Protein AF-A0A374NNF8-F1 (afdb_monomer_lite)

Radius of gyration: 37.08 Å; chains: 1; bounding box: 94×87×95 Å

Structure (mmCIF, N/CA/C/O backbone):
data_AF-A0A374NNF8-F1
#
_entry.id   AF-A0A374NNF8-F1
#
loop_
_atom_site.group_PDB
_atom_site.id
_atom_site.type_symbol
_atom_site.label_atom_id
_atom_site.label_alt_id
_atom_site.label_comp_id
_atom_site.label_asym_id
_atom_site.label_entity_id
_atom_site.label_seq_id
_atom_site.pdbx_PDB_ins_code
_atom_site.Cartn_x
_atom_site.Cartn_y
_atom_site.Cartn_z
_atom_site.occupancy
_atom_site.B_iso_or_equiv
_atom_site.auth_seq_id
_atom_site.auth_comp_id
_atom_site.auth_asym_id
_atom_site.auth_atom_id
_atom_site.pdbx_PDB_model_num
ATOM 1 N N . MET A 1 1 ? -32.829 -24.686 9.076 1.00 67.50 1 MET A N 1
ATOM 2 C CA . MET A 1 1 ? -31.449 -24.545 9.579 1.00 67.50 1 MET A CA 1
ATOM 3 C C . MET A 1 1 ? -31.175 -23.069 9.683 1.00 67.50 1 MET A C 1
ATOM 5 O O . MET A 1 1 ? -31.532 -22.352 8.755 1.00 67.50 1 MET A O 1
ATOM 9 N N . LYS A 1 2 ? -30.628 -22.627 10.808 1.00 82.69 2 LYS A N 1
ATOM 10 C CA . LYS A 1 2 ? -30.273 -21.223 11.007 1.00 82.69 2 LYS A CA 1
ATOM 11 C C . LYS A 1 2 ? -28.971 -20.943 10.262 1.00 82.69 2 LYS A C 1
ATOM 13 O O . LYS A 1 2 ? -28.064 -21.761 10.331 1.00 82.69 2 LYS A O 1
ATOM 18 N N . GLN A 1 3 ? -28.903 -19.841 9.523 1.00 84.94 3 GLN A N 1
ATOM 19 C CA . GLN A 1 3 ? -27.710 -19.428 8.773 1.00 84.94 3 GLN A CA 1
ATOM 20 C C . GLN A 1 3 ? -27.061 -18.166 9.348 1.00 84.94 3 GLN A C 1
ATOM 22 O O . GLN A 1 3 ? -25.855 -17.983 9.194 1.00 84.94 3 GLN A O 1
ATOM 27 N N . TYR A 1 4 ? -27.832 -17.310 10.023 1.00 91.94 4 TYR A N 1
ATOM 28 C CA . TYR A 1 4 ? -27.365 -16.009 10.501 1.00 91.94 4 TYR A CA 1
ATOM 29 C C . TYR A 1 4 ? -27.375 -15.943 12.026 1.00 91.94 4 TYR A C 1
ATOM 31 O O . TYR A 1 4 ? -28.375 -16.281 12.663 1.00 91.94 4 TYR A O 1
ATOM 39 N N . LEU A 1 5 ? -26.270 -15.484 12.609 1.00 95.88 5 LEU A N 1
ATOM 40 C CA . LEU A 1 5 ? -26.121 -15.297 14.049 1.00 95.88 5 LEU A CA 1
ATOM 41 C C . LEU A 1 5 ? -25.882 -13.814 14.329 1.00 95.88 5 LEU A C 1
ATOM 43 O O . LEU A 1 5 ? -24.850 -13.260 13.949 1.00 95.88 5 LEU A O 1
ATOM 47 N N . LEU A 1 6 ? -26.861 -13.170 14.957 1.00 97.75 6 LEU A N 1
ATOM 48 C CA . LEU A 1 6 ? -26.810 -11.761 15.324 1.00 97.75 6 LEU A CA 1
ATOM 49 C C . LEU A 1 6 ? -26.356 -11.664 16.779 1.00 97.75 6 LEU A C 1
ATOM 51 O O . LEU A 1 6 ? -27.079 -12.096 17.669 1.00 97.75 6 LEU A O 1
ATOM 55 N N . PHE A 1 7 ? -25.179 -11.100 17.019 1.00 97.94 7 PHE A N 1
ATOM 56 C CA . PHE A 1 7 ? -24.631 -10.900 18.358 1.00 97.94 7 PHE A CA 1
ATOM 57 C C . PHE A 1 7 ? -24.834 -9.457 18.803 1.00 97.94 7 PHE A C 1
ATOM 59 O O . PHE A 1 7 ? -24.473 -8.528 18.076 1.00 97.94 7 PHE A O 1
ATOM 66 N N . ASP A 1 8 ? -25.352 -9.245 20.010 1.00 96.25 8 ASP A N 1
ATOM 67 C CA . ASP A 1 8 ? -25.109 -7.972 20.682 1.00 96.25 8 ASP A CA 1
ATOM 68 C C . ASP A 1 8 ? -23.607 -7.799 20.979 1.00 96.25 8 ASP A C 1
ATOM 70 O O . ASP A 1 8 ? -22.836 -8.758 20.979 1.00 96.25 8 ASP A O 1
ATOM 74 N N . LEU A 1 9 ? -23.171 -6.558 21.180 1.00 93.69 9 LEU A N 1
ATOM 75 C CA . LEU A 1 9 ? -21.780 -6.243 21.487 1.00 93.69 9 LEU A CA 1
ATOM 76 C C . LEU A 1 9 ? -21.520 -6.257 22.999 1.00 93.69 9 LEU A C 1
ATOM 78 O O . LEU A 1 9 ? -20.607 -6.938 23.469 1.00 93.69 9 LEU A O 1
ATOM 82 N N . ASP A 1 10 ? -22.317 -5.508 23.754 1.00 90.38 10 ASP A N 1
ATOM 83 C CA . ASP A 1 10 ? -22.064 -5.159 25.149 1.00 90.38 10 ASP A CA 1
ATOM 84 C C . ASP A 1 10 ? -22.672 -6.205 26.077 1.00 90.38 10 ASP A C 1
ATOM 86 O O . ASP A 1 10 ? -23.873 -6.409 26.062 1.00 90.38 10 ASP A O 1
ATOM 90 N N . GLY A 1 11 ? -21.861 -6.874 26.896 1.00 88.88 11 GLY A N 1
ATOM 91 C CA . GLY A 1 11 ? -22.340 -7.979 27.737 1.00 88.88 11 GLY A CA 1
ATOM 92 C C . GLY A 1 11 ? -22.452 -9.316 26.993 1.00 88.88 11 GLY A C 1
ATOM 93 O O . GLY A 1 11 ? -22.710 -10.343 27.614 1.00 88.88 11 GLY A O 1
ATOM 94 N N . THR A 1 12 ? -22.181 -9.334 25.682 1.00 95.25 12 THR A N 1
ATOM 95 C CA . THR A 1 12 ? -22.224 -10.551 24.853 1.00 95.25 12 THR A CA 1
ATOM 96 C C . THR A 1 12 ? -20.880 -10.883 24.203 1.00 95.25 12 THR A C 1
ATOM 98 O O . THR A 1 12 ? -20.432 -12.027 24.300 1.00 95.25 12 THR A O 1
ATOM 101 N N . LEU A 1 13 ? -20.223 -9.909 23.562 1.00 94.56 13 LEU A N 1
ATOM 102 C CA . LEU A 1 13 ? -18.888 -10.074 22.964 1.00 94.56 13 LEU A CA 1
ATOM 103 C C . LEU A 1 13 ? -17.803 -9.428 23.828 1.00 94.56 13 LEU A C 1
ATOM 105 O O . LEU A 1 13 ? -16.713 -9.982 23.982 1.00 94.56 13 LEU A O 1
ATOM 109 N N . THR A 1 14 ? -18.112 -8.268 24.405 1.00 92.69 14 THR A N 1
ATOM 110 C CA . THR A 1 14 ? -17.181 -7.480 25.213 1.00 92.69 14 THR A CA 1
ATOM 111 C C . THR A 1 14 ? -17.809 -7.063 26.544 1.00 92.69 14 THR A C 1
ATOM 113 O O . THR A 1 14 ? -19.025 -6.885 26.608 1.00 92.69 14 THR A O 1
ATOM 116 N N . ASP A 1 15 ? -16.990 -6.884 27.577 1.00 91.19 15 ASP A N 1
ATOM 117 C CA . ASP A 1 15 ? -17.321 -6.361 28.904 1.00 91.19 15 ASP A CA 1
ATOM 118 C C . ASP A 1 15 ? -16.999 -4.852 28.975 1.00 91.19 15 ASP A C 1
ATOM 120 O O . ASP A 1 15 ? -15.862 -4.461 29.267 1.00 91.19 15 ASP A O 1
ATOM 124 N N . PRO A 1 16 ? -17.982 -3.971 28.711 1.00 89.00 16 PRO A N 1
ATOM 125 C CA . PRO A 1 16 ? -17.779 -2.526 28.698 1.00 89.00 16 PRO A CA 1
ATOM 126 C C . PRO A 1 16 ? -17.883 -1.886 30.092 1.00 89.00 16 PRO A C 1
ATOM 128 O O . PRO A 1 16 ? -18.078 -0.666 30.183 1.00 89.00 16 PRO A O 1
ATOM 131 N N . MET A 1 17 ? -17.842 -2.672 31.179 1.00 89.19 17 MET A N 1
ATOM 132 C CA . MET A 1 17 ? -18.218 -2.207 32.517 1.00 89.19 17 MET A CA 1
ATOM 133 C C . MET A 1 17 ? -17.462 -0.945 32.902 1.00 89.19 17 MET A C 1
ATOM 135 O O . MET A 1 17 ? -18.087 0.044 33.288 1.00 89.19 17 MET A O 1
ATOM 139 N N . VAL A 1 18 ? -16.135 -0.955 32.785 1.00 86.62 18 VAL A N 1
ATOM 140 C CA . VAL A 1 18 ? -15.291 0.169 33.208 1.00 86.62 18 VAL A CA 1
ATOM 141 C C . VAL A 1 18 ? -15.619 1.419 32.398 1.00 86.62 18 VAL A C 1
ATOM 143 O O . VAL A 1 18 ? -15.926 2.454 32.993 1.00 86.62 18 VAL A O 1
ATOM 146 N N . GLY A 1 19 ? -15.642 1.317 31.070 1.00 90.25 19 GLY A N 1
ATOM 147 C CA . GLY A 1 19 ? -15.875 2.451 30.183 1.00 90.25 19 GLY A CA 1
ATOM 148 C C . GLY A 1 19 ? -17.255 3.079 30.331 1.00 90.25 19 GLY A C 1
ATOM 149 O O . GLY A 1 19 ? -17.372 4.302 30.460 1.00 90.25 19 GLY A O 1
ATOM 150 N N . ILE A 1 20 ? -18.317 2.267 30.368 1.00 89.50 20 ILE A N 1
ATOM 151 C CA . ILE A 1 20 ? -19.687 2.783 30.504 1.00 89.50 20 ILE A CA 1
ATOM 152 C C . ILE A 1 20 ? -19.899 3.358 31.901 1.00 89.50 20 ILE A C 1
ATOM 154 O O . ILE A 1 20 ? -20.356 4.494 32.025 1.00 89.50 20 ILE A O 1
ATOM 158 N N . THR A 1 21 ? -19.555 2.620 32.956 1.00 92.31 21 THR A N 1
ATOM 159 C CA . THR A 1 21 ? -19.841 3.076 34.324 1.00 92.31 21 THR A CA 1
ATOM 160 C C . THR A 1 21 ? -18.995 4.284 34.720 1.00 92.31 21 THR A C 1
ATOM 162 O O . THR A 1 21 ? -19.525 5.183 35.369 1.00 92.31 21 THR A O 1
ATOM 165 N N . SER A 1 22 ? -17.739 4.385 34.269 1.00 92.31 22 SER A N 1
ATOM 166 C CA . SER A 1 22 ? -16.906 5.579 34.494 1.00 92.31 22 SER A CA 1
ATOM 167 C C . SER A 1 22 ? -17.455 6.802 33.760 1.00 92.31 22 SER A C 1
ATOM 169 O O . SER A 1 22 ? -17.469 7.902 34.309 1.00 92.31 22 SER A O 1
ATOM 171 N N . SER A 1 23 ? -17.987 6.612 32.550 1.00 93.88 23 SER A N 1
ATOM 172 C CA . SER A 1 23 ? -18.623 7.690 31.783 1.00 93.88 23 SER A CA 1
ATOM 173 C C . SER A 1 23 ? -19.942 8.150 32.415 1.00 93.88 23 SER A C 1
ATOM 175 O O . SER A 1 23 ? -20.230 9.345 32.461 1.00 93.88 23 SER A O 1
ATOM 177 N N . VAL A 1 24 ? -20.742 7.221 32.952 1.00 94.12 24 VAL A N 1
ATOM 178 C CA . VAL A 1 24 ? -21.969 7.553 33.699 1.00 94.12 24 VAL A CA 1
ATOM 179 C C . VAL A 1 24 ? -21.629 8.251 35.013 1.00 94.12 24 VAL A C 1
ATOM 181 O O . VAL A 1 24 ? -22.255 9.255 35.341 1.00 94.12 24 VAL A O 1
ATOM 184 N N . GLN A 1 25 ? -20.624 7.770 35.748 1.00 95.44 25 GLN A N 1
ATOM 185 C CA . GLN A 1 25 ? -20.145 8.417 36.969 1.00 95.44 25 GLN A CA 1
ATOM 186 C C . GLN A 1 25 ? -19.693 9.849 36.676 1.00 95.44 25 GLN A C 1
ATOM 188 O O . GLN A 1 25 ? -20.123 10.769 37.366 1.00 95.44 25 GLN A O 1
ATOM 193 N N . TYR A 1 26 ? -18.913 10.048 35.610 1.00 94.88 26 TYR A N 1
ATOM 194 C CA . TYR A 1 26 ? -18.495 11.370 35.151 1.00 94.88 26 TYR A CA 1
ATOM 195 C C . TYR A 1 26 ? -19.691 12.283 34.853 1.00 94.88 26 TYR A C 1
ATOM 197 O O . TYR A 1 26 ? -19.726 13.429 35.301 1.00 94.88 26 TYR A O 1
ATOM 205 N N . ALA A 1 27 ? -20.700 11.777 34.138 1.00 95.50 27 ALA A N 1
ATOM 206 C CA . ALA A 1 27 ? -21.912 12.537 33.851 1.00 95.50 27 ALA A CA 1
ATOM 207 C C . ALA A 1 27 ? -22.664 12.920 35.134 1.00 95.50 27 ALA A C 1
ATOM 209 O O . ALA A 1 27 ? -23.024 14.081 35.307 1.00 95.50 27 ALA A O 1
ATOM 210 N N . LEU A 1 28 ? -22.860 11.979 36.061 1.00 94.62 28 LEU A N 1
ATOM 211 C CA . LEU A 1 28 ? -23.537 12.218 37.340 1.00 94.62 28 LEU A CA 1
ATOM 212 C C . LEU A 1 28 ? -22.781 13.224 38.221 1.00 94.62 28 LEU A C 1
ATOM 214 O O . LEU A 1 28 ? -23.411 14.082 38.844 1.00 94.62 28 LEU A O 1
ATOM 218 N N . GLU A 1 29 ? -21.446 13.200 38.213 1.00 94.06 29 GLU A N 1
ATOM 219 C CA . GLU A 1 29 ? -20.619 14.175 38.932 1.00 94.06 29 GLU A CA 1
ATOM 220 C C . GLU A 1 29 ? -20.856 15.612 38.452 1.00 94.06 29 GLU A C 1
ATOM 222 O O . GLU A 1 29 ? -20.873 16.533 39.272 1.00 94.06 29 GLU A O 1
ATOM 227 N N . LYS A 1 30 ? -21.126 15.824 37.157 1.00 93.50 30 LYS A N 1
ATOM 228 C CA . LYS A 1 30 ? -21.491 17.149 36.611 1.00 93.50 30 LYS A CA 1
ATOM 229 C C . LYS A 1 30 ? -22.827 17.663 37.147 1.00 93.50 30 LYS A C 1
ATOM 231 O O . LYS A 1 30 ? -23.024 18.874 37.220 1.00 93.50 30 LYS A O 1
ATOM 236 N N . PHE A 1 31 ? -23.712 16.760 37.567 1.00 91.44 31 PHE A N 1
ATOM 237 C CA . PHE A 1 31 ? -24.962 17.076 38.265 1.00 91.44 31 PHE A CA 1
ATOM 238 C C . PHE A 1 31 ? -24.810 17.087 39.798 1.00 91.44 31 PHE A C 1
ATOM 240 O O . PHE A 1 31 ? -25.800 17.237 40.512 1.00 91.44 31 PHE A O 1
ATOM 247 N N . GLY A 1 32 ? -23.588 16.943 40.327 1.00 91.44 32 GLY A N 1
ATOM 248 C CA . GLY A 1 32 ? -23.319 16.890 41.769 1.00 91.44 32 GLY A CA 1
ATOM 249 C C . GLY A 1 32 ? -23.747 15.580 42.439 1.00 91.44 32 GLY A C 1
ATOM 250 O O . GLY A 1 32 ? -23.841 15.516 43.666 1.00 91.44 32 GLY A O 1
ATOM 251 N N . ILE A 1 33 ? -24.023 14.536 41.653 1.00 92.44 33 ILE A N 1
ATOM 252 C CA . ILE A 1 33 ? -24.409 13.212 42.140 1.00 92.44 33 ILE A CA 1
ATOM 253 C C . ILE A 1 33 ? -23.153 12.341 42.192 1.00 92.44 33 ILE A C 1
ATOM 255 O O . ILE A 1 33 ? -22.607 11.941 41.169 1.00 92.44 33 ILE A O 1
ATOM 259 N N . HIS A 1 34 ? -22.695 12.025 43.402 1.00 90.69 34 HIS A N 1
ATOM 260 C CA . HIS A 1 34 ? -21.492 11.220 43.601 1.00 90.69 34 HIS A CA 1
ATOM 261 C C . HIS A 1 34 ? -21.835 9.750 43.826 1.00 90.69 34 HIS A C 1
ATOM 263 O O . HIS A 1 34 ? -22.457 9.385 44.826 1.00 90.69 34 HIS A O 1
ATOM 269 N N . VAL A 1 35 ? -21.373 8.896 42.916 1.00 90.44 35 VAL A N 1
ATOM 270 C CA . VAL A 1 35 ? -21.528 7.442 43.018 1.00 90.44 35 VAL A CA 1
ATOM 271 C C . VAL A 1 35 ? -20.231 6.835 43.524 1.00 90.44 35 VAL A C 1
ATOM 273 O O . VAL A 1 35 ? -19.169 7.054 42.950 1.00 90.44 35 VAL A O 1
ATOM 276 N N . LYS A 1 36 ? -20.306 6.082 44.625 1.00 83.44 36 LYS A N 1
ATOM 277 C CA . LYS A 1 36 ? -19.119 5.570 45.323 1.00 83.44 36 LYS A CA 1
ATOM 278 C C . LYS A 1 36 ? -18.512 4.333 44.658 1.00 83.44 36 LYS A C 1
ATOM 280 O O . LYS A 1 36 ? -17.300 4.148 44.733 1.00 83.44 36 LYS A O 1
ATOM 285 N N . TYR A 1 37 ? -19.333 3.480 44.048 1.00 85.69 37 TYR A N 1
ATOM 286 C CA . TYR A 1 37 ? -18.882 2.229 43.444 1.00 85.69 37 TYR A CA 1
ATOM 287 C C . TYR A 1 37 ? -19.438 2.079 42.027 1.00 85.69 37 TYR A C 1
ATOM 289 O O . TYR A 1 37 ? -20.647 2.120 41.830 1.00 85.69 37 TYR A O 1
ATOM 297 N N . LEU A 1 38 ? -18.561 1.823 41.051 1.00 87.56 38 LEU A N 1
ATOM 298 C CA . LEU A 1 38 ? -18.940 1.641 39.642 1.00 87.56 38 LEU A CA 1
ATOM 299 C C . LEU A 1 38 ? -19.946 0.503 39.421 1.00 87.56 38 LEU A C 1
ATOM 301 O O . LEU A 1 38 ? -20.808 0.595 38.556 1.00 87.56 38 LEU A O 1
ATOM 305 N N . LYS A 1 39 ? -19.896 -0.545 40.249 1.00 86.94 39 LYS A N 1
ATOM 306 C CA . LYS A 1 39 ? -20.855 -1.661 40.201 1.00 86.94 39 LYS A CA 1
ATOM 307 C C . LYS A 1 39 ? -22.315 -1.229 40.386 1.00 86.94 39 LYS A C 1
ATOM 309 O O . LYS A 1 39 ? -23.208 -1.902 39.886 1.00 86.94 39 LYS A O 1
ATOM 314 N N . ASP A 1 40 ? -22.558 -0.112 41.074 1.00 88.31 40 ASP A N 1
ATOM 315 C CA . ASP A 1 40 ? -23.911 0.407 41.295 1.00 88.31 40 ASP A CA 1
ATOM 316 C C . ASP A 1 40 ? -24.497 0.995 39.990 1.00 88.31 40 ASP A C 1
ATOM 318 O O . ASP A 1 40 ? -25.704 1.194 39.885 1.00 88.31 40 ASP A O 1
ATOM 322 N N . LEU A 1 41 ? -23.647 1.224 38.979 1.00 92.12 41 LEU A N 1
ATOM 323 C CA . LEU A 1 41 ? -23.996 1.744 37.655 1.00 92.12 41 LEU A CA 1
ATOM 324 C C . LEU A 1 41 ? -24.119 0.655 36.581 1.00 92.12 41 LEU A C 1
ATOM 326 O O . LEU A 1 41 ? -24.452 0.978 35.446 1.00 92.12 41 LEU A O 1
ATOM 330 N N . ILE A 1 42 ? -23.916 -0.626 36.914 1.00 85.94 42 ILE A N 1
ATOM 331 C CA . ILE A 1 42 ? -24.140 -1.753 35.985 1.00 85.94 42 ILE A CA 1
ATOM 332 C C . ILE A 1 42 ? -25.518 -1.698 35.291 1.00 85.94 42 ILE A C 1
ATOM 334 O O . ILE A 1 42 ? -25.576 -2.002 34.098 1.00 85.94 42 ILE A O 1
ATOM 338 N N . PRO A 1 43 ? -26.622 -1.260 35.940 1.00 86.94 43 PRO A N 1
ATOM 339 C CA . PRO A 1 43 ? -27.917 -1.142 35.267 1.00 86.94 43 PRO A CA 1
ATOM 340 C C . PRO A 1 43 ? -27.937 -0.238 34.018 1.00 86.94 43 PRO A C 1
ATOM 342 O O . PRO A 1 43 ? -28.831 -0.409 33.193 1.00 86.94 43 PRO A O 1
ATOM 345 N N . PHE A 1 44 ? -26.959 0.666 33.848 1.00 86.31 44 PHE A N 1
ATOM 346 C CA . PHE A 1 44 ? -26.803 1.528 32.662 1.00 86.31 44 PHE A CA 1
ATOM 347 C C . PHE A 1 44 ? -26.223 0.810 31.439 1.00 86.31 44 PHE A C 1
ATOM 349 O O . PHE A 1 44 ? -26.237 1.362 30.340 1.00 86.31 44 PHE A O 1
ATOM 356 N N . ILE A 1 45 ? -25.675 -0.392 31.610 1.00 83.38 45 ILE A N 1
ATOM 357 C CA . ILE A 1 45 ? -25.099 -1.164 30.511 1.00 83.38 45 ILE A CA 1
ATOM 358 C C . ILE A 1 45 ? -26.232 -1.912 29.812 1.00 83.38 45 ILE A C 1
ATOM 360 O O . ILE A 1 45 ? -26.893 -2.734 30.442 1.00 83.38 45 ILE A O 1
ATOM 364 N N . GLY A 1 46 ? -26.479 -1.610 28.534 1.00 71.25 46 GLY A N 1
ATOM 365 C CA . GLY A 1 46 ? -27.489 -2.268 27.692 1.00 71.25 46 GLY A CA 1
ATOM 366 C C . GLY A 1 46 ? -28.703 -1.393 27.328 1.00 71.25 46 GLY A C 1
ATOM 367 O O . GLY A 1 46 ? -28.988 -1.240 26.136 1.00 71.25 46 GLY A O 1
ATOM 368 N N . PRO A 1 47 ? -29.442 -0.809 28.293 1.00 74.88 47 PRO A N 1
ATOM 369 C CA . PRO A 1 47 ? -30.564 0.080 27.995 1.00 74.88 47 PRO A CA 1
ATOM 370 C C . PRO A 1 47 ? -30.123 1.424 27.385 1.00 74.88 47 PRO A C 1
ATOM 372 O O . PRO A 1 47 ? -28.979 1.847 27.564 1.00 74.88 47 PRO A O 1
ATOM 375 N N . PRO A 1 48 ? -31.030 2.154 26.708 1.00 78.38 48 PRO A N 1
ATOM 376 C CA . PRO A 1 48 ? -30.780 3.539 26.319 1.00 78.38 48 PRO A CA 1
ATOM 377 C C . PRO A 1 48 ? -30.390 4.409 27.527 1.00 78.38 48 PRO A C 1
ATOM 379 O O . PRO A 1 48 ? -31.018 4.360 28.590 1.00 78.38 48 PRO A O 1
ATOM 382 N N . LEU A 1 49 ? -29.334 5.211 27.366 1.00 85.62 49 LEU A N 1
ATOM 383 C CA . LEU A 1 49 ? -28.756 5.997 28.461 1.00 85.62 49 LEU A CA 1
ATOM 384 C C . LEU A 1 49 ? -29.729 7.049 29.006 1.00 85.62 49 LEU A C 1
ATOM 386 O O . LEU A 1 49 ? -29.806 7.244 30.215 1.00 85.62 49 LEU A O 1
ATOM 390 N N . ASP A 1 50 ? -30.483 7.714 28.132 1.00 84.88 50 ASP A N 1
ATOM 391 C CA . ASP A 1 50 ? -31.459 8.731 28.522 1.00 84.88 50 ASP A CA 1
ATOM 392 C C . ASP A 1 50 ? -32.610 8.144 29.343 1.00 84.88 50 ASP A C 1
ATOM 394 O O . ASP A 1 50 ? -33.035 8.755 30.324 1.00 84.88 50 ASP A O 1
ATOM 398 N N . ASP A 1 51 ? -33.081 6.950 28.989 1.00 83.69 51 ASP A N 1
ATOM 399 C CA . ASP A 1 51 ? -34.081 6.224 29.778 1.00 83.69 51 ASP A CA 1
ATOM 400 C C . ASP A 1 51 ? -33.504 5.819 31.145 1.00 83.69 51 ASP A C 1
ATOM 402 O O . ASP A 1 51 ? -34.145 6.031 32.173 1.00 83.69 51 ASP A O 1
ATOM 406 N N . SER A 1 52 ? -32.253 5.349 31.180 1.00 89.12 52 SER A N 1
ATOM 407 C CA . SER A 1 52 ? -31.565 4.949 32.420 1.00 89.12 52 SER A CA 1
ATOM 408 C C . SER A 1 52 ? -31.366 6.121 33.389 1.00 89.12 52 SER A C 1
ATOM 410 O O . SER A 1 52 ? -31.604 5.998 34.591 1.00 89.12 52 SER A O 1
ATOM 412 N N . PHE A 1 53 ? -30.975 7.292 32.879 1.00 93.06 53 PHE A N 1
ATOM 413 C CA . PHE A 1 53 ? -30.841 8.513 33.679 1.00 93.06 53 PHE A CA 1
ATOM 414 C C . PHE A 1 53 ? -32.180 8.978 34.273 1.00 93.06 53 PHE A C 1
ATOM 416 O O . PHE A 1 53 ? -32.220 9.438 35.419 1.00 93.06 53 PHE A O 1
ATOM 423 N N . GLN A 1 54 ? -33.277 8.828 33.526 1.00 91.56 54 GLN A N 1
ATOM 424 C CA . GLN A 1 54 ? -34.626 9.132 34.010 1.00 91.56 54 GLN A CA 1
ATOM 425 C C . GLN A 1 54 ? -35.099 8.108 35.052 1.00 91.56 54 GLN A C 1
ATOM 427 O O . GLN A 1 54 ? -35.621 8.495 36.094 1.00 91.56 54 GLN A O 1
ATOM 432 N N . GLU A 1 55 ? -34.901 6.812 34.805 1.00 90.88 55 GLU A N 1
ATOM 433 C CA . GLU A 1 55 ? -35.405 5.733 35.662 1.00 90.88 55 GLU A CA 1
ATOM 434 C C . GLU A 1 55 ? -34.652 5.640 36.996 1.00 90.88 55 GLU A C 1
ATOM 436 O O . GLU A 1 55 ? -35.276 5.610 38.057 1.00 90.88 55 GLU A O 1
ATOM 441 N N . PHE A 1 56 ? -33.316 5.626 36.964 1.00 91.69 56 PHE A N 1
ATOM 442 C CA . PHE A 1 56 ? -32.509 5.366 38.162 1.00 91.69 56 PHE A CA 1
ATOM 443 C C . PHE A 1 56 ? -32.212 6.618 38.990 1.00 91.69 56 PHE A C 1
ATOM 445 O O . PHE A 1 56 ? -32.016 6.514 40.201 1.00 91.69 56 PHE A O 1
ATOM 452 N N . TYR A 1 57 ? -32.189 7.797 38.360 1.00 91.62 57 TYR A N 1
ATOM 453 C CA . TYR A 1 57 ? -31.842 9.060 39.025 1.00 91.62 57 TYR A CA 1
ATOM 454 C C . TYR A 1 57 ? -32.926 10.139 38.925 1.00 91.62 57 TYR A C 1
ATOM 456 O O . TYR A 1 57 ? -32.747 11.226 39.474 1.00 91.62 57 TYR A O 1
ATOM 464 N N . GLY A 1 58 ? -34.065 9.859 38.280 1.00 90.50 58 GLY A N 1
ATOM 465 C CA . GLY A 1 58 ? -35.201 10.783 38.229 1.00 90.50 58 GLY A CA 1
ATOM 466 C C . GLY A 1 58 ? -34.925 12.073 37.456 1.00 90.50 58 GLY A C 1
ATOM 467 O O . GLY A 1 58 ? -35.611 13.070 37.687 1.00 90.50 58 GLY A O 1
ATOM 468 N N . LEU A 1 59 ? -33.912 12.086 36.581 1.00 92.94 59 LEU A N 1
ATOM 469 C CA . LEU A 1 59 ? -33.583 13.262 35.778 1.00 92.94 59 LEU A CA 1
ATOM 470 C C . LEU A 1 59 ? -34.747 13.613 34.844 1.00 92.94 59 LEU A C 1
ATOM 472 O O . LEU A 1 59 ? -35.461 12.738 34.358 1.00 92.94 59 LEU A O 1
ATOM 476 N N . SER A 1 60 ? -34.950 14.907 34.583 1.00 93.19 60 SER A N 1
ATOM 477 C CA . SER A 1 60 ? -35.922 15.336 33.576 1.00 93.19 60 SER A CA 1
ATOM 478 C C . SER A 1 60 ? -35.465 14.887 32.181 1.00 93.19 60 SER A C 1
ATOM 480 O O . SER A 1 60 ? -34.280 14.651 31.962 1.00 93.19 60 SER A O 1
ATOM 482 N N . LYS A 1 61 ? -36.370 14.814 31.198 1.00 88.88 61 LYS A N 1
ATOM 483 C CA . LYS A 1 61 ? -35.993 14.469 29.813 1.00 88.88 61 LYS A CA 1
ATOM 484 C C . LYS A 1 61 ? -34.909 15.399 29.243 1.00 88.88 61 LYS A C 1
ATOM 486 O O . LYS A 1 61 ? -34.067 14.958 28.467 1.00 88.88 61 LYS A O 1
ATOM 491 N N . GLU A 1 62 ? -34.932 16.677 29.624 1.00 90.44 62 GLU A N 1
ATOM 492 C CA . GLU A 1 62 ? -33.918 17.651 29.211 1.00 90.44 62 GLU A CA 1
ATOM 493 C C . GLU A 1 62 ? -32.569 17.374 29.890 1.00 90.44 62 GLU A C 1
ATOM 495 O O . GLU A 1 62 ? -31.534 17.335 29.224 1.00 90.44 62 GLU A O 1
ATOM 500 N N . ASP A 1 63 ? -32.578 17.118 31.200 1.00 91.00 63 ASP A N 1
ATOM 501 C CA . ASP A 1 63 ? -31.355 16.849 31.961 1.00 91.00 63 ASP A CA 1
ATOM 502 C C . ASP A 1 63 ? -30.746 15.488 31.620 1.00 91.00 63 ASP A C 1
ATOM 504 O O . ASP A 1 63 ? -29.527 15.365 31.566 1.00 91.00 63 ASP A O 1
ATOM 508 N N . ALA A 1 64 ? -31.566 14.483 31.309 1.00 90.62 64 ALA A N 1
ATOM 509 C CA . ALA A 1 64 ? -31.105 13.198 30.797 1.00 90.62 64 ALA A CA 1
ATOM 510 C C . ALA A 1 64 ? -30.397 13.357 29.441 1.00 90.62 64 ALA A C 1
ATOM 512 O O . ALA A 1 64 ? -29.363 12.734 29.216 1.00 90.62 64 ALA A O 1
ATOM 513 N N . GLY A 1 65 ? -30.889 14.245 28.567 1.00 87.50 65 GLY A N 1
ATOM 514 C CA . GLY A 1 65 ? -30.197 14.612 27.328 1.00 87.50 65 GLY A CA 1
ATOM 515 C C . GLY A 1 65 ? -28.815 15.221 27.591 1.00 87.50 65 GLY A C 1
ATOM 516 O O . GLY A 1 65 ? -27.824 14.757 27.031 1.00 87.50 65 GLY A O 1
ATOM 517 N N . LYS A 1 66 ? -28.728 16.185 28.516 1.00 90.69 66 LYS A N 1
ATOM 518 C CA . LYS A 1 66 ? -27.450 16.793 28.940 1.00 90.69 66 LYS A CA 1
ATOM 519 C C . LYS A 1 66 ? -26.511 15.784 29.611 1.00 90.69 66 LYS A C 1
ATOM 521 O O . LYS A 1 66 ? -25.306 15.815 29.385 1.00 90.69 66 LYS A O 1
ATOM 526 N N . ALA A 1 67 ? -27.040 14.851 30.400 1.00 92.69 67 ALA A N 1
ATOM 527 C CA . ALA A 1 67 ? -26.254 13.775 31.002 1.00 92.69 67 ALA A CA 1
ATOM 528 C C . ALA A 1 67 ? -25.648 12.845 29.944 1.00 92.69 67 ALA A C 1
ATOM 530 O O . ALA A 1 67 ? -24.500 12.431 30.084 1.00 92.69 67 ALA A O 1
ATOM 531 N N . VAL A 1 68 ? -26.369 12.571 28.851 1.00 89.69 68 VAL A N 1
ATOM 532 C CA . VAL A 1 68 ? -25.825 11.829 27.703 1.00 89.69 68 VAL A CA 1
ATOM 533 C C . VAL A 1 68 ? -24.718 12.616 26.993 1.00 89.69 68 VAL A C 1
ATOM 535 O O . VAL A 1 68 ? -23.737 12.014 26.559 1.00 89.69 68 VAL A O 1
ATOM 538 N N . GLU A 1 69 ? -24.825 13.943 26.892 1.00 89.69 69 GLU A N 1
ATOM 539 C CA . GLU A 1 69 ? -23.741 14.784 26.361 1.00 89.69 69 GLU A CA 1
ATOM 540 C C . GLU A 1 69 ? -22.480 14.689 27.233 1.00 89.69 69 GLU A C 1
ATOM 542 O O . GLU A 1 69 ? -21.416 14.352 26.716 1.00 89.69 69 GLU A O 1
ATOM 547 N N . TYR A 1 70 ? -22.598 14.859 28.555 1.00 92.12 70 TYR A N 1
ATOM 548 C CA . TYR A 1 70 ? -21.459 14.709 29.474 1.00 92.12 70 TYR A CA 1
ATOM 549 C C . TYR A 1 70 ? -20.886 13.295 29.499 1.00 92.12 70 TYR A C 1
ATOM 551 O O . TYR A 1 70 ? -19.672 13.119 29.560 1.00 92.12 70 TYR A O 1
ATOM 559 N N . TYR A 1 71 ? -21.737 12.277 29.405 1.00 92.62 71 TYR A N 1
ATOM 560 C CA . TYR A 1 71 ? -21.290 10.898 29.242 1.00 92.62 71 TYR A CA 1
ATOM 561 C C . TYR A 1 71 ? -20.382 10.769 28.009 1.00 92.62 71 TYR A C 1
ATOM 563 O O . TYR A 1 71 ? -19.307 10.174 28.090 1.00 92.62 71 TYR A O 1
ATOM 571 N N . ARG A 1 72 ? -20.775 11.366 26.873 1.00 87.81 72 ARG A N 1
ATOM 572 C CA . ARG A 1 72 ? -20.008 11.310 25.617 1.00 87.81 72 ARG A CA 1
ATOM 573 C C . ARG A 1 72 ? -18.674 12.054 25.704 1.00 87.81 72 ARG A C 1
ATOM 575 O O . ARG A 1 72 ? -17.731 11.614 25.051 1.00 87.81 72 ARG A O 1
ATOM 582 N N . GLU A 1 73 ? -18.571 13.107 26.521 1.00 88.06 73 GLU A N 1
ATOM 583 C CA . GLU A 1 73 ? -17.301 13.815 26.769 1.00 88.06 73 GLU A CA 1
ATOM 584 C C . GLU A 1 73 ? -16.214 12.882 27.324 1.00 88.06 73 GLU A C 1
ATOM 586 O O . GLU A 1 73 ? -15.050 13.013 26.951 1.00 88.06 73 GLU A O 1
ATOM 591 N N . TYR A 1 74 ? -16.582 11.929 28.187 1.00 86.50 74 TYR A N 1
ATOM 592 C CA . TYR A 1 74 ? -15.649 10.929 28.716 1.00 86.50 74 TYR A CA 1
ATOM 593 C C . TYR A 1 74 ? -15.538 9.704 27.805 1.00 86.50 74 TYR A C 1
ATOM 595 O O . TYR A 1 74 ? -14.443 9.188 27.558 1.00 86.50 74 TYR A O 1
ATOM 603 N N . PHE A 1 75 ? -16.678 9.225 27.305 1.00 85.62 75 PHE A N 1
ATOM 604 C CA . PHE A 1 75 ? -16.745 7.961 26.588 1.00 85.62 75 PHE A CA 1
ATOM 605 C C . PHE A 1 75 ? -15.981 8.008 25.261 1.00 85.62 75 PHE A C 1
ATOM 607 O O . PHE A 1 75 ? -15.180 7.119 24.996 1.00 85.62 75 PHE A O 1
ATOM 614 N N . ALA A 1 76 ? -16.166 9.055 24.451 1.00 80.06 76 ALA A N 1
ATOM 615 C CA . ALA A 1 76 ? -15.574 9.123 23.114 1.00 80.06 76 ALA A CA 1
ATOM 616 C C . ALA A 1 76 ? -14.027 9.111 23.098 1.00 80.06 76 ALA A C 1
ATOM 618 O O . ALA A 1 76 ? -13.470 8.346 22.315 1.00 80.06 76 ALA A O 1
ATOM 619 N N . PRO A 1 77 ? -13.308 9.894 23.930 1.00 70.19 77 PRO A N 1
ATOM 620 C CA . PRO A 1 77 ? -11.842 9.889 23.913 1.00 70.19 77 PRO A CA 1
ATOM 621 C C . PRO A 1 77 ? -11.202 8.777 24.756 1.00 70.19 77 PRO A C 1
ATOM 623 O O . PRO A 1 77 ? -10.023 8.487 24.566 1.00 70.19 77 PRO A O 1
ATOM 626 N N . LYS A 1 78 ? -11.923 8.203 25.731 1.00 80.12 78 LYS A N 1
ATOM 627 C CA . LYS A 1 78 ? -11.338 7.290 26.729 1.00 80.12 78 LYS A CA 1
ATOM 628 C C . LYS A 1 78 ? -12.203 6.069 27.005 1.00 80.12 78 LYS A C 1
ATOM 630 O O . LYS A 1 78 ? -11.732 4.950 26.829 1.00 80.12 78 LYS A O 1
ATOM 635 N N . GLY A 1 79 ? -13.459 6.273 27.407 1.00 80.56 79 GLY A N 1
ATOM 636 C CA . GLY A 1 79 ? -14.333 5.176 27.846 1.00 80.56 79 GLY A CA 1
ATOM 637 C C . GLY A 1 79 ? -14.608 4.112 26.775 1.00 80.56 79 GLY A C 1
ATOM 638 O O . GLY A 1 79 ? -14.866 2.966 27.120 1.00 80.56 79 GLY A O 1
ATOM 639 N N . ILE A 1 80 ? -14.498 4.445 25.487 1.00 83.81 80 ILE A N 1
ATOM 640 C CA . ILE A 1 80 ? -14.692 3.502 24.378 1.00 83.81 80 ILE A CA 1
ATOM 641 C C . ILE A 1 80 ? -13.659 2.362 24.360 1.00 83.81 80 ILE A C 1
ATOM 643 O O . ILE A 1 80 ? -13.992 1.255 23.942 1.00 83.81 80 ILE A O 1
ATOM 647 N N . PHE A 1 81 ? -12.439 2.612 24.851 1.00 76.81 81 PHE A N 1
ATOM 648 C CA . PHE A 1 81 ? -11.353 1.624 24.920 1.00 76.81 81 PHE A CA 1
ATOM 649 C C . PHE A 1 81 ? -11.239 0.951 26.294 1.00 76.81 81 PHE A C 1
ATOM 651 O O . PHE A 1 81 ? -10.483 -0.000 26.456 1.00 76.81 81 PHE A O 1
ATOM 658 N N . GLU A 1 82 ? -11.992 1.417 27.293 1.00 83.25 82 GLU A N 1
ATOM 659 C CA . GLU A 1 82 ? -12.078 0.792 28.619 1.00 83.25 82 GLU A CA 1
ATOM 660 C C . GLU A 1 82 ? -13.074 -0.375 28.592 1.00 83.25 82 GLU A C 1
ATOM 662 O O . GLU A 1 82 ? -14.118 -0.367 29.251 1.00 83.25 82 GLU A O 1
ATOM 667 N N . ASN A 1 83 ? -12.745 -1.357 27.760 1.00 83.56 83 ASN A N 1
ATOM 668 C CA . ASN A 1 83 ? -13.559 -2.509 27.413 1.00 83.56 83 ASN A CA 1
ATOM 669 C C . ASN A 1 83 ? -12.651 -3.752 27.344 1.00 83.56 83 ASN A C 1
ATOM 671 O O . ASN A 1 83 ? -11.454 -3.625 27.088 1.00 83.56 83 ASN A O 1
ATOM 675 N N . GLU A 1 84 ? -13.191 -4.946 27.563 1.00 84.25 84 GLU A N 1
ATOM 676 C CA . GLU A 1 84 ? -12.436 -6.205 27.469 1.00 84.25 84 GLU A CA 1
ATOM 677 C C . GLU A 1 84 ? -13.222 -7.251 26.674 1.00 84.25 84 GLU A C 1
ATOM 679 O O . GLU A 1 84 ? -14.444 -7.278 26.711 1.00 84.25 84 GLU A O 1
ATOM 684 N N . VAL A 1 85 ? -12.553 -8.141 25.941 1.00 88.12 85 VAL A N 1
ATOM 685 C CA . VAL A 1 85 ? -13.235 -9.245 25.240 1.00 88.12 85 VAL A CA 1
ATOM 686 C C . VAL A 1 85 ? -13.490 -10.386 26.224 1.00 88.12 85 VAL A C 1
ATOM 688 O O . VAL A 1 85 ? -12.564 -10.806 26.923 1.00 88.12 85 VAL A O 1
ATOM 691 N N . TYR A 1 86 ? -14.711 -10.935 26.260 1.00 89.06 86 TYR A N 1
ATOM 692 C CA . TYR A 1 86 ? -14.985 -12.084 27.129 1.00 89.06 86 TYR A CA 1
ATOM 693 C C . TYR A 1 86 ? -14.109 -13.293 26.733 1.00 89.06 86 TYR A C 1
ATOM 695 O O . TYR A 1 86 ? -13.961 -13.591 25.541 1.00 89.06 86 TYR A O 1
ATOM 703 N N . PRO A 1 87 ? -13.541 -14.035 27.705 1.00 84.94 87 PRO A N 1
ATOM 704 C CA . PRO A 1 87 ? -12.697 -15.190 27.411 1.00 84.94 87 PRO A CA 1
ATOM 705 C C . PRO A 1 87 ? -13.404 -16.237 26.537 1.00 84.94 87 PRO A C 1
ATOM 707 O O . PRO A 1 87 ? -14.508 -16.679 26.852 1.00 84.94 87 PRO A O 1
ATOM 710 N N . GLY A 1 88 ? -12.745 -16.669 25.459 1.00 82.25 88 GLY A N 1
ATOM 711 C CA . GLY A 1 88 ? -13.265 -17.681 24.534 1.00 82.25 88 GLY A CA 1
ATOM 712 C C . GLY A 1 88 ? -14.096 -17.137 23.367 1.00 82.25 88 GLY A C 1
ATOM 713 O O . GLY A 1 88 ? -14.446 -17.914 22.476 1.00 82.25 88 GLY A O 1
ATOM 714 N N . ILE A 1 89 ? -14.425 -15.837 23.349 1.00 92.00 89 ILE A N 1
ATOM 715 C CA . ILE A 1 89 ? -15.198 -15.224 22.258 1.00 92.00 89 ILE A CA 1
ATOM 716 C C . ILE A 1 89 ? -14.460 -15.299 20.913 1.00 92.00 89 ILE A C 1
ATOM 718 O O . ILE A 1 89 ? -15.076 -15.789 19.967 1.00 92.00 89 ILE A O 1
ATOM 722 N N . PRO A 1 90 ? -13.177 -14.898 20.773 1.00 77.81 90 PRO A N 1
ATOM 723 C CA . PRO A 1 90 ? -12.488 -14.972 19.481 1.00 77.81 90 PRO A CA 1
ATOM 724 C C . PRO A 1 90 ? -12.462 -16.395 18.907 1.00 77.81 90 PRO A C 1
ATOM 726 O O . PRO A 1 90 ? -12.709 -16.606 17.718 1.00 77.81 90 PRO A O 1
ATOM 729 N N . GLU A 1 91 ? -12.218 -17.392 19.760 1.00 77.56 91 GLU A N 1
ATOM 730 C CA . GLU A 1 91 ? -12.183 -18.798 19.370 1.00 77.56 91 GLU A CA 1
ATOM 731 C C . GLU A 1 91 ? -13.566 -19.325 18.979 1.00 77.56 91 GLU A C 1
ATOM 733 O O . GLU A 1 91 ? -13.679 -20.065 18.000 1.00 77.56 91 GLU A O 1
ATOM 738 N N . MET A 1 92 ? -14.612 -18.946 19.722 1.00 91.31 92 MET A N 1
ATOM 739 C CA . MET A 1 92 ? -15.995 -19.283 19.389 1.00 91.31 92 MET A CA 1
ATOM 740 C C . MET A 1 92 ? -16.392 -18.668 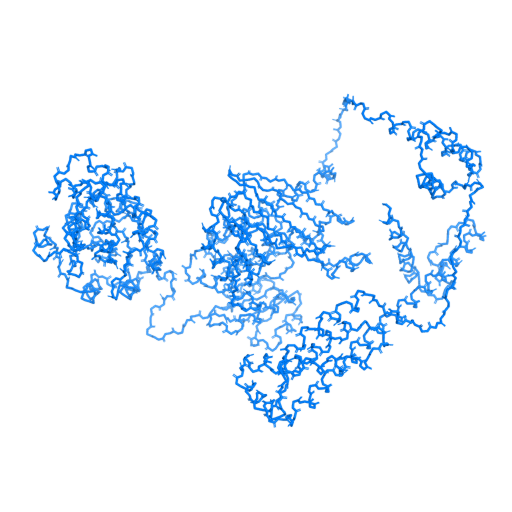18.047 1.00 91.31 92 MET A C 1
ATOM 742 O O . MET A 1 92 ? -16.885 -19.390 17.186 1.00 91.31 92 MET A O 1
ATOM 746 N N . LEU A 1 93 ? -16.162 -17.365 17.848 1.00 87.56 93 LEU A N 1
ATOM 747 C CA . LEU A 1 93 ? -16.493 -16.671 16.602 1.00 87.56 93 LEU A CA 1
ATOM 748 C C . LEU A 1 93 ? -15.810 -17.353 15.421 1.00 87.56 93 LEU A C 1
ATOM 750 O O . LEU A 1 93 ? -16.496 -17.727 14.477 1.00 87.56 93 LEU A O 1
ATOM 754 N N . SER A 1 94 ? -14.505 -17.626 15.523 1.00 77.12 94 SER A N 1
ATOM 755 C CA . SER A 1 94 ? -13.757 -18.367 14.503 1.00 77.12 94 SER A CA 1
ATOM 756 C C . SER A 1 94 ? -14.398 -19.718 14.184 1.00 77.12 94 SER A C 1
ATOM 758 O O . SER A 1 94 ? -14.590 -20.030 13.012 1.00 77.12 94 SER A O 1
ATOM 760 N N . ARG A 1 95 ? -14.746 -20.519 15.200 1.00 79.62 95 ARG A N 1
ATOM 761 C CA . ARG A 1 95 ? -15.344 -21.851 15.000 1.00 79.62 95 ARG A CA 1
ATOM 762 C C . ARG A 1 95 ? -16.763 -21.793 14.446 1.00 79.62 95 ARG A C 1
ATOM 764 O O . ARG A 1 95 ? -17.149 -22.675 13.687 1.00 79.62 95 ARG A O 1
ATOM 771 N N . LEU A 1 96 ? -17.542 -20.777 14.808 1.00 83.44 96 LEU A N 1
ATOM 772 C CA . LEU A 1 96 ? -18.875 -20.567 14.251 1.00 83.44 96 LEU A CA 1
ATOM 773 C C . LEU A 1 96 ? -18.793 -20.184 12.777 1.00 83.44 96 LEU A C 1
ATOM 775 O O . LEU A 1 96 ? -19.569 -20.713 11.982 1.00 83.44 96 LEU A O 1
ATOM 779 N N . VAL A 1 97 ? -17.840 -19.337 12.383 1.00 72.75 97 VAL A N 1
ATOM 780 C CA . VAL A 1 97 ? -17.705 -19.058 10.955 1.00 72.75 97 VAL A CA 1
ATOM 781 C C . VAL A 1 97 ? -17.149 -20.248 10.172 1.00 72.75 97 VAL A C 1
ATOM 783 O O . VAL A 1 97 ? -17.674 -20.535 9.103 1.00 72.75 97 VAL A O 1
ATOM 786 N N . GLU A 1 98 ? -16.206 -21.020 10.730 1.00 65.31 98 GLU A N 1
ATOM 787 C CA . GLU A 1 98 ? -15.784 -22.315 10.151 1.00 65.31 98 GLU A CA 1
ATOM 788 C C . GLU A 1 98 ? -16.940 -23.329 10.014 1.00 65.31 98 GLU A C 1
ATOM 790 O O . GLU A 1 98 ? -16.860 -24.256 9.210 1.00 65.31 98 GLU A O 1
ATOM 795 N N . ALA A 1 99 ? -18.005 -23.192 10.810 1.00 70.62 99 ALA A N 1
ATOM 796 C CA . ALA A 1 99 ? -19.128 -24.125 10.836 1.00 70.62 99 ALA A CA 1
ATOM 797 C C . ALA A 1 99 ? -20.264 -23.794 9.851 1.00 70.62 99 ALA A C 1
ATOM 799 O O . ALA A 1 99 ? -21.257 -24.528 9.830 1.00 70.62 99 ALA A O 1
ATOM 800 N N . GLY A 1 100 ? -20.167 -22.727 9.050 1.00 68.88 100 GLY A N 1
ATOM 801 C CA . GLY A 1 100 ? -21.234 -22.397 8.093 1.00 68.88 100 GLY A CA 1
ATOM 802 C C . GLY A 1 100 ? -22.067 -21.151 8.425 1.00 68.88 100 GLY A C 1
ATOM 803 O O . GLY A 1 100 ? -22.981 -20.821 7.667 1.00 68.88 100 GLY A O 1
ATOM 804 N N . PHE A 1 101 ? -21.789 -20.438 9.524 1.00 83.06 101 PHE A N 1
ATOM 805 C CA . PHE A 1 101 ? -22.625 -19.311 9.955 1.00 83.06 101 PHE A CA 1
ATOM 806 C C . PHE A 1 101 ? -22.173 -17.955 9.402 1.00 83.06 101 PHE A C 1
ATOM 808 O O . PHE A 1 101 ? -20.989 -17.648 9.306 1.00 83.06 101 PHE A O 1
ATOM 815 N N . THR A 1 102 ? -23.137 -17.084 9.104 1.00 83.56 102 THR A N 1
ATOM 816 C CA . THR A 1 102 ? -22.887 -15.660 8.852 1.00 83.56 102 THR A CA 1
ATOM 817 C C . THR A 1 102 ? -23.099 -14.876 10.139 1.00 83.56 102 THR A C 1
ATOM 819 O O . THR A 1 102 ? -24.220 -14.819 10.645 1.00 83.56 102 THR A O 1
ATOM 822 N N . LEU A 1 103 ? -22.032 -14.288 10.686 1.00 91.94 103 LEU A N 1
ATOM 823 C CA . LEU A 1 103 ? -22.120 -13.522 11.927 1.00 91.94 103 LEU A CA 1
ATOM 824 C C . LEU A 1 103 ? -22.341 -12.038 11.621 1.00 91.94 103 LEU A C 1
ATOM 826 O O . LEU A 1 103 ? -21.751 -11.482 10.685 1.00 91.94 103 LEU A O 1
ATOM 830 N N . ILE A 1 104 ? -23.205 -11.408 12.410 1.00 94.31 104 ILE A N 1
ATOM 831 C CA . ILE A 1 104 ? -23.582 -9.996 12.306 1.00 94.31 104 ILE A CA 1
ATOM 832 C C . ILE A 1 104 ? -23.604 -9.403 13.712 1.00 94.31 104 ILE A C 1
ATOM 834 O O . ILE A 1 104 ? -24.066 -10.058 14.643 1.00 94.31 104 ILE A O 1
ATOM 838 N N . VAL A 1 105 ? -23.148 -8.163 13.878 1.00 97.31 105 VAL A N 1
ATOM 839 C CA . VAL A 1 105 ? -23.355 -7.431 15.136 1.00 97.31 105 VAL A CA 1
ATOM 840 C C . VAL A 1 105 ? -24.677 -6.672 15.082 1.00 97.31 105 VAL A C 1
ATOM 842 O O . VAL A 1 105 ? -24.946 -5.965 14.113 1.00 97.31 105 VAL A O 1
ATOM 845 N N . ALA A 1 106 ? -25.486 -6.804 16.130 1.00 95.25 106 ALA A N 1
ATOM 846 C CA . ALA A 1 106 ? -26.776 -6.149 16.312 1.00 95.25 106 ALA A CA 1
ATOM 847 C C . ALA A 1 106 ? -26.814 -5.438 17.670 1.00 95.25 106 ALA A C 1
ATOM 849 O O . ALA A 1 106 ? -27.321 -5.976 18.653 1.00 95.25 106 ALA A O 1
ATOM 850 N N . THR A 1 107 ? -26.286 -4.216 17.738 1.00 92.31 107 THR A N 1
ATOM 851 C CA . THR A 1 107 ? -26.083 -3.496 19.005 1.00 92.31 107 THR A CA 1
ATOM 852 C C . THR A 1 107 ? -26.934 -2.235 19.144 1.00 92.31 107 THR A C 1
ATOM 854 O O . THR A 1 107 ? -27.225 -1.540 18.174 1.00 92.31 107 THR A O 1
ATOM 857 N N . SER A 1 108 ? -27.340 -1.916 20.377 1.00 87.19 108 SER A N 1
ATOM 858 C CA . SER A 1 108 ? -27.970 -0.625 20.706 1.00 87.19 108 SER A CA 1
ATOM 859 C C . SER A 1 108 ? -26.954 0.524 20.759 1.00 87.19 108 SER A C 1
ATOM 861 O O . SER A 1 108 ? -27.347 1.691 20.844 1.00 87.19 108 SER A O 1
ATOM 863 N N . LYS A 1 109 ? -25.650 0.225 20.697 1.00 86.06 109 LYS A N 1
ATOM 864 C CA . LYS A 1 109 ? -24.581 1.220 20.587 1.00 86.06 109 LYS A CA 1
ATOM 865 C C . LYS A 1 109 ? -24.546 1.827 19.175 1.00 86.06 109 LYS A C 1
ATOM 867 O O . LYS A 1 109 ? -24.823 1.117 18.204 1.00 86.06 109 LYS A O 1
ATOM 872 N N . PRO A 1 110 ? -24.185 3.116 19.027 1.00 86.56 110 PRO A N 1
ATOM 873 C CA . PRO A 1 110 ? -24.037 3.714 17.712 1.00 86.56 110 PRO A CA 1
ATOM 874 C C . PRO A 1 110 ? -23.068 2.937 16.821 1.00 86.56 110 PRO A C 1
ATOM 876 O O . PRO A 1 110 ? -21.978 2.570 17.271 1.00 86.56 110 PRO A O 1
ATOM 879 N N . ALA A 1 111 ? -23.443 2.715 15.558 1.00 86.62 111 ALA A N 1
ATOM 880 C CA . ALA A 1 111 ? -22.689 1.848 14.644 1.00 86.62 111 ALA A CA 1
ATOM 881 C C . ALA A 1 111 ? -21.216 2.270 14.491 1.00 86.62 111 ALA A C 1
ATOM 883 O O . ALA A 1 111 ? -20.332 1.421 14.408 1.00 86.62 111 ALA A O 1
ATOM 884 N N . VAL A 1 112 ? -20.943 3.578 14.514 1.00 84.19 112 VAL A N 1
ATOM 885 C CA . VAL A 1 112 ? -19.582 4.135 14.458 1.00 84.19 112 VAL A CA 1
ATOM 886 C C . VAL A 1 112 ? -18.709 3.686 15.635 1.00 84.19 112 VAL A C 1
ATOM 888 O O . VAL A 1 112 ? -17.565 3.300 15.425 1.00 84.19 112 VAL A O 1
ATOM 891 N N . PHE A 1 113 ? -19.255 3.649 16.853 1.00 86.81 113 PHE A N 1
ATOM 892 C CA . PHE A 1 113 ? -18.515 3.209 18.039 1.00 86.81 113 PHE A CA 1
ATOM 893 C C . PHE A 1 113 ? -18.396 1.688 18.093 1.00 86.81 113 PHE A C 1
ATOM 895 O O . PHE A 1 113 ? -17.366 1.165 18.505 1.00 86.81 113 PHE A O 1
ATOM 902 N N . ALA A 1 114 ? -19.430 0.970 17.649 1.00 88.75 114 ALA A N 1
ATOM 903 C CA . ALA A 1 114 ? -19.382 -0.484 17.554 1.00 88.75 114 ALA A CA 1
ATOM 904 C C . ALA A 1 114 ? -18.248 -0.949 16.625 1.00 88.75 114 ALA A C 1
ATOM 906 O O . ALA A 1 114 ? -17.473 -1.822 17.004 1.00 88.75 114 ALA A O 1
ATOM 907 N N . LYS A 1 115 ? -18.102 -0.319 15.450 1.00 84.50 115 LYS A N 1
ATOM 908 C CA . LYS A 1 115 ? -17.010 -0.609 14.507 1.00 84.50 115 LYS A CA 1
ATOM 909 C C . LYS A 1 115 ? -15.632 -0.331 15.108 1.00 84.50 115 LYS A C 1
ATOM 911 O O . LYS A 1 115 ? -14.779 -1.204 15.050 1.00 84.50 115 LYS A O 1
ATOM 916 N N . GLN A 1 116 ? -15.451 0.818 15.763 1.00 82.06 116 GLN A N 1
ATOM 917 C CA . GLN A 1 116 ? -14.188 1.162 16.432 1.00 82.06 116 GLN A CA 1
ATOM 918 C C . GLN A 1 116 ? -13.787 0.135 17.501 1.00 82.06 116 GLN A C 1
ATOM 920 O O . GLN A 1 116 ? -12.626 -0.256 17.576 1.00 82.06 116 GLN A O 1
ATOM 925 N N . ILE A 1 117 ? -14.745 -0.337 18.308 1.00 81.44 117 ILE A N 1
ATOM 926 C CA . ILE A 1 117 ? -14.496 -1.359 19.336 1.00 81.44 117 ILE A CA 1
ATOM 927 C C . ILE A 1 117 ? -14.086 -2.690 18.693 1.00 81.44 117 ILE A C 1
ATOM 929 O O . ILE A 1 117 ? -13.122 -3.317 19.130 1.00 81.44 117 ILE A O 1
ATOM 933 N N . LEU A 1 118 ? -14.796 -3.123 17.649 1.00 80.81 118 LEU A N 1
ATOM 934 C CA . LEU A 1 118 ? -14.481 -4.369 16.946 1.00 80.81 118 LEU A CA 1
ATOM 935 C C . LEU A 1 118 ? -13.104 -4.309 16.272 1.00 80.81 118 LEU A C 1
ATOM 937 O O . LEU A 1 118 ? -12.364 -5.290 16.330 1.00 80.81 118 LEU A O 1
ATOM 941 N N . GLU A 1 119 ? -12.740 -3.169 15.680 1.00 78.25 119 GLU A N 1
ATOM 942 C CA . GLU A 1 119 ? -11.427 -2.953 15.058 1.00 78.25 119 GLU A CA 1
ATOM 943 C C . GLU A 1 119 ? -10.316 -2.982 16.107 1.00 78.25 119 GLU A C 1
ATOM 945 O O . GLU A 1 119 ? -9.319 -3.680 15.930 1.00 78.25 119 GLU A O 1
ATOM 950 N N . HIS A 1 120 ? -10.523 -2.300 17.237 1.00 76.50 120 HIS A N 1
ATOM 951 C CA . HIS A 1 120 ? -9.566 -2.254 18.339 1.00 76.50 120 HIS A CA 1
ATOM 952 C C . HIS A 1 120 ? -9.214 -3.649 18.880 1.00 76.50 120 HIS A C 1
ATOM 954 O O . HIS A 1 120 ? -8.049 -3.924 19.163 1.00 76.50 120 HIS A O 1
ATOM 960 N N . PHE A 1 121 ? -10.200 -4.547 18.980 1.00 72.19 121 PHE A N 1
ATOM 961 C CA . PHE A 1 121 ? -9.998 -5.915 19.473 1.00 72.19 121 PHE A CA 1
ATOM 962 C C . PHE A 1 121 ? -9.716 -6.953 18.377 1.00 72.19 121 PHE A C 1
ATOM 964 O O . PHE A 1 121 ? -9.623 -8.144 18.680 1.00 72.19 121 PHE A O 1
ATOM 971 N N . GLY A 1 122 ? -9.591 -6.541 17.110 1.00 70.94 122 GLY A N 1
ATOM 972 C CA . GLY A 1 122 ? -9.372 -7.465 15.991 1.00 70.94 122 GLY A CA 1
ATOM 973 C C . GLY A 1 122 ? -10.537 -8.436 15.760 1.00 70.94 122 GLY A C 1
ATOM 974 O O . GLY A 1 122 ? -10.328 -9.565 15.319 1.00 70.94 122 GLY A O 1
ATOM 975 N N . LEU A 1 123 ? -11.763 -8.023 16.094 1.00 76.31 123 LEU A N 1
ATOM 976 C CA . LEU A 1 123 ? -12.978 -8.822 15.930 1.00 76.31 123 LEU A CA 1
ATOM 977 C C . LEU A 1 123 ? -13.749 -8.496 14.643 1.00 76.31 123 LEU A C 1
ATOM 979 O O . LEU A 1 123 ? -14.598 -9.289 14.238 1.00 76.31 123 LEU A O 1
ATOM 983 N N . SER A 1 124 ? -13.465 -7.361 13.996 1.00 76.56 124 SER A N 1
ATOM 984 C CA . SER A 1 124 ? -14.176 -6.911 12.786 1.00 76.56 124 SER A CA 1
ATOM 985 C C . SER A 1 124 ? -14.186 -7.953 11.669 1.00 76.56 124 SER A C 1
ATOM 987 O O . SER A 1 124 ? -15.204 -8.123 11.004 1.00 76.56 124 SER A O 1
ATOM 989 N N . ASP A 1 125 ? -13.100 -8.714 11.526 1.00 74.06 125 ASP A N 1
ATOM 990 C CA . ASP A 1 125 ? -12.942 -9.737 10.487 1.00 74.06 125 ASP A CA 1
ATOM 991 C C . ASP A 1 125 ? -13.881 -10.947 10.655 1.00 74.06 125 ASP A C 1
ATOM 993 O O . ASP A 1 125 ? -13.981 -11.772 9.747 1.00 74.06 125 ASP A O 1
ATOM 997 N N . TYR A 1 126 ? -14.572 -11.077 11.797 1.00 73.00 126 TYR A N 1
ATOM 998 C CA . TYR A 1 126 ? -15.562 -12.133 12.050 1.00 73.00 126 TYR A CA 1
ATOM 999 C C . TYR A 1 126 ? -17.004 -11.705 11.790 1.00 73.00 126 TYR A C 1
ATOM 1001 O O . TYR A 1 126 ? -17.888 -12.545 11.932 1.00 73.00 126 TYR A O 1
ATOM 1009 N N . PHE A 1 127 ? -17.273 -10.452 11.412 1.00 84.31 127 PHE A N 1
ATOM 1010 C CA . PHE A 1 127 ? -18.636 -9.977 11.178 1.00 84.31 127 PHE A CA 1
ATOM 1011 C C . PHE A 1 127 ? -18.828 -9.443 9.759 1.00 84.31 127 PHE A C 1
ATOM 1013 O O . PHE A 1 127 ? -18.175 -8.499 9.330 1.00 84.31 127 PHE A O 1
ATOM 1020 N N . SER A 1 128 ? -19.803 -10.011 9.051 1.00 80.50 128 SER A N 1
ATOM 1021 C CA . SER A 1 128 ? -20.190 -9.584 7.696 1.00 80.50 128 SER A CA 1
ATOM 1022 C C . SER A 1 128 ? -20.872 -8.214 7.669 1.00 80.50 128 SER A C 1
ATOM 1024 O O . SER A 1 128 ? -20.879 -7.526 6.649 1.00 80.50 128 SER A O 1
ATOM 1026 N N . PHE A 1 129 ? -21.473 -7.822 8.794 1.00 87.25 129 PHE A N 1
ATOM 1027 C CA . PHE A 1 129 ? -22.192 -6.571 8.943 1.00 87.25 129 PHE A CA 1
ATOM 1028 C C . PHE A 1 129 ? -22.225 -6.132 10.409 1.00 87.25 129 PHE A C 1
ATOM 1030 O O . PHE A 1 129 ? -22.258 -6.959 11.324 1.00 87.25 129 PHE A O 1
ATOM 1037 N N . VAL A 1 130 ? -22.257 -4.817 10.630 1.00 92.62 130 VAL A N 1
ATOM 1038 C CA . VAL A 1 130 ? -22.399 -4.202 11.956 1.00 92.62 130 VAL A CA 1
ATOM 1039 C C . VAL A 1 130 ? -23.596 -3.260 11.920 1.00 92.62 130 VAL A C 1
ATOM 1041 O O . VAL A 1 130 ? -23.510 -2.147 11.398 1.00 92.62 130 VAL A O 1
ATOM 1044 N N . GLY A 1 131 ? -24.720 -3.719 12.467 1.00 89.75 131 GLY A N 1
ATOM 1045 C CA . GLY A 1 131 ? -25.917 -2.919 12.686 1.00 89.75 131 GLY A CA 1
ATOM 1046 C C . GLY A 1 131 ? -25.908 -2.317 14.088 1.00 89.75 131 GLY A C 1
ATOM 1047 O O . GLY A 1 131 ? -25.964 -3.034 15.086 1.00 89.75 131 GLY A O 1
ATOM 1048 N N . GLY A 1 132 ? -25.842 -0.990 14.151 1.00 89.56 132 GLY A N 1
ATOM 1049 C CA . GLY A 1 132 ? -25.930 -0.215 15.387 1.00 89.56 132 GLY A CA 1
ATOM 1050 C C . GLY A 1 132 ? -27.074 0.796 15.358 1.00 89.56 132 GLY A C 1
ATOM 1051 O O . GLY A 1 132 ? -27.762 0.949 14.341 1.00 89.56 132 GLY A O 1
ATOM 1052 N N . SER A 1 133 ? -27.249 1.513 16.467 1.00 86.25 133 SER A N 1
ATOM 1053 C CA . SER A 1 133 ? -28.097 2.709 16.517 1.00 86.25 133 SER A CA 1
ATOM 1054 C C . SER A 1 133 ? -27.479 3.877 15.731 1.00 86.25 133 SER A C 1
ATOM 1056 O O . SER A 1 133 ? -26.291 3.863 15.394 1.00 86.25 133 SER A O 1
ATOM 1058 N N . GLU A 1 134 ? -28.286 4.893 15.429 1.00 79.31 134 GLU A N 1
ATOM 1059 C CA . GLU A 1 134 ? -27.827 6.128 14.782 1.00 79.31 134 GLU A CA 1
ATOM 1060 C C . GLU A 1 134 ? -27.636 7.247 15.810 1.00 79.31 134 GLU A C 1
ATOM 1062 O O . GLU A 1 134 ? -28.398 7.375 16.774 1.00 79.31 134 GLU A O 1
ATOM 1067 N N . LEU A 1 135 ? -26.621 8.092 15.605 1.00 70.00 135 LEU A N 1
ATOM 1068 C CA . LEU A 1 135 ? -26.311 9.195 16.526 1.00 70.00 135 LEU A CA 1
ATOM 1069 C C . LEU A 1 135 ? -27.399 10.279 16.554 1.00 70.00 135 LEU A C 1
ATOM 1071 O O . LEU A 1 135 ? -27.528 10.977 17.562 1.00 70.00 135 LEU A O 1
ATOM 1075 N N . ASP A 1 136 ? -28.173 10.397 15.475 1.00 69.62 136 ASP A N 1
ATOM 1076 C CA . ASP A 1 136 ? -29.287 11.339 15.326 1.00 69.62 136 ASP A CA 1
ATOM 1077 C C . ASP A 1 136 ? -30.599 10.850 15.974 1.00 69.62 136 ASP A C 1
ATOM 1079 O O . ASP A 1 136 ? -31.583 11.588 16.032 1.00 69.62 136 ASP A O 1
ATOM 1083 N N . GLY A 1 137 ? -30.611 9.618 16.497 1.00 63.75 137 GLY A N 1
ATOM 1084 C CA . GLY A 1 137 ? -31.756 9.021 17.177 1.00 63.75 137 GLY A CA 1
ATOM 1085 C C . GLY A 1 137 ? -32.843 8.452 16.260 1.00 63.75 137 GLY A C 1
ATOM 1086 O O . GLY A 1 137 ? -33.876 8.030 16.780 1.00 63.75 137 GLY A O 1
ATOM 1087 N N . THR A 1 138 ? -32.634 8.400 14.939 1.00 70.12 138 THR A N 1
ATOM 1088 C CA . THR A 1 138 ? -33.589 7.807 13.977 1.00 70.12 138 THR A CA 1
ATOM 1089 C C . THR A 1 138 ? -33.728 6.290 14.120 1.00 70.12 138 THR A C 1
ATOM 1091 O O . THR A 1 138 ? -34.760 5.729 13.752 1.00 70.12 138 THR A O 1
ATOM 1094 N N . ARG A 1 139 ? -32.719 5.632 14.701 1.00 82.50 139 ARG A N 1
ATOM 1095 C CA . ARG A 1 139 ? -32.719 4.211 15.058 1.00 82.50 139 ARG A CA 1
ATOM 1096 C C . ARG A 1 139 ? -32.187 4.048 16.468 1.00 82.50 139 ARG A C 1
ATOM 1098 O O . ARG A 1 139 ? -30.986 4.190 16.689 1.00 82.50 139 ARG A O 1
ATOM 1105 N N . LYS A 1 140 ? -33.078 3.784 17.421 1.00 76.44 140 LYS A N 1
ATOM 1106 C CA . LYS A 1 140 ? -32.767 3.804 18.858 1.00 76.44 140 LYS A CA 1
ATOM 1107 C C . LYS A 1 140 ? -33.030 2.468 19.539 1.00 76.44 140 LYS A C 1
ATOM 1109 O O . LYS A 1 140 ? -32.296 2.096 20.449 1.00 76.44 140 LYS A O 1
ATOM 1114 N N . ARG A 1 141 ? -34.080 1.749 19.133 1.00 83.62 141 ARG A N 1
ATOM 1115 C CA . ARG A 1 141 ? -34.506 0.508 19.797 1.00 83.62 141 ARG A CA 1
ATOM 1116 C C . ARG A 1 141 ? -33.888 -0.719 19.141 1.00 83.62 141 ARG A C 1
ATOM 1118 O O . ARG A 1 141 ? -33.701 -0.762 17.929 1.00 83.62 141 ARG A O 1
ATOM 1125 N N . LYS A 1 142 ? -33.683 -1.777 19.931 1.00 89.12 142 LYS A N 1
ATOM 1126 C CA . LYS A 1 142 ? -33.129 -3.051 19.446 1.00 89.12 142 LYS A CA 1
ATOM 1127 C C . LYS A 1 142 ? -33.933 -3.658 18.287 1.00 89.12 142 LYS A C 1
ATOM 1129 O O . LYS A 1 142 ? -33.338 -4.093 17.310 1.00 89.12 142 LYS A O 1
ATOM 1134 N N . ALA A 1 143 ? -35.267 -3.613 18.345 1.00 91.81 143 ALA A N 1
ATOM 1135 C CA . ALA A 1 143 ? -36.125 -4.089 17.253 1.00 91.81 143 ALA A CA 1
ATOM 1136 C C . ALA A 1 143 ? -35.907 -3.317 15.935 1.00 91.81 143 ALA A C 1
ATOM 1138 O O . ALA A 1 143 ? -35.967 -3.901 14.860 1.00 91.81 143 ALA A O 1
ATOM 1139 N N . GLU A 1 144 ? -35.611 -2.015 15.999 1.00 91.44 144 GLU A N 1
ATOM 1140 C CA . GLU A 1 144 ? -35.324 -1.199 14.810 1.00 91.44 144 GLU A CA 1
ATOM 1141 C C . GLU A 1 144 ? -33.950 -1.552 14.222 1.00 91.44 144 GLU A C 1
ATOM 1143 O O . GLU A 1 144 ? -33.799 -1.612 13.005 1.00 91.44 144 GLU A O 1
ATOM 1148 N N . VAL A 1 145 ? -32.961 -1.837 15.080 1.00 92.69 145 VAL A N 1
ATOM 1149 C CA . VAL A 1 145 ? -31.635 -2.330 14.667 1.00 92.69 145 VAL A CA 1
ATOM 1150 C C . VAL A 1 145 ? -31.745 -3.690 13.986 1.00 92.69 145 VAL A C 1
ATOM 1152 O O . VAL A 1 145 ? -31.217 -3.862 12.890 1.00 92.69 145 VAL A O 1
ATOM 1155 N N . ILE A 1 146 ? -32.471 -4.634 14.588 1.00 95.56 146 ILE A N 1
ATOM 1156 C CA . ILE A 1 146 ? -32.681 -5.963 14.004 1.00 95.56 146 ILE A CA 1
ATOM 1157 C C . ILE A 1 146 ? -33.461 -5.849 12.690 1.00 95.56 146 ILE A C 1
ATOM 1159 O O . ILE A 1 146 ? -33.038 -6.420 11.691 1.00 95.56 146 ILE A O 1
ATOM 1163 N N . GLY A 1 147 ? -34.548 -5.072 12.651 1.00 94.19 147 GLY A N 1
ATOM 1164 C CA . GLY A 1 147 ? -35.324 -4.843 11.429 1.00 94.19 147 GLY A CA 1
ATOM 1165 C C . GLY A 1 147 ? -34.476 -4.277 10.288 1.00 94.19 147 GLY A C 1
ATOM 1166 O O . GLY A 1 147 ? -34.535 -4.788 9.173 1.00 94.19 147 GLY A O 1
ATOM 1167 N N . TYR A 1 148 ? -33.621 -3.296 10.585 1.00 93.00 148 TYR A N 1
ATOM 1168 C CA . TYR A 1 148 ? -32.674 -2.745 9.618 1.00 93.00 148 TYR A CA 1
ATOM 1169 C C . TYR A 1 148 ? -31.670 -3.781 9.104 1.00 93.00 148 TYR A C 1
ATOM 1171 O O . TYR A 1 148 ? -31.393 -3.810 7.907 1.00 93.00 148 TYR A O 1
ATOM 1179 N N . ILE A 1 149 ? -31.125 -4.626 9.984 1.00 93.88 149 ILE A N 1
ATOM 1180 C CA . ILE A 1 149 ? -30.209 -5.706 9.589 1.00 93.88 149 ILE A CA 1
ATOM 1181 C C . ILE A 1 149 ? -30.924 -6.685 8.657 1.00 93.88 149 ILE A C 1
ATOM 1183 O O . ILE A 1 149 ? -30.389 -7.028 7.607 1.00 93.88 149 ILE A O 1
ATOM 1187 N N . LEU A 1 150 ? -32.134 -7.115 9.020 1.00 93.38 150 LEU A N 1
ATOM 1188 C CA . LEU A 1 150 ? -32.914 -8.048 8.209 1.00 93.38 150 LEU A CA 1
ATOM 1189 C C . LEU A 1 150 ? -33.218 -7.478 6.820 1.00 93.38 150 LEU A C 1
ATOM 1191 O O . LEU A 1 150 ? -33.093 -8.194 5.832 1.00 93.38 150 LEU A O 1
ATOM 1195 N N . GLU A 1 151 ? -33.593 -6.201 6.738 1.00 91.94 151 GLU A N 1
ATOM 1196 C CA . GLU A 1 151 ? -33.877 -5.526 5.470 1.00 91.94 151 GLU A CA 1
ATOM 1197 C C . GLU A 1 151 ? -32.606 -5.341 4.629 1.00 91.94 151 GLU A C 1
ATOM 1199 O O . GLU A 1 151 ? -32.570 -5.743 3.470 1.00 91.94 151 GLU A O 1
ATOM 1204 N N . THR A 1 152 ? -31.544 -4.793 5.222 1.00 84.31 152 THR A N 1
ATOM 1205 C CA . THR A 1 152 ? -30.295 -4.450 4.517 1.00 84.31 152 THR A CA 1
ATOM 1206 C C . THR A 1 152 ? -29.543 -5.682 4.031 1.00 84.31 152 THR A C 1
ATOM 1208 O O . THR A 1 152 ? -28.946 -5.662 2.958 1.00 84.31 152 THR A O 1
ATOM 1211 N N . CYS A 1 153 ? -29.555 -6.755 4.821 1.00 84.00 153 CYS A N 1
ATOM 1212 C CA . CYS A 1 153 ? -28.882 -8.005 4.486 1.00 84.00 153 CYS A CA 1
ATOM 1213 C C . CYS A 1 153 ? -29.813 -9.016 3.792 1.00 84.00 153 CYS A C 1
ATOM 1215 O O . CYS A 1 153 ? -29.389 -10.144 3.549 1.00 84.00 153 CYS A O 1
ATOM 1217 N N . GLU A 1 154 ? -31.067 -8.642 3.509 1.00 90.81 154 GLU A N 1
ATOM 1218 C CA . GLU A 1 154 ? -32.094 -9.499 2.897 1.00 90.81 154 GLU A CA 1
ATOM 1219 C C . GLU A 1 154 ? -32.320 -10.836 3.646 1.00 90.81 154 GLU A C 1
ATOM 1221 O O . GLU A 1 154 ? -32.563 -11.891 3.052 1.00 90.81 154 GLU A O 1
ATOM 1226 N N . ILE A 1 155 ? -32.258 -10.801 4.981 1.00 91.31 155 ILE A N 1
ATOM 1227 C CA . ILE A 1 155 ? -32.358 -11.981 5.851 1.00 91.31 155 ILE A CA 1
ATOM 1228 C C . ILE A 1 155 ? -33.814 -12.231 6.244 1.00 91.31 155 ILE A C 1
ATOM 1230 O O . ILE A 1 155 ? -34.523 -11.345 6.723 1.00 91.31 155 ILE A O 1
ATOM 1234 N N . LYS A 1 156 ? -34.260 -13.486 6.130 1.00 91.75 156 LYS A N 1
ATOM 1235 C CA . LYS A 1 156 ? -35.562 -13.905 6.664 1.00 91.75 156 LYS A CA 1
ATOM 1236 C C . LYS A 1 156 ? -35.439 -14.197 8.167 1.00 91.75 156 LYS A C 1
ATOM 1238 O O . LYS A 1 156 ? -34.556 -14.967 8.544 1.00 91.75 156 LYS A O 1
ATOM 1243 N N . PRO A 1 157 ? -36.355 -13.704 9.025 1.00 92.81 157 PRO A N 1
ATOM 1244 C CA . PRO A 1 157 ? -36.279 -13.894 10.482 1.00 92.81 157 PRO A CA 1
ATOM 1245 C C . PRO A 1 157 ? -36.090 -15.348 10.936 1.00 92.81 157 PRO A C 1
ATOM 1247 O O . PRO A 1 157 ? -35.312 -15.647 11.837 1.00 92.81 157 PRO A O 1
ATOM 1250 N N . GLN A 1 158 ? -36.767 -16.278 10.261 1.00 91.50 158 GLN A N 1
ATOM 1251 C CA . GLN A 1 158 ? -36.712 -17.710 10.555 1.00 91.50 158 GLN A CA 1
ATOM 1252 C C . GLN A 1 158 ? -35.320 -18.336 10.358 1.00 91.50 158 GLN A C 1
ATOM 1254 O O . GLN A 1 158 ? -35.043 -19.364 10.977 1.00 91.50 158 GLN A O 1
ATOM 1259 N N . ASP A 1 159 ? -34.450 -17.708 9.563 1.00 91.00 159 ASP A N 1
ATOM 1260 C CA . ASP A 1 159 ? -33.095 -18.178 9.258 1.00 91.00 159 ASP A CA 1
ATOM 1261 C C . ASP A 1 159 ? -32.038 -17.573 10.203 1.00 91.00 159 ASP A C 1
ATOM 1263 O O . ASP A 1 159 ? -30.857 -17.909 10.094 1.00 91.00 159 ASP A O 1
ATOM 1267 N N . ALA A 1 160 ? -32.449 -16.721 11.150 1.00 94.56 160 ALA A N 1
ATOM 1268 C CA . ALA A 1 160 ? -31.569 -16.025 12.081 1.00 94.56 160 ALA A CA 1
ATOM 1269 C C . ALA A 1 160 ? -31.834 -16.382 13.557 1.00 94.56 160 ALA A C 1
ATOM 1271 O O . ALA A 1 160 ? -32.944 -16.788 13.932 1.00 94.56 160 ALA A O 1
ATOM 1272 N N . ILE A 1 161 ? -30.799 -16.215 14.384 1.00 97.12 161 ILE A N 1
ATOM 1273 C CA . ILE A 1 161 ? -30.856 -16.218 15.853 1.00 97.12 161 ILE A CA 1
ATOM 1274 C C . ILE A 1 161 ? -30.276 -14.894 16.358 1.00 97.12 161 ILE A C 1
ATOM 1276 O O . ILE A 1 161 ? -29.228 -14.468 15.875 1.00 97.12 161 ILE A O 1
ATOM 1280 N N . MET A 1 162 ? -30.933 -14.272 17.337 1.00 97.44 162 MET A N 1
ATOM 1281 C CA . MET A 1 162 ? -30.385 -13.156 18.114 1.00 97.44 162 MET A CA 1
ATOM 1282 C C . MET A 1 162 ? -29.767 -13.676 19.416 1.00 97.44 162 MET A C 1
ATOM 1284 O O . MET A 1 162 ? -30.422 -14.401 20.166 1.00 97.44 162 MET A O 1
ATOM 1288 N N . ILE A 1 163 ? -28.531 -13.280 19.695 1.00 98.25 163 ILE A N 1
ATOM 1289 C CA . ILE A 1 163 ? -27.772 -13.610 20.898 1.00 98.25 163 ILE A CA 1
ATOM 1290 C C . ILE A 1 163 ? -27.511 -12.314 21.661 1.00 98.25 163 ILE A C 1
ATOM 1292 O O . ILE A 1 163 ? -26.939 -11.375 21.107 1.00 98.25 163 ILE A O 1
ATOM 1296 N N . GLY A 1 164 ? -27.918 -12.268 22.926 1.00 96.62 164 GLY A N 1
ATOM 1297 C CA . GLY A 1 164 ? -27.722 -11.102 23.783 1.00 96.62 164 GLY A CA 1
ATOM 1298 C C . GLY A 1 164 ? -27.816 -11.448 25.263 1.00 96.62 164 GLY A C 1
ATOM 1299 O O . GLY A 1 164 ? -28.301 -12.523 25.624 1.00 96.62 164 GLY A O 1
ATOM 1300 N N . ASP A 1 165 ? -27.363 -10.557 26.135 1.00 95.75 165 ASP A N 1
ATOM 1301 C CA . ASP A 1 165 ? -27.395 -10.765 27.584 1.00 95.75 165 ASP A CA 1
ATOM 1302 C C . ASP A 1 165 ? -28.563 -10.046 28.269 1.00 95.75 165 ASP A C 1
ATOM 1304 O O . ASP A 1 165 ? -28.855 -10.359 29.420 1.00 95.75 165 ASP A O 1
ATOM 1308 N N . ARG A 1 166 ? -29.272 -9.120 27.605 1.00 92.94 166 ARG A N 1
ATOM 1309 C CA . ARG A 1 166 ? -30.340 -8.314 28.228 1.00 92.94 166 ARG A CA 1
ATOM 1310 C C . ARG A 1 166 ? -31.726 -8.620 27.678 1.00 92.94 166 ARG A C 1
ATOM 1312 O O . ARG A 1 166 ? -31.905 -9.090 26.555 1.00 92.94 166 ARG A O 1
ATOM 1319 N N . LYS A 1 167 ? -32.765 -8.250 28.442 1.00 92.81 167 LYS A N 1
ATOM 1320 C CA . LYS A 1 167 ? -34.172 -8.375 27.998 1.00 92.81 167 LYS A CA 1
ATOM 1321 C C . LYS A 1 167 ? -34.445 -7.702 26.652 1.00 92.81 167 LYS A C 1
ATOM 1323 O O . LYS A 1 167 ? -35.280 -8.183 25.896 1.00 92.81 167 LYS A O 1
ATOM 1328 N N . HIS A 1 168 ? -33.746 -6.609 26.345 1.00 90.69 168 HIS A N 1
ATOM 1329 C CA . HIS A 1 168 ? -33.964 -5.839 25.122 1.00 90.69 168 HIS A CA 1
ATOM 1330 C C . HIS A 1 168 ? -33.575 -6.617 23.861 1.00 90.69 168 HIS A C 1
ATOM 1332 O O . HIS A 1 168 ? -34.222 -6.446 22.828 1.00 90.69 168 HIS A O 1
ATOM 1338 N N . ASP A 1 169 ? -32.572 -7.493 23.953 1.00 94.50 169 ASP A N 1
ATOM 1339 C CA . ASP A 1 169 ? -32.170 -8.396 22.871 1.00 94.50 169 ASP A CA 1
ATOM 1340 C C . ASP A 1 169 ? -33.269 -9.413 22.582 1.00 94.50 169 ASP A C 1
ATOM 1342 O O . ASP A 1 169 ? -33.671 -9.601 21.434 1.00 94.50 169 ASP A O 1
ATOM 1346 N N . ILE A 1 170 ? -33.826 -9.988 23.646 1.00 96.31 170 ILE A N 1
ATOM 1347 C CA . ILE A 1 170 ? -34.894 -10.986 23.588 1.00 96.31 170 ILE A CA 1
ATOM 1348 C C . ILE A 1 170 ? -36.206 -10.380 23.072 1.00 96.31 170 ILE A C 1
ATOM 1350 O O . ILE A 1 170 ? -36.837 -10.910 22.157 1.00 96.31 170 ILE A O 1
ATOM 1354 N N . GLU A 1 171 ? -36.621 -9.243 23.629 1.00 94.12 171 GLU A N 1
ATOM 1355 C CA . GLU A 1 171 ? -37.821 -8.518 23.201 1.00 94.12 171 GLU A CA 1
ATOM 1356 C C . GLU A 1 171 ? -37.694 -8.047 21.746 1.00 94.12 171 GLU A C 1
ATOM 1358 O O . GLU A 1 171 ? -38.636 -8.189 20.962 1.00 94.12 171 GLU A O 1
ATOM 1363 N N . GLY A 1 172 ? -36.519 -7.529 21.366 1.00 93.62 172 GLY A N 1
ATOM 1364 C CA . GLY A 1 172 ? -36.222 -7.108 19.999 1.00 93.62 172 GLY A CA 1
ATOM 1365 C C . GLY A 1 172 ? -36.300 -8.264 19.005 1.00 93.62 172 GLY A C 1
ATOM 1366 O O . GLY A 1 172 ? -36.962 -8.138 17.974 1.00 93.62 172 GLY A O 1
ATOM 1367 N N . ALA A 1 173 ? -35.696 -9.405 19.342 1.00 96.06 173 ALA A N 1
ATOM 1368 C CA . ALA A 1 173 ? -35.752 -10.621 18.537 1.00 96.06 173 ALA A CA 1
ATOM 1369 C C . ALA A 1 173 ? -37.197 -11.071 18.295 1.00 96.06 173 ALA A C 1
ATOM 1371 O O . ALA A 1 173 ? -37.595 -11.276 17.148 1.00 96.06 173 ALA A O 1
ATOM 1372 N N . LYS A 1 174 ? -38.016 -11.125 19.351 1.00 95.44 174 LYS A N 1
ATOM 1373 C CA . LYS A 1 174 ? -39.425 -11.530 19.259 1.00 95.44 174 LYS A CA 1
ATOM 1374 C C . LYS A 1 174 ? -40.270 -10.614 18.395 1.00 95.44 174 LYS A C 1
ATOM 1376 O O . LYS A 1 174 ? -41.071 -11.102 17.601 1.00 95.44 174 LYS A O 1
ATOM 1381 N N . LEU A 1 175 ? -40.102 -9.300 18.537 1.00 95.31 175 LEU A N 1
ATOM 1382 C CA . LEU A 1 175 ? -40.830 -8.323 17.722 1.00 95.31 175 LEU A CA 1
ATOM 1383 C C . LEU A 1 175 ? -40.501 -8.464 16.231 1.00 95.31 175 LEU A C 1
ATOM 1385 O O . LEU A 1 175 ? -41.371 -8.238 15.391 1.00 95.31 175 LEU A O 1
ATOM 1389 N N . CYS A 1 176 ? -39.275 -8.877 15.911 1.00 95.12 176 CYS A N 1
ATOM 1390 C CA . CYS A 1 176 ? -38.827 -9.145 14.547 1.00 95.12 176 CYS A CA 1
ATOM 1391 C C . CYS A 1 176 ? -39.046 -10.603 14.097 1.00 95.12 176 CYS A C 1
ATOM 1393 O O . CYS A 1 176 ? -38.778 -10.925 12.942 1.00 95.12 176 CYS A O 1
ATOM 1395 N N . GLY A 1 177 ? -39.547 -11.481 14.973 1.00 94.31 177 GLY A N 1
ATOM 1396 C CA . GLY A 1 177 ? -39.811 -12.890 14.677 1.00 94.31 177 GLY A CA 1
ATOM 1397 C C . GLY A 1 177 ? -38.568 -13.788 14.610 1.00 94.31 177 GLY A C 1
ATOM 1398 O O . GLY A 1 177 ? -38.618 -14.821 13.942 1.00 94.31 177 GLY A O 1
ATOM 1399 N N . LEU A 1 178 ? -37.462 -13.403 15.254 1.00 94.81 178 LEU A N 1
ATOM 1400 C CA . LEU A 1 178 ? -36.265 -14.237 15.402 1.00 94.81 178 LEU A CA 1
ATOM 1401 C C . LEU A 1 178 ? -36.373 -15.129 16.640 1.00 94.81 178 LEU A C 1
ATOM 1403 O O . LEU A 1 178 ? -37.006 -14.778 17.634 1.00 94.81 178 LEU A O 1
ATOM 1407 N N . GLU A 1 179 ? -35.667 -16.254 16.583 1.00 96.00 179 GLU A N 1
ATOM 1408 C CA . GLU A 1 179 ? -35.327 -17.029 17.776 1.00 96.00 179 GLU A CA 1
ATOM 1409 C C . GLU A 1 179 ? -34.274 -16.274 18.600 1.00 96.00 179 GLU A C 1
ATOM 1411 O O . GLU A 1 179 ? -33.417 -15.580 18.043 1.00 96.00 179 GLU A O 1
ATOM 1416 N N . SER A 1 180 ? -34.342 -16.411 19.920 1.00 97.19 180 SER A N 1
ATOM 1417 C CA . SER A 1 180 ? -33.551 -15.639 20.872 1.00 97.19 180 SER A CA 1
ATOM 1418 C C . SER A 1 180 ? -32.802 -16.519 21.875 1.00 97.19 180 SER A C 1
ATOM 1420 O O . SER A 1 180 ? -33.375 -17.402 22.517 1.00 97.19 180 SER A O 1
ATOM 1422 N N . VAL A 1 181 ? -31.508 -16.245 22.042 1.00 98.06 181 VAL A N 1
ATOM 1423 C CA . VAL A 1 181 ? -30.633 -16.904 23.018 1.00 98.06 181 VAL A CA 1
ATOM 1424 C C . VAL A 1 181 ? -30.119 -15.861 24.003 1.00 98.06 181 VAL A C 1
ATOM 1426 O O . VAL A 1 181 ? -29.389 -14.945 23.629 1.00 98.06 181 VAL A O 1
ATOM 1429 N N . GLY A 1 182 ? -30.501 -16.016 25.266 1.00 97.94 182 GLY A N 1
ATOM 1430 C CA . GLY A 1 182 ? -30.008 -15.217 26.379 1.00 97.94 182 GLY A CA 1
ATOM 1431 C C . GLY A 1 182 ? -28.722 -15.795 26.972 1.00 97.94 182 GLY A C 1
ATOM 1432 O O . GLY A 1 182 ? -28.660 -16.999 27.234 1.00 97.94 182 GLY A O 1
ATOM 1433 N N . VAL A 1 183 ? -27.711 -14.967 27.231 1.00 97.62 183 VAL A N 1
ATOM 1434 C CA . VAL A 1 183 ? -26.452 -15.399 27.869 1.00 97.62 183 VAL A CA 1
ATOM 1435 C C . VAL A 1 183 ? -26.313 -14.862 29.296 1.00 97.62 183 VAL A C 1
ATOM 1437 O O . VAL A 1 183 ? -26.673 -13.724 29.571 1.00 97.62 183 VAL A O 1
ATOM 1440 N N . LEU A 1 184 ? -25.789 -15.680 30.216 1.00 96.44 184 LEU A N 1
ATOM 1441 C CA . LEU A 1 184 ? -25.688 -15.346 31.651 1.00 96.44 184 LEU A CA 1
ATOM 1442 C C . LEU A 1 184 ? -24.292 -14.907 32.106 1.00 96.44 184 LEU A C 1
ATOM 1444 O O . LEU A 1 184 ? -24.102 -14.617 33.285 1.00 96.44 184 LEU A O 1
ATOM 1448 N N . TYR A 1 185 ? -23.311 -14.892 31.203 1.00 94.19 185 TYR A N 1
ATOM 1449 C CA . TYR A 1 185 ? -21.975 -14.367 31.498 1.00 94.19 185 TYR A CA 1
ATOM 1450 C C . TYR A 1 185 ? -21.887 -12.838 31.332 1.00 94.19 185 TYR A C 1
ATOM 1452 O O . TYR A 1 185 ? -20.885 -12.250 31.732 1.00 94.19 185 TYR A O 1
ATOM 1460 N N . GLY A 1 186 ? -22.925 -12.218 30.757 1.00 91.50 186 GLY A N 1
ATOM 1461 C CA . GLY A 1 186 ? -23.117 -10.770 30.704 1.00 91.50 186 GLY A CA 1
ATOM 1462 C C . GLY A 1 186 ? -23.787 -10.219 31.965 1.00 91.50 186 GLY A C 1
ATOM 1463 O O . GLY A 1 186 ? -23.622 -10.748 33.065 1.00 91.50 186 GLY A O 1
ATOM 1464 N N . TYR A 1 187 ? -24.565 -9.147 31.819 1.00 90.00 187 TYR A N 1
ATOM 1465 C CA . TYR A 1 187 ? -25.149 -8.420 32.952 1.00 90.00 187 TYR A CA 1
ATOM 1466 C C . TYR A 1 187 ? -26.604 -8.783 33.248 1.00 90.00 187 TYR A C 1
ATOM 1468 O O . TYR A 1 187 ? -27.080 -8.496 34.350 1.00 90.00 187 TYR A O 1
ATOM 1476 N N . GLY A 1 188 ? -27.335 -9.359 32.291 1.00 89.44 188 GLY A N 1
ATOM 1477 C CA . GLY A 1 188 ? -28.716 -9.773 32.528 1.00 89.44 188 GLY A CA 1
ATOM 1478 C C . GLY A 1 188 ? -28.827 -11.044 33.365 1.00 89.44 188 GLY A C 1
ATOM 1479 O O . GLY A 1 188 ? -27.962 -11.919 33.371 1.00 89.44 188 GLY A O 1
ATOM 1480 N N . SER A 1 189 ? -29.932 -11.143 34.102 1.00 91.81 189 SER A N 1
ATOM 1481 C CA . SER A 1 189 ? -30.211 -12.297 34.966 1.00 91.81 189 SER A CA 1
ATOM 1482 C C . SER A 1 189 ? -31.071 -13.357 34.274 1.00 91.81 189 SER A C 1
ATOM 1484 O O . SER A 1 189 ? -31.852 -13.064 33.369 1.00 91.81 189 SER A O 1
ATOM 1486 N N . GLU A 1 190 ? -31.011 -14.597 34.764 1.00 94.06 190 GLU A N 1
ATOM 1487 C CA . GLU A 1 190 ? -31.880 -15.683 34.287 1.00 94.06 190 GLU A CA 1
ATOM 1488 C C . GLU A 1 190 ? -33.370 -15.336 34.443 1.00 94.06 190 GLU A C 1
ATOM 1490 O O . GLU A 1 190 ? -34.176 -15.648 33.566 1.00 94.06 190 GLU A O 1
ATOM 1495 N N . GLU A 1 191 ? -33.739 -14.626 35.515 1.00 94.81 191 GLU A N 1
ATOM 1496 C CA . GLU A 1 191 ? -35.106 -14.147 35.734 1.00 94.81 191 GLU A CA 1
ATOM 1497 C C . GLU A 1 191 ? -35.516 -13.082 34.703 1.00 94.81 191 GLU A C 1
ATOM 1499 O O . GLU A 1 191 ? -36.633 -13.129 34.183 1.00 94.81 191 GLU A O 1
ATOM 1504 N N . GLU A 1 192 ? -34.617 -12.145 34.381 1.00 94.06 192 GLU A N 1
ATOM 1505 C CA . GLU A 1 192 ? -34.829 -11.111 33.358 1.00 94.06 192 GLU A CA 1
ATOM 1506 C C . GLU A 1 192 ? -35.063 -11.738 31.979 1.00 94.06 192 GLU A C 1
ATOM 1508 O O . GLU A 1 192 ? -36.080 -11.464 31.336 1.00 94.06 192 GLU A O 1
ATOM 1513 N N . LEU A 1 193 ? -34.162 -12.624 31.555 1.00 96.00 193 LEU A N 1
ATOM 1514 C CA . LEU A 1 193 ? -34.216 -13.283 30.251 1.00 96.00 193 LEU A CA 1
ATOM 1515 C C . LEU A 1 193 ? -35.435 -14.209 30.131 1.00 96.00 193 LEU A C 1
ATOM 1517 O O . LEU A 1 193 ? -36.120 -14.207 29.106 1.00 96.00 193 LEU A O 1
ATOM 1521 N N . SER A 1 194 ? -35.779 -14.934 31.201 1.00 94.62 194 SER A N 1
ATOM 1522 C CA . SER A 1 194 ? -36.971 -15.794 31.237 1.00 94.62 194 SER A CA 1
ATOM 1523 C C . SER A 1 194 ? -38.271 -14.994 31.150 1.00 94.62 194 SER A C 1
ATOM 1525 O O . SER A 1 194 ? -39.214 -15.423 30.489 1.00 94.62 194 SER A O 1
ATOM 1527 N N . LYS A 1 195 ? -38.342 -13.818 31.789 1.00 95.31 195 LYS A N 1
ATOM 1528 C CA . LYS A 1 195 ? -39.520 -12.934 31.725 1.00 95.31 195 LYS A CA 1
ATOM 1529 C C . LYS A 1 195 ? -39.681 -12.270 30.361 1.00 95.31 195 LYS A C 1
ATOM 1531 O O . LYS A 1 195 ? -40.806 -12.169 29.878 1.00 95.31 195 LYS A O 1
ATOM 1536 N N . ALA A 1 196 ? -38.577 -11.871 29.726 1.00 94.00 196 ALA A N 1
ATOM 1537 C CA . ALA A 1 196 ? -38.574 -11.451 28.321 1.00 94.00 196 ALA A CA 1
ATOM 1538 C C . ALA A 1 196 ? -38.957 -12.618 27.382 1.00 94.00 196 ALA A C 1
ATOM 1540 O O . ALA A 1 196 ? -39.473 -12.436 26.274 1.00 94.00 196 ALA A O 1
ATOM 1541 N N . GLY A 1 197 ? -38.779 -13.842 27.882 1.00 95.38 197 GLY A N 1
ATOM 1542 C CA . GLY A 1 197 ? -39.166 -15.109 27.287 1.00 95.38 197 GLY A CA 1
ATOM 1543 C C . GLY A 1 197 ? -38.170 -15.581 26.243 1.00 95.38 197 GLY A C 1
ATOM 1544 O O . GLY A 1 197 ? -38.590 -15.957 25.155 1.00 95.38 197 GLY A O 1
ATOM 1545 N N . ALA A 1 198 ? -36.883 -15.526 26.575 1.00 95.94 198 ALA A N 1
ATOM 1546 C CA . ALA A 1 198 ? -35.826 -16.101 25.759 1.00 95.94 198 ALA A CA 1
ATOM 1547 C C . ALA A 1 198 ? -36.172 -17.550 25.401 1.00 95.94 198 ALA A C 1
ATOM 1549 O O . ALA A 1 198 ? -36.627 -18.308 26.262 1.00 95.94 198 ALA A O 1
ATOM 1550 N N . ASP A 1 199 ? -35.964 -17.929 24.142 1.00 96.88 199 ASP A N 1
ATOM 1551 C CA . ASP A 1 199 ? -36.216 -19.303 23.700 1.00 96.88 199 ASP A CA 1
ATOM 1552 C C . ASP A 1 199 ? -35.206 -20.254 24.357 1.00 96.88 199 ASP A C 1
ATOM 1554 O O . ASP A 1 199 ? -35.545 -21.370 24.757 1.00 96.88 199 ASP A O 1
ATOM 1558 N N . HIS A 1 200 ? -33.975 -19.765 24.551 1.00 96.88 200 HIS A N 1
ATOM 1559 C CA . HIS A 1 200 ? -32.895 -20.475 25.225 1.00 96.88 200 HIS A CA 1
ATOM 1560 C C . HIS A 1 200 ? -32.104 -19.550 26.153 1.00 96.88 200 HIS A C 1
ATOM 1562 O O . HIS A 1 200 ? -31.932 -18.368 25.867 1.00 96.88 200 HIS A O 1
ATOM 1568 N N . ILE A 1 201 ? -31.591 -20.098 27.258 1.00 97.75 201 ILE A N 1
ATOM 1569 C CA . ILE A 1 201 ? -30.719 -19.388 28.204 1.00 97.75 201 ILE A CA 1
ATOM 1570 C C . ILE A 1 201 ? -29.465 -20.226 28.446 1.00 97.75 201 ILE A C 1
ATOM 1572 O O . ILE A 1 201 ? -29.558 -21.418 28.749 1.00 97.75 201 ILE A O 1
ATOM 1576 N N . ILE A 1 202 ? -28.291 -19.610 28.304 1.00 97.12 202 ILE A N 1
ATOM 1577 C CA . ILE A 1 202 ? -26.997 -20.296 28.302 1.00 97.12 202 ILE A CA 1
ATOM 1578 C C . ILE A 1 202 ? -26.023 -19.642 29.285 1.00 97.12 202 ILE A C 1
ATOM 1580 O O . ILE A 1 202 ? -25.944 -18.423 29.399 1.00 97.12 202 ILE A O 1
ATOM 1584 N N . LYS A 1 203 ? -25.275 -20.475 30.018 1.00 93.62 203 LYS A N 1
ATOM 1585 C CA . LYS A 1 203 ? -24.469 -20.044 31.170 1.00 93.62 203 LYS A CA 1
ATOM 1586 C C . LYS A 1 203 ? -23.097 -19.474 30.827 1.00 93.62 203 LYS A C 1
ATOM 1588 O O . LYS A 1 203 ? -22.630 -18.589 31.530 1.00 93.62 203 LYS A O 1
ATOM 1593 N N . ASP A 1 204 ? -22.450 -19.989 29.790 1.00 94.00 204 ASP A N 1
ATOM 1594 C CA . ASP A 1 204 ? -21.081 -19.625 29.434 1.00 94.00 204 ASP A CA 1
ATOM 1595 C C . ASP A 1 204 ? -20.853 -19.712 27.918 1.00 94.00 204 ASP A C 1
ATOM 1597 O O . ASP A 1 204 ? -21.664 -20.276 27.178 1.00 94.00 204 ASP A O 1
ATOM 1601 N N . VAL A 1 205 ? -19.735 -19.138 27.466 1.00 94.25 205 VAL A N 1
ATOM 1602 C CA . VAL A 1 205 ? -19.348 -19.058 26.047 1.00 94.25 205 VAL A CA 1
ATOM 1603 C C . VAL A 1 205 ? -19.195 -20.446 25.414 1.00 94.25 205 VAL A C 1
ATOM 1605 O O . VAL A 1 205 ? -19.557 -20.648 24.257 1.00 94.25 205 VAL A O 1
ATOM 1608 N N . LYS A 1 206 ? -18.712 -21.438 26.169 1.00 91.88 206 LYS A N 1
ATOM 1609 C CA . LYS A 1 206 ? -18.498 -22.791 25.645 1.00 91.88 206 LYS A CA 1
ATOM 1610 C C . LYS A 1 206 ? -19.827 -23.489 25.356 1.00 91.88 206 LYS A C 1
ATOM 1612 O O . LYS A 1 206 ? -19.999 -24.075 24.290 1.00 91.88 206 LYS A O 1
ATOM 1617 N N . LEU A 1 207 ? -20.777 -23.410 26.284 1.00 94.44 207 LEU A N 1
ATOM 1618 C CA . LEU A 1 207 ? -22.123 -23.947 26.094 1.00 94.44 207 LEU A CA 1
ATOM 1619 C C . LEU A 1 207 ? -22.875 -23.211 24.980 1.00 94.44 207 LEU A C 1
ATOM 1621 O O . LEU A 1 207 ? -23.686 -23.827 24.287 1.00 94.44 207 LEU A O 1
ATOM 1625 N N . LEU A 1 208 ? -22.597 -21.917 24.790 1.00 96.75 208 LEU A N 1
ATOM 1626 C CA . LEU A 1 208 ? -23.171 -21.128 23.701 1.00 96.75 208 LEU A CA 1
ATOM 1627 C C . LEU A 1 208 ? -22.683 -21.649 22.353 1.00 96.75 208 LEU A C 1
ATOM 1629 O O . LEU A 1 208 ? -23.499 -21.932 21.480 1.00 96.75 208 LEU A O 1
ATOM 1633 N N . GLU A 1 209 ? -21.377 -21.862 22.209 1.00 93.12 209 GLU A N 1
ATOM 1634 C CA . GLU A 1 209 ? -20.804 -22.474 21.012 1.00 93.12 209 GLU A CA 1
ATOM 1635 C C . GLU A 1 209 ? -21.434 -23.846 20.717 1.00 93.12 209 GLU A C 1
ATOM 1637 O O . GLU A 1 209 ? -21.899 -24.096 19.603 1.00 93.12 209 GLU A O 1
ATOM 1642 N N . GLU A 1 210 ? -21.495 -24.727 21.723 1.00 92.12 210 GLU A N 1
ATOM 1643 C CA . GLU A 1 210 ? -22.072 -26.071 21.588 1.00 92.12 210 GLU A CA 1
ATOM 1644 C C . GLU A 1 210 ? -23.553 -26.039 21.184 1.00 92.12 210 GLU A C 1
ATOM 1646 O O . GLU A 1 210 ? -24.020 -26.934 20.472 1.00 92.12 210 GLU A O 1
ATOM 1651 N N . TYR A 1 211 ? -24.303 -25.037 21.649 1.00 94.31 211 TYR A N 1
ATOM 1652 C CA . TYR A 1 211 ? -25.697 -24.829 21.274 1.00 94.31 211 TYR A CA 1
ATOM 1653 C C . TYR A 1 211 ? -25.826 -24.332 19.835 1.00 94.31 211 TYR A C 1
ATOM 1655 O O . TYR A 1 211 ? -26.565 -24.929 19.052 1.00 94.31 211 TYR A O 1
ATOM 1663 N N . LEU A 1 212 ? -25.105 -23.264 19.484 1.00 93.19 212 LEU A N 1
ATOM 1664 C CA . LEU A 1 212 ? -25.220 -22.592 18.189 1.00 93.19 212 LEU A CA 1
ATOM 1665 C C . LEU A 1 212 ? -24.828 -23.518 17.041 1.00 93.19 212 LEU A C 1
ATOM 1667 O O . LEU A 1 212 ? -25.547 -23.601 16.046 1.00 93.19 212 LEU A O 1
ATOM 1671 N N . ARG A 1 213 ? -23.764 -24.308 17.215 1.00 87.25 213 ARG A N 1
ATOM 1672 C CA . ARG A 1 213 ? -23.353 -25.305 16.220 1.00 87.25 213 ARG A CA 1
ATOM 1673 C C . ARG A 1 213 ? -24.464 -26.308 15.898 1.00 87.25 213 ARG A C 1
ATOM 1675 O O . ARG A 1 213 ? -24.670 -26.648 14.740 1.00 87.25 213 ARG A O 1
ATOM 1682 N N . LYS A 1 214 ? -25.278 -26.711 16.877 1.00 86.88 214 LYS A N 1
ATOM 1683 C CA . LYS A 1 214 ? -26.386 -27.662 16.657 1.00 86.88 214 LYS A CA 1
ATOM 1684 C C . LYS A 1 214 ? -27.555 -27.091 15.837 1.00 86.88 214 LYS A C 1
ATOM 1686 O O . LYS A 1 214 ? -28.409 -27.871 15.421 1.00 86.88 214 LYS A O 1
ATOM 1691 N N . GLN A 1 215 ? -27.608 -25.780 15.580 1.00 82.31 215 GLN A N 1
ATOM 1692 C CA . GLN A 1 215 ? -28.739 -25.117 14.901 1.00 82.31 215 GLN A CA 1
ATOM 1693 C C . GLN A 1 215 ? -28.694 -25.188 13.365 1.00 82.31 215 GLN A C 1
ATOM 1695 O O . GLN A 1 215 ? -29.666 -24.828 12.681 1.00 82.31 215 GLN A O 1
ATOM 1700 N N . GLY A 1 216 ? -27.595 -25.696 12.807 1.00 63.28 216 GLY A N 1
ATOM 1701 C CA . GLY A 1 216 ? -27.466 -25.920 11.373 1.00 63.28 216 GLY A CA 1
ATOM 1702 C C . GLY A 1 216 ? -26.034 -25.844 10.876 1.00 63.28 216 GLY A C 1
ATOM 1703 O O . GLY A 1 216 ? -25.743 -24.964 10.076 1.00 63.28 216 GLY A O 1
ATOM 1704 N N . GLU A 1 217 ? -25.167 -26.773 11.300 1.00 55.94 217 GLU A N 1
ATOM 1705 C CA . GLU A 1 217 ? -23.898 -26.984 10.592 1.00 55.94 217 GLU A CA 1
ATOM 1706 C C . GLU A 1 217 ? -24.225 -27.336 9.136 1.00 55.94 217 GLU A C 1
ATOM 1708 O O . GLU A 1 217 ? -24.848 -28.364 8.854 1.00 55.94 217 GLU A O 1
ATOM 1713 N N . ASN A 1 218 ? -23.838 -26.468 8.208 1.00 55.34 218 ASN A N 1
ATOM 1714 C CA . ASN A 1 218 ? -23.883 -26.768 6.786 1.00 55.34 218 ASN A CA 1
ATOM 1715 C C . ASN A 1 218 ? -22.497 -26.501 6.193 1.00 55.34 218 ASN A C 1
ATOM 1717 O O . ASN A 1 218 ? -22.287 -25.441 5.606 1.00 55.34 218 ASN A O 1
ATOM 1721 N N . PRO A 1 219 ? -21.553 -27.445 6.350 1.00 49.19 219 PRO A N 1
ATOM 1722 C CA . PRO A 1 219 ? -20.185 -27.296 5.856 1.00 49.19 219 PRO A CA 1
ATOM 1723 C C . PRO A 1 219 ? -20.083 -27.199 4.320 1.00 49.19 219 PRO A C 1
ATOM 1725 O O . PRO A 1 219 ? -19.012 -26.884 3.811 1.00 49.19 219 PRO A O 1
ATOM 1728 N N . ASP A 1 220 ? -21.178 -27.444 3.582 1.00 42.91 220 ASP A N 1
ATOM 1729 C CA . ASP A 1 220 ? -21.260 -27.280 2.122 1.00 42.91 220 ASP A CA 1
ATOM 1730 C C . ASP A 1 220 ? -21.716 -25.868 1.688 1.00 42.91 220 ASP A C 1
ATOM 1732 O O . ASP A 1 220 ? -21.575 -25.499 0.519 1.00 42.91 220 ASP A O 1
ATOM 1736 N N . ASN A 1 221 ? -22.252 -25.050 2.604 1.00 46.69 221 ASN A N 1
ATOM 1737 C CA . ASN A 1 221 ? -22.514 -23.635 2.345 1.00 46.69 221 ASN A CA 1
ATOM 1738 C C . ASN A 1 221 ? -21.235 -22.843 2.626 1.00 46.69 221 ASN A C 1
ATOM 1740 O O . ASN A 1 221 ? -20.901 -22.610 3.781 1.00 46.69 221 ASN A O 1
ATOM 1744 N N . LEU A 1 222 ? -20.557 -22.384 1.570 1.00 41.09 222 LEU A N 1
ATOM 1745 C CA . LEU A 1 222 ? -19.471 -21.404 1.669 1.00 41.09 222 LEU A CA 1
ATOM 1746 C C . LEU A 1 222 ? -19.935 -20.195 2.494 1.00 41.09 222 LEU A C 1
ATOM 1748 O O . LEU A 1 222 ? -20.698 -19.363 1.986 1.00 41.09 222 LEU A O 1
ATOM 1752 N N . THR A 1 223 ? -19.460 -20.060 3.732 1.00 44.91 223 THR A N 1
ATOM 1753 C CA . THR A 1 223 ? -19.642 -18.811 4.470 1.00 44.91 223 THR A CA 1
ATOM 1754 C C . THR A 1 223 ? -18.846 -17.703 3.806 1.00 44.91 223 THR A C 1
ATOM 1756 O O . THR A 1 223 ? -17.866 -17.927 3.092 1.00 44.91 223 THR A O 1
ATOM 1759 N N . TRP A 1 224 ? -19.237 -16.460 4.065 1.00 43.00 224 TRP A N 1
ATOM 1760 C CA . TRP A 1 224 ? -18.427 -15.301 3.699 1.00 43.00 224 TRP A CA 1
ATOM 1761 C C . TRP A 1 224 ? -17.023 -15.348 4.354 1.00 43.00 224 TRP A C 1
ATOM 1763 O O . TRP A 1 224 ? -16.096 -14.747 3.823 1.00 43.00 224 TRP A O 1
ATOM 1773 N N . TYR A 1 225 ? -16.835 -16.128 5.428 1.00 36.16 225 TYR A N 1
ATOM 1774 C CA . TYR A 1 225 ? -15.546 -16.380 6.084 1.00 36.16 225 TYR A CA 1
ATOM 1775 C C . TYR A 1 225 ? -14.785 -17.591 5.530 1.00 36.16 225 TYR A C 1
ATOM 1777 O O . TYR A 1 225 ? -13.561 -17.579 5.544 1.00 36.16 225 TYR A O 1
ATOM 1785 N N . ASP A 1 226 ? -15.455 -18.588 4.945 1.00 39.41 226 ASP A N 1
ATOM 1786 C CA . ASP A 1 226 ? -14.819 -19.637 4.131 1.00 39.41 226 ASP A CA 1
ATOM 1787 C C . ASP A 1 226 ? -14.269 -19.049 2.835 1.00 39.41 226 ASP A C 1
ATOM 1789 O O . ASP A 1 226 ? -13.226 -19.491 2.348 1.00 39.41 226 ASP A O 1
ATOM 1793 N N . ARG A 1 227 ? -14.921 -17.993 2.323 1.00 38.34 227 ARG A N 1
ATOM 1794 C CA . ARG A 1 227 ? -14.321 -17.121 1.312 1.00 38.34 227 ARG A CA 1
ATOM 1795 C C . ARG A 1 227 ? -13.088 -16.441 1.884 1.00 38.34 227 ARG A C 1
ATOM 1797 O O . ARG A 1 227 ? -12.067 -16.571 1.252 1.00 38.34 227 ARG A O 1
ATOM 1804 N N . LEU A 1 228 ? -13.142 -15.874 3.095 1.00 34.78 228 LEU A N 1
ATOM 1805 C CA . LEU A 1 228 ? -12.056 -15.145 3.780 1.00 34.78 228 LEU A CA 1
ATOM 1806 C C . LEU A 1 228 ? -10.875 -16.020 4.281 1.00 34.78 228 LEU A C 1
ATOM 1808 O O . LEU A 1 228 ? -9.786 -15.498 4.504 1.00 34.78 228 LEU A O 1
ATOM 1812 N N . LYS A 1 229 ? -11.032 -17.339 4.458 1.00 36.03 229 LYS A N 1
ATOM 1813 C CA . LYS A 1 229 ? -9.967 -18.233 4.970 1.00 36.03 229 LYS A CA 1
ATOM 1814 C C . LYS A 1 229 ? -9.660 -19.474 4.139 1.00 36.03 229 LYS A C 1
ATOM 1816 O O . LYS A 1 229 ? -8.732 -20.196 4.502 1.00 36.03 229 LYS A O 1
ATOM 1821 N N . GLY A 1 230 ? -10.349 -19.725 3.028 1.00 38.56 230 GLY A N 1
ATOM 1822 C CA . GLY A 1 230 ? -9.982 -20.805 2.111 1.00 38.56 230 GLY A CA 1
ATOM 1823 C C . GLY A 1 230 ? -9.811 -22.177 2.787 1.00 38.56 230 GLY A C 1
ATOM 1824 O O . GLY A 1 230 ? -8.772 -22.817 2.633 1.00 38.56 230 GLY A O 1
ATOM 1825 N N . ARG A 1 231 ? -10.815 -22.666 3.523 1.00 36.72 231 ARG A N 1
ATOM 1826 C CA . ARG A 1 231 ? -10.976 -24.103 3.833 1.00 36.72 231 ARG A CA 1
ATOM 1827 C C . ARG A 1 231 ? -12.159 -24.579 2.987 1.00 36.72 231 ARG A C 1
ATOM 1829 O O . ARG A 1 231 ? -13.245 -24.053 3.121 1.00 36.72 231 ARG A O 1
ATOM 1836 N N . THR A 1 232 ? -12.040 -25.443 1.976 1.00 33.47 232 THR A N 1
ATOM 1837 C CA . THR A 1 232 ? -11.490 -26.809 1.996 1.00 33.47 232 THR A CA 1
ATOM 1838 C C . THR A 1 232 ? -11.671 -27.483 3.354 1.00 33.47 232 THR A C 1
ATOM 1840 O O . THR A 1 232 ? -10.754 -27.577 4.162 1.00 33.47 232 THR A O 1
ATOM 1843 N N . GLY A 1 233 ? -12.897 -27.938 3.617 1.00 26.42 233 GLY A N 1
ATOM 1844 C CA . GLY A 1 233 ? -13.163 -28.881 4.695 1.00 26.42 233 GLY A CA 1
ATOM 1845 C C . GLY A 1 233 ? -12.395 -30.187 4.476 1.00 26.42 233 GLY A C 1
ATOM 1846 O O . GLY A 1 233 ? -12.372 -30.745 3.377 1.00 26.42 233 GLY A O 1
ATOM 1847 N N . GLY A 1 234 ? -11.752 -30.667 5.536 1.00 25.91 234 GLY A N 1
ATOM 1848 C CA . GLY A 1 234 ? -11.094 -31.965 5.577 1.00 25.91 234 GLY A CA 1
ATOM 1849 C C . GLY A 1 234 ? -9.955 -31.979 6.585 1.00 25.91 234 GLY A C 1
ATOM 1850 O O . GLY A 1 234 ? -8.979 -31.250 6.432 1.00 25.91 234 GLY A O 1
ATOM 1851 N N . GLU A 1 235 ? -10.111 -32.813 7.609 1.00 30.44 235 GLU A N 1
ATOM 1852 C CA . GLU A 1 235 ? -9.080 -33.288 8.535 1.00 30.44 235 GLU A CA 1
ATOM 1853 C C . GLU A 1 235 ? -7.662 -33.196 7.945 1.00 30.44 235 GLU A C 1
ATOM 1855 O O . GLU A 1 235 ? -7.374 -33.807 6.920 1.00 30.44 235 GLU A O 1
ATOM 1860 N N . GLY A 1 236 ? -6.790 -32.410 8.586 1.00 35.75 236 GLY A N 1
ATOM 1861 C CA . GLY A 1 236 ? -5.361 -32.339 8.271 1.00 35.75 236 GLY A CA 1
ATOM 1862 C C . GLY A 1 236 ? -5.024 -32.231 6.779 1.00 35.75 236 GLY A C 1
ATOM 1863 O O . GLY A 1 236 ? -4.502 -33.184 6.206 1.00 35.75 236 GLY A O 1
ATOM 1864 N N . LYS A 1 237 ? -5.249 -31.072 6.151 1.00 33.53 237 LYS A N 1
ATOM 1865 C CA . LYS A 1 237 ? -4.640 -30.761 4.849 1.00 33.53 237 LYS A CA 1
ATOM 1866 C C . LYS A 1 237 ? -3.917 -29.423 4.874 1.00 33.53 237 LYS A C 1
ATOM 1868 O O . LYS A 1 237 ? -4.441 -28.422 5.353 1.00 33.53 237 LYS A O 1
ATOM 1873 N N . GLU A 1 238 ? -2.682 -29.478 4.390 1.00 37.91 238 GLU A N 1
ATOM 1874 C CA . GLU A 1 238 ? -1.754 -28.376 4.156 1.00 37.91 238 GLU A CA 1
ATOM 1875 C C . GLU A 1 238 ? -2.451 -27.172 3.513 1.00 37.91 238 GLU A C 1
ATOM 1877 O O . GLU A 1 238 ? -3.317 -27.326 2.647 1.00 37.91 238 GLU A O 1
ATOM 1882 N N . THR A 1 239 ? -2.056 -25.963 3.917 1.00 46.50 239 THR A N 1
ATOM 1883 C CA . THR A 1 239 ? -2.419 -24.738 3.205 1.00 46.50 239 THR A CA 1
ATOM 1884 C C . THR A 1 239 ? -2.025 -24.908 1.738 1.00 46.50 239 THR A C 1
ATOM 1886 O O . THR A 1 239 ? -0.858 -25.141 1.430 1.00 46.50 239 THR A O 1
ATOM 1889 N N . LYS A 1 240 ? -3.001 -24.868 0.818 1.00 65.06 240 LYS A N 1
ATOM 1890 C CA . LYS A 1 240 ? -2.727 -25.053 -0.613 1.00 65.06 240 LYS A CA 1
ATOM 1891 C C . LYS A 1 240 ? -1.761 -23.953 -1.062 1.00 65.06 240 LYS A C 1
ATOM 1893 O O . LYS A 1 240 ? -2.142 -22.781 -1.086 1.00 65.06 240 LYS A O 1
ATOM 1898 N N . MET A 1 241 ? -0.524 -24.334 -1.384 1.00 85.50 241 MET A N 1
ATOM 1899 C CA . MET A 1 241 ? 0.457 -23.427 -1.976 1.00 85.50 241 MET A CA 1
ATOM 1900 C C . MET A 1 241 ? -0.092 -22.851 -3.282 1.00 85.50 241 MET A C 1
ATOM 1902 O O . MET A 1 241 ? -0.696 -23.573 -4.080 1.00 85.50 241 MET A O 1
ATOM 1906 N N . ILE A 1 242 ? 0.119 -21.553 -3.496 1.00 94.50 242 ILE A N 1
ATOM 1907 C CA . ILE A 1 242 ? -0.199 -20.888 -4.758 1.00 94.50 242 ILE A CA 1
ATOM 1908 C C . ILE A 1 242 ? 0.985 -21.080 -5.700 1.00 94.50 242 ILE A C 1
ATOM 1910 O O . ILE A 1 242 ? 2.117 -20.715 -5.371 1.00 94.50 242 ILE A O 1
ATOM 1914 N N . ARG A 1 243 ? 0.720 -21.640 -6.881 1.00 95.69 243 ARG A N 1
ATOM 1915 C CA . ARG A 1 243 ? 1.739 -21.878 -7.903 1.00 95.69 243 ARG A CA 1
ATOM 1916 C C . ARG A 1 243 ? 1.918 -20.625 -8.749 1.00 95.69 243 ARG A C 1
ATOM 1918 O O . ARG A 1 243 ? 1.041 -20.258 -9.532 1.00 95.69 243 ARG A O 1
ATOM 1925 N N . PHE A 1 244 ? 3.050 -19.965 -8.586 1.00 97.25 244 PHE A N 1
ATOM 1926 C CA . PHE A 1 244 ? 3.410 -18.750 -9.291 1.00 97.25 244 PHE A CA 1
ATOM 1927 C C . PHE A 1 244 ? 4.127 -19.041 -10.606 1.00 97.25 244 PHE A C 1
ATOM 1929 O O . PHE A 1 244 ? 5.109 -19.786 -10.670 1.00 97.25 244 PHE A O 1
ATOM 1936 N N . GLY A 1 245 ? 3.668 -18.362 -11.650 1.00 97.81 245 GLY A N 1
ATOM 1937 C CA . GLY A 1 245 ? 4.451 -18.057 -12.833 1.00 97.81 245 GLY A CA 1
ATOM 1938 C C . GLY A 1 245 ? 5.155 -16.708 -12.676 1.00 97.81 245 GLY A C 1
ATOM 1939 O O . GLY A 1 245 ? 4.651 -15.806 -12.009 1.00 97.81 245 GLY A O 1
ATOM 1940 N N . MET A 1 246 ? 6.307 -16.536 -13.317 1.00 97.19 246 MET A N 1
ATOM 1941 C CA . MET A 1 246 ? 6.998 -15.246 -13.382 1.00 97.19 246 MET A CA 1
ATOM 1942 C C . MET A 1 246 ? 7.226 -14.804 -14.822 1.00 97.19 246 MET A C 1
ATOM 1944 O O . MET A 1 246 ? 7.766 -15.559 -15.631 1.00 97.19 246 MET A O 1
ATOM 1948 N N . ILE A 1 247 ? 6.873 -13.553 -15.110 1.00 97.31 247 ILE A N 1
ATOM 1949 C CA . ILE A 1 247 ? 7.215 -12.856 -16.347 1.00 97.31 247 ILE A CA 1
ATOM 1950 C C . ILE A 1 247 ? 8.277 -11.806 -16.033 1.00 97.31 247 ILE A C 1
ATOM 1952 O O . ILE A 1 247 ? 8.074 -10.932 -15.196 1.00 97.31 247 ILE A O 1
ATOM 1956 N N . GLY A 1 248 ? 9.394 -11.863 -16.757 1.00 88.00 248 GLY A N 1
ATOM 1957 C CA . GLY A 1 248 ? 10.518 -10.950 -16.570 1.00 88.00 248 GLY A CA 1
ATOM 1958 C C . GLY A 1 248 ? 11.660 -11.604 -15.797 1.00 88.00 248 GLY A C 1
ATOM 1959 O O . GLY A 1 248 ? 11.485 -12.186 -14.734 1.00 88.00 248 GLY A O 1
ATOM 1960 N N . THR A 1 249 ? 12.867 -11.503 -16.350 1.00 87.88 249 THR A N 1
ATOM 1961 C CA . THR A 1 249 ? 14.082 -12.148 -15.821 1.00 87.88 249 THR A CA 1
ATOM 1962 C C . THR A 1 249 ? 15.113 -11.107 -15.374 1.00 87.88 249 THR A C 1
ATOM 1964 O O . THR A 1 249 ? 16.307 -11.244 -15.635 1.00 87.88 249 THR A O 1
ATOM 1967 N N . GLY A 1 250 ? 14.635 -9.993 -14.811 1.00 85.31 250 GLY A N 1
ATOM 1968 C CA . GLY A 1 250 ? 15.452 -8.857 -14.373 1.00 85.31 250 GLY A CA 1
ATOM 1969 C C . GLY A 1 250 ? 15.811 -8.891 -12.883 1.00 85.31 250 GLY A C 1
ATOM 1970 O O . GLY A 1 250 ? 15.425 -9.798 -12.147 1.00 85.31 250 GLY A O 1
ATOM 1971 N N . LYS A 1 251 ? 16.519 -7.851 -12.416 1.00 85.94 251 LYS A N 1
ATOM 1972 C CA . LYS A 1 251 ? 16.926 -7.718 -11.003 1.00 85.94 251 LYS A CA 1
ATOM 1973 C C . LYS A 1 251 ? 15.732 -7.708 -10.038 1.00 85.94 251 LYS A C 1
ATOM 1975 O O . LYS A 1 251 ? 15.834 -8.287 -8.965 1.00 85.94 251 LYS A O 1
ATOM 1980 N N . ILE A 1 252 ? 14.614 -7.077 -10.408 1.00 88.25 252 ILE A N 1
ATOM 1981 C CA . ILE A 1 252 ? 13.427 -7.018 -9.543 1.00 88.25 252 ILE A CA 1
ATOM 1982 C C . ILE A 1 252 ? 12.765 -8.395 -9.393 1.00 88.25 252 ILE A C 1
ATOM 1984 O O . ILE A 1 252 ? 12.527 -8.830 -8.275 1.00 88.25 252 ILE A O 1
ATOM 1988 N N . ALA A 1 253 ? 12.642 -9.158 -10.483 1.00 90.06 253 ALA A N 1
ATOM 1989 C CA . ALA A 1 253 ? 12.189 -10.547 -10.449 1.00 90.06 253 ALA A CA 1
ATOM 1990 C C . ALA A 1 253 ? 13.091 -11.432 -9.569 1.00 90.06 253 ALA A C 1
ATOM 1992 O O . ALA A 1 253 ? 12.604 -12.246 -8.787 1.00 90.06 253 ALA A O 1
ATOM 1993 N N . GLN A 1 254 ? 14.415 -11.246 -9.633 1.00 88.38 254 GLN A N 1
ATOM 1994 C CA . GLN A 1 254 ? 15.348 -11.936 -8.734 1.00 88.38 254 GLN A CA 1
ATOM 1995 C C . GLN A 1 254 ? 15.040 -11.620 -7.259 1.00 88.38 254 GLN A C 1
ATOM 1997 O O . GLN A 1 254 ? 14.941 -12.544 -6.451 1.00 88.38 254 GLN A O 1
ATOM 2002 N N . LYS A 1 255 ? 14.859 -10.335 -6.920 1.00 89.06 255 LYS A N 1
ATOM 2003 C CA . LYS A 1 255 ? 14.539 -9.884 -5.556 1.00 89.06 255 LYS A CA 1
ATOM 2004 C C . LYS A 1 255 ? 13.185 -10.401 -5.075 1.00 89.06 255 LYS A C 1
ATOM 2006 O O . LYS A 1 255 ? 13.090 -10.836 -3.931 1.00 89.06 255 LYS A O 1
ATOM 2011 N N . PHE A 1 256 ? 12.178 -10.411 -5.947 1.00 93.00 256 PHE A N 1
ATOM 2012 C CA . PHE A 1 256 ? 10.854 -10.959 -5.664 1.00 93.00 256 PHE A CA 1
ATOM 2013 C C . PHE A 1 256 ? 10.930 -12.445 -5.297 1.00 93.00 256 PHE A C 1
ATOM 2015 O O . PHE A 1 256 ? 10.408 -12.861 -4.264 1.00 93.00 256 PHE A O 1
ATOM 2022 N N . TRP A 1 257 ? 11.644 -13.253 -6.090 1.00 89.75 257 TRP A N 1
ATOM 2023 C CA . TRP A 1 257 ? 11.841 -14.667 -5.762 1.00 89.75 257 TRP A CA 1
ATOM 2024 C C . TRP A 1 257 ? 12.607 -14.843 -4.444 1.00 89.75 257 TRP A C 1
ATOM 2026 O O . TRP A 1 257 ? 12.211 -15.652 -3.609 1.00 89.75 257 TRP A O 1
ATOM 2036 N N . GLN A 1 258 ? 13.674 -14.069 -4.218 1.00 87.19 258 GLN A N 1
ATOM 2037 C CA . GLN A 1 258 ? 14.444 -14.124 -2.969 1.00 87.19 258 GLN A CA 1
ATOM 2038 C C . GLN A 1 258 ? 13.588 -13.797 -1.736 1.00 87.19 258 GLN A C 1
ATOM 2040 O O . GLN A 1 258 ? 13.763 -14.450 -0.710 1.00 87.19 258 GLN A O 1
ATOM 2045 N N . ALA A 1 259 ? 12.665 -12.835 -1.846 1.00 86.69 259 ALA A N 1
ATOM 2046 C CA . ALA A 1 259 ? 11.755 -12.447 -0.766 1.00 86.69 259 ALA A CA 1
ATOM 2047 C C . ALA A 1 259 ? 10.762 -13.562 -0.407 1.00 86.69 259 ALA A C 1
ATOM 2049 O O . ALA A 1 259 ? 10.410 -13.739 0.756 1.00 86.69 259 ALA A O 1
ATOM 2050 N N . ASN A 1 260 ? 10.318 -14.320 -1.413 1.00 88.88 260 ASN A N 1
ATOM 2051 C CA . ASN A 1 260 ? 9.167 -15.211 -1.294 1.00 88.88 260 ASN A CA 1
ATOM 2052 C C . ASN A 1 260 ? 9.509 -16.705 -1.253 1.00 88.88 260 ASN A C 1
ATOM 2054 O O . ASN A 1 260 ? 8.660 -17.501 -0.865 1.00 88.88 260 ASN A O 1
ATOM 2058 N N . ARG A 1 261 ? 10.741 -17.116 -1.594 1.00 83.69 261 ARG A N 1
ATOM 2059 C CA . ARG A 1 261 ? 11.141 -18.538 -1.712 1.00 83.69 261 ARG A CA 1
ATOM 2060 C C . ARG A 1 261 ? 10.966 -19.391 -0.447 1.00 83.69 261 ARG A C 1
ATOM 2062 O O . ARG A 1 261 ? 10.984 -20.611 -0.547 1.00 83.69 261 ARG A O 1
ATOM 2069 N N . TYR A 1 262 ? 10.839 -18.766 0.723 1.00 78.00 262 TYR A N 1
ATOM 2070 C CA . TYR A 1 262 ? 10.586 -19.443 2.003 1.00 78.00 262 TYR A CA 1
ATOM 2071 C C . TYR A 1 262 ? 9.154 -19.228 2.523 1.00 78.00 262 TYR A C 1
ATOM 2073 O O . TYR A 1 262 ? 8.832 -19.615 3.647 1.00 78.00 262 TYR A O 1
ATOM 2081 N N . GLY A 1 263 ? 8.295 -18.584 1.729 1.00 78.38 263 GLY A N 1
ATOM 2082 C CA . GLY A 1 263 ? 6.896 -18.359 2.058 1.00 78.38 263 GLY A CA 1
ATOM 2083 C C . GLY A 1 263 ? 6.117 -19.671 2.050 1.00 78.38 263 GLY A C 1
ATOM 2084 O O . GLY A 1 263 ? 6.178 -20.429 1.091 1.00 78.38 263 GLY A O 1
ATOM 2085 N N . LYS A 1 264 ? 5.341 -19.925 3.109 1.00 80.62 264 LYS A N 1
ATOM 2086 C CA . LYS A 1 264 ? 4.578 -21.178 3.287 1.00 80.62 264 LYS A CA 1
ATOM 2087 C C . LYS A 1 264 ? 3.479 -21.403 2.242 1.00 80.62 264 LYS A C 1
ATOM 2089 O O . LYS A 1 264 ? 2.984 -22.513 2.118 1.00 80.62 264 LYS A O 1
ATOM 2094 N N . ASP A 1 265 ? 3.099 -20.349 1.525 1.00 88.81 265 ASP A N 1
ATOM 2095 C CA . ASP A 1 265 ? 1.989 -20.342 0.573 1.00 88.81 265 ASP A CA 1
ATOM 2096 C C . ASP A 1 265 ? 2.415 -19.960 -0.852 1.00 88.81 265 ASP A C 1
ATOM 2098 O O . ASP A 1 265 ? 1.561 -19.719 -1.705 1.00 88.81 265 ASP A O 1
ATOM 2102 N N . PHE A 1 266 ? 3.722 -19.894 -1.111 1.00 92.75 266 PHE A N 1
ATOM 2103 C CA . PHE A 1 266 ? 4.298 -19.476 -2.385 1.00 92.75 266 PHE A CA 1
ATOM 2104 C C . PHE A 1 266 ? 5.152 -20.599 -2.976 1.00 92.75 266 PHE A C 1
ATOM 2106 O O . PHE A 1 266 ? 6.115 -21.046 -2.357 1.00 92.75 266 PHE A O 1
ATOM 2113 N N . GLU A 1 267 ? 4.856 -20.994 -4.212 1.00 92.25 267 GLU A N 1
ATOM 2114 C CA . GLU A 1 267 ? 5.687 -21.917 -4.980 1.00 92.25 267 GLU A CA 1
ATOM 2115 C C . GLU A 1 267 ? 5.952 -21.349 -6.372 1.00 92.25 267 GLU A C 1
ATOM 2117 O O . GLU A 1 267 ? 5.021 -21.124 -7.134 1.00 92.25 267 GLU A O 1
ATOM 2122 N N . LEU A 1 268 ? 7.215 -21.155 -6.753 1.00 93.44 268 LEU A N 1
ATOM 2123 C CA . LEU A 1 268 ? 7.552 -20.822 -8.137 1.00 93.44 268 LEU A CA 1
ATOM 2124 C C . LEU A 1 268 ? 7.532 -22.100 -8.984 1.00 93.44 268 LEU A C 1
ATOM 2126 O O . LEU A 1 268 ? 8.298 -23.021 -8.711 1.00 93.44 268 LEU A O 1
ATOM 2130 N N . THR A 1 269 ? 6.707 -22.141 -10.031 1.00 95.31 269 THR A N 1
ATOM 2131 C CA . THR A 1 269 ? 6.553 -23.325 -10.899 1.00 95.31 269 THR A CA 1
ATOM 2132 C C . THR A 1 269 ? 6.904 -23.060 -12.359 1.00 95.31 269 THR A C 1
ATOM 2134 O O . THR A 1 269 ? 7.277 -23.994 -13.075 1.00 95.31 269 THR A O 1
ATOM 2137 N N . ALA A 1 270 ? 6.814 -21.809 -12.818 1.00 95.12 270 ALA A N 1
ATOM 2138 C CA . ALA A 1 270 ? 7.043 -21.460 -14.215 1.00 95.12 270 ALA A CA 1
ATOM 2139 C C . ALA A 1 270 ? 7.736 -20.108 -14.398 1.00 95.12 270 ALA A C 1
ATOM 2141 O O . ALA A 1 270 ? 7.500 -19.156 -13.657 1.00 95.12 270 ALA A O 1
ATOM 2142 N N . VAL A 1 271 ? 8.560 -20.009 -15.440 1.00 96.31 271 VAL A N 1
ATOM 2143 C CA . VAL A 1 271 ? 9.217 -18.764 -15.851 1.00 96.31 271 VAL A CA 1
ATOM 2144 C C . VAL A 1 271 ? 9.013 -18.558 -17.342 1.00 96.31 271 VAL A C 1
ATOM 2146 O O . VAL A 1 271 ? 9.313 -19.440 -18.148 1.00 96.31 271 VAL A O 1
ATOM 2149 N N . TYR A 1 272 ? 8.558 -17.363 -17.699 1.00 97.38 272 TYR A N 1
ATOM 2150 C CA . TYR A 1 272 ? 8.490 -16.890 -19.071 1.00 97.38 272 TYR A CA 1
ATOM 2151 C C . TYR A 1 272 ? 9.548 -15.813 -19.336 1.00 97.38 272 TYR A C 1
ATOM 2153 O O . TYR A 1 272 ? 9.771 -14.895 -18.538 1.00 97.38 272 TYR A O 1
ATOM 2161 N N . SER A 1 273 ? 10.186 -15.905 -20.499 1.00 93.44 273 SER A N 1
ATOM 2162 C CA . SER A 1 273 ? 11.041 -14.857 -21.056 1.00 93.44 273 SER A CA 1
ATOM 2163 C C . SER A 1 273 ? 10.915 -14.848 -22.574 1.00 93.44 273 SER A C 1
ATOM 2165 O O . SER A 1 273 ? 10.494 -15.827 -23.162 1.00 93.44 273 SER A O 1
ATOM 2167 N N . ARG A 1 274 ? 11.343 -13.772 -23.242 1.00 90.00 274 ARG A N 1
ATOM 2168 C CA . ARG A 1 274 ? 11.298 -13.679 -24.719 1.00 90.00 274 ARG A CA 1
ATOM 2169 C C . ARG A 1 274 ? 12.119 -14.761 -25.429 1.00 90.00 274 ARG A C 1
ATOM 2171 O O . ARG A 1 274 ? 11.953 -14.962 -26.624 1.00 90.00 274 ARG A O 1
ATOM 2178 N N . THR A 1 275 ? 13.057 -15.384 -24.719 1.00 90.81 275 THR A N 1
ATOM 2179 C CA . THR A 1 275 ? 13.804 -16.541 -25.203 1.00 90.81 275 THR A CA 1
ATOM 2180 C C . THR A 1 275 ? 13.851 -17.606 -24.118 1.00 90.81 275 THR A C 1
ATOM 2182 O O . THR A 1 275 ? 14.034 -17.306 -22.932 1.00 90.81 275 THR A O 1
ATOM 2185 N N . LEU A 1 276 ? 13.736 -18.866 -24.532 1.00 89.12 276 LEU A N 1
ATOM 2186 C CA . LEU A 1 276 ? 13.746 -20.004 -23.617 1.00 89.12 276 LEU A CA 1
ATOM 2187 C C . LEU A 1 276 ? 15.064 -20.118 -22.835 1.00 89.12 276 LEU A C 1
ATOM 2189 O O . LEU A 1 276 ? 15.072 -20.530 -21.678 1.00 89.12 276 LEU A O 1
ATOM 2193 N N . GLU A 1 277 ? 16.178 -19.725 -23.456 1.00 89.19 277 GLU A N 1
ATOM 2194 C CA . GLU A 1 277 ? 17.504 -19.661 -22.835 1.00 89.19 277 GLU A CA 1
ATOM 2195 C C . GLU A 1 277 ? 17.507 -18.751 -21.602 1.00 89.19 277 GLU A C 1
ATOM 2197 O O . GLU A 1 277 ? 17.832 -19.209 -20.511 1.00 89.19 277 GLU A O 1
ATOM 2202 N N . ARG A 1 278 ? 17.021 -17.509 -21.724 1.00 88.38 278 ARG A N 1
ATOM 2203 C CA . ARG A 1 278 ? 16.975 -16.563 -20.597 1.00 88.38 278 ARG A CA 1
ATOM 2204 C C . ARG A 1 278 ? 16.021 -17.010 -19.495 1.00 88.38 278 ARG A C 1
ATOM 2206 O O . ARG A 1 278 ? 16.281 -16.759 -18.320 1.00 88.38 278 ARG A O 1
ATOM 2213 N N . ALA A 1 279 ? 14.913 -17.664 -19.854 1.00 85.69 279 ALA A N 1
ATOM 2214 C CA . ALA A 1 279 ? 14.003 -18.255 -18.874 1.00 85.69 279 ALA A CA 1
ATOM 2215 C C . ALA A 1 279 ? 14.708 -19.355 -18.056 1.00 85.69 279 ALA A C 1
ATOM 2217 O O . ALA A 1 279 ? 14.586 -19.388 -16.829 1.00 85.69 279 ALA A O 1
ATOM 2218 N N . ARG A 1 280 ? 15.495 -20.211 -18.725 1.00 83.19 280 ARG A N 1
ATOM 2219 C CA . ARG A 1 280 ? 16.296 -21.272 -18.093 1.00 83.19 280 ARG A CA 1
ATOM 2220 C C . ARG A 1 280 ? 17.425 -20.719 -17.236 1.00 83.19 280 ARG A C 1
ATOM 2222 O O . ARG A 1 280 ? 17.570 -21.167 -16.105 1.00 83.19 280 ARG A O 1
ATOM 2229 N N . GLU A 1 281 ? 18.177 -19.742 -17.737 1.00 81.75 281 GLU A N 1
ATOM 2230 C CA . GLU A 1 281 ? 19.229 -19.051 -16.980 1.00 81.75 281 GLU A CA 1
ATOM 2231 C C . GLU A 1 281 ? 18.670 -18.438 -15.699 1.00 81.75 281 GLU A C 1
ATOM 2233 O O . GLU A 1 281 ? 19.218 -18.640 -14.618 1.00 81.75 281 GLU A O 1
ATOM 2238 N N . PHE A 1 282 ? 17.534 -17.740 -15.795 1.00 84.50 282 PHE A N 1
ATOM 2239 C CA . PHE A 1 282 ? 16.893 -17.172 -14.619 1.00 84.50 282 PHE A CA 1
ATOM 2240 C C . PHE A 1 282 ? 16.434 -18.259 -13.649 1.00 84.50 282 PHE A C 1
ATOM 2242 O O . PHE A 1 282 ? 16.670 -18.139 -12.453 1.00 84.50 282 PHE A O 1
ATOM 2249 N N . GLY A 1 283 ? 15.768 -19.310 -14.123 1.00 76.25 283 GLY A N 1
ATOM 2250 C CA . GLY A 1 283 ? 15.265 -20.365 -13.245 1.00 76.25 283 GLY A CA 1
ATOM 2251 C C . GLY A 1 283 ? 16.317 -21.367 -12.766 1.00 76.25 283 GLY A C 1
ATOM 2252 O O . GLY A 1 283 ? 15.977 -22.260 -11.990 1.00 76.25 283 GLY A O 1
ATOM 2253 N N . PHE A 1 284 ? 17.569 -21.258 -13.214 1.00 68.12 284 PHE A N 1
ATOM 2254 C CA . PHE A 1 284 ? 18.656 -22.131 -12.785 1.00 68.12 284 PHE A CA 1
ATOM 2255 C C . PHE A 1 284 ? 18.804 -22.074 -11.255 1.00 68.12 284 PHE A C 1
ATOM 2257 O O . PHE A 1 284 ? 18.793 -20.998 -10.665 1.00 68.12 284 PHE A O 1
ATOM 2264 N N . GLN A 1 285 ? 18.884 -23.241 -10.603 1.00 62.78 285 GLN A N 1
ATOM 2265 C CA . GLN A 1 285 ? 18.932 -23.407 -9.135 1.00 62.78 285 GLN A CA 1
ATOM 2266 C C . GLN A 1 285 ? 17.690 -22.936 -8.344 1.00 62.78 285 GLN A C 1
ATOM 2268 O O . GLN A 1 285 ? 17.704 -22.988 -7.115 1.00 62.78 285 GLN A O 1
ATOM 2273 N N . LYS A 1 286 ? 16.589 -22.543 -9.002 1.00 77.19 286 LYS A N 1
ATOM 2274 C CA . LYS A 1 286 ? 15.347 -22.086 -8.338 1.00 77.19 286 LYS A CA 1
ATOM 2275 C C . LYS A 1 286 ? 14.283 -23.180 -8.158 1.00 77.19 286 LYS A C 1
ATOM 2277 O O . LYS A 1 286 ? 13.151 -22.876 -7.798 1.00 77.19 286 LYS A O 1
ATOM 2282 N N . GLY A 1 287 ? 14.646 -24.442 -8.390 1.00 66.75 287 GLY A N 1
ATOM 2283 C CA . GLY A 1 287 ? 13.763 -25.604 -8.261 1.00 66.75 287 GLY A CA 1
ATOM 2284 C C . GLY A 1 287 ? 13.411 -26.251 -9.601 1.00 66.75 287 GLY A C 1
ATOM 2285 O O . GLY A 1 287 ? 14.069 -26.022 -10.617 1.00 66.75 287 GLY A O 1
ATOM 2286 N N . ARG A 1 288 ? 12.381 -27.105 -9.599 1.00 77.00 288 ARG A N 1
ATOM 2287 C CA . ARG A 1 288 ? 11.889 -27.786 -10.804 1.00 77.00 288 ARG A CA 1
ATOM 2288 C C . ARG A 1 288 ? 10.856 -26.904 -11.503 1.00 77.00 288 ARG A C 1
ATOM 2290 O O . ARG A 1 288 ? 9.676 -26.963 -11.182 1.00 77.00 288 ARG A O 1
ATOM 2297 N N . LEU A 1 289 ? 11.321 -26.113 -12.465 1.00 89.19 289 LEU A N 1
ATOM 2298 C CA . LEU A 1 289 ? 10.509 -25.121 -13.168 1.00 89.19 289 LEU A CA 1
ATOM 2299 C C . LEU A 1 289 ? 10.166 -25.552 -14.595 1.00 89.19 289 LEU A C 1
ATOM 2301 O O . LEU A 1 289 ? 10.937 -26.252 -15.255 1.00 89.19 289 LEU A O 1
ATOM 2305 N N . GLN A 1 290 ? 9.016 -25.091 -15.077 1.00 90.56 290 GLN A N 1
ATOM 2306 C CA . GLN A 1 290 ? 8.679 -25.081 -16.496 1.00 90.56 290 GLN A CA 1
ATOM 2307 C C . GLN A 1 290 ? 9.108 -23.751 -17.125 1.00 90.56 290 GLN A C 1
ATOM 2309 O O . GLN A 1 290 ? 9.020 -22.693 -16.503 1.00 90.56 290 GLN A O 1
ATOM 2314 N N . TYR A 1 291 ? 9.584 -23.805 -18.365 1.00 93.81 291 TYR A N 1
ATOM 2315 C CA . TYR A 1 291 ? 10.128 -22.646 -19.067 1.00 93.81 291 TYR A CA 1
ATOM 2316 C C . TYR A 1 291 ? 9.333 -22.389 -20.333 1.00 93.81 291 TYR A C 1
ATOM 2318 O O . TYR A 1 291 ? 9.057 -23.328 -21.079 1.00 93.81 291 TYR A O 1
ATOM 2326 N N . PHE A 1 292 ? 9.015 -21.123 -20.572 1.00 95.44 292 PHE A N 1
ATOM 2327 C CA . PHE A 1 292 ? 8.192 -20.697 -21.693 1.00 95.44 292 PHE A CA 1
ATOM 2328 C C . PHE A 1 292 ? 8.831 -19.504 -22.405 1.00 95.44 292 PHE A C 1
ATOM 2330 O O . PHE A 1 292 ? 9.427 -18.631 -21.770 1.00 95.44 292 PHE A O 1
ATOM 2337 N N . ASP A 1 293 ? 8.675 -19.467 -23.722 1.00 96.06 293 ASP A N 1
ATOM 2338 C CA . ASP A 1 293 ? 8.979 -18.326 -24.588 1.00 96.06 293 ASP A CA 1
ATOM 2339 C C . ASP A 1 293 ? 7.788 -17.869 -25.441 1.00 96.06 293 ASP A C 1
ATOM 2341 O O . ASP A 1 293 ? 7.880 -16.876 -26.159 1.00 96.06 293 ASP A O 1
ATOM 2345 N N . ASP A 1 294 ? 6.643 -18.529 -25.269 1.00 97.25 294 ASP A N 1
ATOM 2346 C CA . ASP A 1 294 ? 5.345 -18.138 -25.801 1.00 97.25 294 ASP A CA 1
ATOM 2347 C C . ASP A 1 294 ? 4.401 -17.758 -24.649 1.00 97.25 294 ASP A C 1
ATOM 2349 O O . ASP A 1 294 ? 4.210 -18.525 -23.699 1.00 97.25 294 ASP A O 1
ATOM 2353 N N . LEU A 1 295 ? 3.846 -16.544 -24.713 1.00 97.06 295 LEU A N 1
ATOM 2354 C CA . LEU A 1 295 ? 3.032 -15.982 -23.633 1.00 97.06 295 LEU A CA 1
ATOM 2355 C C . LEU A 1 295 ? 1.684 -16.699 -23.496 1.00 97.06 295 LEU A C 1
ATOM 2357 O O . LEU A 1 295 ? 1.221 -16.896 -22.377 1.00 97.06 295 LEU A O 1
ATOM 2361 N N . GLU A 1 296 ? 1.070 -17.107 -24.605 1.00 97.38 296 GLU A N 1
ATOM 2362 C CA . GLU A 1 296 ? -0.223 -17.799 -24.598 1.00 97.38 296 GLU A CA 1
ATOM 2363 C C . GLU A 1 296 ? -0.084 -19.207 -24.008 1.00 97.38 296 GLU A C 1
ATOM 2365 O O . GLU A 1 296 ? -0.876 -19.610 -23.155 1.00 97.38 296 GLU A O 1
ATOM 2370 N N . ALA A 1 297 ? 0.958 -19.948 -24.389 1.00 97.19 297 ALA A N 1
ATOM 2371 C CA . ALA A 1 297 ? 1.272 -21.250 -23.807 1.00 97.19 297 ALA A CA 1
ATOM 2372 C C . ALA A 1 297 ? 1.584 -21.145 -22.307 1.00 97.19 297 ALA A C 1
ATOM 2374 O O . ALA A 1 297 ? 1.162 -22.000 -21.528 1.00 97.19 297 ALA A O 1
ATOM 2375 N N . PHE A 1 298 ? 2.289 -20.088 -21.891 1.00 98.25 298 PHE A N 1
ATOM 2376 C CA . PHE A 1 298 ? 2.520 -19.793 -20.478 1.00 98.25 298 PHE A CA 1
ATOM 2377 C C . PHE A 1 298 ? 1.205 -19.504 -19.744 1.00 98.25 298 PHE A C 1
ATOM 2379 O O . PHE A 1 298 ? 0.922 -20.129 -18.724 1.00 98.25 298 PHE A O 1
ATOM 2386 N N . ALA A 1 299 ? 0.376 -18.605 -20.281 1.00 97.56 299 ALA A N 1
ATOM 2387 C CA . ALA A 1 299 ? -0.889 -18.193 -19.681 1.00 97.56 299 ALA A CA 1
ATOM 2388 C C . ALA A 1 299 ? -1.878 -19.359 -19.543 1.00 97.56 299 ALA A C 1
ATOM 2390 O O . ALA A 1 299 ? -2.545 -19.470 -18.522 1.00 97.56 299 ALA A O 1
ATOM 2391 N N . ASN A 1 300 ? -1.931 -20.267 -20.519 1.00 96.69 300 ASN A N 1
ATOM 2392 C CA . ASN A 1 300 ? -2.828 -21.426 -20.508 1.00 96.69 300 ASN A CA 1
ATOM 2393 C C . ASN A 1 300 ? -2.259 -22.649 -19.765 1.00 96.69 300 ASN A C 1
ATOM 2395 O O . ASN A 1 300 ? -2.875 -23.712 -19.770 1.00 96.69 300 ASN A O 1
ATOM 2399 N N . SER A 1 301 ? -1.092 -22.535 -19.125 1.00 95.56 301 SER A N 1
ATOM 2400 C CA . SER A 1 301 ? -0.493 -23.657 -18.405 1.00 95.56 301 SER A CA 1
ATOM 2401 C C . SER A 1 301 ? -1.272 -24.018 -17.133 1.00 95.56 301 SER A C 1
ATOM 2403 O O . SER A 1 301 ? -1.584 -23.162 -16.297 1.00 95.56 301 SER A O 1
ATOM 2405 N N . ASP A 1 302 ? -1.504 -25.315 -16.928 1.00 93.50 302 ASP A N 1
ATOM 2406 C CA . ASP A 1 302 ? -2.160 -25.861 -15.731 1.00 93.50 302 ASP A CA 1
ATOM 2407 C C . ASP A 1 302 ? -1.268 -25.823 -14.480 1.00 93.50 302 ASP A C 1
ATOM 2409 O O . ASP A 1 302 ? -1.733 -26.100 -13.368 1.00 93.50 302 ASP A O 1
ATOM 2413 N N . CYS A 1 303 ? 0.024 -25.503 -14.630 1.00 92.38 303 CYS A N 1
ATOM 2414 C CA . CYS A 1 303 ? 0.969 -25.430 -13.514 1.00 92.38 303 CYS A CA 1
ATOM 2415 C C . CYS A 1 303 ? 1.006 -24.065 -12.811 1.00 92.38 303 CYS A C 1
ATOM 2417 O O . CYS A 1 303 ? 1.816 -23.896 -11.903 1.00 92.38 303 CYS A O 1
ATOM 2419 N N . ILE A 1 304 ? 0.167 -23.112 -13.226 1.00 97.44 304 ILE A N 1
ATOM 2420 C CA . ILE A 1 304 ? 0.172 -21.719 -12.762 1.00 97.44 304 ILE A CA 1
ATOM 2421 C C . ILE A 1 304 ? -1.215 -21.349 -12.231 1.00 97.44 304 ILE A C 1
ATOM 2423 O O . ILE A 1 304 ? -2.210 -21.520 -12.934 1.00 97.44 304 ILE A O 1
ATOM 2427 N N . ASP A 1 305 ? -1.268 -20.807 -11.019 1.00 97.44 305 ASP A N 1
ATOM 2428 C CA . ASP A 1 305 ? -2.469 -20.230 -10.401 1.00 97.44 305 ASP A CA 1
ATOM 2429 C C . ASP A 1 305 ? -2.430 -18.691 -10.446 1.00 97.44 305 ASP A C 1
ATOM 2431 O O . ASP A 1 305 ? -3.438 -18.038 -10.716 1.00 97.44 305 ASP A O 1
ATOM 2435 N N . ALA A 1 306 ? -1.248 -18.112 -10.221 1.00 98.25 306 ALA A N 1
ATOM 2436 C CA . ALA A 1 306 ? -1.020 -16.671 -10.215 1.00 98.25 306 ALA A CA 1
ATOM 2437 C C . ALA A 1 306 ? 0.271 -16.310 -10.955 1.00 98.25 306 ALA A C 1
ATOM 2439 O O . ALA A 1 306 ? 1.179 -17.133 -11.065 1.00 98.25 306 ALA A O 1
ATOM 2440 N N . VAL A 1 307 ? 0.383 -15.081 -11.453 1.00 98.69 307 VAL A N 1
ATOM 2441 C CA . VAL A 1 307 ? 1.573 -14.611 -12.169 1.00 98.69 307 VAL A CA 1
ATOM 2442 C C . VAL A 1 307 ? 2.078 -13.299 -11.593 1.00 98.69 307 VAL A C 1
ATOM 2444 O O . VAL A 1 307 ? 1.317 -12.349 -11.440 1.00 98.69 307 VAL A O 1
ATOM 2447 N N . TYR A 1 308 ? 3.382 -13.245 -11.326 1.00 98.56 308 TYR A N 1
ATOM 2448 C CA . TYR A 1 308 ? 4.091 -11.998 -11.067 1.00 98.56 308 TYR A CA 1
ATOM 2449 C C . TYR A 1 308 ? 4.650 -11.433 -12.379 1.00 98.56 308 TYR A C 1
ATOM 2451 O O . TYR A 1 308 ? 5.429 -12.103 -13.069 1.00 98.56 308 TYR A O 1
ATOM 2459 N N . VAL A 1 309 ? 4.236 -10.216 -12.734 1.00 98.56 309 VAL A N 1
ATOM 2460 C CA . VAL A 1 309 ? 4.603 -9.537 -13.984 1.00 98.56 309 VAL A CA 1
ATOM 2461 C C . VAL A 1 309 ? 5.594 -8.420 -13.685 1.00 98.56 309 VAL A C 1
ATOM 2463 O O . VAL A 1 309 ? 5.233 -7.421 -13.079 1.00 98.56 309 VAL A O 1
ATOM 2466 N N . ALA A 1 310 ? 6.836 -8.589 -14.141 1.00 95.81 310 ALA A N 1
ATOM 2467 C CA . ALA A 1 310 ? 7.941 -7.641 -13.979 1.00 95.81 310 ALA A CA 1
ATOM 2468 C C . ALA A 1 310 ? 8.636 -7.339 -15.320 1.00 95.81 310 ALA A C 1
ATOM 2470 O O . ALA A 1 310 ? 9.869 -7.367 -15.446 1.00 95.81 310 ALA A O 1
ATOM 2471 N N . SER A 1 311 ? 7.833 -7.134 -16.363 1.00 93.62 311 SER A N 1
ATOM 2472 C CA . SER A 1 311 ? 8.302 -6.681 -17.672 1.00 93.62 311 SER A CA 1
ATOM 2473 C C . SER A 1 311 ? 8.436 -5.143 -17.694 1.00 93.62 311 SER A C 1
ATOM 2475 O O . SER A 1 311 ? 8.269 -4.498 -16.666 1.00 93.62 311 SER A O 1
ATOM 2477 N N . PRO A 1 312 ? 8.863 -4.509 -18.800 1.00 89.12 312 PRO A N 1
ATOM 2478 C CA . PRO A 1 312 ? 8.806 -3.049 -18.904 1.00 89.12 312 PRO A CA 1
ATOM 2479 C C . PRO A 1 312 ? 7.359 -2.530 -18.850 1.00 89.12 312 PRO A C 1
ATOM 2481 O O . PRO A 1 312 ? 6.474 -3.179 -19.401 1.00 89.12 312 PRO A O 1
ATOM 2484 N N . ASN A 1 313 ? 7.139 -1.331 -18.297 1.00 88.44 313 ASN A N 1
ATOM 2485 C CA . ASN A 1 313 ? 5.803 -0.757 -18.052 1.00 88.44 313 ASN A CA 1
ATOM 2486 C C . ASN A 1 313 ? 4.879 -0.795 -19.283 1.00 88.44 313 ASN A C 1
ATOM 2488 O O . ASN A 1 313 ? 3.711 -1.159 -19.181 1.00 88.44 313 ASN A O 1
ATOM 2492 N N . CYS A 1 314 ? 5.407 -0.475 -20.471 1.00 87.31 314 CYS A N 1
ATOM 2493 C CA . CYS A 1 314 ? 4.650 -0.502 -21.730 1.00 87.31 314 CYS A CA 1
ATOM 2494 C C . CYS A 1 314 ? 4.103 -1.888 -22.113 1.00 87.31 314 CYS A C 1
ATOM 2496 O O . CYS A 1 314 ? 3.245 -1.991 -22.982 1.00 87.31 314 CYS A O 1
ATOM 2498 N N . CYS A 1 315 ? 4.631 -2.960 -21.521 1.00 93.00 315 CYS A N 1
ATOM 2499 C CA . CYS A 1 315 ? 4.231 -4.336 -21.790 1.00 93.00 315 CYS A CA 1
ATOM 2500 C C . CYS A 1 315 ? 3.236 -4.886 -20.763 1.00 93.00 315 CYS A C 1
ATOM 2502 O O . CYS A 1 315 ? 2.681 -5.957 -21.012 1.00 93.00 315 CYS A O 1
ATOM 2504 N N . HIS A 1 316 ? 3.030 -4.206 -19.628 1.00 97.38 316 HIS A N 1
ATOM 2505 C CA . HIS A 1 316 ? 2.177 -4.703 -18.549 1.00 97.38 316 HIS A CA 1
ATOM 2506 C C . HIS A 1 316 ? 0.756 -4.960 -19.048 1.00 97.38 316 HIS A C 1
ATOM 2508 O O . HIS A 1 316 ? 0.295 -6.093 -18.965 1.00 97.38 316 HIS A O 1
ATOM 2514 N N . HIS A 1 317 ? 0.115 -3.962 -19.662 1.00 98.06 317 HIS A N 1
ATOM 2515 C CA . HIS A 1 317 ? -1.271 -4.057 -20.123 1.00 98.06 317 HIS A CA 1
ATOM 2516 C C . HIS A 1 317 ? -1.560 -5.327 -20.929 1.00 98.06 317 HIS A C 1
ATOM 2518 O O . HIS A 1 317 ? -2.375 -6.154 -20.523 1.00 98.06 317 HIS A O 1
ATOM 2524 N N . ASP A 1 318 ? -0.852 -5.532 -22.037 1.00 97.00 318 ASP A N 1
ATOM 2525 C CA . ASP A 1 318 ? -1.139 -6.653 -22.934 1.00 97.00 318 ASP A CA 1
ATOM 2526 C C . ASP A 1 318 ? -0.874 -8.009 -22.261 1.00 97.00 318 ASP A C 1
ATOM 2528 O O . ASP A 1 318 ? -1.616 -8.974 -22.472 1.00 97.00 318 ASP A O 1
ATOM 2532 N N . GLN A 1 319 ? 0.151 -8.085 -21.407 1.00 98.38 319 GLN A N 1
ATOM 2533 C CA . GLN A 1 319 ? 0.477 -9.301 -20.662 1.00 98.38 319 GLN A CA 1
ATOM 2534 C C . GLN A 1 319 ? -0.574 -9.615 -19.602 1.00 98.38 319 GLN A C 1
ATOM 2536 O O . GLN A 1 319 ? -1.080 -10.735 -19.562 1.00 98.38 319 GLN A O 1
ATOM 2541 N N . VAL A 1 320 ? -0.939 -8.630 -18.781 1.00 98.81 320 VAL A N 1
ATOM 2542 C CA . VAL A 1 320 ? -1.964 -8.773 -17.745 1.00 98.81 320 VAL A CA 1
ATOM 2543 C C . VAL A 1 320 ? -3.301 -9.159 -18.372 1.00 98.81 320 VAL A C 1
ATOM 2545 O O . VAL A 1 320 ? -3.922 -10.121 -17.929 1.00 98.81 320 VAL A O 1
ATOM 2548 N N . MET A 1 321 ? -3.708 -8.504 -19.461 1.00 98.69 321 MET A N 1
ATOM 2549 C CA . MET A 1 321 ? -4.949 -8.840 -20.164 1.00 98.69 321 MET A CA 1
ATOM 2550 C C . MET A 1 321 ? -4.954 -10.274 -20.704 1.00 98.69 321 MET A C 1
ATOM 2552 O O . MET A 1 321 ? -5.989 -10.939 -20.657 1.00 98.69 321 MET A O 1
ATOM 2556 N N . THR A 1 322 ? -3.819 -10.767 -21.207 1.00 98.69 322 THR A N 1
ATOM 2557 C CA . THR A 1 322 ? -3.680 -12.158 -21.676 1.00 98.69 322 THR A CA 1
ATOM 2558 C C . THR A 1 322 ? -3.834 -13.148 -20.518 1.00 98.69 322 THR A C 1
ATOM 2560 O O . THR A 1 322 ? -4.589 -14.114 -20.611 1.00 98.69 322 THR A O 1
ATOM 2563 N N . LEU A 1 323 ? -3.179 -12.870 -19.390 1.00 98.75 323 LEU A N 1
ATOM 2564 C CA . LEU A 1 323 ? -3.212 -13.708 -18.189 1.00 98.75 323 LEU A CA 1
ATOM 2565 C C . LEU A 1 323 ? -4.599 -13.765 -17.540 1.00 98.75 323 LEU A C 1
ATOM 2567 O O . LEU A 1 323 ? -5.078 -14.851 -17.214 1.00 98.75 323 LEU A O 1
ATOM 2571 N N . LEU A 1 324 ? -5.266 -12.616 -17.399 1.00 98.31 324 LEU A N 1
ATOM 2572 C CA . LEU A 1 324 ? -6.615 -12.540 -16.833 1.00 98.31 324 LEU A CA 1
ATOM 2573 C C . LEU A 1 324 ? -7.620 -13.310 -17.697 1.00 98.31 324 LEU A C 1
ATOM 2575 O O . LEU A 1 324 ? -8.408 -14.096 -17.177 1.00 98.31 324 LEU A O 1
ATOM 2579 N N . LYS A 1 325 ? -7.548 -13.170 -19.029 1.00 98.06 325 LYS A N 1
ATOM 2580 C CA . LYS A 1 325 ? -8.399 -13.933 -19.963 1.00 98.06 325 LYS A CA 1
ATOM 2581 C C . LYS A 1 325 ? -8.155 -15.441 -19.903 1.00 98.06 325 LYS A C 1
ATOM 2583 O O . LYS A 1 325 ? -9.077 -16.205 -20.176 1.00 98.06 325 LYS A O 1
ATOM 2588 N N . ALA A 1 326 ? -6.946 -15.860 -19.535 1.00 97.88 326 ALA A N 1
ATOM 2589 C CA . ALA A 1 326 ? -6.589 -17.257 -19.301 1.00 97.88 326 ALA A CA 1
ATOM 2590 C C . ALA A 1 326 ? -6.917 -17.747 -17.873 1.00 97.88 326 ALA A C 1
ATOM 2592 O O . ALA A 1 326 ? -6.552 -18.865 -17.504 1.00 97.88 326 ALA A O 1
ATOM 2593 N N . GLY A 1 327 ? -7.597 -16.937 -17.053 1.00 97.25 327 GLY A N 1
ATOM 2594 C CA . GLY A 1 327 ? -8.036 -17.340 -15.718 1.00 97.25 327 GLY A CA 1
ATOM 2595 C C . GLY A 1 327 ? -6.958 -17.245 -14.634 1.00 97.25 327 GLY A C 1
ATOM 2596 O O . GLY A 1 327 ? -7.043 -17.976 -13.649 1.00 97.25 327 GLY A O 1
ATOM 2597 N N . LYS A 1 328 ? -5.913 -16.423 -14.813 1.00 98.00 328 LYS A N 1
ATOM 2598 C CA . LYS A 1 328 ? -4.790 -16.316 -13.862 1.00 98.00 328 LYS A CA 1
ATOM 2599 C C . LYS A 1 328 ? -4.886 -15.061 -13.003 1.00 98.00 328 LYS A C 1
ATOM 2601 O O . LYS A 1 328 ? -5.099 -13.972 -13.524 1.00 98.00 328 LYS A O 1
ATOM 2606 N N . HIS A 1 329 ? -4.649 -15.201 -11.700 1.00 98.50 329 HIS A N 1
ATOM 2607 C CA . HIS A 1 329 ? -4.443 -14.047 -10.821 1.00 98.50 329 HIS A CA 1
ATOM 2608 C C . HIS A 1 329 ? -3.150 -13.319 -11.191 1.00 98.50 329 HIS A C 1
ATOM 2610 O O . HIS A 1 329 ? -2.185 -13.959 -11.616 1.00 98.50 329 HIS A O 1
ATOM 2616 N N . VAL A 1 330 ? -3.095 -11.999 -11.006 1.00 98.69 330 VAL A N 1
ATOM 2617 C CA . VAL A 1 330 ? -1.935 -11.204 -11.429 1.00 98.69 330 VAL A CA 1
ATOM 2618 C C . VAL A 1 330 ? -1.461 -10.240 -10.340 1.00 98.69 330 VAL A C 1
ATOM 2620 O O . VAL A 1 330 ? -2.226 -9.408 -9.862 1.00 98.69 330 VAL A O 1
ATOM 2623 N N . LEU A 1 331 ? -0.172 -10.322 -10.004 1.00 98.56 331 LEU A N 1
ATOM 2624 C CA . LEU A 1 331 ? 0.567 -9.299 -9.263 1.00 98.56 331 LEU A CA 1
ATOM 2625 C C . LEU A 1 331 ? 1.475 -8.569 -10.256 1.00 98.56 331 LEU A C 1
ATOM 2627 O O . LEU A 1 331 ? 2.441 -9.145 -10.758 1.00 98.56 331 LEU A O 1
ATOM 2631 N N . CYS A 1 332 ? 1.141 -7.328 -10.588 1.00 98.44 332 CYS A N 1
ATOM 2632 C CA . CYS A 1 332 ? 1.823 -6.556 -11.623 1.00 98.44 332 CYS A CA 1
ATOM 2633 C C . CYS A 1 332 ? 2.737 -5.504 -11.002 1.00 98.44 332 CYS A C 1
ATOM 2635 O O . CYS A 1 332 ? 2.273 -4.716 -10.188 1.00 98.44 332 CYS A O 1
ATOM 2637 N N . GLU A 1 333 ? 4.006 -5.450 -11.407 1.00 97.50 333 GLU A N 1
ATOM 2638 C CA . GLU A 1 333 ? 4.935 -4.402 -10.974 1.00 97.50 333 GLU A CA 1
ATOM 2639 C C . GLU A 1 333 ? 4.402 -2.995 -11.241 1.00 97.50 333 GLU A C 1
ATOM 2641 O O . GLU A 1 333 ? 3.651 -2.748 -12.190 1.00 97.50 333 GLU A O 1
ATOM 2646 N N . LYS A 1 334 ? 4.849 -2.063 -10.399 1.00 95.31 334 LYS A N 1
ATOM 2647 C CA . LYS A 1 334 ? 4.512 -0.648 -10.513 1.00 95.31 334 LYS A CA 1
ATOM 2648 C C . LYS A 1 334 ? 5.344 0.041 -11.611 1.00 95.31 334 LYS A C 1
ATOM 2650 O O . LYS A 1 334 ? 6.534 -0.254 -11.766 1.00 95.31 334 LYS A O 1
ATOM 2655 N N . PRO A 1 335 ? 4.792 1.058 -12.290 1.00 94.75 335 PRO A N 1
ATOM 2656 C CA . PRO A 1 335 ? 3.371 1.368 -12.339 1.00 94.75 335 PRO A CA 1
ATOM 2657 C C . PRO A 1 335 ? 2.639 0.262 -13.110 1.00 94.75 335 PRO A C 1
ATOM 2659 O O . PRO A 1 335 ? 3.134 -0.212 -14.138 1.00 94.75 335 PRO A O 1
ATOM 2662 N N . MET A 1 336 ? 1.459 -0.138 -12.630 1.00 95.75 336 MET A N 1
ATOM 2663 C CA . MET A 1 336 ? 0.697 -1.247 -13.224 1.00 95.75 336 MET A CA 1
ATOM 2664 C C . MET A 1 336 ? 0.437 -1.032 -14.724 1.00 95.75 336 MET A C 1
ATOM 2666 O O . MET A 1 336 ? 0.402 -1.988 -15.492 1.00 95.75 336 MET A O 1
ATOM 2670 N N . ALA A 1 337 ? 0.266 0.220 -15.152 1.00 94.50 337 ALA A N 1
ATOM 2671 C CA . ALA A 1 337 ? -0.118 0.569 -16.512 1.00 94.50 337 ALA A CA 1
ATOM 2672 C C . ALA A 1 337 ? 0.601 1.825 -17.022 1.00 94.50 337 ALA A C 1
ATOM 2674 O O . ALA A 1 337 ? 1.126 2.626 -16.243 1.00 94.50 337 ALA A O 1
ATOM 2675 N N . SER A 1 338 ? 0.574 2.052 -18.339 1.00 91.44 338 SER A N 1
ATOM 2676 C CA . SER A 1 338 ? 1.155 3.267 -18.923 1.00 91.44 338 SER A CA 1
ATOM 2677 C C . SER A 1 338 ? 0.272 4.497 -18.740 1.00 91.44 338 SER A C 1
ATOM 2679 O O . SER A 1 338 ? 0.779 5.609 -18.890 1.00 91.44 338 SER A O 1
ATOM 2681 N N . ASN A 1 339 ? -1.028 4.329 -18.487 1.00 94.31 339 ASN A N 1
ATOM 2682 C CA . ASN A 1 339 ? -2.032 5.385 -18.301 1.00 94.31 339 ASN A CA 1
ATOM 2683 C C . ASN A 1 339 ? -3.271 4.842 -17.560 1.00 94.31 339 ASN A C 1
ATOM 2685 O O . ASN A 1 339 ? -3.418 3.628 -17.408 1.00 94.31 339 ASN A O 1
ATOM 2689 N N . LEU A 1 340 ? -4.154 5.737 -17.104 1.00 96.50 340 LEU A N 1
ATOM 2690 C CA . LEU A 1 340 ? -5.360 5.383 -16.346 1.00 96.50 340 LEU A CA 1
ATOM 2691 C C . LEU A 1 340 ? -6.276 4.430 -17.118 1.00 96.50 340 LEU A C 1
ATOM 2693 O O . LEU A 1 340 ? -6.758 3.457 -16.551 1.00 96.50 340 LEU A O 1
ATOM 2697 N N . LYS A 1 341 ? -6.473 4.680 -18.414 1.00 96.19 341 LYS A N 1
ATOM 2698 C CA . LYS A 1 341 ? -7.374 3.880 -19.247 1.00 96.19 341 LYS A CA 1
ATOM 2699 C C . LYS A 1 341 ? -6.948 2.408 -19.296 1.00 96.19 341 LYS A C 1
ATOM 2701 O O . LYS A 1 341 ? -7.783 1.526 -19.150 1.00 96.19 341 LYS A O 1
ATOM 2706 N N . GLU A 1 342 ? -5.657 2.141 -19.477 1.00 97.56 342 GLU A N 1
ATOM 2707 C CA . GLU A 1 342 ? -5.123 0.773 -19.442 1.00 97.56 342 GLU A CA 1
ATOM 2708 C C . GLU A 1 342 ? -5.346 0.105 -18.075 1.00 97.56 342 GLU A C 1
ATOM 2710 O O . GLU A 1 342 ? -5.696 -1.071 -18.022 1.00 97.56 342 GLU A O 1
ATOM 2715 N N . ALA A 1 343 ? -5.176 0.838 -16.968 1.00 98.06 343 ALA A N 1
ATOM 2716 C CA . ALA A 1 343 ? -5.439 0.302 -15.631 1.00 98.06 343 ALA A CA 1
ATOM 2717 C C . ALA A 1 343 ? -6.930 -0.032 -15.430 1.00 98.06 343 ALA A C 1
ATOM 2719 O O . ALA A 1 343 ? -7.255 -1.102 -14.918 1.00 98.06 343 ALA A O 1
ATOM 2720 N N . GLU A 1 344 ? -7.839 0.844 -15.872 1.00 98.38 344 GLU A N 1
ATOM 2721 C CA . GLU A 1 344 ? -9.290 0.606 -15.839 1.00 98.38 344 GLU A CA 1
ATOM 2722 C C . GLU A 1 344 ? -9.682 -0.643 -16.643 1.00 98.38 344 GLU A C 1
ATOM 2724 O O . GLU A 1 344 ? -10.467 -1.463 -16.166 1.00 98.38 344 GLU A O 1
ATOM 2729 N N . GLU A 1 345 ? -9.110 -0.822 -17.838 1.00 98.50 345 GLU A N 1
ATOM 2730 C CA . GLU A 1 345 ? -9.339 -2.004 -18.678 1.00 98.50 345 GLU A CA 1
ATOM 2731 C C . GLU A 1 345 ? -8.867 -3.294 -17.987 1.00 98.50 345 GLU A C 1
ATOM 2733 O O . GLU A 1 345 ? -9.606 -4.284 -17.962 1.00 98.50 345 GLU A O 1
ATOM 2738 N N . MET A 1 346 ? -7.684 -3.272 -17.360 1.00 98.56 346 MET A N 1
ATOM 2739 C CA . MET A 1 346 ? -7.153 -4.414 -16.607 1.00 98.56 346 MET A CA 1
ATOM 2740 C C . MET A 1 346 ? -8.025 -4.778 -15.401 1.00 98.56 346 MET A C 1
ATOM 2742 O O . MET A 1 346 ? -8.373 -5.948 -15.227 1.00 98.56 346 MET A O 1
ATOM 2746 N N . PHE A 1 347 ? -8.423 -3.797 -14.585 1.00 98.38 347 PHE A N 1
ATOM 2747 C CA . PHE A 1 347 ? -9.299 -4.049 -13.439 1.00 98.38 347 PHE A CA 1
ATOM 2748 C C . PHE A 1 347 ? -10.686 -4.531 -13.868 1.00 98.38 347 PHE A C 1
ATOM 2750 O O . PHE A 1 347 ? -11.220 -5.452 -13.254 1.00 98.38 347 PHE A O 1
ATOM 2757 N N . SER A 1 348 ? -11.247 -3.979 -14.946 1.00 97.88 348 SER A N 1
ATOM 2758 C CA . SER A 1 348 ? -12.543 -4.415 -15.471 1.00 97.88 348 SER A CA 1
ATOM 2759 C C . SER A 1 348 ? -12.517 -5.870 -15.955 1.00 97.88 348 SER A C 1
ATOM 2761 O O . SER A 1 348 ? -13.454 -6.627 -15.689 1.00 97.88 348 SER A O 1
ATOM 2763 N N . GLU A 1 349 ? -11.443 -6.306 -16.624 1.00 98.00 349 GLU A N 1
ATOM 2764 C CA . GLU A 1 349 ? -11.307 -7.714 -17.017 1.00 98.00 349 GLU A CA 1
ATOM 2765 C C . GLU A 1 349 ? -11.090 -8.623 -15.798 1.00 98.00 349 GLU A C 1
ATOM 2767 O O . GLU A 1 349 ? -11.662 -9.712 -15.754 1.00 98.00 349 GLU A O 1
ATOM 2772 N N . ALA A 1 350 ? -10.338 -8.176 -14.787 1.00 96.69 350 ALA A N 1
ATOM 2773 C CA . ALA A 1 350 ? -10.160 -8.918 -13.539 1.00 96.69 350 ALA A CA 1
ATOM 2774 C C . ALA A 1 350 ? -11.498 -9.138 -12.808 1.00 96.69 350 ALA A C 1
ATOM 2776 O O . ALA A 1 350 ? -11.812 -10.268 -12.432 1.00 96.69 350 ALA A O 1
ATOM 2777 N N . GLU A 1 351 ? -12.336 -8.099 -12.700 1.00 94.19 351 GLU A N 1
ATOM 2778 C CA . GLU A 1 351 ? -13.696 -8.199 -12.146 1.00 94.19 351 GLU A CA 1
ATOM 2779 C C . GLU A 1 351 ? -14.562 -9.179 -12.940 1.00 94.19 351 GLU A C 1
ATOM 2781 O O . GLU A 1 351 ? -15.204 -10.062 -12.370 1.00 94.19 351 GLU A O 1
ATOM 2786 N N . LYS A 1 352 ? -14.551 -9.058 -14.271 1.00 93.50 352 LYS A N 1
ATOM 2787 C CA . LYS A 1 352 ? -15.332 -9.913 -15.170 1.00 93.50 352 LYS A CA 1
ATOM 2788 C C . LYS A 1 352 ? -14.973 -11.394 -15.036 1.00 93.50 352 LYS A C 1
ATOM 2790 O O . LYS A 1 352 ? -15.856 -12.240 -15.161 1.00 93.50 352 LYS A O 1
ATOM 2795 N N . GLN A 1 353 ? -13.701 -11.703 -14.807 1.00 92.00 353 GLN A N 1
ATOM 2796 C CA . GLN A 1 353 ? -13.206 -13.072 -14.635 1.00 92.00 353 GLN A CA 1
ATOM 2797 C C . GLN A 1 353 ? -13.248 -13.544 -13.173 1.00 92.00 353 GLN A C 1
ATOM 2799 O O . GLN A 1 353 ? -12.932 -14.701 -12.902 1.00 92.00 353 GLN A O 1
ATOM 2804 N N . ASN A 1 354 ? -13.648 -12.676 -12.234 1.00 91.56 354 ASN A N 1
ATOM 2805 C CA . ASN A 1 354 ? -13.592 -12.920 -10.793 1.00 91.56 354 ASN A CA 1
ATOM 2806 C C . ASN A 1 354 ? -12.176 -13.318 -10.317 1.00 91.56 354 ASN A C 1
ATOM 2808 O O . ASN A 1 354 ? -11.987 -14.303 -9.599 1.00 91.56 354 ASN A O 1
ATOM 2812 N N . LEU A 1 355 ? -11.168 -12.558 -10.758 1.00 95.06 355 LEU A N 1
ATOM 2813 C CA . LEU A 1 355 ? -9.754 -12.760 -10.444 1.00 95.06 355 LEU A CA 1
ATOM 2814 C C . LEU A 1 355 ? -9.189 -11.568 -9.670 1.00 95.06 355 LEU A C 1
ATOM 2816 O O . LEU A 1 355 ? -9.497 -10.419 -9.962 1.00 95.06 355 LEU A O 1
ATOM 2820 N N . ILE A 1 356 ? -8.282 -11.844 -8.734 1.00 97.19 356 ILE A N 1
ATOM 2821 C CA . ILE A 1 356 ? -7.474 -10.810 -8.081 1.00 97.19 356 ILE A CA 1
ATOM 2822 C C . ILE A 1 356 ? -6.394 -10.269 -9.028 1.00 97.19 356 ILE A C 1
ATOM 2824 O O . ILE A 1 356 ? -5.567 -11.027 -9.548 1.00 97.19 356 ILE A O 1
ATOM 2828 N N . LEU A 1 357 ? -6.385 -8.945 -9.175 1.00 98.12 357 LEU A N 1
ATOM 2829 C CA . LEU A 1 357 ? -5.325 -8.147 -9.782 1.00 98.12 357 LEU A CA 1
ATOM 2830 C C . LEU A 1 357 ? -4.802 -7.153 -8.735 1.00 98.12 357 LEU A C 1
ATOM 2832 O O . LEU A 1 357 ? -5.591 -6.411 -8.150 1.00 98.12 357 LEU A O 1
ATOM 2836 N N . LEU A 1 358 ? -3.487 -7.124 -8.514 1.00 98.06 358 LEU A N 1
ATOM 2837 C CA . LEU A 1 358 ? -2.843 -6.218 -7.561 1.00 98.06 358 LEU A CA 1
ATOM 2838 C C . LEU A 1 358 ? -1.643 -5.509 -8.196 1.00 98.06 358 LEU A C 1
ATOM 2840 O O . LEU A 1 358 ? -0.845 -6.138 -8.890 1.00 98.06 358 LEU A O 1
ATOM 2844 N N . GLU A 1 359 ? -1.495 -4.209 -7.935 1.00 97.94 359 GLU A N 1
ATOM 2845 C CA . GLU A 1 359 ? -0.249 -3.487 -8.214 1.00 97.94 359 GLU A CA 1
ATOM 2846 C C . GLU A 1 359 ? 0.778 -3.796 -7.121 1.00 97.94 359 GLU A C 1
ATOM 2848 O O . GLU A 1 359 ? 0.483 -3.658 -5.931 1.00 97.94 359 GLU A O 1
ATOM 2853 N N . GLY A 1 360 ? 1.990 -4.169 -7.529 1.00 95.81 360 GLY A N 1
ATOM 2854 C CA . GLY A 1 360 ? 3.168 -4.355 -6.686 1.00 95.81 360 GLY A CA 1
ATOM 2855 C C . GLY A 1 360 ? 3.671 -3.021 -6.141 1.00 95.81 360 GLY A C 1
ATOM 2856 O O . GLY A 1 360 ? 4.682 -2.480 -6.589 1.00 95.81 360 GLY A O 1
ATOM 2857 N N . MET A 1 361 ? 2.908 -2.449 -5.209 1.00 94.62 361 MET A N 1
ATOM 2858 C CA . MET A 1 361 ? 3.205 -1.196 -4.527 1.00 94.62 361 MET A CA 1
ATOM 2859 C C . MET A 1 361 ? 3.745 -1.472 -3.122 1.00 94.62 361 MET A C 1
ATOM 2861 O O . MET A 1 361 ? 3.092 -1.192 -2.117 1.00 94.62 361 MET A O 1
ATOM 2865 N N . ARG A 1 362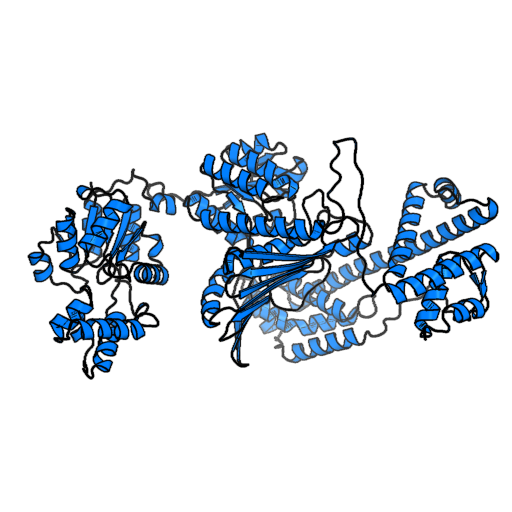 ? 4.957 -2.029 -3.040 1.00 92.12 362 ARG A N 1
ATOM 2866 C CA . ARG A 1 362 ? 5.594 -2.483 -1.787 1.00 92.12 362 ARG A CA 1
ATOM 2867 C C . ARG A 1 362 ? 5.491 -1.524 -0.592 1.00 92.12 362 ARG A C 1
ATOM 2869 O O . ARG A 1 362 ? 5.389 -1.989 0.539 1.00 92.12 362 ARG A O 1
ATOM 2876 N N . SER A 1 363 ? 5.506 -0.208 -0.818 1.00 90.81 363 SER A N 1
ATOM 2877 C CA . SER A 1 363 ? 5.520 0.798 0.251 1.00 90.81 363 SER A CA 1
ATOM 2878 C C . SER A 1 363 ? 4.248 0.785 1.099 1.00 90.81 363 SER A C 1
ATOM 2880 O O . SER A 1 363 ? 4.335 0.860 2.320 1.00 90.81 363 SER A O 1
ATOM 2882 N N . ILE A 1 364 ? 3.074 0.645 0.475 1.00 90.12 364 ILE A N 1
ATOM 2883 C CA . ILE A 1 364 ? 1.780 0.739 1.173 1.00 90.12 364 ILE A CA 1
ATOM 2884 C C . ILE A 1 364 ? 1.360 -0.572 1.853 1.00 90.12 364 ILE A C 1
ATOM 2886 O O . ILE A 1 364 ? 0.408 -0.566 2.629 1.00 90.12 364 ILE A O 1
ATOM 2890 N N . TYR A 1 365 ? 2.052 -1.680 1.567 1.00 90.12 365 TYR A N 1
ATOM 2891 C CA . TYR A 1 365 ? 1.824 -2.989 2.198 1.00 90.12 365 TYR A CA 1
ATOM 2892 C C . TYR A 1 365 ? 2.882 -3.339 3.248 1.00 90.12 365 TYR A C 1
ATOM 2894 O O . TYR A 1 365 ? 2.766 -4.363 3.921 1.00 90.12 365 TYR A O 1
ATOM 2902 N N . ALA A 1 366 ? 3.918 -2.513 3.409 1.00 89.31 366 ALA A N 1
ATOM 2903 C CA . ALA A 1 366 ? 4.907 -2.716 4.454 1.00 89.31 366 ALA A CA 1
ATOM 2904 C C . ALA A 1 366 ? 4.248 -2.558 5.844 1.00 89.31 366 ALA A C 1
ATOM 2906 O O . ALA A 1 366 ? 3.545 -1.571 6.078 1.00 89.31 366 ALA A O 1
ATOM 2907 N N . PRO A 1 367 ? 4.500 -3.462 6.813 1.00 87.75 367 PRO A N 1
ATOM 2908 C CA . PRO A 1 367 ? 3.932 -3.355 8.158 1.00 87.75 367 PRO A CA 1
ATOM 2909 C C . PRO A 1 367 ? 4.267 -2.038 8.864 1.00 87.75 367 PRO A C 1
ATOM 2911 O O . PRO A 1 367 ? 3.492 -1.563 9.687 1.00 87.75 367 PRO A O 1
ATOM 2914 N N . SER A 1 368 ? 5.421 -1.446 8.560 1.00 89.88 368 SER A N 1
ATOM 2915 C CA . SER A 1 368 ? 5.834 -0.137 9.071 1.00 89.88 368 SER A CA 1
ATOM 2916 C C . SER A 1 368 ? 4.923 1.000 8.618 1.00 89.88 368 SER A C 1
ATOM 2918 O O . SER A 1 368 ? 4.679 1.920 9.396 1.00 89.88 368 SER A O 1
ATOM 2920 N N . PHE A 1 369 ? 4.368 0.920 7.407 1.00 91.00 369 PHE A N 1
ATOM 2921 C CA . PHE A 1 369 ? 3.411 1.898 6.903 1.00 91.00 369 PHE A CA 1
ATOM 2922 C C . PHE A 1 369 ? 2.124 1.885 7.732 1.00 91.00 369 PHE A C 1
ATOM 2924 O O . PHE A 1 369 ? 1.686 2.931 8.201 1.00 91.00 369 PHE A O 1
ATOM 2931 N N . GLU A 1 370 ? 1.567 0.703 8.001 1.00 88.75 370 GLU A N 1
ATOM 2932 C CA . GLU A 1 370 ? 0.386 0.556 8.865 1.00 88.75 370 GLU A CA 1
ATOM 2933 C C . GLU A 1 370 ? 0.692 0.960 10.319 1.00 88.75 370 GLU A C 1
ATOM 2935 O O . GLU A 1 370 ? -0.081 1.684 10.943 1.00 88.75 370 GLU A O 1
ATOM 2940 N N . LYS A 1 371 ? 1.869 0.594 10.850 1.00 89.56 371 LYS A N 1
ATOM 2941 C CA . LYS A 1 371 ? 2.320 1.007 12.195 1.00 89.56 371 LYS A CA 1
ATOM 2942 C C . LYS A 1 371 ? 2.538 2.516 12.334 1.00 89.56 371 LYS A C 1
ATOM 2944 O O . LYS A 1 371 ? 2.509 3.021 13.454 1.00 89.56 371 LYS A O 1
ATOM 2949 N N . MET A 1 372 ? 2.773 3.238 11.240 1.00 91.44 372 MET A N 1
ATOM 2950 C CA . MET A 1 372 ? 2.904 4.696 11.249 1.00 91.44 372 MET A CA 1
ATOM 2951 C C . MET A 1 372 ? 1.552 5.393 11.473 1.00 91.44 372 MET A C 1
ATOM 2953 O O . MET A 1 372 ? 1.525 6.455 12.098 1.00 91.44 372 MET A O 1
ATOM 2957 N N . LEU A 1 373 ? 0.440 4.812 11.003 1.00 89.38 373 LEU A N 1
ATOM 2958 C CA . LEU A 1 373 ? -0.875 5.468 11.003 1.00 89.38 373 LEU A CA 1
ATOM 2959 C C . LEU A 1 373 ? -1.342 5.918 12.403 1.00 89.38 373 LEU A C 1
ATOM 2961 O O . LEU A 1 373 ? -1.708 7.087 12.530 1.00 89.38 373 LEU A O 1
ATOM 2965 N N . PRO A 1 374 ? -1.241 5.108 13.480 1.00 88.56 374 PRO A N 1
ATOM 2966 C CA . PRO A 1 374 ? -1.619 5.553 14.825 1.00 88.56 374 PRO A CA 1
ATOM 2967 C C . PRO A 1 374 ? -0.812 6.763 15.324 1.00 88.56 374 PRO A C 1
ATOM 2969 O O . PRO A 1 374 ? -1.321 7.609 16.055 1.00 88.56 374 PRO A O 1
ATOM 2972 N N . TYR A 1 375 ? 0.452 6.904 14.911 1.00 91.25 375 TYR A N 1
ATOM 2973 C CA . TYR A 1 375 ? 1.262 8.065 15.287 1.00 91.25 375 TYR A CA 1
ATOM 2974 C C . TYR A 1 375 ? 0.807 9.350 14.591 1.00 91.25 375 TYR A C 1
ATOM 2976 O O . TYR A 1 375 ? 1.012 10.438 15.138 1.00 91.25 375 TYR A O 1
ATOM 2984 N N . MET A 1 376 ? 0.185 9.247 13.413 1.00 89.69 376 MET A N 1
ATOM 2985 C CA . MET A 1 376 ? -0.359 10.405 12.704 1.00 89.69 376 MET A CA 1
ATOM 2986 C C . MET A 1 376 ? -1.511 11.056 13.471 1.00 89.69 376 MET A C 1
ATOM 2988 O O . MET A 1 376 ? -1.642 12.278 13.432 1.00 89.69 376 MET A O 1
ATOM 2992 N N . GLU A 1 377 ? -2.289 10.281 14.231 1.00 89.81 377 GLU A N 1
ATOM 2993 C CA . GLU A 1 377 ? -3.371 10.810 15.075 1.00 89.81 377 GLU A CA 1
ATOM 2994 C C . GLU A 1 377 ? -2.848 11.791 16.131 1.00 89.81 377 GLU A C 1
ATOM 2996 O O . GLU A 1 377 ? -3.501 12.778 16.469 1.00 89.81 377 GLU A O 1
ATOM 3001 N N . SER A 1 378 ? -1.614 11.580 16.603 1.00 90.94 378 SER A N 1
ATOM 3002 C CA . SER A 1 378 ? -0.978 12.459 17.586 1.00 90.94 378 SER A CA 1
ATOM 3003 C C . SER A 1 378 ? -0.609 13.843 17.033 1.00 90.94 378 SER A C 1
ATOM 3005 O O . SER A 1 378 ? -0.284 14.740 17.815 1.00 90.94 378 SER A O 1
ATOM 3007 N N . LEU A 1 379 ? -0.640 14.040 15.711 1.00 94.94 379 LEU A N 1
ATOM 3008 C CA . LEU A 1 379 ? -0.222 15.287 15.065 1.00 94.94 379 LEU A CA 1
ATOM 3009 C C . LEU A 1 379 ? -1.296 16.384 15.119 1.00 94.94 379 LEU A C 1
ATOM 3011 O O . LEU A 1 379 ? -0.989 17.539 14.820 1.00 94.94 379 LEU A O 1
ATOM 3015 N N . GLY A 1 380 ? -2.527 16.054 15.516 1.00 94.88 380 GLY A N 1
ATOM 3016 C CA . GLY A 1 380 ? -3.676 16.954 15.418 1.00 94.88 380 GLY A CA 1
ATOM 3017 C C . GLY A 1 380 ? -4.163 17.087 13.971 1.00 94.88 380 GLY A C 1
ATOM 3018 O O . GLY A 1 380 ? -3.856 16.254 13.116 1.00 94.88 380 GLY A O 1
ATOM 3019 N N . LYS A 1 381 ? -4.925 18.142 13.657 1.00 96.31 381 LYS A N 1
ATOM 3020 C CA . LYS A 1 381 ? -5.426 18.356 12.288 1.00 96.31 381 LYS A CA 1
ATOM 3021 C C . LYS A 1 381 ? -4.258 18.568 11.320 1.00 96.31 381 LYS A C 1
ATOM 3023 O O . LYS A 1 381 ? -3.519 19.542 11.450 1.00 96.31 381 LYS A O 1
ATOM 3028 N N . ILE A 1 382 ? -4.105 17.677 10.341 1.00 97.94 382 ILE A N 1
ATOM 3029 C CA . ILE A 1 382 ? -3.057 17.774 9.317 1.00 97.94 382 ILE A CA 1
ATOM 3030 C C . ILE A 1 382 ? -3.327 18.977 8.410 1.00 97.94 382 ILE A C 1
ATOM 3032 O O . ILE A 1 382 ? -4.437 19.154 7.911 1.00 97.94 382 ILE A O 1
ATOM 3036 N N . ARG A 1 383 ? -2.305 19.812 8.199 1.00 97.75 383 ARG A N 1
ATOM 3037 C CA . ARG A 1 383 ? -2.366 21.012 7.344 1.00 97.75 383 ARG A CA 1
ATOM 3038 C C . ARG A 1 383 ? -1.440 20.935 6.142 1.00 97.75 383 ARG A C 1
ATOM 3040 O O . ARG A 1 383 ? -1.734 21.544 5.112 1.00 97.75 383 ARG A O 1
ATOM 3047 N N . ARG A 1 384 ? -0.343 20.184 6.254 1.00 98.38 384 ARG A N 1
ATOM 3048 C CA . ARG A 1 384 ? 0.608 19.992 5.160 1.00 98.38 384 ARG A CA 1
ATOM 3049 C C . ARG A 1 384 ? 1.208 18.594 5.183 1.00 98.38 384 ARG A C 1
ATOM 3051 O O . ARG A 1 384 ? 1.562 18.101 6.248 1.00 98.38 384 ARG A O 1
ATOM 3058 N N . ALA A 1 385 ? 1.389 18.003 4.011 1.00 98.50 385 ALA A N 1
ATOM 3059 C CA . ALA A 1 385 ? 2.211 16.814 3.832 1.00 98.50 385 ALA A CA 1
ATOM 3060 C C . ALA A 1 385 ? 3.148 17.027 2.640 1.00 98.50 385 ALA A C 1
ATOM 3062 O O . ALA A 1 385 ? 2.681 17.277 1.535 1.00 98.50 385 ALA A O 1
ATOM 3063 N N . THR A 1 386 ? 4.454 16.944 2.866 1.00 98.50 386 THR A N 1
ATOM 3064 C CA . THR A 1 386 ? 5.478 16.954 1.819 1.00 98.50 386 THR A CA 1
ATOM 3065 C C . THR A 1 386 ? 6.148 15.587 1.833 1.00 98.50 386 THR A C 1
ATOM 3067 O O . THR A 1 386 ? 6.952 15.298 2.717 1.00 98.50 386 THR A O 1
ATOM 3070 N N . LEU A 1 387 ? 5.789 14.730 0.883 1.00 98.31 387 LEU A N 1
ATOM 3071 C CA . LEU A 1 387 ? 6.415 13.426 0.700 1.00 98.31 387 LEU A CA 1
ATOM 3072 C C . LEU A 1 387 ? 7.419 13.526 -0.446 1.00 98.31 387 LEU A C 1
ATOM 3074 O O . LEU A 1 387 ? 7.167 14.206 -1.445 1.00 98.31 387 LEU A O 1
ATOM 3078 N N . GLN A 1 388 ? 8.563 12.866 -0.309 1.00 97.19 388 GLN A N 1
ATOM 3079 C CA . GLN A 1 388 ? 9.602 12.928 -1.325 1.00 97.19 388 GLN A CA 1
ATOM 3080 C C . GLN A 1 388 ? 10.323 11.607 -1.521 1.00 97.19 388 GLN A C 1
ATOM 3082 O O . GLN A 1 388 ? 10.539 10.866 -0.566 1.00 97.19 388 GLN A O 1
ATOM 3087 N N . TYR A 1 389 ? 10.730 11.367 -2.765 1.00 97.31 389 TYR A N 1
ATOM 3088 C CA . TYR A 1 389 ? 11.649 10.300 -3.120 1.00 97.31 389 TYR A CA 1
ATOM 3089 C C . TYR A 1 389 ? 12.592 10.776 -4.231 1.00 97.31 389 TYR A C 1
ATOM 3091 O O . TYR A 1 389 ? 12.230 10.807 -5.407 1.00 97.31 389 TYR A O 1
ATOM 3099 N N . CYS A 1 390 ? 13.799 11.194 -3.850 1.00 96.25 390 CYS A N 1
ATOM 3100 C CA . CYS A 1 390 ? 14.811 11.738 -4.755 1.00 96.25 390 CYS A CA 1
ATOM 3101 C C . CYS A 1 390 ? 16.097 10.925 -4.621 1.00 96.25 390 CYS A C 1
ATOM 3103 O O . CYS A 1 390 ? 16.748 10.990 -3.581 1.00 96.25 390 CYS A O 1
ATOM 3105 N N . GLN A 1 391 ? 16.440 10.172 -5.664 1.00 92.62 391 GLN A N 1
ATOM 3106 C CA . GLN A 1 391 ? 17.660 9.375 -5.734 1.00 92.62 391 GLN A CA 1
ATOM 3107 C C . GLN A 1 391 ? 18.351 9.596 -7.072 1.00 92.62 391 GLN A C 1
ATOM 3109 O O . GLN A 1 391 ? 17.780 9.326 -8.134 1.00 92.62 391 GLN A O 1
ATOM 3114 N N . TYR A 1 392 ? 19.609 10.014 -7.030 1.00 93.06 392 TYR A N 1
ATOM 3115 C CA . TYR A 1 392 ? 20.453 10.104 -8.203 1.00 93.06 392 TYR A CA 1
ATOM 3116 C C . TYR A 1 392 ? 20.639 8.711 -8.803 1.00 93.06 392 TYR A C 1
ATOM 3118 O O . TYR A 1 392 ? 21.200 7.790 -8.206 1.00 93.06 392 TYR A O 1
ATOM 3126 N N . SER A 1 393 ? 20.126 8.519 -10.015 1.00 90.94 393 SER A N 1
ATOM 3127 C CA . SER A 1 393 ? 20.249 7.234 -10.681 1.00 90.94 393 SER A CA 1
ATOM 3128 C C . SER A 1 393 ? 21.670 7.070 -11.205 1.00 90.94 393 SER A C 1
ATOM 3130 O O . SER A 1 393 ? 22.101 7.860 -12.035 1.00 90.94 393 SER A O 1
ATOM 3132 N N . SER A 1 394 ? 22.351 5.974 -10.867 1.00 85.19 394 SER A N 1
ATOM 3133 C CA . SER A 1 394 ? 23.633 5.616 -11.509 1.00 85.19 394 SER A CA 1
ATOM 3134 C C . SER A 1 394 ? 23.539 5.513 -13.040 1.00 85.19 394 SER A C 1
ATOM 3136 O O . SER A 1 394 ? 24.509 5.706 -13.765 1.00 85.19 394 SER A O 1
ATOM 3138 N N . ARG A 1 395 ? 22.332 5.273 -13.567 1.00 88.62 395 ARG A N 1
ATOM 3139 C CA . ARG A 1 395 ? 22.038 5.268 -15.008 1.00 88.62 395 ARG A CA 1
ATOM 3140 C C . ARG A 1 395 ? 22.019 6.662 -15.626 1.00 88.62 395 ARG A C 1
ATOM 3142 O O . ARG A 1 395 ? 22.037 6.784 -16.848 1.00 88.62 395 ARG A O 1
ATOM 3149 N N . TYR A 1 396 ? 21.912 7.706 -14.812 1.00 92.06 396 TYR A N 1
ATOM 3150 C CA . TYR A 1 396 ? 21.895 9.078 -15.292 1.00 92.06 396 TYR A CA 1
ATOM 3151 C C . TYR A 1 396 ? 23.276 9.508 -15.795 1.00 92.06 396 TYR A C 1
ATOM 3153 O O . TYR A 1 396 ? 23.357 10.259 -16.760 1.00 92.06 396 TYR A O 1
ATOM 3161 N N . ASP A 1 397 ? 24.369 8.954 -15.264 1.00 89.81 397 ASP A N 1
ATOM 3162 C CA . ASP A 1 397 ? 25.700 9.172 -15.847 1.00 89.81 397 ASP A CA 1
ATOM 3163 C C . ASP A 1 397 ? 25.807 8.586 -17.256 1.00 89.81 397 ASP A C 1
ATOM 3165 O O . ASP A 1 397 ? 26.331 9.237 -18.160 1.00 89.81 397 ASP A O 1
ATOM 3169 N N . ASN A 1 398 ? 25.224 7.405 -17.481 1.00 87.19 398 ASN A N 1
ATOM 3170 C CA . ASN A 1 398 ? 25.088 6.838 -18.822 1.00 87.19 398 ASN A CA 1
ATOM 3171 C C . ASN A 1 398 ? 24.217 7.732 -19.715 1.00 87.19 398 ASN A C 1
ATOM 3173 O O . ASN A 1 398 ? 24.606 8.009 -20.848 1.00 87.19 398 ASN A O 1
ATOM 3177 N N . TYR A 1 399 ? 23.110 8.271 -19.189 1.00 86.19 399 TYR A N 1
ATOM 3178 C CA . TYR A 1 399 ? 22.276 9.238 -19.907 1.00 86.19 399 TYR A CA 1
ATOM 3179 C C . TYR A 1 399 ? 23.075 10.481 -20.337 1.00 86.19 399 TYR A C 1
ATOM 3181 O O . TYR A 1 399 ? 23.008 10.867 -21.504 1.00 86.19 399 TYR A O 1
ATOM 3189 N N . LYS A 1 400 ? 23.866 11.080 -19.433 1.00 86.69 400 LYS A N 1
ATOM 3190 C CA . LYS A 1 400 ? 24.729 12.243 -19.724 1.00 86.69 400 LYS A CA 1
ATOM 3191 C C . LYS A 1 400 ? 25.785 11.937 -20.792 1.00 86.69 400 LYS A C 1
ATOM 3193 O O . LYS A 1 400 ? 26.108 12.812 -21.582 1.00 86.69 400 LYS A O 1
ATOM 3198 N N . ARG A 1 401 ? 26.267 10.690 -20.860 1.00 89.81 401 ARG A N 1
ATOM 3199 C CA . ARG A 1 401 ? 27.176 10.179 -21.910 1.00 89.81 401 ARG A CA 1
ATOM 3200 C C . ARG A 1 401 ? 26.452 9.772 -23.207 1.00 89.81 401 ARG A C 1
ATOM 3202 O O . ARG A 1 401 ? 27.041 9.124 -24.067 1.00 89.81 401 ARG A O 1
ATOM 3209 N N . GLY A 1 402 ? 25.155 10.057 -23.331 1.00 85.56 402 GLY A N 1
ATOM 3210 C CA . GLY A 1 402 ? 24.347 9.716 -24.505 1.00 85.56 402 GLY A CA 1
ATOM 3211 C C . GLY A 1 402 ? 23.912 8.246 -24.598 1.00 85.56 402 GLY A C 1
ATOM 3212 O O . GLY A 1 402 ? 23.328 7.849 -25.611 1.00 85.56 402 GLY A O 1
ATOM 3213 N N . ILE A 1 403 ? 24.156 7.432 -23.566 1.00 88.06 403 ILE A N 1
ATOM 3214 C CA . ILE A 1 403 ? 23.711 6.036 -23.467 1.00 88.06 403 ILE A CA 1
ATOM 3215 C C . ILE A 1 403 ? 22.364 5.999 -22.737 1.00 88.06 403 ILE A C 1
ATOM 3217 O O . ILE A 1 403 ? 22.278 6.052 -21.510 1.00 88.06 403 ILE A O 1
ATOM 3221 N N . ILE A 1 404 ? 21.279 5.886 -23.504 1.00 84.69 404 ILE A N 1
ATOM 3222 C CA . ILE A 1 404 ? 19.919 5.904 -22.953 1.00 84.69 404 ILE A CA 1
ATOM 3223 C C . ILE A 1 404 ? 19.518 4.504 -22.472 1.00 84.69 404 ILE A C 1
ATOM 3225 O O . ILE A 1 404 ? 19.137 3.633 -23.259 1.00 84.69 404 ILE A O 1
ATOM 3229 N N . GLU A 1 405 ? 19.574 4.284 -21.160 1.00 88.75 405 GLU A N 1
ATOM 3230 C CA . GLU A 1 405 ? 19.057 3.069 -20.524 1.00 88.75 405 GLU A CA 1
ATOM 3231 C C . GLU A 1 405 ? 17.527 3.065 -20.401 1.00 88.75 405 GLU A C 1
ATOM 3233 O O . GLU A 1 405 ? 16.882 4.110 -20.411 1.00 88.75 405 GLU A O 1
ATOM 3238 N N . ASN A 1 406 ? 16.930 1.876 -20.220 1.00 85.69 406 ASN A N 1
ATOM 3239 C CA . ASN A 1 406 ? 15.472 1.688 -20.147 1.00 85.69 406 ASN A CA 1
ATOM 3240 C C . ASN A 1 406 ? 14.776 2.652 -19.178 1.00 85.69 406 ASN A C 1
ATOM 3242 O O . ASN A 1 406 ? 13.703 3.152 -19.495 1.00 85.69 406 ASN A O 1
ATOM 3246 N N . ALA A 1 407 ? 15.416 2.939 -18.041 1.00 82.19 407 ALA A N 1
ATOM 3247 C CA . ALA A 1 407 ? 14.964 3.869 -17.008 1.00 82.19 407 ALA A CA 1
ATOM 3248 C C . ALA A 1 407 ? 14.614 5.284 -17.511 1.00 82.19 407 ALA A C 1
ATOM 3250 O O . ALA A 1 407 ? 13.877 5.986 -16.823 1.00 82.19 407 ALA A O 1
ATOM 3251 N N . PHE A 1 408 ? 15.148 5.687 -18.667 1.00 85.88 408 PHE A N 1
ATOM 3252 C CA . PHE A 1 408 ? 14.981 7.008 -19.271 1.00 85.88 408 PHE A CA 1
ATOM 3253 C C . PHE A 1 408 ? 14.412 6.937 -20.697 1.00 85.88 408 PHE A C 1
ATOM 3255 O O . PHE A 1 408 ? 14.534 7.906 -21.440 1.00 85.88 408 PHE A O 1
ATOM 3262 N N . LYS A 1 409 ? 13.820 5.805 -21.108 1.00 82.88 409 LYS A N 1
ATOM 3263 C CA . LYS A 1 409 ? 13.207 5.626 -22.437 1.00 82.88 409 LYS A CA 1
ATOM 3264 C C . LYS A 1 409 ? 11.705 5.940 -22.408 1.00 82.88 409 LYS A C 1
ATOM 3266 O O . LYS A 1 409 ? 10.956 5.138 -21.839 1.00 82.88 409 LYS A O 1
ATOM 3271 N N . PRO A 1 410 ? 11.238 7.041 -23.029 1.00 83.19 410 PRO A N 1
ATOM 3272 C CA . PRO A 1 410 ? 9.812 7.371 -23.095 1.00 83.19 410 PRO A CA 1
ATOM 3273 C C . PRO A 1 410 ? 8.966 6.281 -23.758 1.00 83.19 410 PRO A C 1
ATOM 3275 O O . PRO A 1 410 ? 7.838 6.036 -23.341 1.00 83.19 410 PRO A O 1
ATOM 3278 N N . GLU A 1 411 ? 9.512 5.595 -24.763 1.00 82.69 411 GLU A N 1
ATOM 3279 C CA . GLU A 1 411 ? 8.835 4.519 -25.493 1.00 82.69 411 GLU A CA 1
ATOM 3280 C C . GLU A 1 411 ? 8.545 3.279 -24.633 1.00 82.69 411 GLU A C 1
ATOM 3282 O O . GLU A 1 411 ? 7.730 2.449 -25.020 1.00 82.69 411 GLU A O 1
ATOM 3287 N N . LEU A 1 412 ? 9.186 3.161 -23.463 1.00 81.44 412 LEU A N 1
ATOM 3288 C CA . LEU A 1 412 ? 8.902 2.122 -22.470 1.00 81.44 412 LEU A CA 1
ATOM 3289 C C . LEU A 1 412 ? 7.947 2.599 -21.365 1.00 81.44 412 LEU A C 1
ATOM 3291 O O . LEU A 1 412 ? 7.804 1.912 -20.355 1.00 81.44 412 LEU A O 1
ATOM 3295 N N . SER A 1 413 ? 7.325 3.771 -21.529 1.00 86.06 413 SER A N 1
ATOM 3296 C CA . SER A 1 413 ? 6.498 4.436 -20.511 1.00 86.06 413 SER A CA 1
ATOM 3297 C C . SER A 1 413 ? 7.254 4.700 -19.200 1.00 86.06 413 SER A C 1
ATOM 3299 O O . SER A 1 413 ? 6.680 4.634 -18.112 1.00 86.06 413 SER A O 1
ATOM 3301 N N . ASN A 1 414 ? 8.558 4.979 -19.299 1.00 86.31 414 ASN A N 1
ATOM 3302 C CA . ASN A 1 414 ? 9.421 5.292 -18.162 1.00 86.31 414 ASN A CA 1
ATOM 3303 C C . ASN A 1 414 ? 9.633 6.800 -17.989 1.00 86.31 414 ASN A C 1
ATOM 3305 O O . ASN A 1 414 ? 9.358 7.589 -18.889 1.00 86.31 414 ASN A O 1
ATOM 3309 N N . GLY A 1 415 ? 10.143 7.169 -16.816 1.00 89.25 415 GLY A N 1
ATOM 3310 C CA . GLY A 1 415 ? 10.456 8.531 -16.391 1.00 89.25 415 GLY A CA 1
ATOM 3311 C C . GLY A 1 415 ? 10.588 8.585 -14.875 1.00 89.25 415 GLY A C 1
ATOM 3312 O O . GLY A 1 415 ? 10.263 7.605 -14.199 1.00 89.25 415 GLY A O 1
ATOM 3313 N N . ALA A 1 416 ? 11.089 9.686 -14.322 1.00 95.31 416 ALA A N 1
ATOM 3314 C CA . ALA A 1 416 ? 11.227 9.820 -12.872 1.00 95.31 416 ALA A CA 1
ATOM 3315 C C . ALA A 1 416 ? 9.873 9.706 -12.156 1.00 95.31 416 ALA A C 1
ATOM 3317 O O . ALA A 1 416 ? 9.757 8.991 -11.162 1.00 95.31 416 ALA A O 1
ATOM 3318 N N . LEU A 1 417 ? 8.831 10.310 -12.718 1.00 95.81 417 LEU A N 1
ATOM 3319 C CA . LEU A 1 417 ? 7.461 10.269 -12.233 1.00 95.81 417 LEU A CA 1
ATOM 3320 C C . LEU A 1 417 ? 6.912 8.841 -12.226 1.00 95.81 417 LEU A C 1
ATOM 3322 O O . LEU A 1 417 ? 6.353 8.409 -11.225 1.00 95.81 417 LEU A O 1
ATOM 3326 N N . MET A 1 418 ? 7.107 8.096 -13.316 1.00 93.50 418 MET A N 1
ATOM 3327 C CA . MET A 1 418 ? 6.590 6.729 -13.442 1.00 93.50 418 MET A CA 1
ATOM 3328 C C . MET A 1 418 ? 7.395 5.716 -12.618 1.00 93.50 418 MET A C 1
ATOM 3330 O O . MET A 1 418 ? 6.836 4.729 -12.155 1.00 93.50 418 MET A O 1
ATOM 3334 N N . ASP A 1 419 ? 8.697 5.932 -12.418 1.00 92.62 419 ASP A N 1
ATOM 3335 C CA . ASP A 1 419 ? 9.551 4.969 -11.717 1.00 92.62 419 ASP A CA 1
AT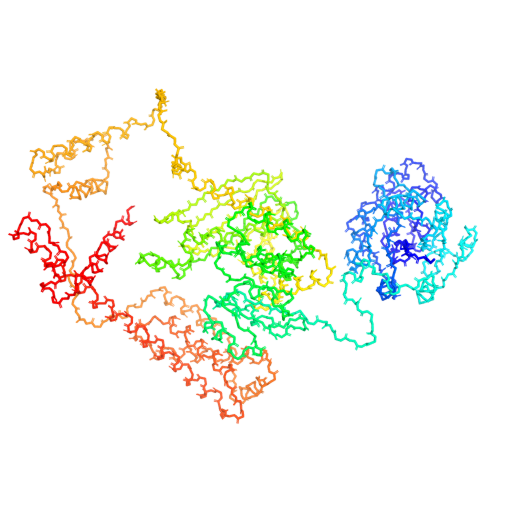OM 3336 C C . ASP A 1 419 ? 9.585 5.191 -10.198 1.00 92.62 419 ASP A C 1
ATOM 3338 O O . ASP A 1 419 ? 9.401 4.244 -9.433 1.00 92.62 419 ASP A O 1
ATOM 3342 N N . ILE A 1 420 ? 9.788 6.429 -9.744 1.00 94.88 420 ILE A N 1
ATOM 3343 C CA . ILE A 1 420 ? 9.912 6.745 -8.311 1.00 94.88 420 ILE A CA 1
ATOM 3344 C C . ILE A 1 420 ? 8.818 7.691 -7.805 1.00 94.88 420 ILE A C 1
ATOM 3346 O O . ILE A 1 420 ? 8.371 7.542 -6.670 1.00 94.88 420 ILE A O 1
ATOM 3350 N N . GLY A 1 421 ? 8.314 8.603 -8.644 1.00 97.06 421 GLY A N 1
ATOM 3351 C CA . GLY A 1 421 ? 7.219 9.507 -8.274 1.00 97.06 421 GLY A CA 1
ATOM 3352 C C . GLY A 1 421 ? 5.920 8.768 -7.941 1.00 97.06 421 GLY A C 1
ATOM 3353 O O . GLY A 1 421 ? 5.194 9.186 -7.041 1.00 97.06 421 GLY A O 1
ATOM 3354 N N . VAL A 1 422 ? 5.676 7.625 -8.589 1.00 97.81 422 VAL A N 1
ATOM 3355 C CA . VAL A 1 422 ? 4.546 6.722 -8.324 1.00 97.81 422 VAL A CA 1
ATOM 3356 C C . VAL A 1 422 ? 4.449 6.324 -6.848 1.00 97.81 422 VAL A C 1
ATOM 3358 O O . VAL A 1 422 ? 3.348 6.320 -6.310 1.00 97.81 422 VAL A O 1
ATOM 3361 N N . TYR A 1 423 ? 5.573 6.079 -6.159 1.00 97.44 423 TYR A N 1
ATOM 3362 C CA . TYR A 1 423 ? 5.568 5.727 -4.733 1.00 97.44 423 TYR A CA 1
ATOM 3363 C C . TYR A 1 423 ? 5.030 6.867 -3.879 1.00 97.44 423 TYR A C 1
ATOM 3365 O O . TYR A 1 423 ? 4.174 6.669 -3.021 1.00 97.44 423 TYR A O 1
ATOM 3373 N N . VAL A 1 424 ? 5.525 8.075 -4.138 1.00 97.19 424 VAL A N 1
ATOM 3374 C CA . VAL A 1 424 ? 5.167 9.271 -3.378 1.00 97.19 424 VAL A CA 1
ATOM 3375 C C . VAL A 1 424 ? 3.688 9.595 -3.573 1.00 97.19 424 VAL A C 1
ATOM 3377 O O . VAL A 1 424 ? 2.977 9.870 -2.607 1.00 97.19 424 VAL A O 1
ATOM 3380 N N . VAL A 1 425 ? 3.205 9.502 -4.816 1.00 98.44 425 VAL A N 1
ATOM 3381 C CA . VAL A 1 425 ? 1.790 9.700 -5.144 1.00 98.44 425 VAL A CA 1
ATOM 3382 C C . VAL A 1 425 ? 0.925 8.620 -4.494 1.00 98.44 425 VAL A C 1
ATOM 3384 O O . VAL A 1 425 ? -0.039 8.966 -3.818 1.00 98.44 425 VAL A O 1
ATOM 3387 N N . ALA A 1 426 ? 1.281 7.339 -4.615 1.00 98.06 426 ALA A N 1
ATOM 3388 C CA . ALA A 1 426 ? 0.519 6.247 -4.010 1.00 98.06 426 ALA A CA 1
ATOM 3389 C C . ALA A 1 426 ? 0.438 6.373 -2.479 1.00 98.06 426 ALA A C 1
ATOM 3391 O O . ALA A 1 426 ? -0.631 6.174 -1.903 1.00 98.06 426 ALA A O 1
ATOM 3392 N N . CYS A 1 427 ? 1.526 6.779 -1.815 1.00 97.56 427 CYS A N 1
ATOM 3393 C CA . CYS A 1 427 ? 1.520 7.065 -0.381 1.00 97.56 427 CYS A CA 1
ATOM 3394 C C . CYS A 1 427 ? 0.613 8.259 -0.037 1.00 97.56 427 CYS A C 1
ATOM 3396 O O . CYS A 1 427 ? -0.155 8.168 0.918 1.00 97.56 427 CYS A O 1
ATOM 3398 N N . MET A 1 428 ? 0.629 9.346 -0.822 1.00 97.88 428 MET A N 1
ATOM 3399 C CA . MET A 1 428 ? -0.303 10.472 -0.634 1.00 97.88 428 MET A CA 1
ATOM 3400 C C . MET A 1 428 ? -1.767 10.022 -0.737 1.00 97.88 428 MET A C 1
ATOM 3402 O O . MET A 1 428 ? -2.559 10.336 0.151 1.00 97.88 428 MET A O 1
ATOM 3406 N N . ILE A 1 429 ? -2.109 9.246 -1.771 1.00 97.88 429 ILE A N 1
ATOM 3407 C CA . ILE A 1 429 ? -3.466 8.716 -1.973 1.00 97.88 429 ILE A CA 1
ATOM 3408 C C . ILE A 1 429 ? -3.861 7.768 -0.837 1.00 97.88 429 ILE A C 1
ATOM 3410 O O . ILE A 1 429 ? -4.972 7.853 -0.319 1.00 97.88 429 ILE A O 1
ATOM 3414 N N . ARG A 1 430 ? -2.953 6.890 -0.397 1.00 95.19 430 ARG A N 1
ATOM 3415 C CA . ARG A 1 430 ? -3.217 5.964 0.712 1.00 95.19 430 ARG A CA 1
ATOM 3416 C C . ARG A 1 430 ? -3.485 6.693 2.029 1.00 95.19 430 ARG A C 1
ATOM 3418 O O . ARG A 1 430 ? -4.337 6.240 2.789 1.00 95.19 430 ARG A O 1
ATOM 3425 N N . LEU A 1 431 ? -2.755 7.772 2.308 1.00 94.31 431 LEU A N 1
ATOM 3426 C CA . LEU A 1 431 ? -2.867 8.524 3.562 1.00 94.31 431 LEU A CA 1
ATOM 3427 C C . LEU A 1 431 ? -4.060 9.483 3.577 1.00 94.31 431 LEU A C 1
ATOM 3429 O O . LEU A 1 431 ? -4.683 9.660 4.621 1.00 94.31 431 LEU A O 1
ATOM 3433 N N . PHE A 1 432 ? -4.360 10.121 2.445 1.00 95.44 432 PHE A N 1
ATOM 3434 C CA . PHE A 1 432 ? -5.254 11.282 2.410 1.00 95.44 432 PHE A CA 1
ATOM 3435 C C . PHE A 1 432 ? -6.392 11.177 1.386 1.00 95.44 432 PHE A C 1
ATOM 3437 O O . PHE A 1 432 ? -7.239 12.069 1.325 1.00 95.44 432 PHE A O 1
ATOM 3444 N N . GLY A 1 433 ? -6.444 10.095 0.608 1.00 95.25 433 GLY A N 1
ATOM 3445 C CA . GLY A 1 433 ? -7.416 9.900 -0.465 1.00 95.25 433 GLY A CA 1
ATOM 3446 C C . GLY A 1 433 ? -7.091 10.706 -1.724 1.00 95.25 433 GLY A C 1
ATOM 3447 O O . GLY A 1 433 ? -5.983 11.209 -1.906 1.00 95.25 433 GLY A O 1
ATOM 3448 N N . ALA A 1 434 ? -8.070 10.820 -2.620 1.00 95.94 434 ALA A N 1
ATOM 3449 C CA . ALA A 1 434 ? -7.916 11.560 -3.867 1.00 95.94 434 ALA A CA 1
ATOM 3450 C C . ALA A 1 434 ? -7.811 13.082 -3.628 1.00 95.94 434 ALA A C 1
ATOM 3452 O O . ALA A 1 434 ? -8.635 13.645 -2.899 1.00 95.94 434 ALA A O 1
ATOM 3453 N N . PRO A 1 435 ? -6.857 13.784 -4.269 1.00 97.44 435 PRO A N 1
ATOM 3454 C CA . PRO A 1 435 ? -6.811 15.238 -4.221 1.00 97.44 435 PRO A CA 1
ATOM 3455 C C . PRO A 1 435 ? -7.967 15.853 -5.022 1.00 97.44 435 PRO A C 1
ATOM 3457 O O . PRO A 1 435 ? -8.415 15.314 -6.035 1.00 97.44 435 PRO A O 1
ATOM 3460 N N . VAL A 1 436 ? -8.408 17.040 -4.606 1.00 97.19 436 VAL A N 1
ATOM 3461 C CA . VAL A 1 436 ? -9.411 17.847 -5.320 1.00 97.19 436 VAL A CA 1
ATOM 3462 C C . VAL A 1 436 ? -8.842 18.367 -6.639 1.00 97.19 436 VAL A C 1
ATOM 3464 O O . VAL A 1 436 ? -9.534 18.398 -7.657 1.00 97.19 436 VAL A O 1
ATOM 3467 N N . SER A 1 437 ? -7.583 18.805 -6.621 1.00 96.44 437 SER A N 1
ATOM 3468 C CA . SER A 1 437 ? -6.877 19.308 -7.798 1.00 96.44 437 SER A CA 1
ATOM 3469 C C . SER A 1 437 ? -5.365 19.125 -7.642 1.00 96.44 437 SER A C 1
ATOM 3471 O O . SER A 1 437 ? -4.868 18.963 -6.525 1.00 96.44 437 SER A O 1
ATOM 3473 N N . ILE A 1 438 ? -4.625 19.150 -8.757 1.00 98.25 438 ILE A N 1
ATOM 3474 C CA . ILE A 1 438 ? -3.159 19.108 -8.731 1.00 98.25 438 ILE A CA 1
ATOM 3475 C C . ILE A 1 438 ? -2.527 20.159 -9.650 1.00 98.25 438 ILE A C 1
ATOM 3477 O O . ILE A 1 438 ? -3.080 20.508 -10.698 1.00 98.25 438 ILE A O 1
ATOM 3481 N N . LYS A 1 439 ? -1.320 20.609 -9.292 1.00 97.50 439 LYS A N 1
ATOM 3482 C CA . LYS A 1 439 ? -0.413 21.387 -10.152 1.00 97.50 439 LYS A CA 1
ATOM 3483 C C . LYS A 1 439 ? 0.959 20.727 -10.185 1.00 97.50 439 LYS A C 1
ATOM 3485 O O . LYS A 1 439 ? 1.597 20.599 -9.147 1.00 97.50 439 LYS A O 1
ATOM 3490 N N . ALA A 1 440 ? 1.422 20.343 -11.366 1.00 96.19 440 ALA A N 1
ATOM 3491 C CA . ALA A 1 440 ? 2.694 19.669 -11.569 1.00 96.19 440 ALA A CA 1
ATOM 3492 C C . ALA A 1 440 ? 3.678 20.550 -12.348 1.00 96.19 440 ALA A C 1
ATOM 3494 O O . ALA A 1 440 ? 3.314 21.213 -13.321 1.00 96.19 440 ALA A O 1
ATOM 3495 N N . SER A 1 441 ? 4.939 20.522 -11.931 1.00 93.69 441 SER A N 1
ATOM 3496 C CA . SER A 1 441 ? 6.071 21.127 -12.635 1.00 93.69 441 SER A CA 1
ATOM 3497 C C . SER A 1 441 ? 7.278 20.201 -12.532 1.00 93.69 441 SER A C 1
ATOM 3499 O O . SER A 1 441 ? 7.376 19.415 -11.592 1.00 93.69 441 SER A O 1
ATOM 3501 N N . GLY A 1 442 ? 8.189 20.253 -13.496 1.00 93.06 442 GLY A N 1
ATOM 3502 C CA . GLY A 1 442 ? 9.313 19.328 -13.529 1.00 93.06 442 GLY A CA 1
ATOM 3503 C C . GLY A 1 442 ? 10.301 19.603 -14.648 1.00 93.06 442 GLY A C 1
ATOM 3504 O O . GLY A 1 442 ? 10.049 20.402 -15.552 1.00 93.06 442 GLY A O 1
ATOM 3505 N N . ILE A 1 443 ? 11.436 18.921 -14.558 1.00 92.94 443 ILE A N 1
ATOM 3506 C CA . ILE A 1 443 ? 12.554 19.005 -15.489 1.00 92.94 443 ILE A CA 1
ATOM 3507 C C . ILE A 1 443 ? 12.468 17.838 -16.461 1.00 92.94 443 ILE A C 1
ATOM 3509 O O . ILE A 1 443 ? 12.436 16.673 -16.060 1.00 92.94 443 ILE A O 1
ATOM 3513 N N . LYS A 1 444 ? 12.465 18.160 -17.753 1.00 89.81 444 LYS A N 1
ATOM 3514 C CA . LYS A 1 444 ? 12.600 17.172 -18.820 1.00 89.81 444 LYS A CA 1
ATOM 3515 C C . LYS A 1 444 ? 14.043 17.076 -19.258 1.00 89.81 444 LYS A C 1
ATOM 3517 O O . LYS A 1 444 ? 14.729 18.088 -19.377 1.00 89.81 444 LYS A O 1
ATOM 3522 N N . LEU A 1 445 ? 14.462 15.860 -19.555 1.00 87.75 445 LEU A N 1
ATOM 3523 C CA . LEU A 1 445 ? 15.732 15.604 -20.200 1.00 87.75 445 LEU A CA 1
ATOM 3524 C C . LEU A 1 445 ? 15.611 15.815 -21.715 1.00 87.75 445 LEU A C 1
ATOM 3526 O O . LEU A 1 445 ? 14.515 15.954 -22.265 1.00 87.75 445 LEU A O 1
ATOM 3530 N N . SER A 1 446 ? 16.753 15.835 -22.399 1.00 86.06 446 SER A N 1
ATOM 3531 C CA . SER A 1 446 ? 16.860 16.117 -23.838 1.00 86.06 446 SER A CA 1
ATOM 3532 C C . SER A 1 446 ? 15.993 15.223 -24.736 1.00 86.06 446 SER A C 1
ATOM 3534 O O . SER A 1 446 ? 15.546 15.672 -25.789 1.00 86.06 446 SER A O 1
ATOM 3536 N N . ASN A 1 447 ? 15.705 13.986 -24.326 1.00 81.06 447 ASN A N 1
ATOM 3537 C CA . ASN A 1 447 ? 14.852 13.053 -25.066 1.00 81.06 447 ASN A CA 1
ATOM 3538 C C . ASN A 1 447 ? 13.350 13.170 -24.725 1.00 81.06 447 ASN A C 1
ATOM 3540 O O . ASN A 1 447 ? 12.542 12.384 -25.217 1.00 81.06 447 ASN A O 1
ATOM 3544 N N . GLY A 1 448 ? 12.970 14.135 -23.882 1.00 83.38 448 GLY A N 1
ATOM 3545 C CA . GLY A 1 448 ? 11.588 14.419 -23.499 1.00 83.38 448 GLY A CA 1
ATOM 3546 C C . GLY A 1 448 ? 11.070 13.651 -22.282 1.00 83.38 448 GLY A C 1
ATOM 3547 O O . GLY A 1 448 ? 9.967 13.965 -21.829 1.00 83.38 448 GLY A O 1
ATOM 3548 N N . VAL A 1 449 ? 11.836 12.698 -21.734 1.00 86.31 449 VAL A N 1
ATOM 3549 C CA . VAL A 1 449 ? 11.491 12.021 -20.475 1.00 86.31 449 VAL A CA 1
ATOM 3550 C C . VAL A 1 449 ? 11.640 12.983 -19.296 1.00 86.31 449 VAL A C 1
ATOM 3552 O O . VAL A 1 449 ? 12.517 13.846 -19.307 1.00 86.31 449 VAL A O 1
ATOM 3555 N N . ASP A 1 450 ? 10.809 12.858 -18.268 1.00 92.31 450 ASP A N 1
ATOM 3556 C CA . ASP A 1 450 ? 10.989 13.626 -17.040 1.00 92.31 450 ASP A CA 1
ATOM 3557 C C . ASP A 1 450 ? 12.113 13.028 -16.171 1.00 92.31 450 ASP A C 1
ATOM 3559 O O . ASP A 1 450 ? 12.223 11.810 -16.000 1.00 92.31 450 ASP A O 1
ATOM 3563 N N . GLY A 1 451 ? 12.978 13.901 -15.652 1.00 93.62 451 GLY A N 1
ATOM 3564 C CA . GLY A 1 451 ? 14.091 13.549 -14.766 1.00 93.62 451 GLY A CA 1
ATOM 3565 C C . GLY A 1 451 ? 13.838 13.907 -13.301 1.00 93.62 451 GLY A C 1
ATOM 3566 O O . GLY A 1 451 ? 14.345 13.221 -12.415 1.00 93.62 451 GLY A O 1
ATOM 3567 N N . ALA A 1 452 ? 13.039 14.945 -13.044 1.00 96.12 452 ALA A N 1
ATOM 3568 C CA . ALA A 1 452 ? 12.636 15.387 -11.709 1.00 96.12 452 ALA A CA 1
ATOM 3569 C C . ALA A 1 452 ? 11.333 16.190 -11.768 1.00 96.12 452 ALA A C 1
ATOM 3571 O O . ALA A 1 452 ? 11.023 16.789 -12.801 1.00 96.12 452 ALA A O 1
ATOM 3572 N N . GLY A 1 453 ? 10.601 16.270 -10.661 1.00 95.81 453 GLY A N 1
ATOM 3573 C CA . GLY A 1 453 ? 9.417 17.113 -10.580 1.00 95.81 453 GLY A CA 1
ATOM 3574 C C . GLY A 1 453 ? 8.790 17.211 -9.198 1.00 95.81 453 GLY A C 1
ATOM 3575 O O . GLY A 1 453 ? 9.162 16.517 -8.253 1.00 95.81 453 GLY A O 1
ATOM 3576 N N . THR A 1 454 ? 7.799 18.092 -9.123 1.00 97.62 454 THR A N 1
ATOM 3577 C CA . THR A 1 454 ? 6.977 18.347 -7.944 1.00 97.62 454 THR A CA 1
ATOM 3578 C C . THR A 1 454 ? 5.513 18.402 -8.360 1.00 97.62 454 THR A C 1
ATOM 3580 O O . THR A 1 454 ? 5.162 19.040 -9.358 1.00 97.62 454 THR A O 1
ATOM 3583 N N . ILE A 1 455 ? 4.648 17.758 -7.579 1.00 98.50 455 ILE A N 1
ATOM 3584 C CA . ILE A 1 455 ? 3.193 17.808 -7.723 1.00 98.50 455 ILE A CA 1
ATOM 3585 C C . ILE A 1 455 ? 2.615 18.413 -6.449 1.00 98.50 455 ILE A C 1
ATOM 3587 O O . ILE A 1 455 ? 2.661 17.803 -5.383 1.00 98.50 455 ILE A O 1
ATOM 3591 N N . LEU A 1 456 ? 2.044 19.606 -6.570 1.00 98.56 456 LEU A N 1
ATOM 3592 C CA . LEU A 1 456 ? 1.222 20.212 -5.534 1.00 98.56 456 LEU A CA 1
ATOM 3593 C C . LEU A 1 456 ? -0.183 19.610 -5.609 1.00 98.56 456 LEU A C 1
ATOM 3595 O O . LEU A 1 456 ? -0.791 19.608 -6.678 1.00 98.56 456 LEU A O 1
ATOM 3599 N N . MET A 1 457 ? -0.692 19.122 -4.486 1.00 98.44 457 MET A N 1
ATOM 3600 C CA . MET A 1 457 ? -1.984 18.457 -4.353 1.00 98.44 457 MET A CA 1
ATOM 3601 C C . MET A 1 457 ? -2.884 19.250 -3.406 1.00 98.44 457 MET A C 1
ATOM 3603 O O . MET A 1 457 ? -2.546 19.459 -2.241 1.00 98.44 457 MET A O 1
ATOM 3607 N N . GLU A 1 458 ? -4.037 19.691 -3.891 1.00 97.81 458 GLU A N 1
ATOM 3608 C CA . GLU A 1 458 ? -5.019 20.419 -3.090 1.00 97.81 458 GLU A CA 1
ATOM 3609 C C . GLU A 1 458 ? -6.031 19.442 -2.477 1.00 97.81 458 GLU A C 1
ATOM 3611 O O . GLU A 1 458 ? -6.649 18.650 -3.187 1.00 97.81 458 GLU A O 1
ATOM 3616 N N . TYR A 1 459 ? -6.231 19.531 -1.163 1.00 96.75 459 TYR A N 1
ATOM 3617 C CA . TYR A 1 459 ? -7.283 18.837 -0.417 1.00 96.75 459 TYR A CA 1
ATOM 3618 C C . TYR A 1 459 ? -8.164 19.879 0.295 1.00 96.75 459 TYR A C 1
ATOM 3620 O O . TYR A 1 459 ? -7.760 21.040 0.399 1.00 96.75 459 TYR A O 1
ATOM 3628 N N . PRO A 1 460 ? -9.349 19.511 0.822 1.00 92.62 460 PRO A N 1
ATOM 3629 C CA . PRO A 1 460 ? -10.258 20.484 1.436 1.00 92.62 460 PRO A CA 1
ATOM 3630 C C . PRO A 1 460 ? -9.646 21.299 2.586 1.00 92.62 460 PRO A C 1
ATOM 3632 O O . PRO A 1 460 ? -9.943 22.480 2.729 1.00 92.62 460 PRO A O 1
ATOM 3635 N N . ASP A 1 461 ? -8.788 20.675 3.396 1.00 92.31 461 ASP A N 1
ATOM 3636 C CA . ASP A 1 461 ? -8.272 21.245 4.648 1.00 92.31 461 ASP A CA 1
ATOM 3637 C C . ASP A 1 461 ? -6.738 21.218 4.777 1.00 92.31 461 ASP A C 1
ATOM 3639 O O . ASP A 1 461 ? -6.197 21.668 5.796 1.00 92.31 461 ASP A O 1
ATOM 3643 N N . MET A 1 462 ? -6.043 20.702 3.757 1.00 96.25 462 MET A N 1
ATOM 3644 C CA . MET A 1 462 ? -4.595 20.507 3.753 1.00 96.25 462 MET A CA 1
ATOM 3645 C C . MET A 1 462 ? -3.988 20.683 2.356 1.00 96.25 462 MET A C 1
ATOM 3647 O O . MET A 1 462 ? -4.670 20.557 1.339 1.00 96.25 462 MET A O 1
ATOM 3651 N N . ILE A 1 463 ? -2.681 20.934 2.311 1.00 97.25 463 ILE A N 1
ATOM 3652 C CA . ILE A 1 463 ? -1.908 20.988 1.067 1.00 97.25 463 ILE A CA 1
ATOM 3653 C C . ILE A 1 463 ? -0.896 19.843 1.063 1.00 97.25 463 ILE A C 1
ATOM 3655 O O . ILE A 1 463 ? -0.091 19.703 1.983 1.00 97.25 463 ILE A O 1
ATOM 3659 N N . GLY A 1 464 ? -0.942 19.033 0.015 1.00 98.31 464 GLY A N 1
ATOM 3660 C CA . GLY A 1 464 ? 0.013 17.973 -0.254 1.00 98.31 464 GLY A CA 1
ATOM 3661 C C . GLY A 1 464 ? 1.080 18.400 -1.257 1.00 98.31 464 GLY A C 1
ATOM 3662 O O . GLY A 1 464 ? 0.818 19.201 -2.150 1.00 98.31 464 GLY A O 1
ATOM 3663 N N . GLU A 1 465 ? 2.272 17.839 -1.146 1.00 98.44 465 GLU A N 1
ATOM 3664 C CA . GLU A 1 465 ? 3.371 18.039 -2.081 1.00 98.44 465 GLU A CA 1
ATOM 3665 C C . GLU A 1 465 ? 4.114 16.715 -2.268 1.00 98.44 465 GLU A C 1
ATOM 3667 O O . GLU A 1 465 ? 4.628 16.150 -1.306 1.00 98.44 465 GLU A O 1
ATOM 3672 N N . ALA A 1 466 ? 4.153 16.216 -3.502 1.00 98.44 466 ALA A N 1
ATOM 3673 C CA . ALA A 1 466 ? 4.915 15.033 -3.883 1.00 98.44 466 ALA A CA 1
ATOM 3674 C C . ALA A 1 466 ? 6.138 15.458 -4.704 1.00 98.44 466 ALA A C 1
ATOM 3676 O O . ALA A 1 466 ? 5.979 16.030 -5.784 1.00 98.44 466 ALA A O 1
ATOM 3677 N N . ILE A 1 467 ? 7.342 15.188 -4.200 1.00 98.38 467 ILE A N 1
ATOM 3678 C CA . ILE A 1 467 ? 8.616 15.562 -4.833 1.00 98.38 467 ILE A CA 1
ATOM 3679 C C . ILE A 1 467 ? 9.351 14.297 -5.268 1.00 98.38 467 ILE A C 1
ATOM 3681 O O . ILE A 1 467 ? 9.433 13.329 -4.514 1.00 98.38 467 ILE A O 1
ATOM 3685 N N . TYR A 1 468 ? 9.895 14.286 -6.479 1.00 97.69 468 TYR A N 1
ATOM 3686 C CA . TYR A 1 468 ? 10.642 13.140 -6.982 1.00 97.69 468 TYR A CA 1
ATOM 3687 C C . TYR A 1 468 ? 11.778 13.556 -7.912 1.00 97.69 468 TYR A C 1
ATOM 3689 O O . TYR A 1 468 ? 11.674 14.540 -8.646 1.00 97.69 468 TYR A O 1
ATOM 3697 N N . SER A 1 469 ? 12.866 12.788 -7.916 1.00 96.69 469 SER A N 1
ATOM 3698 C CA . SER A 1 469 ? 13.997 13.029 -8.816 1.00 96.69 469 SER A CA 1
ATOM 3699 C C . SER A 1 469 ? 14.855 11.794 -9.038 1.00 96.69 469 SER A C 1
ATOM 3701 O O . SER A 1 469 ? 15.200 11.096 -8.090 1.00 96.69 469 SER A O 1
ATOM 3703 N N . LYS A 1 470 ? 15.214 11.548 -10.300 1.00 95.25 470 LYS A N 1
ATOM 3704 C CA . LYS A 1 470 ? 16.202 10.537 -10.711 1.00 95.25 470 LYS A CA 1
ATOM 3705 C C . LYS A 1 470 ? 17.557 11.127 -11.082 1.00 95.25 470 LYS A C 1
ATOM 3707 O O . LYS A 1 470 ? 18.456 10.389 -11.488 1.00 95.25 470 LYS A O 1
ATOM 3712 N N . ILE A 1 471 ? 17.673 12.448 -11.011 1.00 95.56 471 ILE A N 1
ATOM 3713 C CA . ILE A 1 471 ? 18.837 13.213 -11.468 1.00 95.56 471 ILE A CA 1
ATOM 3714 C C . ILE A 1 471 ? 19.470 14.033 -10.341 1.00 95.56 471 ILE A C 1
ATOM 3716 O O . ILE A 1 471 ? 20.482 14.688 -10.560 1.00 95.56 471 ILE A O 1
ATOM 3720 N N . THR A 1 472 ? 18.877 13.991 -9.147 1.00 94.44 472 THR A N 1
ATOM 3721 C CA . THR A 1 472 ? 19.368 14.616 -7.917 1.00 94.44 472 THR A CA 1
ATOM 3722 C C . THR A 1 472 ? 18.998 13.746 -6.720 1.00 94.44 472 THR A C 1
ATOM 3724 O O . THR A 1 472 ? 17.927 13.135 -6.708 1.00 94.44 472 THR A O 1
ATOM 3727 N N . ASP A 1 473 ? 19.838 13.765 -5.691 1.00 93.12 473 ASP A N 1
ATOM 3728 C CA . ASP A 1 473 ? 19.513 13.235 -4.366 1.00 93.12 473 ASP A CA 1
ATOM 3729 C C . ASP A 1 473 ? 18.823 14.289 -3.493 1.00 93.12 473 ASP A C 1
ATOM 3731 O O . ASP A 1 473 ? 18.918 15.494 -3.742 1.00 93.12 473 ASP A O 1
ATOM 3735 N N . SER A 1 474 ? 18.138 13.832 -2.445 1.00 89.88 474 SER A N 1
ATOM 3736 C CA . SER A 1 474 ? 17.685 14.683 -1.343 1.00 89.88 474 SER A CA 1
ATOM 3737 C C . SER A 1 474 ? 18.017 14.024 -0.011 1.00 89.88 474 SER A C 1
ATOM 3739 O O . SER A 1 474 ? 17.665 12.872 0.216 1.00 89.88 474 SER A O 1
ATOM 3741 N N . ALA A 1 475 ? 18.653 14.774 0.890 1.00 87.38 475 ALA A N 1
ATOM 3742 C CA . ALA A 1 475 ? 18.874 14.351 2.276 1.00 87.38 475 ALA A CA 1
ATOM 3743 C C . ALA A 1 475 ? 17.685 14.693 3.195 1.00 87.38 475 ALA A C 1
ATOM 3745 O O . ALA A 1 475 ? 17.702 14.391 4.391 1.00 87.38 475 ALA A O 1
ATOM 3746 N N . MET A 1 476 ? 16.669 15.380 2.665 1.00 91.75 476 MET A N 1
ATOM 3747 C CA . MET A 1 476 ? 15.533 15.834 3.453 1.00 91.75 476 MET A CA 1
ATOM 3748 C C . MET A 1 476 ? 14.534 14.688 3.662 1.00 91.75 476 MET A C 1
ATOM 3750 O O . MET A 1 476 ? 14.160 14.029 2.692 1.00 91.75 476 MET A O 1
ATOM 3754 N N . PRO A 1 477 ? 14.042 14.473 4.896 1.00 95.31 477 PRO A N 1
ATOM 3755 C CA . PRO A 1 477 ? 12.988 13.500 5.139 1.00 95.31 477 PRO A CA 1
ATOM 3756 C C . PRO A 1 477 ? 11.667 13.970 4.519 1.00 95.31 477 PRO A C 1
ATOM 3758 O O . PRO A 1 477 ? 11.439 15.164 4.291 1.00 95.31 477 PRO A O 1
ATOM 3761 N N . SER A 1 478 ? 10.755 13.031 4.304 1.00 97.94 478 SER A N 1
ATOM 3762 C CA . SER A 1 478 ? 9.340 13.353 4.125 1.00 97.94 478 SER A CA 1
ATOM 3763 C C . SER A 1 478 ? 8.771 13.935 5.423 1.00 97.94 478 SER A C 1
ATOM 3765 O O . SER A 1 478 ? 9.189 13.560 6.518 1.00 97.94 478 SER A O 1
ATOM 3767 N N . GLN A 1 479 ? 7.820 14.861 5.326 1.00 97.81 479 GLN A N 1
ATOM 3768 C CA . GLN A 1 479 ? 7.256 15.559 6.476 1.00 97.81 479 GLN A CA 1
ATOM 3769 C C . GLN A 1 479 ? 5.730 15.639 6.417 1.00 97.81 479 GLN A C 1
ATOM 3771 O O . GLN A 1 479 ? 5.157 16.094 5.431 1.00 97.81 479 GLN A O 1
ATOM 3776 N N . ILE A 1 480 ? 5.076 15.295 7.524 1.00 98.31 480 ILE A N 1
ATOM 3777 C CA . ILE A 1 480 ? 3.637 15.471 7.736 1.00 98.31 480 ILE A CA 1
ATOM 3778 C C . ILE A 1 480 ? 3.450 16.433 8.911 1.00 98.31 480 ILE A C 1
ATOM 3780 O O . ILE A 1 480 ? 3.972 16.206 9.999 1.00 98.31 480 ILE A O 1
ATOM 3784 N N . GLN A 1 481 ? 2.742 17.536 8.698 1.00 97.88 481 GLN A N 1
ATOM 3785 C CA . GLN A 1 481 ? 2.577 18.621 9.664 1.00 97.88 481 GLN A CA 1
ATOM 3786 C C . GLN A 1 481 ? 1.112 18.729 10.081 1.00 97.88 481 GLN A C 1
ATOM 3788 O O . GLN A 1 481 ? 0.242 19.019 9.251 1.00 97.88 481 GLN A O 1
ATOM 3793 N N . GLY A 1 482 ? 0.855 18.536 11.371 1.00 97.50 482 GLY A N 1
ATOM 3794 C CA . GLY A 1 482 ? -0.423 18.848 11.992 1.00 97.50 482 GLY A CA 1
ATOM 3795 C C . GLY A 1 482 ? -0.319 20.004 12.984 1.00 97.50 482 GLY A C 1
ATOM 3796 O O . GLY A 1 482 ? 0.762 20.529 13.255 1.00 97.50 482 GLY A O 1
ATOM 3797 N N . GLU A 1 483 ? -1.471 20.437 13.489 1.00 97.19 483 GLU A N 1
ATOM 3798 C CA . GLU A 1 483 ? -1.584 21.573 14.413 1.00 97.19 483 GLU A CA 1
ATOM 3799 C C . GLU A 1 483 ? -0.856 21.352 15.753 1.00 97.19 483 GLU A C 1
ATOM 3801 O O . GLU A 1 483 ? -0.422 22.322 16.377 1.00 97.19 483 GLU A O 1
ATOM 3806 N N . ASP A 1 484 ? -0.658 20.098 16.169 1.00 96.31 484 ASP A N 1
ATOM 3807 C CA . ASP A 1 484 ? -0.064 19.758 17.464 1.00 96.31 484 ASP A CA 1
ATOM 3808 C C . ASP A 1 484 ? 1.395 19.290 17.380 1.00 96.31 484 ASP A C 1
ATOM 3810 O O . ASP A 1 484 ? 2.162 19.477 18.334 1.00 96.31 484 ASP A O 1
ATOM 3814 N N . ALA A 1 485 ? 1.789 18.662 16.270 1.00 96.81 485 ALA A N 1
ATOM 3815 C CA . ALA A 1 485 ? 3.135 18.138 16.052 1.00 96.81 485 ALA A CA 1
ATOM 3816 C C . ALA A 1 485 ? 3.439 17.930 14.558 1.00 96.81 485 ALA A C 1
ATOM 3818 O O . ALA A 1 485 ? 2.555 17.966 13.703 1.00 96.81 485 ALA A O 1
ATOM 3819 N N . SER A 1 486 ? 4.708 17.667 14.244 1.00 97.06 486 SER A N 1
ATOM 3820 C CA . SER A 1 486 ? 5.127 17.230 12.908 1.00 97.06 486 SER A CA 1
ATOM 3821 C C . SER A 1 486 ? 5.807 15.869 12.963 1.00 97.06 486 SER A C 1
ATOM 3823 O O . SER A 1 486 ? 6.525 15.574 13.913 1.00 97.06 486 SER A O 1
ATOM 3825 N N . MET A 1 487 ? 5.584 15.049 11.946 1.00 98.00 487 MET A N 1
ATOM 3826 C CA . MET A 1 487 ? 6.240 13.768 11.738 1.00 98.00 487 MET A CA 1
ATOM 3827 C C . MET A 1 487 ? 7.251 13.904 10.601 1.00 98.00 487 MET A C 1
ATOM 3829 O O . MET A 1 487 ? 6.919 14.434 9.544 1.00 98.00 487 MET A O 1
ATOM 3833 N N . LEU A 1 488 ? 8.472 13.431 10.824 1.00 97.69 488 LEU A N 1
ATOM 3834 C CA . LEU A 1 488 ? 9.543 13.335 9.838 1.00 97.69 488 LEU A CA 1
ATOM 3835 C C . LEU A 1 488 ? 9.786 11.857 9.550 1.00 97.69 488 LEU A C 1
ATOM 3837 O O . LEU A 1 488 ? 10.161 11.123 10.459 1.00 97.69 488 LEU A O 1
ATOM 3841 N N . VAL A 1 489 ? 9.583 11.438 8.310 1.00 96.38 489 VAL A N 1
ATOM 3842 C CA . VAL A 1 489 ? 9.763 10.061 7.844 1.00 96.38 489 VAL A CA 1
ATOM 3843 C C . VAL A 1 489 ? 10.970 10.046 6.921 1.00 96.38 489 VAL A C 1
ATOM 3845 O O . VAL A 1 489 ? 10.966 10.761 5.920 1.00 96.38 489 VAL A O 1
ATOM 3848 N N . GLN A 1 490 ? 12.015 9.292 7.266 1.00 92.25 490 GLN A N 1
ATOM 3849 C CA . GLN A 1 490 ? 13.281 9.354 6.527 1.00 92.25 490 GLN A CA 1
ATOM 3850 C C . GLN A 1 490 ? 13.113 8.882 5.074 1.00 92.25 490 GLN A C 1
ATOM 3852 O O . GLN A 1 490 ? 13.457 9.616 4.153 1.00 92.25 490 GLN A O 1
ATOM 3857 N N . GLU A 1 491 ? 12.506 7.710 4.889 1.00 92.00 491 GLU A N 1
ATOM 3858 C CA . GLU A 1 491 ? 12.234 7.078 3.593 1.00 92.00 491 GLU A CA 1
ATOM 3859 C C . GLU A 1 491 ? 10.759 6.663 3.562 1.00 92.00 491 GLU A C 1
ATOM 3861 O O . GLU A 1 491 ? 10.335 5.775 4.304 1.00 92.00 491 GLU A O 1
ATOM 3866 N N . ILE A 1 492 ? 9.937 7.333 2.752 1.00 93.31 492 ILE A N 1
ATOM 3867 C CA . ILE A 1 492 ? 8.482 7.097 2.733 1.00 93.31 492 ILE A CA 1
ATOM 3868 C C . ILE A 1 492 ? 8.105 5.833 1.954 1.00 93.31 492 ILE A C 1
ATOM 3870 O O . ILE A 1 492 ? 7.075 5.210 2.204 1.00 93.31 492 ILE A O 1
ATOM 3874 N N . GLU A 1 493 ? 8.948 5.446 1.004 1.00 91.00 493 GLU A N 1
ATOM 3875 C CA . GLU A 1 493 ? 8.833 4.228 0.215 1.00 91.00 493 GLU A CA 1
ATOM 3876 C C . GLU A 1 493 ? 9.243 2.973 0.999 1.00 91.00 493 GLU A C 1
ATOM 3878 O O . GLU A 1 493 ? 8.933 1.860 0.569 1.00 91.00 493 GLU A O 1
ATOM 3883 N N . ASN A 1 494 ? 9.954 3.146 2.121 1.00 90.75 494 ASN A N 1
ATOM 3884 C CA . ASN A 1 494 ? 10.480 2.071 2.953 1.00 90.75 494 ASN A CA 1
ATOM 3885 C C . ASN A 1 494 ? 10.704 2.534 4.405 1.00 90.75 494 ASN A C 1
ATOM 3887 O O . ASN A 1 494 ? 11.827 2.769 4.846 1.00 90.75 494 ASN A O 1
ATOM 3891 N N . ILE A 1 495 ? 9.620 2.660 5.165 1.00 91.75 495 ILE A N 1
ATOM 3892 C CA . ILE A 1 495 ? 9.650 3.308 6.480 1.00 91.75 495 ILE A CA 1
ATOM 3893 C C . ILE A 1 495 ? 10.394 2.435 7.503 1.00 91.75 495 ILE A C 1
ATOM 3895 O O . ILE A 1 495 ? 9.867 1.433 7.980 1.00 91.75 495 ILE A O 1
ATOM 3899 N N . LYS A 1 496 ? 11.608 2.844 7.880 1.00 91.31 496 LYS A N 1
ATOM 3900 C CA . LYS A 1 496 ? 12.367 2.268 9.007 1.00 91.31 496 LYS A CA 1
ATOM 3901 C C . LYS A 1 496 ? 12.402 3.203 10.207 1.00 91.31 496 LYS A C 1
ATOM 3903 O O . LYS A 1 496 ? 12.167 2.778 11.333 1.00 91.31 496 LYS A O 1
ATOM 3908 N N . ASP A 1 497 ? 12.628 4.485 9.940 1.00 92.75 497 ASP A N 1
ATOM 3909 C CA . ASP A 1 497 ? 12.826 5.506 10.958 1.00 92.75 497 ASP A CA 1
ATOM 3910 C C . ASP A 1 497 ? 11.866 6.673 10.754 1.00 92.75 497 ASP A C 1
ATOM 3912 O O . ASP A 1 497 ? 11.762 7.252 9.663 1.00 92.75 497 ASP A O 1
ATOM 3916 N N . LEU A 1 498 ? 11.197 7.061 11.839 1.00 94.88 498 LEU A N 1
ATOM 3917 C CA . LEU A 1 498 ? 10.432 8.297 11.890 1.00 94.88 498 LEU A CA 1
ATOM 3918 C C . LEU A 1 498 ? 10.654 9.052 13.197 1.00 94.88 498 LEU A C 1
ATOM 3920 O O . LEU A 1 498 ? 11.006 8.490 14.234 1.00 94.88 498 LEU A O 1
ATOM 3924 N N . ARG A 1 499 ? 10.441 10.365 13.149 1.00 96.81 499 ARG A N 1
ATOM 3925 C CA . ARG A 1 499 ? 10.541 11.261 14.302 1.00 96.81 499 ARG A CA 1
ATOM 3926 C C . ARG A 1 499 ? 9.277 12.084 14.441 1.00 96.81 499 ARG A C 1
ATOM 3928 O O . ARG A 1 499 ? 8.837 12.688 13.471 1.00 96.81 499 ARG A O 1
ATOM 3935 N N . ILE A 1 500 ? 8.743 12.178 15.650 1.00 96.88 500 ILE A N 1
ATOM 3936 C CA . ILE A 1 500 ? 7.653 13.096 15.985 1.00 96.88 500 ILE A CA 1
ATOM 3937 C C . ILE A 1 500 ? 8.249 14.281 16.737 1.00 96.88 500 ILE A C 1
ATOM 3939 O O . ILE A 1 500 ? 8.913 14.112 17.757 1.00 96.88 500 ILE A O 1
ATOM 3943 N N . VAL A 1 501 ? 8.015 15.487 16.232 1.00 95.31 501 VAL A N 1
ATOM 3944 C CA . VAL A 1 501 ? 8.511 16.741 16.797 1.00 95.31 501 VAL A CA 1
ATOM 3945 C C . VAL A 1 501 ? 7.336 17.549 17.334 1.00 95.31 501 VAL A C 1
ATOM 3947 O O . VAL A 1 501 ? 6.497 18.025 16.566 1.00 95.31 501 VAL A O 1
ATOM 3950 N N . ARG A 1 502 ? 7.295 17.741 18.656 1.00 93.25 502 ARG A N 1
ATOM 3951 C CA . ARG A 1 502 ? 6.260 18.504 19.370 1.00 93.25 502 ARG A CA 1
ATOM 3952 C C . ARG A 1 502 ? 6.914 19.575 20.232 1.00 93.25 502 ARG A C 1
ATOM 3954 O O . ARG A 1 502 ? 7.597 19.256 21.199 1.00 93.25 502 ARG A O 1
ATOM 3961 N N . LYS A 1 503 ? 6.698 20.854 19.905 1.00 88.25 503 LYS A N 1
ATOM 3962 C CA . LYS A 1 503 ? 7.246 22.004 20.663 1.00 88.25 503 LYS A CA 1
ATOM 3963 C C . LYS A 1 503 ? 8.757 21.872 20.962 1.00 88.25 503 LYS A C 1
ATOM 3965 O O . LYS A 1 503 ? 9.205 22.189 22.057 1.00 88.25 503 LYS A O 1
ATOM 3970 N N . GLY A 1 504 ? 9.528 21.368 19.993 1.00 83.94 504 GLY A N 1
ATOM 3971 C CA . GLY A 1 504 ? 10.977 21.150 20.111 1.00 83.94 504 GLY A CA 1
ATOM 3972 C C . GLY A 1 504 ? 11.398 19.825 20.760 1.00 83.94 504 GLY A C 1
ATOM 3973 O O . GLY A 1 504 ? 12.574 19.482 20.705 1.00 83.94 504 GLY A O 1
ATOM 3974 N N . VAL A 1 505 ? 10.467 19.052 21.326 1.00 87.19 505 VAL A N 1
ATOM 3975 C CA . VAL A 1 505 ? 10.733 17.694 21.821 1.00 87.19 505 VAL A CA 1
ATOM 3976 C C . VAL A 1 505 ? 10.660 16.715 20.655 1.00 87.19 505 VAL A C 1
ATOM 3978 O O . VAL A 1 505 ? 9.673 16.718 19.920 1.00 87.19 505 VAL A O 1
ATOM 3981 N N . VAL A 1 506 ? 11.695 15.889 20.496 1.00 94.38 506 VAL A N 1
ATOM 3982 C CA . VAL A 1 506 ? 11.799 14.881 19.434 1.00 94.38 506 VAL A CA 1
ATOM 3983 C C . VAL A 1 506 ? 11.625 13.489 20.032 1.00 94.38 506 VAL A C 1
ATOM 3985 O O . VAL A 1 506 ? 12.371 13.102 20.928 1.00 94.38 506 VAL A O 1
ATOM 3988 N N . GLN A 1 507 ? 10.662 12.734 19.515 1.00 92.75 507 GLN A N 1
ATOM 3989 C CA . GLN A 1 507 ? 10.492 11.310 19.777 1.00 92.75 507 GLN A CA 1
ATOM 3990 C C . GLN A 1 507 ? 10.915 10.530 18.534 1.00 92.75 507 GLN A C 1
ATOM 3992 O O . GLN A 1 507 ? 10.285 10.670 17.489 1.00 92.75 507 GLN A O 1
ATOM 3997 N N . SER A 1 508 ? 11.960 9.713 18.647 1.00 94.44 508 SER A N 1
ATOM 3998 C CA . SE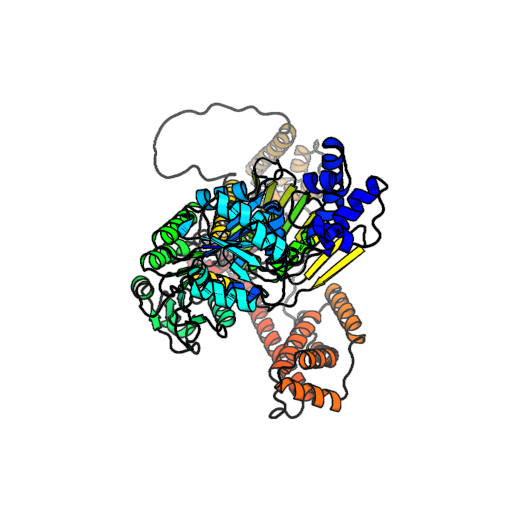R A 1 508 ? 12.407 8.820 17.572 1.00 94.44 508 SER A CA 1
ATOM 3999 C C . SER A 1 508 ? 11.737 7.456 17.696 1.00 94.44 508 SER A C 1
ATOM 4001 O O . SER A 1 508 ? 11.629 6.914 18.796 1.00 94.44 508 SER A O 1
ATOM 4003 N N . ILE A 1 509 ? 11.292 6.912 16.569 1.00 92.31 509 ILE A N 1
ATOM 4004 C CA . ILE A 1 509 ? 10.640 5.609 16.453 1.00 92.31 509 ILE A CA 1
ATOM 4005 C C . ILE A 1 509 ? 11.356 4.840 15.345 1.00 92.31 509 ILE A C 1
ATOM 4007 O O . ILE A 1 509 ? 11.513 5.354 14.237 1.00 92.31 509 ILE A O 1
ATOM 4011 N N . HIS A 1 510 ? 11.773 3.620 15.669 1.00 93.62 510 HIS A N 1
ATOM 4012 C CA . HIS A 1 510 ? 12.422 2.693 14.751 1.00 93.62 510 HIS A CA 1
ATOM 4013 C C . HIS A 1 510 ? 11.557 1.440 14.601 1.00 93.62 510 HIS A C 1
ATOM 4015 O O . HIS A 1 510 ? 11.070 0.898 15.599 1.00 93.62 510 HIS A O 1
ATOM 4021 N N . PHE A 1 511 ? 11.365 0.978 13.369 1.00 87.25 511 PHE A N 1
ATOM 4022 C CA . PHE A 1 511 ? 10.651 -0.254 13.061 1.00 87.25 511 PHE A CA 1
ATOM 4023 C C . PHE A 1 511 ? 11.618 -1.329 12.572 1.00 87.25 511 PHE A C 1
ATOM 4025 O O . PHE A 1 511 ? 12.242 -1.187 11.523 1.00 87.25 511 PHE A O 1
ATOM 4032 N N . GLU A 1 512 ? 11.657 -2.455 13.283 1.00 83.44 512 GLU A N 1
ATOM 4033 C CA . GLU A 1 512 ? 12.327 -3.652 12.782 1.00 83.44 512 GLU A CA 1
ATOM 4034 C C . GLU A 1 512 ? 11.555 -4.229 11.587 1.00 83.44 512 GLU A C 1
ATOM 4036 O O . GLU A 1 512 ? 10.362 -4.546 11.685 1.00 83.44 512 GLU A O 1
ATOM 4041 N N . GLN A 1 513 ? 12.238 -4.365 10.449 1.00 76.25 513 GLN A N 1
ATOM 4042 C CA . GLN A 1 513 ? 11.709 -5.001 9.246 1.00 76.25 513 GLN A CA 1
ATOM 4043 C C . GLN A 1 513 ? 12.833 -5.544 8.357 1.00 76.25 513 GLN A C 1
ATOM 4045 O O . GLN A 1 513 ? 13.962 -5.061 8.395 1.00 76.25 513 GLN A O 1
ATOM 4050 N N . SER A 1 514 ? 12.509 -6.533 7.519 1.00 71.62 514 SER A N 1
ATOM 4051 C CA . SER A 1 514 ? 13.430 -7.040 6.497 1.00 71.62 514 SER A CA 1
ATOM 4052 C C . SER A 1 514 ? 13.810 -5.952 5.488 1.00 71.62 514 SER A C 1
ATOM 4054 O O . SER A 1 514 ? 12.966 -5.153 5.086 1.00 71.62 514 SER A O 1
ATOM 4056 N N . ASP A 1 515 ? 15.051 -5.988 4.997 1.00 65.50 515 ASP A N 1
ATOM 4057 C CA . ASP A 1 515 ? 15.497 -5.146 3.879 1.00 65.50 515 ASP A CA 1
ATOM 4058 C C . ASP A 1 515 ? 14.767 -5.451 2.563 1.00 65.50 515 ASP A C 1
ATOM 4060 O O . ASP A 1 515 ? 14.706 -4.606 1.667 1.00 65.50 515 ASP A O 1
ATOM 4064 N N . ASN A 1 516 ? 14.191 -6.651 2.424 1.00 74.44 516 ASN A N 1
ATOM 4065 C CA . ASN A 1 516 ? 13.433 -7.043 1.243 1.00 74.44 516 ASN A CA 1
ATOM 4066 C C . ASN A 1 516 ? 11.931 -7.111 1.541 1.00 74.44 516 ASN A C 1
ATOM 4068 O O . ASN A 1 516 ? 11.375 -8.182 1.762 1.00 74.44 516 ASN A O 1
ATOM 4072 N N . ILE A 1 517 ? 11.274 -5.952 1.492 1.00 85.38 517 ILE A N 1
ATOM 4073 C CA . ILE A 1 517 ? 9.848 -5.783 1.817 1.00 85.38 517 ILE A CA 1
ATOM 4074 C C . ILE A 1 517 ? 8.866 -6.327 0.755 1.00 85.38 517 ILE A C 1
ATOM 4076 O O . ILE A 1 517 ? 7.654 -6.239 0.940 1.00 85.38 517 ILE A O 1
ATOM 4080 N N . LEU A 1 518 ? 9.355 -6.899 -0.356 1.00 88.81 518 LEU A N 1
ATOM 4081 C CA . LEU A 1 518 ? 8.508 -7.449 -1.434 1.00 88.81 518 LEU A CA 1
ATOM 4082 C C . LEU A 1 518 ? 7.668 -8.658 -0.981 1.00 88.81 518 LEU A C 1
ATOM 4084 O O . LEU A 1 518 ? 6.679 -9.025 -1.618 1.00 88.81 518 LEU A O 1
ATOM 4088 N N . ASN A 1 519 ? 8.044 -9.305 0.125 1.00 88.88 519 ASN A N 1
ATOM 4089 C CA . ASN A 1 519 ? 7.272 -10.421 0.661 1.00 88.88 519 ASN A CA 1
ATOM 4090 C C . ASN A 1 519 ? 5.892 -9.972 1.168 1.00 88.88 519 ASN A C 1
ATOM 4092 O O . ASN A 1 519 ? 4.951 -10.756 1.104 1.00 88.88 519 ASN A O 1
ATOM 4096 N N . TYR A 1 520 ? 5.748 -8.734 1.653 1.00 91.06 520 TYR A N 1
ATOM 4097 C CA . TYR A 1 520 ? 4.499 -8.276 2.266 1.00 91.06 520 TYR A CA 1
ATOM 4098 C C . TYR A 1 520 ? 3.387 -8.059 1.239 1.00 91.06 520 TYR A C 1
ATOM 4100 O O . TYR A 1 520 ? 2.279 -8.549 1.436 1.00 91.06 520 TYR A O 1
ATOM 4108 N N . GLU A 1 521 ? 3.684 -7.429 0.098 1.00 92.44 521 GLU A N 1
ATOM 4109 C CA . GLU A 1 521 ? 2.719 -7.314 -1.009 1.00 92.44 521 GLU A CA 1
ATOM 4110 C C . GLU A 1 521 ? 2.341 -8.688 -1.578 1.00 92.44 521 GLU A C 1
ATOM 4112 O O . GLU A 1 521 ? 1.195 -8.914 -1.956 1.00 92.44 521 GLU A O 1
ATOM 4117 N N . THR A 1 522 ? 3.276 -9.643 -1.570 1.00 93.81 522 THR A N 1
ATOM 4118 C CA . THR A 1 522 ? 3.013 -11.012 -2.028 1.00 93.81 522 THR A CA 1
ATOM 4119 C C . THR A 1 522 ? 2.116 -11.758 -1.046 1.00 93.81 522 THR A C 1
ATOM 4121 O O . THR A 1 522 ? 1.198 -12.463 -1.458 1.00 93.81 522 THR A O 1
ATOM 4124 N N . GLN A 1 523 ? 2.355 -11.601 0.257 1.00 91.56 523 GLN A N 1
ATOM 4125 C CA . GLN A 1 523 ? 1.514 -12.173 1.306 1.00 91.56 523 GLN A CA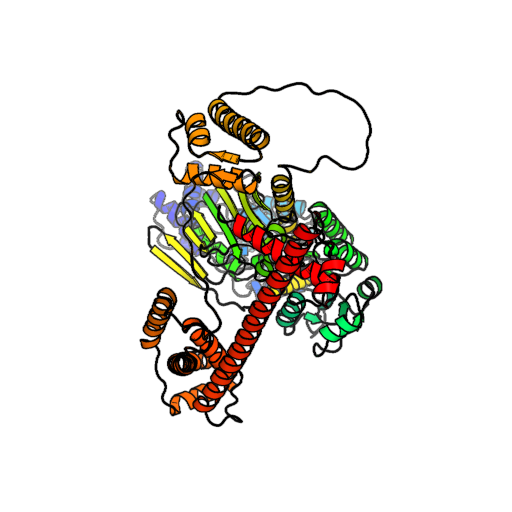 1
ATOM 4126 C C . GLN A 1 523 ? 0.105 -11.587 1.266 1.00 91.56 523 GLN A C 1
ATOM 4128 O O . GLN A 1 523 ? -0.858 -12.349 1.342 1.00 91.56 523 GLN A O 1
ATOM 4133 N N . GLU A 1 524 ? -0.024 -10.271 1.087 1.00 91.44 524 GLU A N 1
ATOM 4134 C CA . GLU A 1 524 ? -1.328 -9.623 0.960 1.00 91.44 524 GLU A CA 1
ATOM 4135 C C . GLU A 1 524 ? -2.041 -10.064 -0.326 1.00 91.44 524 GLU A C 1
ATOM 4137 O O . GLU A 1 524 ? -3.222 -10.391 -0.289 1.00 91.44 524 GLU A O 1
ATOM 4142 N N . PHE A 1 525 ? -1.322 -10.204 -1.443 1.00 95.75 525 PHE A N 1
ATOM 4143 C CA . PHE A 1 525 ? -1.872 -10.738 -2.689 1.00 95.75 525 PHE A CA 1
ATOM 4144 C C . PHE A 1 525 ? -2.349 -12.193 -2.559 1.00 95.75 525 PHE A C 1
ATOM 4146 O O . PHE A 1 525 ? -3.458 -12.526 -2.970 1.00 95.75 525 PHE A O 1
ATOM 4153 N N . ILE A 1 526 ? -1.547 -13.072 -1.949 1.00 93.88 526 ILE A N 1
ATOM 4154 C CA . ILE A 1 526 ? -1.932 -14.467 -1.684 1.00 93.88 526 ILE A CA 1
ATOM 4155 C C . ILE A 1 526 ? -3.136 -14.518 -0.745 1.00 93.88 526 ILE A C 1
ATOM 4157 O O . ILE A 1 526 ? -4.046 -15.319 -0.961 1.00 93.88 526 ILE A O 1
ATOM 4161 N N . LYS A 1 527 ? -3.161 -13.660 0.279 1.00 89.31 527 LYS A N 1
ATOM 4162 C CA . LYS A 1 527 ? -4.316 -13.495 1.157 1.00 89.31 527 LYS A CA 1
ATOM 4163 C C . LYS A 1 527 ? -5.539 -13.106 0.331 1.00 89.31 527 LYS A C 1
ATOM 4165 O O . LYS A 1 527 ? -6.509 -13.840 0.407 1.00 89.31 527 LYS A O 1
ATOM 4170 N N . MET A 1 528 ? -5.474 -12.081 -0.521 1.00 87.56 528 MET A N 1
ATOM 4171 C CA . MET A 1 528 ? -6.575 -11.679 -1.413 1.00 87.56 528 MET A CA 1
ATOM 4172 C C . MET A 1 528 ? -7.047 -12.819 -2.327 1.00 87.56 528 MET A C 1
ATOM 4174 O O . MET A 1 528 ? -8.248 -12.993 -2.506 1.00 87.56 528 MET A O 1
ATOM 4178 N N . ILE A 1 529 ? -6.137 -13.629 -2.885 1.00 89.56 529 ILE A N 1
ATOM 4179 C CA . ILE A 1 529 ? -6.501 -14.807 -3.699 1.00 89.56 529 ILE A CA 1
ATOM 4180 C C . ILE A 1 529 ? -7.283 -15.819 -2.863 1.00 89.56 529 ILE A C 1
ATOM 4182 O O . ILE A 1 529 ? -8.301 -16.347 -3.305 1.00 89.56 529 ILE A O 1
ATOM 4186 N N . LYS A 1 530 ? -6.793 -16.107 -1.656 1.00 84.25 530 LYS A N 1
ATOM 4187 C CA . LYS A 1 530 ? -7.416 -17.074 -0.751 1.00 84.25 530 LYS A CA 1
ATOM 4188 C C . LYS A 1 530 ? -8.728 -16.562 -0.168 1.00 84.25 530 LYS A C 1
ATOM 4190 O O . LYS A 1 530 ? -9.588 -17.393 0.093 1.00 84.25 530 LYS A O 1
ATOM 4195 N N . THR A 1 531 ? -8.839 -15.249 0.050 1.00 76.69 531 THR A N 1
ATOM 4196 C CA . THR A 1 531 ? -9.978 -14.590 0.700 1.00 76.69 531 THR A CA 1
ATOM 4197 C C . THR A 1 531 ? -11.076 -14.171 -0.286 1.00 76.69 531 THR A C 1
ATOM 4199 O O . THR A 1 531 ? -12.237 -14.005 0.086 1.00 76.69 531 THR A O 1
ATOM 4202 N N . GLY A 1 532 ? -10.696 -13.902 -1.539 1.00 74.00 532 GLY A N 1
ATOM 4203 C CA . GLY A 1 532 ? -11.523 -13.199 -2.519 1.00 74.00 532 GLY A CA 1
ATOM 4204 C C . GLY A 1 532 ? -11.857 -11.748 -2.143 1.00 74.00 532 GLY A C 1
ATOM 4205 O O . GLY A 1 532 ? -12.798 -11.196 -2.703 1.00 74.00 532 GLY A O 1
ATOM 4206 N N . MET A 1 533 ? -11.154 -11.142 -1.178 1.00 64.62 533 MET A N 1
ATOM 4207 C CA . MET A 1 533 ? -11.509 -9.846 -0.576 1.00 64.62 533 MET A CA 1
ATOM 4208 C C . MET A 1 533 ? -10.298 -8.932 -0.377 1.00 64.62 533 MET A C 1
ATOM 4210 O O . MET A 1 533 ? -9.172 -9.407 -0.231 1.00 64.62 533 MET A O 1
ATOM 4214 N N . GLY A 1 534 ? -10.547 -7.621 -0.273 1.00 66.12 534 GLY A N 1
ATOM 4215 C CA . GLY A 1 534 ? -9.569 -6.615 0.166 1.00 66.12 534 GLY A CA 1
ATOM 4216 C C . GLY A 1 534 ? -8.873 -5.873 -0.974 1.00 66.12 534 GLY A C 1
ATOM 4217 O O . GLY A 1 534 ? -8.215 -4.860 -0.743 1.00 66.12 534 GLY A O 1
ATOM 4218 N N . TRP A 1 535 ? -9.055 -6.334 -2.209 1.00 83.88 535 TRP A N 1
ATOM 4219 C CA . TRP A 1 535 ? -8.461 -5.735 -3.400 1.00 83.88 535 TRP A CA 1
ATOM 4220 C C . TRP A 1 535 ? -9.177 -4.456 -3.865 1.00 83.88 535 TRP A C 1
ATOM 4222 O O . TRP A 1 535 ? -8.593 -3.687 -4.621 1.00 83.88 535 TRP A O 1
ATOM 4232 N N . GLU A 1 536 ? -10.398 -4.168 -3.398 1.00 85.88 536 GLU A N 1
ATOM 4233 C CA . GLU A 1 536 ? -11.180 -2.985 -3.788 1.00 85.88 536 GLU A CA 1
ATOM 4234 C C . GLU A 1 536 ? -10.485 -1.686 -3.374 1.00 85.88 536 GLU A C 1
ATOM 4236 O O . GLU A 1 536 ? -10.348 -0.764 -4.180 1.00 85.88 536 GLU A O 1
ATOM 4241 N N . LYS A 1 537 ? -9.985 -1.639 -2.132 1.00 86.44 537 LYS A N 1
ATOM 4242 C CA . LYS A 1 537 ? -9.219 -0.498 -1.613 1.00 86.44 537 LYS A CA 1
ATOM 4243 C C . LYS A 1 537 ? -7.919 -0.322 -2.397 1.00 86.44 537 LYS A C 1
ATOM 4245 O O . LYS A 1 537 ? -7.542 0.795 -2.737 1.00 86.44 537 LYS A O 1
ATOM 4250 N N . SER A 1 538 ? -7.239 -1.425 -2.700 1.00 89.94 538 SER A N 1
ATOM 4251 C CA . SER A 1 538 ? -6.009 -1.424 -3.493 1.00 89.94 538 SER A CA 1
ATOM 4252 C C . SER A 1 538 ? -6.243 -0.933 -4.920 1.00 89.94 538 SER A C 1
ATOM 4254 O O . SER A 1 538 ? -5.489 -0.097 -5.411 1.00 89.94 538 SER A O 1
ATOM 4256 N N . ARG A 1 539 ? -7.327 -1.388 -5.555 1.00 94.75 539 ARG A N 1
ATOM 4257 C CA . ARG A 1 539 ? -7.775 -0.932 -6.872 1.00 94.75 539 ARG A CA 1
ATOM 4258 C C . ARG A 1 539 ? -8.030 0.569 -6.881 1.00 94.75 539 ARG A C 1
ATOM 4260 O O . ARG A 1 539 ? -7.544 1.256 -7.773 1.00 94.75 539 ARG A O 1
ATOM 4267 N N . GLU A 1 540 ? -8.780 1.079 -5.907 1.00 95.19 540 GLU A N 1
ATOM 4268 C CA . GLU A 1 540 ? -9.083 2.511 -5.809 1.00 95.19 540 GLU A CA 1
ATOM 4269 C C . GLU A 1 540 ? -7.804 3.349 -5.678 1.00 95.19 540 GLU A C 1
ATOM 4271 O O . GLU A 1 540 ? -7.639 4.336 -6.395 1.00 95.19 540 GLU A O 1
ATOM 4276 N N . ILE A 1 541 ? -6.854 2.910 -4.845 1.00 95.75 541 ILE A N 1
ATOM 4277 C CA . ILE A 1 541 ? -5.556 3.581 -4.692 1.00 95.75 541 ILE A CA 1
ATOM 4278 C C . ILE A 1 541 ? -4.788 3.610 -6.015 1.00 95.75 541 ILE A C 1
ATOM 4280 O O . ILE A 1 541 ? -4.289 4.671 -6.394 1.00 95.75 541 ILE A O 1
ATOM 4284 N N . THR A 1 542 ? -4.695 2.483 -6.729 1.00 97.44 542 THR A N 1
ATOM 4285 C CA . THR A 1 542 ? -4.012 2.428 -8.031 1.00 97.44 542 THR A CA 1
ATOM 4286 C C . THR A 1 542 ? -4.693 3.339 -9.054 1.00 97.44 542 THR A C 1
ATOM 4288 O O . THR A 1 542 ? -4.012 4.111 -9.726 1.00 97.44 542 THR A O 1
ATOM 4291 N N . LEU A 1 543 ? -6.026 3.316 -9.160 1.00 98.31 543 LEU A N 1
ATOM 4292 C CA . LEU A 1 543 ? -6.761 4.146 -10.122 1.00 98.31 543 LEU A CA 1
ATOM 4293 C C . LEU A 1 543 ? -6.604 5.647 -9.835 1.00 98.31 543 LEU A C 1
ATOM 4295 O O . LEU A 1 543 ? -6.284 6.418 -10.743 1.00 98.31 543 LEU A O 1
ATOM 4299 N N . GLU A 1 544 ? -6.752 6.077 -8.581 1.00 98.31 544 GLU A N 1
ATOM 4300 C CA . GLU A 1 544 ? -6.558 7.487 -8.216 1.00 98.31 544 GLU A CA 1
ATOM 4301 C C . GLU A 1 544 ? -5.088 7.918 -8.351 1.00 98.31 544 GLU A C 1
ATOM 4303 O O . GLU A 1 544 ? -4.808 9.037 -8.791 1.00 98.31 544 GLU A O 1
ATOM 4308 N N . THR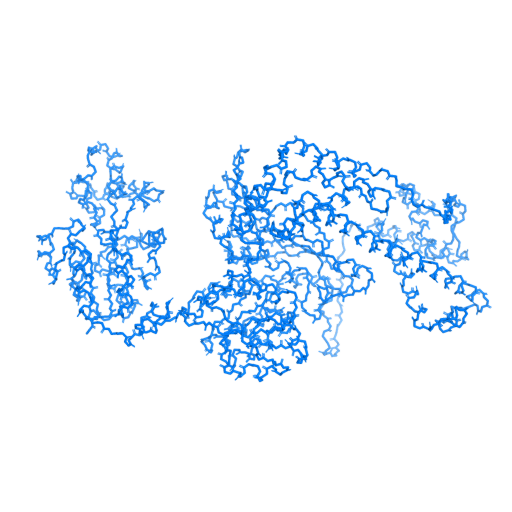 A 1 545 ? -4.135 7.017 -8.089 1.00 98.44 545 THR A N 1
ATOM 4309 C CA . THR A 1 545 ? -2.710 7.246 -8.383 1.00 98.44 545 THR A CA 1
ATOM 4310 C C . THR A 1 545 ? -2.504 7.483 -9.877 1.00 98.44 545 THR A C 1
ATOM 4312 O O . THR A 1 545 ? -1.951 8.513 -10.264 1.00 98.44 545 THR A O 1
ATOM 4315 N N . MET A 1 546 ? -3.005 6.595 -10.740 1.00 97.81 546 MET A N 1
ATOM 4316 C CA . MET A 1 546 ? -2.863 6.716 -12.195 1.00 97.81 546 MET A CA 1
ATOM 4317 C C . MET A 1 546 ? -3.499 7.993 -12.746 1.00 97.81 546 MET A C 1
ATOM 4319 O O . MET A 1 546 ? -2.922 8.644 -13.616 1.00 97.81 546 MET A O 1
ATOM 4323 N N . LYS A 1 547 ? -4.640 8.408 -12.198 1.00 98.19 547 LYS A N 1
ATOM 4324 C CA . LYS A 1 547 ? -5.296 9.675 -12.541 1.00 98.19 547 LYS A CA 1
ATOM 4325 C C . LYS A 1 547 ? -4.424 10.890 -12.221 1.00 98.19 547 LYS A C 1
ATOM 4327 O O . LYS A 1 547 ? -4.319 11.800 -13.045 1.00 98.19 547 LYS A O 1
ATOM 4332 N N . VAL A 1 548 ? -3.753 10.892 -11.066 1.00 98.38 548 VAL A N 1
ATOM 4333 C CA . VAL A 1 548 ? -2.776 11.935 -10.714 1.00 98.38 548 VAL A CA 1
ATOM 4334 C C . VAL A 1 548 ? -1.569 11.904 -11.655 1.00 98.38 548 VAL A C 1
ATOM 4336 O O . VAL A 1 548 ? -1.143 12.961 -12.120 1.00 98.38 548 VAL A O 1
ATOM 4339 N N . LEU A 1 549 ? -1.021 10.724 -11.962 1.00 97.12 549 LEU A N 1
ATOM 4340 C CA . LEU A 1 549 ? 0.136 10.591 -12.857 1.00 97.12 549 LEU A CA 1
ATOM 4341 C C . LEU A 1 549 ? -0.178 11.056 -14.286 1.00 97.12 549 LEU A C 1
ATOM 4343 O O . LEU A 1 549 ? 0.637 11.746 -14.903 1.00 97.12 549 LEU A O 1
ATOM 4347 N N . ASP A 1 550 ? -1.353 10.715 -14.816 1.00 95.56 550 ASP A N 1
ATOM 4348 C CA . ASP A 1 550 ? -1.820 11.154 -16.135 1.00 95.56 550 ASP A CA 1
ATOM 4349 C C . ASP A 1 550 ? -1.960 12.673 -16.196 1.00 95.56 550 ASP A C 1
ATOM 4351 O O . ASP A 1 550 ? -1.442 13.312 -17.117 1.00 95.56 550 ASP A O 1
ATOM 4355 N N . GLU A 1 551 ? -2.601 13.266 -15.191 1.00 96.06 551 GLU A N 1
ATOM 4356 C CA . GLU A 1 551 ? -2.778 14.713 -15.120 1.00 96.06 551 GLU A CA 1
ATOM 4357 C C . GLU A 1 551 ? -1.436 15.441 -14.942 1.00 96.06 551 GLU A C 1
ATOM 4359 O O . GLU A 1 551 ? -1.170 16.425 -15.637 1.00 96.06 551 GLU A O 1
ATOM 4364 N N . ALA A 1 552 ? -0.537 14.931 -14.095 1.00 95.50 552 ALA A N 1
ATOM 4365 C CA . ALA A 1 552 ? 0.796 15.498 -13.914 1.00 95.50 552 ALA A CA 1
ATOM 4366 C C . ALA A 1 552 ? 1.607 15.450 -15.217 1.00 95.50 552 ALA A C 1
ATOM 4368 O O . ALA A 1 552 ? 2.146 16.473 -15.648 1.00 95.50 552 ALA A O 1
ATOM 4369 N N . ARG A 1 553 ? 1.633 14.304 -15.912 1.00 90.56 553 ARG A N 1
ATOM 4370 C CA . ARG A 1 553 ? 2.286 14.187 -17.228 1.00 90.56 553 ARG A CA 1
ATOM 4371 C C . ARG A 1 553 ? 1.655 15.119 -18.251 1.00 90.56 553 ARG A C 1
ATOM 4373 O O . ARG A 1 553 ? 2.386 15.781 -18.985 1.00 90.56 553 ARG A O 1
ATOM 4380 N N . ARG A 1 554 ? 0.325 15.248 -18.281 1.00 90.06 554 ARG A N 1
ATOM 4381 C CA . ARG A 1 554 ? -0.370 16.193 -19.168 1.00 90.06 554 ARG A CA 1
ATOM 4382 C C . ARG A 1 554 ? 0.108 17.626 -18.937 1.00 90.06 554 ARG A C 1
ATOM 4384 O O . ARG A 1 554 ? 0.356 18.335 -19.915 1.00 90.06 554 ARG A O 1
ATOM 4391 N N . GLN A 1 555 ? 0.267 18.048 -17.683 1.00 89.44 555 GLN A N 1
ATOM 4392 C CA . GLN A 1 555 ? 0.757 19.385 -17.329 1.00 89.44 555 GLN A CA 1
ATOM 4393 C C . GLN A 1 555 ? 2.235 19.580 -17.698 1.00 89.44 555 GLN A C 1
ATOM 4395 O O . GLN A 1 555 ? 2.571 20.581 -18.330 1.00 89.44 555 GLN A O 1
ATOM 4400 N N . LEU A 1 556 ? 3.094 18.594 -17.418 1.00 81.75 556 LEU A N 1
ATOM 4401 C CA . LEU A 1 556 ? 4.508 18.610 -17.812 1.00 81.75 556 LEU A CA 1
ATOM 4402 C C . LEU A 1 556 ? 4.669 18.673 -19.337 1.00 81.75 556 LEU A C 1
ATOM 4404 O O . LEU A 1 556 ? 5.528 19.381 -19.863 1.00 81.75 556 LEU A O 1
ATOM 4408 N N . ILE A 1 557 ? 3.839 17.943 -20.081 1.00 63.97 557 ILE A N 1
ATOM 4409 C CA . ILE A 1 557 ? 3.891 17.840 -21.544 1.00 63.97 557 ILE A CA 1
ATOM 4410 C C . ILE A 1 557 ? 3.277 19.074 -22.236 1.00 63.97 557 ILE A C 1
ATOM 4412 O O . ILE A 1 557 ? 3.723 19.445 -23.321 1.00 63.97 557 ILE A O 1
ATOM 4416 N N . SER A 1 558 ? 2.342 19.787 -21.599 1.00 39.41 558 SER A N 1
ATOM 4417 C CA . SER A 1 558 ? 1.535 20.831 -22.257 1.00 39.41 558 SER A CA 1
ATOM 4418 C C . SER A 1 558 ? 2.204 22.188 -22.519 1.00 39.41 558 SER A C 1
ATOM 4420 O O . SER A 1 558 ? 1.547 23.030 -23.131 1.00 39.41 558 SER A O 1
ATOM 4422 N N . TYR A 1 559 ? 3.469 22.451 -22.155 1.00 30.39 559 TYR A N 1
ATOM 4423 C CA . TYR A 1 559 ? 4.044 23.773 -22.471 1.00 30.39 559 TYR A CA 1
ATOM 4424 C C . TYR A 1 559 ? 4.551 23.938 -23.912 1.00 30.39 559 TYR A C 1
ATOM 4426 O O . TYR A 1 559 ? 4.593 25.065 -24.378 1.00 30.39 559 TYR A O 1
ATOM 4434 N N . PHE A 1 560 ? 4.841 22.880 -24.680 1.00 28.64 560 PHE A N 1
ATOM 4435 C CA . PHE A 1 560 ? 5.041 22.969 -26.140 1.00 28.64 560 PHE A CA 1
ATOM 4436 C C . PHE A 1 560 ? 5.121 21.542 -26.726 1.00 28.64 560 PHE A C 1
ATOM 4438 O O . PHE A 1 560 ? 5.928 20.748 -26.267 1.00 28.64 560 PHE A O 1
ATOM 4445 N N . LEU A 1 561 ? 4.325 21.251 -27.766 1.00 27.53 561 LEU A N 1
ATOM 4446 C CA . LEU A 1 561 ? 4.153 19.963 -28.479 1.00 27.53 561 LEU A CA 1
ATOM 4447 C C . LEU A 1 561 ? 3.152 18.945 -27.895 1.00 27.53 561 LEU A C 1
ATOM 4449 O O . LEU A 1 561 ? 3.521 17.877 -27.429 1.00 27.53 561 LEU A O 1
ATOM 4453 N N . LEU A 1 562 ? 1.860 19.196 -28.130 1.00 27.25 562 LEU A N 1
ATOM 4454 C CA . LEU A 1 562 ? 0.932 18.140 -28.569 1.00 27.25 562 LEU A CA 1
ATOM 4455 C C . LEU A 1 562 ? -0.273 18.743 -29.304 1.00 27.25 562 LEU A C 1
ATOM 4457 O O . LEU A 1 562 ? -1.421 18.651 -28.898 1.00 27.25 562 LEU A O 1
ATOM 4461 N N . MET A 1 563 ? 0.017 19.389 -30.433 1.00 27.55 563 MET A N 1
ATOM 4462 C CA . MET A 1 563 ? -0.960 19.640 -31.496 1.00 27.55 563 MET A CA 1
ATOM 4463 C C . MET A 1 563 ? -0.269 19.448 -32.845 1.00 27.55 563 MET A C 1
ATOM 4465 O O . MET A 1 563 ? 0.012 20.400 -33.571 1.00 27.55 563 MET A O 1
ATOM 4469 N N . ARG A 1 564 ? 0.048 18.191 -33.169 1.00 27.09 564 ARG A N 1
ATOM 4470 C CA . ARG A 1 564 ? 0.237 17.744 -34.554 1.00 27.09 564 ARG A CA 1
ATOM 4471 C C . ARG A 1 564 ? 0.083 16.227 -34.653 1.00 27.09 564 ARG A C 1
ATOM 4473 O O . ARG A 1 564 ? 1.013 15.507 -34.987 1.00 27.09 564 ARG A O 1
ATOM 4480 N N . ASN A 1 565 ? -1.138 15.756 -34.406 1.00 27.86 565 ASN A N 1
ATOM 4481 C CA . ASN A 1 565 ? -1.560 14.479 -34.963 1.00 27.86 565 ASN A CA 1
ATOM 4482 C C . ASN A 1 565 ? -1.719 14.629 -36.479 1.00 27.86 565 ASN A C 1
ATOM 4484 O O . ASN A 1 565 ? -2.384 15.535 -36.989 1.00 27.86 565 ASN A O 1
ATOM 4488 N N . HIS A 1 566 ? -1.066 13.725 -37.199 1.00 29.41 566 HIS A N 1
ATOM 4489 C CA . HIS A 1 566 ? -1.280 13.461 -38.610 1.00 29.41 566 HIS A CA 1
ATOM 4490 C C . HIS A 1 566 ? -2.753 13.105 -38.854 1.00 29.41 566 HIS A C 1
ATOM 4492 O O . HIS A 1 566 ? -3.145 11.962 -38.647 1.00 29.41 566 HIS A O 1
ATOM 4498 N N . ARG A 1 567 ? -3.550 14.085 -39.297 1.00 29.33 567 ARG A N 1
ATOM 4499 C CA . ARG A 1 567 ? -4.684 13.995 -40.245 1.00 29.33 567 ARG A CA 1
ATOM 4500 C C . ARG A 1 567 ? -5.599 15.198 -40.023 1.00 29.33 567 ARG A C 1
ATOM 4502 O O . ARG A 1 567 ? -6.435 15.171 -39.141 1.00 29.33 567 ARG A O 1
ATOM 4509 N N . GLU A 1 568 ? -5.406 16.244 -40.824 1.00 25.56 568 GLU A N 1
ATOM 4510 C CA . GLU A 1 568 ? -6.464 16.968 -41.548 1.00 25.56 568 GLU A CA 1
ATOM 4511 C C . GLU A 1 568 ? -5.884 18.231 -42.203 1.00 25.56 568 GLU A C 1
ATOM 4513 O O . GLU A 1 568 ? -5.112 18.998 -41.630 1.00 25.56 568 GLU A O 1
ATOM 4518 N N . ARG A 1 569 ? -6.197 18.400 -43.487 1.00 28.00 569 ARG A N 1
ATOM 4519 C CA . ARG A 1 569 ? -5.727 19.483 -44.351 1.00 28.00 569 ARG A CA 1
ATOM 4520 C C . ARG A 1 569 ? -6.762 20.617 -44.358 1.00 28.00 569 ARG A C 1
ATOM 4522 O O . ARG A 1 569 ? -7.937 20.348 -44.563 1.00 28.00 569 ARG A O 1
ATOM 4529 N N . LYS A 1 570 ? -6.238 21.851 -44.399 1.00 28.27 570 LYS A N 1
ATOM 4530 C CA . LYS A 1 570 ? -6.785 23.100 -44.989 1.00 28.27 570 LYS A CA 1
ATOM 4531 C C . LYS A 1 570 ? -7.669 24.027 -44.126 1.00 28.27 570 LYS A C 1
ATOM 4533 O O . LYS A 1 570 ? -8.739 23.666 -43.670 1.00 28.27 570 LYS A O 1
ATOM 4538 N N . ASN A 1 571 ? -7.261 25.307 -44.179 1.00 26.03 571 ASN A N 1
ATOM 4539 C CA . ASN A 1 571 ? -8.046 26.553 -44.093 1.00 26.03 571 ASN A CA 1
ATOM 4540 C C . ASN A 1 571 ? -8.553 27.044 -42.718 1.00 26.03 571 ASN A C 1
ATOM 4542 O O . ASN A 1 571 ? -9.665 26.718 -42.334 1.00 26.03 571 ASN A O 1
ATOM 4546 N N . LYS A 1 572 ? -7.874 28.036 -42.105 1.00 25.55 572 LYS A N 1
ATOM 4547 C CA . LYS A 1 572 ? -8.222 29.489 -42.122 1.00 25.55 572 LYS A CA 1
ATOM 4548 C C . LYS A 1 572 ? -7.456 30.299 -41.046 1.00 25.55 572 LYS A C 1
ATOM 4550 O O . LYS A 1 572 ? -6.745 29.752 -40.221 1.00 25.55 572 LYS A O 1
ATOM 4555 N N . LYS A 1 573 ? -7.544 31.628 -41.193 1.00 26.89 573 LYS A N 1
ATOM 4556 C CA . LYS A 1 573 ? -6.676 32.742 -40.750 1.00 26.89 573 LYS A CA 1
ATOM 4557 C C . LYS A 1 573 ? -6.571 33.000 -39.228 1.00 26.89 573 LYS A C 1
ATOM 4559 O O . LYS A 1 573 ? -7.519 32.775 -38.489 1.00 26.89 573 LYS A O 1
ATOM 4564 N N . ARG A 1 574 ? -5.437 33.602 -38.826 1.00 27.91 574 ARG A N 1
ATOM 4565 C CA . ARG A 1 574 ? -5.116 34.180 -37.496 1.00 27.91 574 ARG A CA 1
ATOM 4566 C C . ARG A 1 574 ? -5.799 35.542 -37.243 1.00 27.91 574 ARG A C 1
ATOM 4568 O O . ARG A 1 574 ? -5.912 36.315 -38.197 1.00 27.91 574 ARG A O 1
ATOM 4575 N N . PRO A 1 575 ? -6.055 35.913 -35.971 1.00 25.11 575 PRO A N 1
ATOM 4576 C CA . PRO A 1 575 ? -5.977 37.310 -35.528 1.00 25.11 575 PRO A CA 1
ATOM 4577 C C . PRO A 1 575 ? -5.022 37.549 -34.329 1.00 25.11 575 PRO A C 1
ATOM 4579 O O . PRO A 1 575 ? -4.521 36.619 -33.705 1.00 25.11 575 PRO A O 1
ATOM 4582 N N . GLN A 1 576 ? -4.718 38.833 -34.098 1.00 26.38 576 GLN A N 1
ATOM 4583 C CA . GLN A 1 576 ? -3.561 39.427 -33.403 1.00 26.38 576 GLN A CA 1
ATOM 4584 C C . GLN A 1 576 ? -3.681 39.690 -31.879 1.00 26.38 576 GLN A C 1
ATOM 4586 O O . GLN A 1 576 ? -4.752 39.965 -31.354 1.00 26.38 576 GLN A O 1
ATOM 4591 N N . LYS A 1 577 ? -2.477 39.715 -31.272 1.00 32.53 577 LYS A N 1
ATOM 4592 C CA . LYS A 1 577 ? -1.907 40.325 -30.038 1.00 32.53 577 LYS A CA 1
ATOM 4593 C C . LYS A 1 577 ? -2.696 41.352 -29.190 1.00 32.53 577 LYS A C 1
ATOM 4595 O O . LYS A 1 577 ? -3.252 42.313 -29.712 1.00 32.53 577 LYS A O 1
ATOM 4600 N N . ARG A 1 578 ? -2.400 41.325 -27.875 1.00 23.81 578 ARG A N 1
ATOM 4601 C CA . ARG A 1 578 ? -2.127 42.510 -27.021 1.00 23.81 578 ARG A CA 1
ATOM 4602 C C . ARG A 1 578 ? -0.830 42.300 -26.207 1.00 23.81 578 ARG A C 1
ATOM 4604 O O . ARG A 1 578 ? -0.614 41.214 -25.688 1.00 23.81 578 ARG A O 1
ATOM 4611 N N . ARG A 1 579 ? 0.038 43.324 -26.161 1.00 27.81 579 ARG A N 1
ATOM 4612 C CA . ARG A 1 579 ? 1.337 43.418 -25.445 1.00 27.81 579 ARG A CA 1
ATOM 4613 C C . ARG A 1 579 ? 1.216 44.433 -24.293 1.00 27.81 579 ARG A C 1
ATOM 4615 O O . ARG A 1 579 ? 0.536 45.439 -24.489 1.00 27.81 579 ARG A O 1
ATOM 4622 N N . SER A 1 580 ? 1.965 44.264 -23.197 1.00 25.52 580 SER A N 1
ATOM 4623 C CA . SER A 1 580 ? 2.255 45.346 -22.233 1.00 25.52 580 SER A CA 1
ATOM 4624 C C . SER A 1 580 ? 3.684 45.297 -21.653 1.00 25.52 580 SER A C 1
ATOM 4626 O O . SER A 1 580 ? 4.064 44.351 -20.980 1.00 25.52 580 SER A O 1
ATOM 4628 N N . LYS A 1 581 ? 4.422 46.376 -21.943 1.00 27.67 581 LYS A N 1
ATOM 4629 C CA . LYS A 1 581 ? 5.422 47.150 -21.173 1.00 27.67 581 LYS A CA 1
ATOM 4630 C C . LYS A 1 581 ? 6.705 46.594 -20.514 1.00 27.67 581 LYS A C 1
ATOM 4632 O O . LYS A 1 581 ? 7.623 47.402 -20.468 1.00 27.67 581 LYS A O 1
ATOM 4637 N N . ASP A 1 582 ? 6.886 45.322 -20.159 1.00 35.81 582 ASP A N 1
ATOM 4638 C CA . ASP A 1 582 ? 8.229 44.860 -19.685 1.00 35.81 582 ASP A CA 1
ATOM 4639 C C . ASP A 1 582 ? 9.229 44.617 -20.832 1.00 35.81 582 ASP A C 1
ATOM 4641 O O . ASP A 1 582 ? 10.430 44.460 -20.646 1.00 35.81 582 ASP A O 1
ATOM 4645 N N . MET A 1 583 ? 8.726 44.656 -22.064 1.00 36.00 583 MET A N 1
ATOM 4646 C CA . MET A 1 583 ? 9.482 44.369 -23.279 1.00 36.00 583 MET A CA 1
ATOM 4647 C C . MET A 1 583 ? 10.398 45.509 -23.746 1.00 36.00 583 MET A C 1
ATOM 4649 O O . MET A 1 583 ? 11.148 45.281 -24.684 1.00 36.00 583 MET A O 1
ATOM 4653 N N . ALA A 1 584 ? 10.332 46.725 -23.190 1.00 37.28 584 ALA A N 1
ATOM 4654 C CA . ALA A 1 584 ? 11.047 47.873 -23.769 1.00 37.28 584 ALA A CA 1
ATOM 4655 C C . ALA A 1 584 ? 12.581 47.735 -23.658 1.00 37.28 584 ALA A C 1
ATOM 4657 O O . ALA A 1 584 ? 13.249 47.765 -24.685 1.00 37.28 584 ALA A O 1
ATOM 4658 N N . GLY A 1 585 ? 13.115 47.447 -22.463 1.00 46.88 585 GLY A N 1
ATOM 4659 C CA . GLY A 1 585 ? 14.565 47.292 -22.255 1.00 46.88 585 GLY A CA 1
ATOM 4660 C C . GLY A 1 585 ? 15.158 46.029 -22.895 1.00 46.88 585 GLY A C 1
ATOM 4661 O O . GLY A 1 585 ? 16.244 46.073 -23.461 1.00 46.88 585 GLY A O 1
ATOM 4662 N N . GLN A 1 586 ? 14.416 44.912 -22.901 1.00 49.94 586 GLN A N 1
ATOM 4663 C CA . GLN A 1 586 ? 14.823 43.702 -23.634 1.00 49.94 586 GLN A CA 1
ATOM 4664 C C . GLN A 1 586 ? 14.790 43.902 -25.153 1.00 49.94 586 GLN A C 1
ATOM 4666 O O . GLN A 1 586 ? 15.609 43.322 -25.860 1.00 49.94 586 GLN A O 1
ATOM 4671 N N . THR A 1 587 ? 13.854 44.708 -25.668 1.00 53.88 587 THR A N 1
ATOM 4672 C CA . THR A 1 587 ? 13.786 44.989 -27.109 1.00 53.88 587 THR A CA 1
ATOM 4673 C C . THR A 1 587 ? 14.954 45.869 -27.542 1.00 53.88 587 THR A C 1
ATOM 4675 O O . THR A 1 587 ? 15.537 45.577 -28.577 1.00 53.88 587 THR A O 1
ATOM 4678 N N . GLU A 1 588 ? 15.339 46.874 -26.751 1.00 56.78 588 GLU A N 1
ATOM 4679 C CA . GLU A 1 588 ? 16.508 47.723 -27.036 1.00 56.78 588 GLU A CA 1
ATOM 4680 C C . GLU A 1 588 ? 17.824 46.933 -26.961 1.00 56.78 588 GLU A C 1
ATOM 4682 O O . GLU A 1 588 ? 18.655 47.052 -27.856 1.00 56.78 588 GLU A O 1
ATOM 4687 N N . PHE A 1 589 ? 17.979 46.042 -25.974 1.00 63.78 589 PHE A N 1
ATOM 4688 C CA . PHE A 1 589 ? 19.160 45.178 -25.861 1.00 63.78 589 PHE A CA 1
ATOM 4689 C C . PHE A 1 589 ? 19.288 44.207 -27.046 1.00 63.78 589 PHE A C 1
ATOM 4691 O O . PHE A 1 589 ? 20.350 44.082 -27.650 1.00 63.78 589 PHE A O 1
ATOM 4698 N N . LEU A 1 590 ? 18.187 43.547 -27.424 1.00 61.38 590 LEU A N 1
ATOM 4699 C CA . LEU A 1 590 ? 18.167 42.641 -28.576 1.00 61.38 590 LEU A CA 1
ATOM 4700 C C . LEU A 1 590 ? 18.370 43.384 -29.901 1.00 61.38 590 LEU A C 1
ATOM 4702 O O . LEU A 1 590 ? 18.972 42.831 -30.816 1.00 61.38 590 LEU A O 1
ATOM 4706 N N . GLN A 1 591 ? 17.887 44.624 -30.010 1.00 67.50 591 GLN A N 1
ATOM 4707 C CA . GLN A 1 591 ? 18.141 45.466 -31.178 1.00 67.50 591 GLN A CA 1
ATOM 4708 C C . GLN A 1 591 ? 19.615 45.862 -31.276 1.00 67.50 591 GLN A C 1
ATOM 4710 O O . GLN A 1 591 ? 20.179 45.750 -32.360 1.00 67.50 591 GLN A O 1
ATOM 4715 N N . ALA A 1 592 ? 20.257 46.220 -30.161 1.00 71.44 592 ALA A N 1
ATOM 4716 C CA . ALA A 1 592 ? 21.683 46.535 -30.131 1.00 71.44 592 ALA A CA 1
ATOM 4717 C C . ALA A 1 592 ? 22.558 45.330 -30.523 1.00 71.44 592 ALA A C 1
ATOM 4719 O O . ALA A 1 592 ? 23.484 45.483 -31.315 1.00 71.44 592 ALA A O 1
ATOM 4720 N N . ILE A 1 593 ? 22.232 44.117 -30.051 1.00 75.06 593 ILE A N 1
ATOM 4721 C CA . ILE A 1 593 ? 22.934 42.888 -30.468 1.00 75.06 593 ILE A CA 1
ATOM 4722 C C . ILE A 1 593 ? 22.757 42.633 -31.970 1.00 75.06 593 ILE A C 1
ATOM 4724 O O . ILE A 1 593 ? 23.739 42.379 -32.657 1.00 75.06 593 ILE A O 1
ATOM 4728 N N . GLN A 1 594 ? 21.539 42.766 -32.504 1.00 73.31 594 GLN A N 1
ATOM 4729 C CA . GLN A 1 594 ? 21.274 42.561 -33.935 1.00 73.31 594 GLN A CA 1
ATOM 4730 C C . GLN A 1 594 ? 21.958 43.604 -34.831 1.00 73.31 594 GLN A C 1
ATOM 4732 O O . GLN A 1 594 ? 22.369 43.290 -35.949 1.00 73.31 594 GLN A O 1
ATOM 4737 N N . GLU A 1 595 ? 22.072 44.852 -34.373 1.00 74.75 595 GLU A N 1
ATOM 4738 C CA . GLU A 1 595 ? 22.796 45.898 -35.100 1.00 74.75 595 GLU A CA 1
ATOM 4739 C C . GLU A 1 595 ? 24.310 45.669 -35.066 1.00 74.75 595 GLU A C 1
ATOM 4741 O O . GLU A 1 595 ? 24.962 45.827 -36.099 1.00 74.75 595 GLU A O 1
ATOM 4746 N N . LEU A 1 596 ? 24.854 45.207 -33.935 1.00 78.38 596 LEU A N 1
ATOM 4747 C CA . LEU A 1 596 ? 26.260 44.823 -33.807 1.00 78.38 596 LEU A CA 1
ATOM 4748 C C . LEU A 1 596 ? 26.610 43.571 -34.624 1.00 78.38 596 LEU A C 1
ATOM 4750 O O . LEU A 1 596 ? 27.639 43.581 -35.291 1.00 78.38 596 LEU A O 1
ATOM 4754 N N . GLU A 1 597 ? 25.762 42.534 -34.659 1.00 75.25 597 GLU A N 1
ATOM 4755 C CA . GLU A 1 597 ? 25.966 41.360 -35.532 1.00 75.25 597 GLU A CA 1
ATOM 4756 C C . GLU A 1 597 ? 26.083 41.796 -36.989 1.00 75.25 597 GLU A C 1
ATOM 4758 O O . GLU A 1 597 ? 27.039 41.458 -37.685 1.00 75.25 597 GLU A O 1
ATOM 4763 N N . ARG A 1 598 ? 25.147 42.640 -37.429 1.00 78.69 598 ARG A N 1
ATOM 4764 C CA . ARG A 1 598 ? 25.132 43.149 -38.797 1.00 78.69 598 ARG A CA 1
ATOM 4765 C C . ARG A 1 598 ? 26.363 43.996 -39.109 1.00 78.69 598 ARG A C 1
ATOM 4767 O O . ARG A 1 598 ? 26.892 43.907 -40.218 1.00 78.69 598 ARG A O 1
ATOM 4774 N N . LEU A 1 599 ? 26.803 44.820 -38.157 1.00 74.06 599 LEU A N 1
ATOM 4775 C CA . LEU A 1 599 ? 28.017 45.626 -38.277 1.00 74.06 599 LEU A CA 1
ATOM 4776 C C . LEU A 1 599 ? 29.261 44.731 -38.373 1.00 74.06 599 LEU A C 1
ATOM 4778 O O . LEU A 1 599 ? 30.090 44.946 -39.253 1.00 74.06 599 LEU A O 1
ATOM 4782 N N . GLY A 1 600 ? 29.347 43.687 -37.545 1.00 72.62 600 GLY A N 1
ATOM 4783 C CA . GLY A 1 600 ? 30.427 42.703 -37.572 1.00 72.62 600 GLY A CA 1
ATOM 4784 C C . GLY A 1 600 ? 30.493 41.946 -38.895 1.00 72.62 600 GLY A C 1
ATOM 4785 O O . GLY A 1 600 ? 31.558 41.865 -39.501 1.00 72.62 600 GLY A O 1
ATOM 4786 N N . GLU A 1 601 ? 29.352 41.486 -39.411 1.00 76.88 601 GLU A N 1
ATOM 4787 C CA . GLU A 1 601 ? 29.252 40.824 -40.721 1.00 76.88 601 GLU A CA 1
ATOM 4788 C C . GLU A 1 601 ? 29.669 41.745 -41.882 1.00 76.88 601 GLU A C 1
ATOM 4790 O O . GLU A 1 601 ? 30.289 41.296 -42.849 1.00 76.88 601 GLU A O 1
ATOM 4795 N N . THR A 1 602 ? 29.365 43.048 -41.802 1.00 72.81 602 THR A N 1
ATOM 4796 C CA . THR A 1 602 ? 29.788 44.016 -42.833 1.00 72.81 602 THR A CA 1
ATOM 4797 C C . THR A 1 602 ? 31.245 44.455 -42.705 1.00 72.81 602 THR A C 1
ATOM 4799 O O . THR A 1 602 ? 31.852 44.800 -43.721 1.00 72.81 602 THR A O 1
ATOM 4802 N N . ASN A 1 603 ? 31.836 44.362 -41.513 1.00 71.62 603 ASN A N 1
ATOM 4803 C CA . ASN A 1 603 ? 33.245 44.658 -41.242 1.00 71.62 603 ASN A CA 1
ATOM 4804 C C . ASN A 1 603 ? 34.137 43.404 -41.273 1.00 71.62 603 ASN A C 1
ATOM 4806 O O . ASN A 1 603 ? 35.104 43.290 -40.522 1.00 71.62 603 ASN A O 1
ATOM 4810 N N . GLY A 1 604 ? 33.837 42.451 -42.161 1.00 66.62 604 GLY A N 1
ATOM 4811 C CA . GLY A 1 604 ? 34.688 41.275 -42.371 1.00 66.62 604 GLY A CA 1
ATOM 4812 C C . GLY A 1 604 ? 34.743 40.340 -41.163 1.00 66.62 604 GLY A C 1
ATOM 4813 O O . GLY A 1 604 ? 35.791 39.754 -40.895 1.00 66.62 604 GLY A O 1
ATOM 4814 N N . ASN A 1 605 ? 33.620 40.215 -40.453 1.00 80.69 605 ASN A N 1
ATOM 4815 C CA . ASN A 1 605 ? 33.456 39.446 -39.224 1.00 80.69 605 ASN A CA 1
ATOM 4816 C C . ASN A 1 605 ? 34.348 39.940 -38.080 1.00 80.69 605 ASN A C 1
ATOM 4818 O O . ASN A 1 605 ? 34.930 39.140 -37.349 1.00 80.69 605 ASN A O 1
ATOM 4822 N N . GLN A 1 606 ? 34.471 41.259 -37.922 1.00 74.56 606 GLN A N 1
ATOM 4823 C CA . GLN A 1 606 ? 35.217 41.868 -36.823 1.00 74.56 606 GLN A CA 1
ATOM 4824 C C . GLN A 1 606 ? 34.421 42.995 -36.168 1.00 74.56 606 GLN A C 1
ATOM 4826 O O . GLN A 1 606 ? 33.777 43.792 -36.847 1.00 74.56 606 GLN A O 1
ATOM 4831 N N . LEU A 1 607 ? 34.514 43.075 -34.844 1.00 80.81 607 LEU A N 1
ATOM 4832 C CA . LEU A 1 607 ? 34.029 44.193 -34.039 1.00 80.81 607 LEU A CA 1
ATOM 4833 C C . LEU A 1 607 ? 35.138 44.643 -33.089 1.00 80.81 607 LEU A C 1
ATOM 4835 O O . LEU A 1 607 ? 35.941 43.841 -32.612 1.00 80.81 607 LEU A O 1
ATOM 4839 N N . SER A 1 608 ? 35.212 45.935 -32.806 1.00 83.25 608 SER A N 1
ATOM 4840 C CA . SER A 1 608 ? 36.106 46.478 -31.786 1.00 83.25 608 SER A CA 1
ATOM 4841 C C . SER A 1 608 ? 35.394 46.631 -30.447 1.00 83.25 608 SER A C 1
ATOM 4843 O O . SER A 1 608 ? 34.176 46.816 -30.365 1.00 83.25 608 SER A O 1
ATOM 4845 N N . MET A 1 609 ? 36.177 46.612 -29.369 1.00 77.25 609 MET A N 1
ATOM 4846 C CA . MET A 1 609 ? 35.628 46.805 -28.030 1.00 77.25 609 MET A CA 1
ATOM 4847 C C . MET A 1 609 ? 35.032 48.211 -27.822 1.00 77.25 609 MET A C 1
ATOM 4849 O O . MET A 1 609 ? 34.129 48.389 -27.007 1.00 77.25 609 MET A O 1
ATOM 4853 N N . GLU A 1 610 ? 35.489 49.218 -28.572 1.00 78.94 610 GLU A N 1
ATOM 4854 C CA . GLU A 1 610 ? 34.911 50.570 -28.554 1.00 78.94 610 GLU A CA 1
ATOM 4855 C C . GLU A 1 610 ? 33.524 50.610 -29.211 1.00 78.94 610 GLU A C 1
ATOM 4857 O O . GLU A 1 610 ? 32.614 51.244 -28.674 1.00 78.94 610 GLU A O 1
ATOM 4862 N N . GLU A 1 611 ? 33.326 49.882 -30.317 1.00 79.06 611 GLU A N 1
ATOM 4863 C CA . GLU A 1 611 ? 32.023 49.771 -30.984 1.00 79.06 611 GLU A CA 1
ATOM 4864 C C . GLU A 1 611 ? 31.002 49.086 -30.075 1.00 79.06 611 GLU A C 1
ATOM 4866 O O . GLU A 1 611 ? 29.925 49.637 -29.854 1.00 79.06 611 GLU A O 1
ATOM 4871 N N . ILE A 1 612 ? 31.362 47.956 -29.460 1.00 78.69 612 ILE A N 1
ATOM 4872 C CA . ILE A 1 612 ? 30.480 47.245 -28.522 1.00 78.69 612 ILE A CA 1
ATOM 4873 C C . ILE A 1 612 ? 30.109 48.148 -27.340 1.00 78.69 612 ILE A C 1
ATOM 4875 O O . ILE A 1 612 ? 28.930 48.304 -27.026 1.00 78.69 612 ILE A O 1
ATOM 4879 N N . ASN A 1 613 ? 31.088 48.816 -26.725 1.00 79.12 613 ASN A N 1
ATOM 4880 C CA . ASN A 1 613 ? 30.828 49.716 -25.599 1.00 79.12 613 ASN A CA 1
ATOM 4881 C C . ASN A 1 613 ? 29.942 50.915 -25.976 1.00 79.12 613 ASN A C 1
ATOM 4883 O O . ASN A 1 613 ? 29.150 51.366 -25.149 1.00 79.12 613 ASN A O 1
ATOM 4887 N N . SER A 1 614 ? 30.038 51.422 -27.210 1.00 80.62 614 SER A N 1
ATOM 4888 C CA . SER A 1 614 ? 29.225 52.556 -27.668 1.00 80.62 614 SER A CA 1
ATOM 4889 C C . SER A 1 614 ? 27.732 52.226 -27.792 1.00 80.62 614 SER A C 1
ATOM 4891 O O . SER A 1 614 ? 26.902 53.074 -27.480 1.00 80.62 614 SER A O 1
ATOM 4893 N N . TYR A 1 615 ? 27.379 50.990 -28.167 1.00 79.19 615 TYR A N 1
ATOM 4894 C CA . TYR A 1 615 ? 25.981 50.546 -28.288 1.00 79.19 615 TYR A CA 1
ATOM 4895 C C . TYR A 1 615 ? 25.313 50.292 -26.933 1.00 79.19 615 TYR A C 1
ATOM 4897 O O . TYR A 1 615 ? 24.088 50.327 -26.826 1.00 79.19 615 TYR A O 1
ATOM 4905 N N . PHE A 1 616 ? 26.111 50.068 -25.888 1.00 77.38 616 PHE A N 1
ATOM 4906 C CA . PHE A 1 616 ? 25.624 49.784 -24.540 1.00 77.38 616 PHE A CA 1
ATOM 4907 C C . PHE A 1 616 ? 25.969 50.883 -23.522 1.00 77.38 616 PHE A C 1
ATOM 4909 O O . PHE A 1 616 ? 25.812 50.673 -22.316 1.00 77.38 616 PHE A O 1
ATOM 4916 N N . SER A 1 617 ? 26.393 52.069 -23.978 1.00 73.56 617 SER A N 1
ATOM 4917 C CA . SER A 1 617 ? 26.847 53.168 -23.109 1.00 73.56 617 SER A CA 1
ATOM 4918 C C . SER A 1 617 ? 25.789 53.621 -22.101 1.00 73.56 617 SER A C 1
ATOM 4920 O O . SER A 1 617 ? 26.113 53.983 -20.969 1.00 73.56 617 SER A O 1
ATOM 4922 N N . ASP A 1 618 ? 24.516 53.547 -22.488 1.00 66.69 618 ASP A N 1
ATOM 4923 C CA . ASP A 1 618 ? 23.386 53.991 -21.671 1.00 66.69 618 ASP A CA 1
ATOM 4924 C C . ASP A 1 618 ? 22.884 52.899 -20.702 1.00 66.69 618 ASP A C 1
ATOM 4926 O O . ASP A 1 618 ? 22.074 53.179 -19.816 1.00 66.69 618 ASP A O 1
ATOM 4930 N N . MET A 1 619 ? 23.384 51.659 -20.827 1.00 67.75 619 MET A N 1
ATOM 4931 C CA . MET A 1 619 ? 22.872 50.473 -20.122 1.00 67.75 619 MET A CA 1
ATOM 4932 C C . MET A 1 619 ? 23.643 50.073 -18.850 1.00 67.75 619 MET A C 1
ATOM 4934 O O . MET A 1 619 ? 23.224 49.134 -18.180 1.00 67.75 619 MET A O 1
ATOM 4938 N N . LYS A 1 620 ? 24.712 50.791 -18.462 1.00 56.28 620 LYS A N 1
ATOM 4939 C CA . LYS A 1 620 ? 25.537 50.520 -17.255 1.00 56.28 620 LYS A CA 1
ATOM 4940 C C . LYS A 1 620 ? 25.854 49.023 -17.045 1.00 56.28 620 LYS A C 1
ATOM 4942 O O . LYS A 1 620 ? 25.487 48.447 -16.023 1.00 56.28 620 LYS A O 1
ATOM 4947 N N . LEU A 1 621 ? 26.530 48.404 -18.010 1.00 66.50 621 LEU A N 1
ATOM 4948 C CA . LEU A 1 621 ? 26.906 46.988 -17.942 1.00 66.50 621 LEU A CA 1
ATOM 4949 C C . LEU A 1 621 ? 28.125 46.746 -17.038 1.00 66.50 621 LEU A C 1
ATOM 4951 O O . LEU A 1 621 ? 29.075 47.531 -17.040 1.00 66.50 621 LEU A O 1
ATOM 4955 N N . GLU A 1 622 ? 28.105 45.638 -16.296 1.00 55.81 622 GLU A N 1
ATOM 4956 C CA . GLU A 1 622 ? 29.260 45.150 -15.533 1.00 55.81 622 GLU A CA 1
ATOM 4957 C C . GLU A 1 622 ? 30.265 44.417 -16.438 1.00 55.81 622 GLU A C 1
ATOM 4959 O O . GLU A 1 622 ? 29.908 43.864 -17.478 1.00 55.81 622 GLU A O 1
ATOM 4964 N N . GLU A 1 623 ? 31.531 44.353 -16.019 1.00 51.72 623 GLU A N 1
ATOM 4965 C CA . GLU A 1 623 ? 32.639 43.785 -16.808 1.00 51.72 623 GLU A CA 1
ATOM 4966 C C . GLU A 1 623 ? 32.377 42.330 -17.244 1.00 51.72 623 GLU A C 1
ATOM 4968 O O . GLU A 1 623 ? 32.583 41.980 -18.404 1.00 51.72 623 GLU A O 1
ATOM 4973 N N . LYS A 1 624 ? 31.779 41.509 -16.367 1.00 51.31 624 LYS A N 1
ATOM 4974 C CA . LYS A 1 624 ? 31.377 40.126 -16.688 1.00 51.31 624 LYS A CA 1
ATOM 4975 C C . LYS A 1 624 ? 30.272 40.037 -17.746 1.00 51.31 624 LYS A C 1
ATOM 4977 O O . LYS A 1 624 ? 30.216 39.067 -18.499 1.00 51.31 624 LYS A O 1
ATOM 4982 N N . GLN A 1 625 ? 29.380 41.026 -17.802 1.00 53.41 625 GLN A N 1
ATOM 4983 C CA . GLN A 1 625 ? 28.295 41.069 -18.787 1.00 53.41 625 GLN A CA 1
ATOM 4984 C C . GLN A 1 625 ? 28.828 41.487 -20.160 1.00 53.41 625 GLN A C 1
ATOM 4986 O O . GLN A 1 625 ? 28.420 40.926 -21.174 1.00 53.41 625 GLN A O 1
ATOM 4991 N N . LEU A 1 626 ? 29.790 42.411 -20.187 1.00 65.06 626 LEU A N 1
ATOM 4992 C CA . LEU A 1 626 ? 30.536 42.770 -21.392 1.00 65.06 626 LEU A CA 1
ATOM 4993 C C . LEU A 1 626 ? 31.351 41.589 -21.933 1.00 65.06 626 LEU A C 1
ATOM 4995 O O . LEU A 1 626 ? 31.299 41.321 -23.130 1.00 65.06 626 LEU A O 1
ATOM 4999 N N . ASP A 1 627 ? 32.005 40.817 -21.062 1.00 60.06 627 ASP A N 1
ATOM 5000 C CA . ASP A 1 627 ? 32.709 39.592 -21.463 1.00 60.06 627 ASP A CA 1
ATOM 5001 C C . ASP A 1 627 ? 31.767 38.541 -22.065 1.00 60.06 627 ASP A C 1
ATOM 5003 O O . ASP A 1 627 ? 32.119 37.858 -23.029 1.00 60.06 627 ASP A O 1
ATOM 5007 N N . PHE A 1 628 ? 30.545 38.424 -21.541 1.00 56.38 628 PHE A N 1
ATOM 5008 C CA . PHE A 1 628 ? 29.536 37.530 -22.103 1.00 56.38 628 PHE A CA 1
ATOM 5009 C C . PHE A 1 628 ? 29.097 37.966 -23.506 1.00 56.38 628 PHE A C 1
ATOM 5011 O O . PHE A 1 628 ? 28.963 37.124 -24.392 1.00 56.38 628 PHE A O 1
ATOM 5018 N N . ILE A 1 629 ? 28.922 39.272 -23.723 1.00 68.19 629 ILE A N 1
ATOM 5019 C CA . ILE A 1 629 ? 28.581 39.842 -25.032 1.00 68.19 629 ILE A CA 1
ATOM 5020 C C . ILE A 1 629 ? 29.720 39.604 -26.035 1.00 68.19 629 ILE A C 1
ATOM 5022 O O . ILE A 1 629 ? 29.465 39.170 -27.157 1.00 68.19 629 ILE A O 1
ATOM 5026 N N . CYS A 1 630 ? 30.978 39.790 -25.633 1.00 66.25 630 CYS A N 1
ATOM 5027 C CA . CYS A 1 630 ? 32.130 39.489 -26.487 1.00 66.25 630 CYS A CA 1
ATOM 5028 C C . CYS A 1 630 ? 32.217 38.000 -26.839 1.00 66.25 630 CYS A C 1
ATOM 5030 O O . CYS A 1 630 ? 32.358 37.652 -28.009 1.00 66.25 630 CYS A O 1
ATOM 5032 N N . ASN A 1 631 ? 32.052 37.118 -25.849 1.00 60.78 631 ASN A N 1
ATOM 5033 C CA . ASN A 1 631 ? 32.032 35.670 -26.067 1.00 60.78 631 ASN A CA 1
ATOM 5034 C C . ASN A 1 631 ? 30.884 35.241 -26.994 1.00 60.78 631 ASN A C 1
ATOM 5036 O O . ASN A 1 631 ? 31.044 34.308 -27.780 1.00 60.78 631 ASN A O 1
ATOM 5040 N N . TYR A 1 632 ? 29.730 35.913 -26.919 1.00 73.00 632 TYR A N 1
ATOM 5041 C CA . TYR A 1 632 ? 28.618 35.683 -27.835 1.00 73.00 632 TYR A CA 1
ATOM 5042 C C . TYR A 1 632 ? 29.034 35.982 -29.281 1.00 73.00 632 TYR A C 1
ATOM 5044 O O . TYR A 1 632 ? 28.911 35.096 -30.124 1.00 73.00 632 TYR A O 1
ATOM 5052 N N . PHE A 1 633 ? 29.608 37.153 -29.566 1.00 69.25 633 PHE A N 1
ATOM 5053 C CA . PHE A 1 633 ? 30.037 37.501 -30.927 1.00 69.25 633 PHE A CA 1
ATOM 5054 C C . PHE A 1 633 ? 31.149 36.587 -31.456 1.00 69.25 633 PHE A C 1
ATOM 5056 O O . PHE A 1 633 ? 31.058 36.122 -32.591 1.00 69.25 633 PHE A O 1
ATOM 5063 N N . GLU A 1 634 ? 32.128 36.224 -30.622 1.00 65.75 634 GLU A N 1
ATOM 5064 C CA . GLU A 1 634 ? 33.190 35.285 -31.014 1.00 65.75 634 GLU A CA 1
ATOM 5065 C C . GLU A 1 634 ? 32.634 33.890 -31.338 1.00 65.75 634 GLU A C 1
ATOM 5067 O O . GLU A 1 634 ? 33.027 33.282 -32.335 1.00 65.75 634 GLU A O 1
ATOM 5072 N N . SER A 1 635 ? 31.660 33.407 -30.555 1.00 53.88 635 SER A N 1
ATOM 5073 C CA . SER A 1 635 ? 30.964 32.139 -30.830 1.00 53.88 635 SER A CA 1
ATOM 5074 C C . SER A 1 635 ? 30.083 32.177 -32.086 1.00 53.88 635 SER A C 1
ATOM 5076 O O . SER A 1 635 ? 29.770 31.129 -32.640 1.00 53.88 635 SER A O 1
ATOM 5078 N N . HIS A 1 636 ? 29.738 33.375 -32.566 1.00 58.22 636 HIS A N 1
ATOM 5079 C CA . HIS A 1 636 ? 29.047 33.609 -33.838 1.00 58.22 636 HIS A CA 1
ATOM 5080 C C . HIS A 1 636 ? 30.021 34.029 -34.952 1.00 58.22 636 HIS A C 1
ATOM 5082 O O . HIS A 1 636 ? 29.620 34.605 -35.960 1.00 58.22 636 HIS A O 1
ATOM 5088 N N . HIS A 1 637 ? 31.307 33.704 -34.784 1.00 70.12 637 HIS A N 1
ATOM 5089 C CA . HIS A 1 637 ? 32.384 33.941 -35.744 1.00 70.12 637 HIS A CA 1
ATOM 5090 C C . HIS A 1 637 ? 32.684 35.418 -36.044 1.00 70.12 637 HIS A C 1
ATOM 5092 O O . HIS A 1 637 ? 33.327 35.691 -37.053 1.00 70.12 637 HIS A O 1
ATOM 5098 N N . ILE A 1 638 ? 32.283 36.356 -35.177 1.00 72.62 638 ILE A N 1
ATOM 5099 C CA . ILE A 1 638 ? 32.647 37.779 -35.242 1.00 72.62 638 ILE A CA 1
ATOM 5100 C C . ILE A 1 638 ? 33.764 38.043 -34.222 1.00 72.62 638 ILE A C 1
ATOM 5102 O O . ILE A 1 638 ? 33.548 38.014 -33.012 1.00 72.62 638 ILE A O 1
ATOM 5106 N N . TYR A 1 639 ? 34.981 38.277 -34.706 1.00 69.44 639 TYR A N 1
ATOM 5107 C CA . TYR A 1 639 ? 36.181 38.405 -33.881 1.00 69.44 639 TYR A CA 1
ATOM 5108 C C . TYR A 1 639 ? 36.267 39.769 -33.189 1.00 69.44 639 TYR A C 1
ATOM 5110 O O . TYR A 1 639 ? 36.154 40.813 -33.839 1.00 69.44 639 TYR A O 1
ATOM 5118 N N . ILE A 1 640 ? 36.535 39.765 -31.880 1.00 74.88 640 ILE A N 1
ATOM 5119 C CA . ILE A 1 640 ? 36.668 40.999 -31.105 1.00 74.88 640 ILE A CA 1
ATOM 5120 C C . ILE A 1 640 ? 38.121 41.461 -31.074 1.00 74.88 640 ILE A C 1
ATOM 5122 O O . ILE A 1 640 ? 39.009 40.831 -30.498 1.00 74.88 640 ILE A O 1
ATOM 5126 N N . THR A 1 641 ? 38.373 42.608 -31.690 1.00 66.06 641 THR A N 1
ATOM 5127 C CA . THR A 1 641 ? 39.701 43.225 -31.717 1.00 66.06 641 THR A CA 1
ATOM 5128 C C . THR A 1 641 ? 39.974 43.994 -30.415 1.00 66.06 641 THR A C 1
ATOM 5130 O O . THR A 1 641 ? 39.083 44.638 -29.859 1.00 66.06 641 THR A O 1
ATOM 5133 N N . ASN A 1 642 ? 41.223 43.931 -29.928 1.00 57.41 642 ASN A N 1
ATOM 5134 C CA . ASN A 1 642 ? 41.718 44.515 -28.664 1.00 57.41 642 ASN A CA 1
ATOM 5135 C C . ASN A 1 642 ? 41.246 43.844 -27.353 1.00 57.41 642 ASN A C 1
ATOM 5137 O O . ASN A 1 642 ? 41.240 44.485 -26.301 1.00 57.41 642 ASN A O 1
ATOM 5141 N N . ARG A 1 643 ? 40.914 42.547 -27.381 1.00 55.75 643 ARG A N 1
ATOM 5142 C CA . ARG A 1 643 ? 40.634 41.746 -26.176 1.00 55.75 643 ARG A CA 1
ATOM 5143 C C . ARG A 1 643 ? 41.929 41.193 -25.552 1.00 55.75 643 ARG A C 1
ATOM 5145 O O . ARG A 1 643 ? 42.761 40.636 -26.262 1.00 55.75 643 ARG A O 1
ATOM 5152 N N . VAL A 1 644 ? 42.122 41.331 -24.236 1.00 39.69 644 VAL A N 1
ATOM 5153 C CA . VAL A 1 644 ? 43.311 40.812 -23.521 1.00 39.69 644 VAL A CA 1
ATOM 5154 C C . VAL A 1 644 ? 43.021 39.395 -22.997 1.00 39.69 644 VAL A C 1
ATOM 5156 O O . VAL A 1 644 ? 42.164 39.240 -22.134 1.00 39.69 644 VAL A O 1
ATOM 5159 N N . GLN A 1 645 ? 43.718 38.363 -23.493 1.00 36.44 645 GLN A N 1
ATOM 5160 C CA . GLN A 1 645 ? 43.574 36.961 -23.043 1.00 36.44 645 GLN A CA 1
ATOM 5161 C C . GLN A 1 645 ? 44.596 36.579 -21.950 1.00 36.44 645 GLN A C 1
ATOM 5163 O O . GLN A 1 645 ? 45.752 37.002 -22.000 1.00 36.44 645 GLN A O 1
ATOM 5168 N N . ARG A 1 646 ? 44.189 35.736 -20.987 1.00 29.58 646 ARG A N 1
ATOM 5169 C CA . ARG A 1 646 ? 45.071 35.023 -20.036 1.00 29.58 646 ARG A CA 1
ATOM 5170 C C . ARG A 1 646 ? 45.104 33.527 -20.383 1.00 29.58 646 ARG A C 1
ATOM 5172 O O . ARG A 1 646 ? 44.052 32.953 -20.635 1.00 29.58 646 ARG A O 1
ATOM 5179 N N . PHE A 1 647 ? 46.302 32.938 -20.393 1.00 29.05 647 PHE A N 1
ATOM 5180 C CA . PHE A 1 647 ? 46.584 31.522 -20.677 1.00 29.05 647 PHE A CA 1
ATOM 5181 C C . PHE A 1 647 ? 46.678 30.689 -19.383 1.00 29.05 647 PHE A C 1
ATOM 5183 O O . PHE A 1 647 ? 47.185 31.200 -18.385 1.00 29.05 647 PHE A O 1
ATOM 5190 N N . GLU A 1 648 ? 46.284 29.411 -19.436 1.00 27.12 648 GLU A N 1
ATOM 5191 C CA . GLU A 1 648 ? 46.684 28.356 -18.484 1.00 27.12 648 GLU A CA 1
ATOM 5192 C C . GLU A 1 648 ? 47.436 27.232 -19.229 1.00 27.12 648 GLU A C 1
ATOM 5194 O O . GLU A 1 648 ? 47.155 26.958 -20.396 1.00 27.12 648 GLU A O 1
ATOM 5199 N N . GLU A 1 649 ? 48.452 26.680 -18.558 1.00 27.28 649 GLU A N 1
ATOM 5200 C CA . GLU A 1 649 ? 49.558 25.850 -19.068 1.00 27.28 649 GLU A CA 1
ATOM 5201 C C . GLU A 1 649 ? 49.225 24.350 -19.237 1.00 27.28 649 GLU A C 1
ATOM 5203 O O . GLU A 1 649 ? 48.376 23.795 -18.543 1.00 27.28 649 GLU A O 1
ATOM 5208 N N . GLU A 1 650 ? 49.963 23.688 -20.140 1.00 31.23 650 GLU A N 1
ATOM 5209 C CA . GLU A 1 650 ? 50.000 22.234 -20.367 1.00 31.23 650 GLU A CA 1
ATOM 5210 C C . GLU A 1 650 ? 50.575 21.458 -19.163 1.00 31.23 650 GLU A C 1
ATOM 5212 O O . GLU A 1 650 ? 51.580 21.866 -18.579 1.00 31.23 650 GLU A O 1
ATOM 5217 N N . ILE A 1 651 ? 50.021 20.275 -18.856 1.00 28.56 651 ILE A N 1
ATOM 5218 C CA . ILE A 1 651 ? 50.666 19.269 -17.992 1.00 28.56 651 ILE A CA 1
ATOM 5219 C C . ILE A 1 651 ? 50.745 17.938 -18.751 1.00 28.56 651 ILE A C 1
ATOM 5221 O O . ILE A 1 651 ? 49.729 17.414 -19.208 1.00 28.56 651 ILE A O 1
ATOM 5225 N N . GLY A 1 652 ? 51.972 17.427 -18.890 1.00 29.09 652 GLY A N 1
ATOM 5226 C CA . GLY A 1 652 ? 52.306 16.122 -19.460 1.00 29.09 652 GLY A CA 1
ATOM 5227 C C . GLY A 1 652 ? 52.354 14.990 -18.426 1.00 29.09 652 GLY A C 1
ATOM 5228 O O . GLY A 1 652 ? 52.250 15.219 -17.224 1.00 29.09 652 GLY A O 1
ATOM 5229 N N . ASP A 1 653 ? 52.516 13.770 -18.938 1.00 35.53 653 ASP A N 1
ATOM 5230 C CA . ASP A 1 653 ? 52.490 12.493 -18.216 1.00 35.53 653 ASP A CA 1
ATOM 5231 C C . ASP A 1 653 ? 53.488 12.407 -17.036 1.00 35.53 653 ASP A C 1
ATOM 5233 O O . ASP A 1 653 ? 54.683 12.243 -17.263 1.00 35.53 653 ASP A O 1
ATOM 5237 N N . GLU A 1 654 ? 53.002 12.436 -15.787 1.00 30.98 654 GLU A N 1
ATOM 5238 C CA . GLU A 1 654 ? 53.599 11.795 -14.595 1.00 30.98 654 GLU A CA 1
ATOM 5239 C C . GLU A 1 654 ? 52.571 11.750 -13.433 1.00 30.98 654 GLU A C 1
ATOM 5241 O O . GLU A 1 654 ? 51.593 12.494 -13.435 1.00 30.98 654 GLU A O 1
ATOM 5246 N N . GLU A 1 655 ? 52.752 10.804 -12.499 1.00 34.53 655 GLU A N 1
ATOM 5247 C CA . GLU A 1 655 ? 51.841 10.367 -11.415 1.00 34.53 655 GLU A CA 1
ATOM 5248 C C . GLU A 1 655 ? 50.897 11.436 -10.824 1.00 34.53 655 GLU A C 1
ATOM 5250 O O . GLU A 1 655 ? 51.328 12.500 -10.386 1.00 34.53 655 GLU A O 1
ATOM 5255 N N . ILE A 1 656 ? 49.598 11.102 -10.731 1.00 34.59 656 ILE A N 1
ATOM 5256 C CA . ILE A 1 656 ? 48.572 11.936 -10.083 1.00 34.59 656 ILE A CA 1
ATOM 5257 C C . ILE A 1 656 ? 48.957 12.115 -8.604 1.00 34.59 656 ILE A C 1
ATOM 5259 O O . ILE A 1 656 ? 48.905 11.137 -7.851 1.00 34.59 656 ILE A O 1
ATOM 5263 N N . PRO A 1 657 ? 49.318 13.325 -8.140 1.00 33.84 657 PRO A N 1
ATOM 5264 C CA . PRO A 1 657 ? 49.618 13.534 -6.736 1.00 33.84 657 PRO A CA 1
ATOM 5265 C C . PRO A 1 657 ? 48.309 13.482 -5.952 1.00 33.84 657 PRO A C 1
ATOM 5267 O O . PRO A 1 657 ? 47.382 14.244 -6.234 1.00 33.84 657 PRO A O 1
ATOM 5270 N N . ASN A 1 658 ? 48.259 12.617 -4.940 1.00 42.09 658 ASN A N 1
ATOM 5271 C CA . ASN A 1 658 ? 47.206 12.596 -3.933 1.00 42.09 658 ASN A CA 1
ATOM 5272 C C . ASN A 1 658 ? 47.314 13.897 -3.112 1.00 42.09 658 ASN A C 1
ATOM 5274 O O . ASN A 1 658 ? 48.042 13.967 -2.122 1.00 42.09 658 ASN A O 1
ATOM 5278 N N . LYS A 1 659 ? 46.683 14.980 -3.576 1.00 42.53 659 LYS A N 1
ATOM 5279 C CA . LYS A 1 659 ? 46.463 16.159 -2.735 1.00 42.53 659 LYS A CA 1
ATOM 5280 C C . LYS A 1 659 ? 45.351 15.794 -1.765 1.00 42.53 659 LYS A C 1
ATOM 5282 O O . LYS A 1 659 ? 44.256 15.487 -2.218 1.00 42.53 659 LYS A O 1
ATOM 5287 N N . GLU A 1 660 ? 45.660 15.827 -0.469 1.00 48.56 660 GLU A N 1
ATOM 5288 C CA . GLU A 1 660 ? 44.688 15.676 0.617 1.00 48.56 660 GLU A CA 1
ATOM 5289 C C . GLU A 1 660 ? 43.451 16.531 0.313 1.00 48.56 660 GLU A C 1
ATOM 5291 O O . GLU A 1 660 ? 43.530 17.764 0.297 1.00 48.56 660 GLU A O 1
ATOM 5296 N N . ASP A 1 661 ? 42.328 15.873 0.018 1.00 58.03 661 ASP A N 1
ATOM 5297 C CA . ASP A 1 661 ? 41.038 16.538 -0.087 1.00 58.03 661 ASP A CA 1
ATOM 5298 C C . ASP A 1 661 ? 40.636 16.956 1.340 1.00 58.03 661 ASP A C 1
ATOM 5300 O O . ASP A 1 661 ? 40.458 16.091 2.205 1.00 58.03 661 ASP A O 1
ATOM 5304 N N . PRO A 1 662 ? 40.515 18.266 1.631 1.00 51.72 662 PRO A N 1
ATOM 5305 C CA . PRO A 1 662 ? 40.161 18.744 2.965 1.00 51.72 662 PRO A CA 1
ATOM 5306 C C . PRO A 1 662 ? 38.834 18.161 3.467 1.00 51.72 662 PRO A C 1
ATOM 5308 O O . PRO A 1 662 ? 38.657 17.990 4.671 1.00 51.72 662 PRO A O 1
ATOM 5311 N N . MET A 1 663 ? 37.917 17.840 2.550 1.00 52.91 663 MET A N 1
ATOM 5312 C CA . MET A 1 663 ? 36.622 17.250 2.867 1.00 52.91 663 MET A CA 1
ATOM 5313 C C . MET A 1 663 ? 36.749 15.760 3.212 1.00 52.91 663 MET A C 1
ATOM 5315 O O . MET A 1 663 ? 36.107 15.298 4.155 1.00 52.91 663 MET A O 1
ATOM 5319 N N . ASP A 1 664 ? 37.633 15.029 2.528 1.00 63.53 664 ASP A N 1
ATOM 5320 C CA . ASP A 1 664 ? 37.970 13.635 2.856 1.00 63.53 664 ASP A CA 1
ATOM 5321 C C . ASP A 1 664 ? 38.607 13.536 4.250 1.00 63.53 664 ASP A C 1
ATOM 5323 O O . ASP A 1 664 ? 38.206 12.716 5.078 1.00 63.53 664 ASP A O 1
ATOM 5327 N N . ALA A 1 665 ? 39.520 14.458 4.569 1.00 69.19 665 ALA A N 1
ATOM 5328 C CA . ALA A 1 665 ? 40.157 14.536 5.880 1.00 69.19 665 ALA A CA 1
ATOM 5329 C C . ALA A 1 665 ? 39.149 14.792 7.021 1.00 69.19 665 ALA A C 1
ATOM 5331 O O . ALA A 1 665 ? 39.266 14.190 8.093 1.00 69.19 665 ALA A O 1
ATOM 5332 N N . GLU A 1 666 ? 38.136 15.642 6.808 1.00 64.12 666 GLU A N 1
ATOM 5333 C CA . GLU A 1 666 ? 37.062 15.882 7.786 1.00 64.12 666 GLU A CA 1
ATOM 5334 C C . GLU A 1 666 ? 36.163 14.652 7.990 1.00 64.12 666 GLU A C 1
ATOM 5336 O O . GLU A 1 666 ? 35.826 14.317 9.133 1.00 64.12 666 GLU A O 1
ATOM 5341 N N . ILE A 1 667 ? 35.816 13.944 6.909 1.00 63.34 667 ILE A N 1
ATOM 5342 C CA . ILE A 1 667 ? 35.016 12.709 6.952 1.00 63.34 667 ILE A CA 1
ATOM 5343 C C . ILE A 1 667 ? 35.766 11.616 7.719 1.00 63.34 667 ILE A C 1
ATOM 5345 O O . ILE A 1 667 ? 35.211 11.002 8.638 1.00 63.34 667 ILE A O 1
ATOM 5349 N N . VAL A 1 668 ? 37.044 11.411 7.397 1.00 73.75 668 VAL A N 1
ATOM 5350 C CA . VAL A 1 668 ? 37.904 10.433 8.075 1.00 73.75 668 VAL A CA 1
ATOM 5351 C C . VAL A 1 668 ? 38.073 10.794 9.554 1.00 73.75 668 VAL A C 1
ATOM 5353 O O . VAL A 1 668 ? 37.980 9.916 10.413 1.00 73.75 668 VAL A O 1
ATOM 5356 N N . ALA A 1 669 ? 38.253 12.076 9.888 1.00 71.19 669 ALA A N 1
ATOM 5357 C CA . ALA A 1 669 ? 38.370 12.527 11.275 1.00 71.19 669 ALA A CA 1
ATOM 5358 C C . ALA A 1 669 ? 37.087 12.286 12.092 1.00 71.19 669 ALA A C 1
ATOM 5360 O O . ALA A 1 669 ? 37.163 11.861 13.250 1.00 71.19 669 ALA A O 1
ATOM 5361 N N . PHE A 1 670 ? 35.910 12.526 11.506 1.00 69.25 670 PHE A N 1
ATOM 5362 C CA . PHE A 1 670 ? 34.627 12.223 12.144 1.00 69.25 670 PHE A CA 1
ATOM 5363 C C . PHE A 1 670 ? 34.459 10.717 12.380 1.00 69.25 670 PHE A C 1
ATOM 5365 O O . PHE A 1 670 ? 34.109 10.299 13.485 1.00 69.25 670 PHE A O 1
ATOM 5372 N N . TYR A 1 671 ? 34.772 9.908 11.368 1.00 72.00 671 TYR A N 1
ATOM 5373 C CA . TYR A 1 671 ? 34.666 8.454 11.433 1.00 72.00 671 TYR A CA 1
ATOM 5374 C C . TYR A 1 671 ? 35.593 7.848 12.502 1.00 72.00 671 TYR A C 1
ATOM 5376 O O . TYR A 1 671 ? 35.141 7.091 13.361 1.00 72.00 671 TYR A O 1
ATOM 5384 N N . LEU A 1 672 ? 36.864 8.264 12.542 1.00 73.81 672 LEU A N 1
ATOM 5385 C CA . LEU A 1 672 ? 37.834 7.820 13.552 1.00 73.81 672 LEU A CA 1
ATOM 5386 C C . LEU A 1 672 ? 37.402 8.172 14.985 1.00 73.81 672 LEU A C 1
ATOM 5388 O O . LEU A 1 672 ? 37.580 7.369 15.900 1.00 73.81 672 LEU A O 1
ATOM 5392 N N . LYS A 1 673 ? 36.789 9.345 15.181 1.00 72.31 673 LYS A N 1
ATOM 5393 C CA . LYS A 1 673 ? 36.284 9.797 16.486 1.00 72.31 673 LYS A CA 1
ATOM 5394 C C . LYS A 1 673 ? 35.108 8.960 16.995 1.00 72.31 673 LYS A C 1
ATOM 5396 O O . LYS A 1 673 ? 34.977 8.755 18.202 1.00 72.31 673 LYS A O 1
ATOM 5401 N N . GLU A 1 674 ? 34.245 8.480 16.103 1.00 65.81 674 GLU A N 1
ATOM 5402 C CA . GLU A 1 674 ? 33.159 7.571 16.484 1.00 65.81 674 GLU A CA 1
ATOM 5403 C C . GLU A 1 674 ? 33.692 6.182 16.864 1.00 65.81 674 GLU A C 1
ATOM 5405 O O . GLU A 1 674 ? 33.161 5.547 17.775 1.00 65.81 674 GLU A O 1
ATOM 5410 N N . MET A 1 675 ? 34.799 5.751 16.257 1.00 66.44 675 MET A N 1
ATOM 5411 C CA . MET A 1 675 ? 35.415 4.451 16.527 1.00 66.44 675 MET A CA 1
ATOM 5412 C C . MET A 1 675 ? 36.219 4.377 17.826 1.00 66.44 675 MET A C 1
ATOM 5414 O O . MET A 1 675 ? 36.351 3.291 18.383 1.00 66.44 675 MET A O 1
ATOM 5418 N N . GLU A 1 676 ? 36.697 5.500 18.372 1.00 58.66 676 GLU A N 1
ATOM 5419 C CA . GLU A 1 676 ? 37.304 5.535 19.718 1.00 58.66 676 GLU A CA 1
ATOM 5420 C C . GLU A 1 676 ? 36.337 5.054 20.820 1.00 58.66 676 GLU A C 1
ATOM 5422 O O . GLU A 1 676 ? 36.763 4.719 21.925 1.00 58.66 676 GLU A O 1
ATOM 5427 N N . LYS A 1 677 ? 35.031 4.999 20.522 1.00 60.03 677 LYS A N 1
ATOM 5428 C CA . LYS A 1 677 ? 33.982 4.495 21.417 1.00 60.03 677 LYS A CA 1
ATOM 5429 C C . LYS A 1 677 ? 33.724 2.988 21.271 1.00 60.03 677 LYS A C 1
ATOM 5431 O O . LYS A 1 677 ? 32.959 2.444 22.067 1.00 60.03 677 LYS A O 1
ATOM 5436 N N . ALA A 1 678 ? 34.305 2.323 20.269 1.00 61.00 678 ALA A N 1
ATOM 5437 C CA . ALA A 1 678 ? 34.082 0.904 20.005 1.00 61.00 678 ALA A CA 1
ATOM 5438 C C . ALA A 1 678 ? 34.827 0.021 21.022 1.00 61.00 678 ALA A C 1
ATOM 5440 O O . ALA A 1 678 ? 35.979 0.275 21.377 1.00 61.00 678 ALA A O 1
ATOM 5441 N N . ASN A 1 679 ? 34.165 -1.033 21.505 1.00 61.31 679 ASN A N 1
ATOM 5442 C CA . ASN A 1 679 ? 34.753 -1.963 22.469 1.00 61.31 679 ASN A CA 1
ATOM 5443 C C . ASN A 1 679 ? 35.755 -2.896 21.776 1.00 61.31 679 ASN A C 1
ATOM 5445 O O . ASN A 1 679 ? 35.394 -3.598 20.835 1.00 61.31 679 ASN A O 1
ATOM 5449 N N . SER A 1 680 ? 36.991 -2.969 22.278 1.00 70.19 680 SER A N 1
ATOM 5450 C CA . SER A 1 680 ? 37.961 -3.966 21.819 1.00 70.19 680 SER A CA 1
ATOM 5451 C C . SER A 1 680 ? 37.701 -5.328 22.467 1.00 70.19 680 SER A C 1
ATOM 5453 O O . SER A 1 680 ? 37.412 -5.431 23.662 1.00 70.19 680 SER A O 1
ATOM 5455 N N . LEU A 1 681 ? 37.806 -6.392 21.672 1.00 78.62 681 LEU A N 1
ATOM 5456 C CA . LEU A 1 681 ? 37.714 -7.770 22.148 1.00 78.62 681 LEU A CA 1
ATOM 5457 C C . LEU A 1 681 ? 39.114 -8.365 22.296 1.00 78.62 681 LEU A C 1
ATOM 5459 O O . LEU A 1 681 ? 40.002 -8.131 21.479 1.00 78.62 681 LEU A O 1
ATOM 5463 N N . SER A 1 682 ? 39.317 -9.183 23.326 1.00 78.62 682 SER A N 1
ATOM 5464 C CA . SER A 1 682 ? 40.488 -10.055 23.387 1.00 78.62 682 SER A CA 1
ATOM 5465 C C . SER A 1 682 ? 40.352 -11.194 22.371 1.00 78.62 682 SER A C 1
ATOM 5467 O O . SER A 1 682 ? 39.245 -11.647 22.082 1.00 78.62 682 SER A O 1
ATOM 5469 N N . GLY A 1 683 ? 41.471 -11.752 21.898 1.00 75.19 683 GLY A N 1
ATOM 5470 C CA . GLY A 1 683 ? 41.439 -12.881 20.953 1.00 75.19 683 GLY A CA 1
ATOM 5471 C C . GLY A 1 683 ? 40.762 -14.152 21.497 1.00 75.19 683 GLY A C 1
ATOM 5472 O O . GLY A 1 683 ? 40.475 -15.083 20.750 1.00 75.19 683 GLY A O 1
ATOM 5473 N N . GLU A 1 684 ? 40.501 -14.250 22.804 1.00 75.88 684 GLU A N 1
ATOM 5474 C CA . GLU A 1 684 ? 39.662 -15.312 23.375 1.00 75.88 684 GLU A CA 1
ATOM 5475 C C . GLU A 1 684 ? 38.168 -14.968 23.279 1.00 75.88 684 GLU A C 1
ATOM 5477 O O . GLU A 1 684 ? 37.371 -15.819 22.886 1.00 75.88 684 GLU A O 1
ATOM 5482 N N . GLN A 1 685 ? 37.791 -13.713 23.547 1.00 80.19 685 GLN A N 1
ATOM 5483 C CA . GLN A 1 685 ? 36.417 -13.227 23.386 1.00 80.19 685 GLN A CA 1
ATOM 5484 C C . GLN A 1 685 ? 35.974 -13.275 21.923 1.00 80.19 685 GLN A C 1
ATOM 5486 O O . GLN A 1 685 ? 34.880 -13.752 21.629 1.00 80.19 685 GLN A O 1
ATOM 5491 N N . GLU A 1 686 ? 36.852 -12.865 21.011 1.00 79.94 686 GLU A N 1
ATOM 5492 C CA . GLU A 1 686 ? 36.625 -12.904 19.569 1.00 79.94 686 GLU A CA 1
ATOM 5493 C C . GLU A 1 686 ? 36.332 -14.329 19.086 1.00 79.94 686 GLU A C 1
ATOM 5495 O O . GLU A 1 686 ? 35.352 -14.566 18.387 1.00 79.94 686 GLU A O 1
ATOM 5500 N N . ARG A 1 687 ? 37.094 -15.321 19.568 1.00 80.81 687 ARG A N 1
ATOM 5501 C CA . ARG A 1 687 ? 36.852 -16.741 19.262 1.00 80.81 687 ARG A CA 1
ATOM 5502 C C . ARG A 1 687 ? 35.533 -17.262 19.823 1.00 80.81 687 ARG A C 1
ATOM 5504 O O . ARG A 1 687 ? 34.886 -18.090 19.183 1.00 80.81 687 ARG A O 1
ATOM 5511 N N . VAL A 1 688 ? 35.133 -16.820 21.014 1.00 82.00 688 VAL A N 1
ATOM 5512 C CA . VAL A 1 688 ? 33.847 -17.210 21.614 1.00 82.00 688 VAL A CA 1
ATOM 5513 C C . VAL A 1 688 ? 32.679 -16.615 20.829 1.00 82.00 688 VAL A C 1
ATOM 5515 O O . VAL A 1 688 ? 31.692 -17.310 20.596 1.00 82.00 688 VAL A O 1
ATOM 5518 N N . ILE A 1 689 ? 32.791 -15.357 20.407 1.00 82.88 689 ILE A N 1
ATOM 5519 C CA . ILE A 1 689 ? 31.762 -14.652 19.635 1.00 82.88 689 ILE A CA 1
ATOM 5520 C C . ILE A 1 689 ? 31.679 -15.219 18.215 1.00 82.88 689 ILE A C 1
ATOM 5522 O O . ILE A 1 689 ? 30.587 -15.545 17.760 1.00 82.88 689 ILE A O 1
ATOM 5526 N N . ALA A 1 690 ? 32.815 -15.469 17.563 1.00 79.69 690 ALA A N 1
ATOM 5527 C CA . ALA A 1 690 ? 32.858 -16.050 16.225 1.00 79.69 690 ALA A CA 1
ATOM 5528 C C . ALA A 1 690 ? 32.221 -17.453 16.166 1.00 79.69 690 ALA A C 1
ATOM 5530 O O . ALA A 1 690 ? 31.528 -17.779 15.210 1.00 79.69 690 ALA A O 1
ATOM 5531 N N . ARG A 1 691 ? 32.342 -18.273 17.223 1.00 79.94 691 ARG A N 1
ATOM 5532 C CA . ARG A 1 691 ? 31.634 -19.571 17.301 1.00 79.94 691 ARG A CA 1
ATOM 5533 C C . ARG A 1 691 ? 30.111 -19.439 17.354 1.00 79.94 691 ARG A C 1
ATOM 5535 O O . ARG A 1 691 ? 29.416 -20.369 16.955 1.00 79.94 691 ARG A O 1
ATOM 5542 N N . LYS A 1 692 ? 29.583 -18.309 17.832 1.00 79.06 692 LYS A N 1
ATOM 5543 C CA . LYS A 1 692 ? 28.136 -18.041 17.863 1.00 79.06 692 LYS A CA 1
ATOM 5544 C C . LYS A 1 692 ? 27.578 -17.627 16.497 1.00 79.06 692 LYS A C 1
ATOM 5546 O O . LYS A 1 692 ? 26.360 -17.647 16.320 1.00 79.06 692 LYS A O 1
ATOM 5551 N N . LEU A 1 693 ? 28.437 -17.342 15.512 1.00 71.88 693 LEU A N 1
ATOM 5552 C CA . LEU A 1 693 ? 28.004 -17.097 14.132 1.00 71.88 693 LEU A CA 1
ATOM 5553 C C . LEU A 1 693 ? 27.328 -18.332 13.516 1.00 71.88 693 LEU A C 1
ATOM 5555 O O . LEU A 1 693 ? 26.374 -18.185 12.758 1.00 71.88 693 LEU A O 1
ATOM 5559 N N . VAL A 1 694 ? 27.732 -19.545 13.920 1.00 65.12 694 VAL A N 1
ATOM 5560 C CA . VAL A 1 694 ? 27.155 -20.817 13.435 1.00 65.12 694 VAL A CA 1
ATOM 5561 C C . VAL A 1 694 ? 25.666 -20.950 13.785 1.00 65.12 694 VAL A C 1
ATOM 5563 O O . VAL A 1 694 ? 24.907 -21.577 13.052 1.00 65.12 694 VAL A O 1
ATOM 5566 N N . SER A 1 695 ? 25.219 -20.332 14.883 1.00 65.31 695 SER A N 1
ATOM 5567 C CA . SER A 1 695 ? 23.805 -20.299 15.282 1.00 65.31 695 SER A CA 1
ATOM 5568 C C . SER A 1 695 ? 22.983 -19.189 14.613 1.00 65.31 695 SER A C 1
ATOM 5570 O O . SER A 1 695 ? 21.793 -19.083 14.902 1.00 65.31 695 SER A O 1
ATOM 5572 N N . GLY A 1 696 ? 23.583 -18.369 13.740 1.00 67.00 696 GLY A N 1
ATOM 5573 C CA . GLY A 1 696 ? 22.906 -17.231 13.112 1.00 67.00 696 GLY A CA 1
ATOM 5574 C C . GLY A 1 696 ? 22.597 -16.088 14.085 1.00 67.00 696 GLY A C 1
ATOM 5575 O O . GLY A 1 696 ? 21.608 -15.391 13.906 1.00 67.00 696 GLY A O 1
ATOM 5576 N N . ASP A 1 697 ? 23.406 -15.920 15.135 1.00 75.50 697 ASP A N 1
ATOM 5577 C CA . ASP A 1 697 ? 23.221 -14.869 16.140 1.00 75.50 697 ASP A CA 1
ATOM 5578 C C . ASP A 1 697 ? 23.653 -13.501 15.579 1.00 75.50 697 ASP A C 1
ATOM 5580 O O . ASP A 1 697 ? 24.844 -13.190 15.482 1.00 75.50 697 ASP A O 1
ATOM 5584 N N . ASP A 1 698 ? 22.674 -12.673 15.215 1.00 72.44 698 ASP A N 1
ATOM 5585 C CA . ASP A 1 698 ? 22.892 -11.325 14.672 1.00 72.44 698 ASP A CA 1
ATOM 5586 C C . ASP A 1 698 ? 23.601 -10.393 15.670 1.00 72.44 698 ASP A C 1
ATOM 5588 O O . ASP A 1 698 ? 24.355 -9.502 15.272 1.00 72.44 698 ASP A O 1
ATOM 5592 N N . THR A 1 699 ? 23.444 -10.643 16.973 1.00 76.00 699 THR A N 1
ATOM 5593 C CA . THR A 1 699 ? 24.142 -9.888 18.022 1.00 76.00 699 THR A CA 1
ATOM 5594 C C . THR A 1 699 ? 25.631 -10.212 18.004 1.00 76.00 699 THR A C 1
ATOM 5596 O O . THR A 1 699 ? 26.467 -9.320 18.143 1.00 76.00 699 THR A O 1
ATOM 5599 N N . ALA A 1 700 ? 25.982 -11.483 17.785 1.00 77.56 700 ALA A N 1
ATOM 5600 C CA . ALA A 1 700 ? 27.371 -11.904 17.637 1.00 77.56 700 ALA A CA 1
ATOM 5601 C C . ALA A 1 700 ? 28.008 -11.338 16.357 1.00 77.56 700 ALA A C 1
ATOM 5603 O O . ALA A 1 700 ? 29.172 -10.943 16.397 1.00 77.56 700 ALA A O 1
ATOM 5604 N N . ARG A 1 701 ? 27.244 -11.240 15.256 1.00 80.00 701 ARG A N 1
ATOM 5605 C CA . ARG A 1 701 ? 27.693 -10.610 14.002 1.00 80.00 701 ARG A CA 1
ATOM 5606 C C . ARG A 1 701 ? 28.070 -9.146 14.218 1.00 80.00 701 ARG A C 1
ATOM 5608 O O . ARG A 1 701 ? 29.196 -8.760 13.915 1.00 80.00 701 ARG A O 1
ATOM 5615 N N . ASN A 1 702 ? 27.156 -8.357 14.777 1.00 79.00 702 ASN A N 1
ATOM 5616 C CA . ASN A 1 702 ? 27.369 -6.922 14.977 1.00 79.00 702 ASN A CA 1
ATOM 5617 C C . ASN A 1 702 ? 28.523 -6.653 15.946 1.00 79.00 702 ASN A C 1
ATOM 5619 O O . ASN A 1 702 ? 29.391 -5.834 15.658 1.00 79.00 702 ASN A O 1
ATOM 5623 N N . LEU A 1 703 ? 28.600 -7.420 17.037 1.00 83.19 703 LEU A N 1
ATOM 5624 C CA . LEU A 1 703 ? 29.674 -7.293 18.021 1.00 83.19 703 LEU A CA 1
ATOM 5625 C C . LEU A 1 703 ? 31.057 -7.617 17.427 1.00 83.19 703 LEU A C 1
ATOM 5627 O O . LEU A 1 703 ? 32.050 -6.998 17.806 1.00 83.19 703 LEU A O 1
ATOM 5631 N N . LEU A 1 704 ? 31.133 -8.577 16.498 1.00 85.12 704 LEU A N 1
ATOM 5632 C CA . LEU A 1 704 ? 32.384 -8.960 15.842 1.00 85.12 704 LEU A CA 1
ATOM 5633 C C . LEU A 1 704 ? 32.836 -7.930 14.795 1.00 85.12 704 LEU A C 1
ATOM 5635 O O . LEU A 1 704 ? 34.038 -7.693 14.673 1.00 85.12 704 LEU A O 1
ATOM 5639 N N . ILE A 1 705 ? 31.887 -7.305 14.083 1.00 85.25 705 ILE A N 1
ATOM 5640 C CA . ILE A 1 705 ? 32.150 -6.189 13.160 1.00 85.25 705 ILE A CA 1
ATOM 5641 C C . ILE A 1 705 ? 32.661 -4.985 13.951 1.00 85.25 705 ILE A C 1
ATOM 5643 O O . ILE A 1 705 ? 33.771 -4.526 13.695 1.00 85.25 705 ILE A O 1
ATOM 5647 N N . GLU A 1 706 ? 31.899 -4.517 14.946 1.00 83.25 706 GLU A N 1
ATOM 5648 C CA . GLU A 1 706 ? 32.224 -3.324 15.741 1.00 83.25 706 GLU A CA 1
ATOM 5649 C C . GLU A 1 706 ? 33.610 -3.411 16.389 1.00 83.25 706 GLU A C 1
ATOM 5651 O O . GLU A 1 706 ? 34.378 -2.450 16.347 1.00 83.25 706 GLU A O 1
ATOM 5656 N N . ALA A 1 707 ? 33.964 -4.581 16.925 1.00 84.75 707 ALA A N 1
ATOM 5657 C CA . ALA A 1 707 ? 35.257 -4.810 17.563 1.00 84.75 707 ALA A CA 1
ATOM 5658 C C . ALA A 1 707 ? 36.454 -4.820 16.593 1.00 84.75 707 ALA A C 1
ATOM 5660 O O . ALA A 1 707 ? 37.594 -4.701 17.043 1.00 84.75 707 ALA A O 1
ATOM 5661 N N . ASN A 1 708 ? 36.211 -4.971 15.286 1.00 87.62 708 ASN A N 1
ATOM 5662 C CA . ASN A 1 708 ? 37.241 -5.088 14.250 1.00 87.62 708 ASN A CA 1
ATOM 5663 C C . ASN A 1 708 ? 37.288 -3.901 13.271 1.00 87.62 708 ASN A C 1
ATOM 5665 O O . ASN A 1 708 ? 38.175 -3.862 12.415 1.00 87.62 708 ASN A O 1
ATOM 5669 N N . LEU A 1 709 ? 36.398 -2.907 13.402 1.00 83.81 709 LEU A N 1
ATOM 5670 C CA . LEU A 1 709 ? 36.386 -1.722 12.533 1.00 83.81 709 LEU A CA 1
ATOM 5671 C C . LEU A 1 709 ? 37.725 -0.966 12.567 1.00 83.81 709 LEU A C 1
ATOM 5673 O O . LEU A 1 709 ? 38.223 -0.550 11.524 1.00 83.81 709 LEU A O 1
ATOM 5677 N N . SER A 1 710 ? 38.338 -0.800 13.747 1.00 84.31 710 SER A N 1
ATOM 5678 C CA . SER A 1 710 ? 39.625 -0.090 13.909 1.00 84.31 710 SER A CA 1
ATOM 5679 C C . SER A 1 710 ? 40.726 -0.705 13.065 1.00 84.31 710 SER A C 1
ATOM 5681 O O . SER A 1 710 ? 41.488 0.001 12.408 1.00 84.31 710 SER A O 1
ATOM 5683 N N . ARG A 1 711 ? 40.736 -2.030 13.005 1.00 85.38 711 ARG A N 1
ATOM 5684 C CA . ARG A 1 711 ? 41.686 -2.786 12.211 1.00 85.38 711 ARG A CA 1
ATOM 5685 C C . ARG A 1 711 ? 41.398 -2.714 10.714 1.00 85.38 711 ARG A C 1
ATOM 5687 O O . ARG A 1 711 ? 42.337 -2.614 9.933 1.00 85.38 711 ARG A O 1
ATOM 5694 N N . ALA A 1 712 ? 40.129 -2.701 10.302 1.00 86.94 712 ALA A N 1
ATOM 5695 C CA . ALA A 1 712 ? 39.767 -2.450 8.906 1.00 86.94 712 ALA A CA 1
ATOM 5696 C C . ALA A 1 712 ? 40.307 -1.085 8.432 1.00 86.94 712 ALA A C 1
ATOM 5698 O O . ALA A 1 712 ? 40.880 -0.977 7.347 1.00 86.94 712 ALA A O 1
ATOM 5699 N N . VAL A 1 713 ? 40.233 -0.055 9.277 1.00 85.38 713 VAL A N 1
ATOM 5700 C CA . VAL A 1 713 ? 40.816 1.261 8.971 1.00 85.38 713 VAL A CA 1
ATOM 5701 C C . VAL A 1 713 ? 42.340 1.227 8.895 1.00 85.38 713 VAL A C 1
ATOM 5703 O O . VAL A 1 713 ? 42.917 1.857 8.011 1.00 85.38 713 VAL A O 1
ATOM 5706 N N . GLU A 1 714 ? 43.009 0.506 9.796 1.00 87.44 714 GLU A N 1
ATOM 5707 C CA . GLU A 1 714 ? 44.467 0.332 9.735 1.00 87.44 714 GLU A CA 1
ATOM 5708 C C . GLU A 1 714 ? 44.901 -0.327 8.423 1.00 87.44 714 GLU A C 1
ATOM 5710 O O . GLU A 1 714 ? 45.825 0.166 7.781 1.00 87.44 714 GLU A O 1
ATOM 5715 N N . ILE A 1 715 ? 44.184 -1.364 7.981 1.00 88.00 715 ILE A N 1
ATOM 5716 C CA . ILE A 1 715 ? 44.456 -2.036 6.706 1.00 88.00 715 ILE A CA 1
ATOM 5717 C C . ILE A 1 715 ? 44.201 -1.086 5.526 1.00 88.00 715 ILE A C 1
ATOM 5719 O O . ILE A 1 715 ? 45.020 -1.032 4.615 1.00 88.00 715 ILE A O 1
ATOM 5723 N N . ALA A 1 716 ? 43.122 -0.295 5.546 1.00 87.62 716 ALA A N 1
ATOM 5724 C CA . ALA A 1 716 ? 42.805 0.668 4.484 1.00 87.62 716 ALA A CA 1
ATOM 5725 C C . ALA A 1 716 ? 43.918 1.710 4.272 1.00 87.62 716 ALA A C 1
ATOM 5727 O O . ALA A 1 716 ? 44.278 2.013 3.134 1.00 87.62 716 ALA A O 1
ATOM 5728 N N . LYS A 1 717 ? 44.517 2.208 5.363 1.00 87.19 717 LYS A N 1
ATOM 5729 C CA . LYS A 1 717 ? 45.629 3.177 5.319 1.00 87.19 717 LYS A CA 1
ATOM 5730 C C . LYS A 1 717 ? 46.869 2.643 4.600 1.00 87.19 717 LYS A C 1
ATOM 5732 O O . LYS A 1 717 ? 47.627 3.420 4.033 1.00 87.19 717 LYS A O 1
ATOM 5737 N N . GLU A 1 718 ? 47.082 1.329 4.566 1.00 91.25 718 GLU A N 1
ATOM 5738 C CA . GLU A 1 718 ? 48.208 0.729 3.832 1.00 91.25 718 GLU A CA 1
ATOM 5739 C C . GLU A 1 718 ? 48.062 0.826 2.299 1.00 91.25 718 GLU A C 1
ATOM 5741 O O . GLU A 1 718 ? 49.040 0.653 1.559 1.00 91.25 718 GLU A O 1
ATOM 5746 N N . TYR A 1 719 ? 46.845 1.088 1.817 1.00 85.69 719 TYR A N 1
ATOM 5747 C CA . TYR A 1 719 ? 46.510 1.229 0.398 1.00 85.69 719 TYR A CA 1
ATOM 5748 C C . TYR A 1 719 ? 46.353 2.696 -0.035 1.00 85.69 719 TYR A C 1
ATOM 5750 O O . TYR A 1 719 ? 46.068 2.962 -1.204 1.00 85.69 719 TYR A O 1
ATOM 5758 N N . GLU A 1 720 ? 46.584 3.648 0.872 1.00 81.00 720 GLU A N 1
ATOM 5759 C CA . GLU A 1 720 ? 46.556 5.079 0.578 1.00 81.00 720 GLU A CA 1
ATOM 5760 C C . GLU A 1 720 ? 47.602 5.455 -0.488 1.00 81.00 720 GLU A C 1
ATOM 5762 O O . GLU A 1 720 ? 48.676 4.855 -0.590 1.00 81.00 720 GLU A O 1
ATOM 5767 N N . GLY A 1 721 ? 47.273 6.435 -1.334 1.00 69.75 721 GLY A N 1
ATOM 5768 C CA . GLY A 1 721 ? 48.147 6.870 -2.428 1.00 69.75 721 GLY A CA 1
ATOM 5769 C C . GLY A 1 721 ? 48.145 5.952 -3.656 1.00 69.75 721 GLY A C 1
ATOM 5770 O O . GLY A 1 721 ? 48.959 6.146 -4.554 1.00 69.75 721 GLY A O 1
ATOM 5771 N N . ARG A 1 722 ? 47.232 4.972 -3.734 1.00 74.19 722 ARG A N 1
ATOM 5772 C CA . ARG A 1 722 ? 47.086 4.061 -4.892 1.00 74.19 722 ARG A CA 1
ATOM 5773 C C . ARG A 1 722 ? 45.961 4.436 -5.867 1.00 74.19 722 ARG A C 1
ATOM 5775 O O . ARG A 1 722 ? 45.616 3.632 -6.731 1.00 74.19 722 ARG A O 1
ATOM 5782 N N . GLY A 1 723 ? 45.415 5.648 -5.742 1.00 63.75 723 GLY A N 1
ATOM 5783 C CA . GLY A 1 723 ? 44.459 6.238 -6.689 1.00 63.75 723 GLY A CA 1
ATOM 5784 C C . GLY A 1 723 ? 43.050 6.495 -6.143 1.00 63.75 723 GLY A C 1
ATOM 5785 O O . GLY A 1 723 ? 42.311 7.243 -6.778 1.00 63.75 723 GLY A O 1
ATOM 5786 N N . LEU A 1 724 ? 42.697 5.930 -4.983 1.00 70.75 724 LEU A N 1
ATOM 5787 C CA . LEU A 1 724 ? 41.438 6.184 -4.268 1.00 70.75 724 LEU A CA 1
ATOM 5788 C C . LEU A 1 724 ? 41.665 7.077 -3.039 1.00 70.75 724 LEU A C 1
ATOM 5790 O O . LEU A 1 724 ? 42.759 7.069 -2.462 1.00 70.75 724 LEU A O 1
ATOM 5794 N N . LEU A 1 725 ? 40.627 7.823 -2.647 1.00 80.06 725 LEU A N 1
ATOM 5795 C CA . LEU A 1 725 ? 40.609 8.611 -1.412 1.00 80.06 725 LEU A CA 1
ATOM 5796 C C . LEU A 1 725 ? 40.602 7.695 -0.181 1.00 80.06 725 LEU A C 1
ATOM 5798 O O . LEU A 1 725 ? 40.196 6.531 -0.251 1.00 80.06 725 LEU A O 1
ATOM 5802 N N . LEU A 1 726 ? 41.045 8.211 0.969 1.00 80.81 726 LEU A N 1
ATOM 5803 C CA . LEU A 1 726 ? 41.151 7.397 2.177 1.00 80.81 726 LEU A CA 1
ATOM 5804 C C . LEU A 1 726 ? 39.765 7.015 2.716 1.00 80.81 726 LEU A C 1
ATOM 5806 O O . LEU A 1 726 ? 39.608 5.899 3.217 1.00 80.81 726 LEU A O 1
ATOM 5810 N N . SER A 1 727 ? 38.750 7.879 2.588 1.00 76.38 727 SER A N 1
ATOM 5811 C CA . SER A 1 727 ? 37.382 7.512 2.986 1.00 76.38 727 SER A CA 1
ATOM 5812 C C . SER A 1 727 ? 36.803 6.372 2.145 1.00 76.38 727 SER A C 1
ATOM 5814 O O . SER A 1 727 ? 36.153 5.488 2.707 1.00 76.38 727 SER A O 1
ATOM 5816 N N . ASP A 1 728 ? 37.093 6.334 0.844 1.00 78.00 728 ASP A N 1
ATOM 5817 C CA . ASP A 1 728 ? 36.666 5.256 -0.052 1.00 78.00 728 ASP A CA 1
ATOM 5818 C C . ASP A 1 728 ? 37.365 3.940 0.314 1.00 78.00 728 ASP A C 1
ATOM 5820 O O . ASP A 1 728 ? 36.714 2.911 0.481 1.00 78.00 728 ASP A O 1
ATOM 5824 N N . LEU A 1 729 ? 38.681 3.975 0.558 1.00 83.75 729 LEU A N 1
ATOM 5825 C CA . LEU A 1 729 ? 39.434 2.805 1.029 1.00 83.75 729 LEU A CA 1
ATOM 5826 C C . LEU A 1 729 ? 38.901 2.281 2.372 1.00 83.75 729 LEU A C 1
ATOM 5828 O O . LEU A 1 729 ? 38.854 1.072 2.597 1.00 83.75 729 LEU A O 1
ATOM 5832 N N . ILE A 1 730 ? 38.478 3.168 3.275 1.00 84.19 730 ILE A N 1
ATOM 5833 C CA . ILE A 1 730 ? 37.867 2.782 4.553 1.00 84.19 730 ILE A CA 1
ATOM 5834 C C . ILE A 1 730 ? 36.507 2.108 4.335 1.00 84.19 730 ILE A C 1
ATOM 5836 O O . ILE A 1 730 ? 36.225 1.095 4.980 1.00 84.19 730 ILE A O 1
ATOM 5840 N N . GLN A 1 731 ? 35.670 2.632 3.438 1.00 78.19 731 GLN A N 1
ATOM 5841 C CA . GLN A 1 731 ? 34.373 2.028 3.122 1.00 78.19 731 GLN A CA 1
ATOM 5842 C C . GLN A 1 731 ? 34.535 0.626 2.533 1.00 78.19 731 GLN A C 1
ATOM 5844 O O . GLN A 1 731 ? 33.930 -0.322 3.033 1.00 78.19 731 GLN A O 1
ATOM 5849 N N . GLU A 1 732 ? 35.408 0.477 1.541 1.00 85.12 732 GLU A N 1
ATOM 5850 C CA . GLU A 1 732 ? 35.712 -0.811 0.915 1.00 85.12 732 GLU A CA 1
ATOM 5851 C C . GLU A 1 732 ? 36.301 -1.795 1.936 1.00 85.12 732 GLU A C 1
ATOM 5853 O O . GLU A 1 732 ? 35.902 -2.957 2.014 1.00 85.12 732 GLU A O 1
ATOM 5858 N N . SER A 1 733 ? 37.175 -1.322 2.824 1.00 86.75 733 SER A N 1
ATOM 5859 C CA . SER A 1 733 ? 37.712 -2.148 3.905 1.00 86.75 733 SER A CA 1
ATOM 5860 C C . SER A 1 733 ? 36.628 -2.644 4.876 1.00 86.75 733 SER A C 1
ATOM 5862 O O . SER A 1 733 ? 36.616 -3.818 5.259 1.00 86.75 733 SER A O 1
ATOM 5864 N N . ASN A 1 734 ? 35.655 -1.795 5.226 1.00 83.75 734 ASN A N 1
ATOM 5865 C CA . ASN A 1 734 ? 34.507 -2.196 6.044 1.00 83.75 734 ASN A CA 1
ATOM 5866 C C . ASN A 1 734 ? 33.626 -3.235 5.335 1.00 83.75 734 ASN A C 1
ATOM 5868 O O . ASN A 1 734 ? 33.164 -4.181 5.976 1.00 83.75 734 ASN A O 1
ATOM 5872 N N . ILE A 1 735 ? 33.415 -3.101 4.021 1.00 80.50 735 ILE A N 1
ATOM 5873 C CA . ILE A 1 735 ? 32.687 -4.096 3.219 1.00 80.50 735 ILE A CA 1
ATOM 5874 C C . ILE A 1 735 ? 33.439 -5.430 3.241 1.00 80.50 735 ILE A C 1
ATOM 5876 O O . ILE A 1 735 ? 32.838 -6.467 3.529 1.00 80.50 735 ILE A O 1
ATOM 5880 N N . GLY A 1 736 ? 34.760 -5.410 3.045 1.00 84.25 736 GLY A N 1
ATOM 5881 C CA . GLY A 1 736 ? 35.612 -6.593 3.160 1.00 84.25 736 GLY A CA 1
ATOM 5882 C C . GLY A 1 736 ? 35.510 -7.277 4.530 1.00 84.25 736 GLY A C 1
ATOM 5883 O O . GLY A 1 736 ? 35.431 -8.505 4.607 1.00 84.25 736 GLY A O 1
ATOM 5884 N N . LEU A 1 737 ? 35.424 -6.501 5.617 1.00 90.12 737 LEU A N 1
ATOM 5885 C CA . LEU A 1 737 ? 35.197 -7.019 6.970 1.00 90.12 737 LEU A CA 1
ATOM 5886 C C . LEU A 1 737 ? 33.804 -7.651 7.117 1.00 90.12 737 LEU A C 1
ATOM 5888 O O . LEU A 1 737 ? 33.679 -8.737 7.682 1.00 90.12 737 LEU A O 1
ATOM 5892 N N . MET A 1 738 ? 32.753 -7.010 6.601 1.00 84.88 738 MET A N 1
ATOM 5893 C CA . MET A 1 738 ? 31.388 -7.551 6.637 1.00 84.88 738 MET A CA 1
ATOM 5894 C C . MET A 1 738 ? 31.279 -8.871 5.867 1.00 84.88 738 MET A C 1
ATOM 5896 O O . MET A 1 738 ? 30.640 -9.815 6.338 1.00 84.88 738 MET A O 1
ATOM 5900 N N . VAL A 1 739 ? 31.929 -8.954 4.704 1.00 82.31 739 VAL A N 1
ATOM 5901 C CA . VAL A 1 739 ? 32.041 -10.194 3.928 1.00 82.31 739 VAL A CA 1
ATOM 5902 C C . VAL A 1 739 ? 32.780 -11.253 4.745 1.00 82.31 739 VAL A C 1
ATOM 5904 O O . VAL A 1 739 ? 32.288 -12.372 4.864 1.00 82.31 739 VAL A O 1
ATOM 5907 N N . ALA A 1 740 ? 33.887 -10.894 5.401 1.00 88.31 740 ALA A N 1
ATOM 5908 C CA . ALA A 1 740 ? 34.622 -11.822 6.253 1.00 88.31 740 ALA A CA 1
ATOM 5909 C C . ALA A 1 740 ? 33.776 -12.393 7.400 1.00 88.31 740 ALA A C 1
ATOM 5911 O O . ALA A 1 740 ? 33.856 -13.582 7.680 1.00 88.31 740 ALA A O 1
ATOM 5912 N N . VAL A 1 741 ? 32.944 -11.584 8.061 1.00 87.94 741 VAL A N 1
ATOM 5913 C CA . VAL A 1 741 ? 32.065 -12.074 9.138 1.00 87.94 741 VAL A CA 1
ATOM 5914 C C . VAL A 1 741 ? 30.995 -13.035 8.613 1.00 87.94 741 VAL A C 1
ATOM 5916 O O . VAL A 1 741 ? 30.605 -13.961 9.321 1.00 87.94 741 VAL A O 1
ATOM 5919 N N . ASN A 1 742 ? 30.530 -12.841 7.380 1.00 84.12 742 ASN A N 1
ATOM 5920 C CA . ASN A 1 742 ? 29.532 -13.714 6.764 1.00 84.12 742 ASN A CA 1
ATOM 5921 C C . ASN A 1 742 ? 30.120 -15.019 6.218 1.00 84.12 742 ASN A C 1
ATOM 5923 O O . ASN A 1 742 ? 29.420 -16.028 6.203 1.00 84.12 742 ASN A O 1
ATOM 5927 N N . GLU A 1 743 ? 31.370 -14.995 5.757 1.00 85.00 743 GLU A N 1
ATOM 5928 C CA . GLU A 1 743 ? 32.036 -16.151 5.146 1.00 85.00 743 GLU A CA 1
ATOM 5929 C C . GLU A 1 743 ? 32.897 -16.957 6.128 1.00 85.00 743 GLU A C 1
ATOM 5931 O O . GLU A 1 743 ? 33.347 -18.042 5.777 1.00 85.00 743 GLU A O 1
ATOM 5936 N N . PHE A 1 744 ? 33.130 -16.458 7.346 1.00 86.50 744 PHE A N 1
ATOM 5937 C CA . PHE A 1 744 ? 33.957 -17.149 8.330 1.00 86.50 744 PHE A CA 1
ATOM 5938 C C . PHE A 1 744 ? 33.286 -18.417 8.865 1.00 86.50 744 PHE A C 1
ATOM 5940 O O . PHE A 1 744 ? 32.224 -18.362 9.493 1.00 86.50 744 PHE A O 1
ATOM 5947 N N . GLU A 1 745 ? 33.964 -19.553 8.721 1.00 83.94 745 GLU A N 1
ATOM 5948 C CA . GLU A 1 745 ? 33.514 -20.841 9.238 1.00 83.94 745 GLU A CA 1
ATOM 5949 C C . GLU A 1 745 ? 34.434 -21.311 10.380 1.00 83.94 745 GLU A C 1
ATOM 5951 O O . GLU A 1 745 ? 35.517 -21.821 10.113 1.00 83.94 745 GLU A O 1
ATOM 5956 N N . PRO A 1 746 ? 34.034 -21.229 11.669 1.00 78.56 746 PRO A N 1
ATOM 5957 C CA . PRO A 1 746 ? 34.920 -21.520 12.811 1.00 78.56 746 PRO A CA 1
ATOM 5958 C C . PRO A 1 746 ? 35.515 -22.939 12.858 1.00 78.56 746 PRO A C 1
ATOM 5960 O O . PRO A 1 746 ? 36.495 -23.175 13.569 1.00 78.56 746 PRO A O 1
ATOM 5963 N N . ASP A 1 747 ? 34.899 -23.887 12.147 1.00 76.75 747 ASP A N 1
ATOM 5964 C CA . ASP A 1 747 ? 35.350 -25.279 12.045 1.00 76.75 747 ASP A CA 1
ATOM 5965 C C . ASP A 1 747 ? 36.359 -25.497 10.896 1.00 76.75 747 ASP A C 1
ATOM 5967 O O . ASP A 1 747 ? 37.075 -26.503 10.888 1.00 76.75 747 ASP A O 1
ATOM 5971 N N . ILE A 1 748 ? 36.445 -24.556 9.946 1.00 75.75 748 ILE A N 1
ATOM 5972 C CA . ILE A 1 748 ? 37.349 -24.580 8.782 1.00 75.75 748 ILE A CA 1
ATOM 5973 C C . ILE A 1 748 ? 38.460 -23.531 8.942 1.00 75.75 748 ILE A C 1
ATOM 5975 O O . ILE A 1 748 ? 39.650 -23.835 8.797 1.00 75.75 748 ILE A O 1
ATOM 5979 N N . ASP A 1 749 ? 38.081 -22.311 9.302 1.00 76.56 749 ASP A N 1
ATOM 5980 C CA . ASP A 1 749 ? 38.938 -21.153 9.479 1.00 76.56 749 ASP A CA 1
ATOM 5981 C C . ASP A 1 749 ? 39.454 -21.073 10.921 1.00 76.56 749 ASP A C 1
ATOM 5983 O O . ASP A 1 749 ? 38.715 -20.926 11.893 1.00 76.56 749 ASP A O 1
ATOM 5987 N N . LYS A 1 750 ? 40.777 -21.181 11.079 1.00 68.56 750 LYS A N 1
ATOM 5988 C CA . LYS A 1 750 ? 41.415 -21.341 12.399 1.00 68.56 750 LYS A CA 1
ATOM 5989 C C . LYS A 1 750 ? 41.315 -20.110 13.300 1.00 68.56 750 LYS A C 1
ATOM 5991 O O . LYS A 1 750 ? 41.387 -20.249 14.521 1.00 68.56 750 LYS A O 1
ATOM 5996 N N . ASP A 1 751 ? 41.260 -18.926 12.702 1.00 83.00 751 ASP A N 1
ATOM 5997 C CA . ASP A 1 751 ? 41.400 -17.650 13.396 1.00 83.00 751 ASP A CA 1
ATOM 5998 C C . ASP A 1 751 ? 40.715 -16.531 12.603 1.00 83.00 751 ASP A C 1
ATOM 6000 O O . ASP A 1 751 ? 41.110 -16.237 11.472 1.00 83.00 751 ASP A O 1
ATOM 6004 N N . PHE A 1 752 ? 39.685 -15.924 13.200 1.00 86.38 752 PHE A N 1
ATOM 6005 C CA . PHE A 1 752 ? 38.891 -14.874 12.555 1.00 86.38 752 PHE A CA 1
ATOM 6006 C C . PHE A 1 752 ? 39.747 -13.658 12.211 1.00 86.38 752 PHE A C 1
ATOM 6008 O O . PHE A 1 752 ? 39.642 -13.121 11.114 1.00 86.38 752 PHE A O 1
ATOM 6015 N N . HIS A 1 753 ? 40.663 -13.294 13.105 1.00 84.19 753 HIS A N 1
ATOM 6016 C CA . HIS A 1 753 ? 41.573 -12.175 12.927 1.00 84.19 753 HIS A CA 1
ATOM 6017 C C . HIS A 1 753 ? 42.427 -12.318 11.652 1.00 84.19 753 HIS A C 1
ATOM 6019 O O . HIS A 1 753 ? 42.574 -11.363 10.889 1.00 84.19 753 HIS A O 1
ATOM 6025 N N . THR A 1 754 ? 42.987 -13.499 11.393 1.00 85.00 754 THR A N 1
ATOM 6026 C CA . THR A 1 754 ? 43.785 -13.774 10.183 1.00 85.00 754 THR A CA 1
ATOM 6027 C C . THR A 1 754 ? 42.913 -13.867 8.926 1.00 85.00 754 THR A C 1
ATOM 6029 O O . THR A 1 754 ? 43.320 -13.437 7.846 1.00 85.00 754 THR A O 1
ATOM 6032 N N . PHE A 1 755 ? 41.713 -14.434 9.057 1.00 88.56 755 PHE A N 1
ATOM 6033 C CA . PHE A 1 755 ? 40.770 -14.590 7.950 1.00 88.56 755 PHE A CA 1
ATOM 6034 C C . PHE A 1 755 ? 40.227 -13.243 7.456 1.00 88.56 755 PHE A C 1
ATOM 6036 O O . PHE A 1 755 ? 40.255 -12.973 6.254 1.00 88.56 755 PHE A O 1
ATOM 6043 N N . SER A 1 756 ? 39.795 -12.378 8.377 1.00 90.44 756 SER A N 1
ATOM 6044 C CA . SER A 1 756 ? 39.221 -11.073 8.053 1.00 90.44 756 SER A CA 1
ATOM 6045 C C . SER A 1 756 ? 40.219 -10.155 7.367 1.00 90.44 756 SER A C 1
ATOM 6047 O O . SER A 1 756 ? 39.889 -9.562 6.346 1.00 90.44 756 SER A O 1
ATOM 6049 N N . GLU A 1 757 ? 41.469 -10.122 7.826 1.00 91.50 757 GLU A N 1
ATOM 6050 C CA . GLU A 1 757 ? 42.518 -9.347 7.161 1.00 91.50 757 GLU A CA 1
ATOM 6051 C C . GLU A 1 757 ? 42.755 -9.802 5.717 1.00 91.50 757 GLU A C 1
ATOM 6053 O O . GLU A 1 757 ? 42.873 -8.970 4.818 1.00 91.50 757 GLU A O 1
ATOM 6058 N N . LYS A 1 758 ? 42.773 -11.115 5.463 1.00 89.75 758 LYS A N 1
ATOM 6059 C CA . LYS A 1 758 ? 42.940 -11.642 4.103 1.00 89.75 758 LYS A CA 1
ATOM 6060 C C . LYS A 1 758 ? 41.787 -11.222 3.186 1.00 89.75 758 LYS A C 1
ATOM 6062 O O . LYS A 1 758 ? 42.028 -10.886 2.029 1.00 89.75 758 LYS A O 1
ATOM 6067 N N . MET A 1 759 ? 40.557 -11.255 3.691 1.00 85.94 759 MET A N 1
ATOM 6068 C CA . MET A 1 759 ? 39.361 -10.881 2.931 1.00 85.94 759 MET A CA 1
ATOM 6069 C C . MET A 1 759 ? 39.305 -9.380 2.646 1.00 85.94 759 MET A C 1
ATOM 6071 O O . MET A 1 759 ? 39.046 -8.991 1.510 1.00 85.94 759 MET A O 1
ATOM 6075 N N . ILE A 1 760 ? 39.631 -8.550 3.639 1.00 91.00 760 ILE A N 1
ATOM 6076 C CA . ILE A 1 760 ? 39.717 -7.093 3.497 1.00 91.00 760 ILE A CA 1
ATOM 6077 C C . ILE A 1 760 ? 40.742 -6.712 2.423 1.00 91.00 760 ILE A C 1
ATOM 6079 O O . ILE A 1 760 ? 40.420 -5.979 1.492 1.00 91.00 760 ILE A O 1
ATOM 6083 N N . ARG A 1 761 ? 41.968 -7.245 2.516 1.00 93.00 761 ARG A N 1
ATOM 6084 C CA . ARG A 1 761 ? 43.045 -6.956 1.553 1.00 93.00 761 ARG A CA 1
ATOM 6085 C C . ARG A 1 761 ? 42.682 -7.380 0.135 1.00 93.00 761 ARG A C 1
ATOM 6087 O O . ARG A 1 761 ? 42.885 -6.611 -0.797 1.00 93.00 761 ARG A O 1
ATOM 6094 N N . LYS A 1 762 ? 42.100 -8.574 -0.016 1.00 85.75 762 LYS A N 1
ATOM 6095 C CA . LYS A 1 762 ? 41.625 -9.074 -1.311 1.00 85.75 762 LYS A CA 1
ATOM 6096 C C . LYS A 1 762 ? 40.602 -8.119 -1.934 1.00 85.75 762 LYS A C 1
ATOM 6098 O O . LYS A 1 762 ? 40.712 -7.810 -3.113 1.00 85.75 762 LYS A O 1
ATOM 6103 N N . HIS A 1 763 ? 39.639 -7.648 -1.144 1.00 83.56 763 HIS A N 1
ATOM 6104 C CA . HIS A 1 763 ? 38.601 -6.743 -1.628 1.00 83.56 763 HIS A CA 1
ATOM 6105 C C . HIS A 1 763 ? 39.180 -5.390 -2.069 1.00 83.56 763 HIS A C 1
ATOM 6107 O O . HIS A 1 763 ? 38.891 -4.928 -3.165 1.00 83.56 763 HIS A O 1
ATOM 6113 N N . LEU A 1 764 ? 40.083 -4.810 -1.271 1.00 83.50 764 LEU A N 1
ATOM 6114 C CA . LEU A 1 764 ? 40.773 -3.561 -1.617 1.00 83.50 764 LEU A CA 1
ATOM 6115 C C . LEU A 1 764 ? 41.608 -3.677 -2.902 1.00 83.50 764 LEU A C 1
ATOM 6117 O O . LEU A 1 764 ? 41.649 -2.742 -3.700 1.00 83.50 764 LEU A O 1
ATOM 6121 N N . GLU A 1 765 ? 42.279 -4.811 -3.112 1.00 84.94 765 GLU A N 1
ATOM 6122 C CA . GLU A 1 765 ? 43.064 -5.073 -4.325 1.00 84.94 765 GLU A CA 1
ATOM 6123 C C . GLU A 1 765 ? 42.179 -5.171 -5.572 1.00 84.94 765 GLU A C 1
ATOM 6125 O O . GLU A 1 765 ? 42.487 -4.534 -6.580 1.00 84.94 765 GLU A O 1
ATOM 6130 N N . GLU A 1 766 ? 41.057 -5.893 -5.488 1.00 79.06 766 GLU A N 1
ATOM 6131 C CA . GLU A 1 766 ? 40.073 -6.002 -6.574 1.00 79.06 766 GLU A CA 1
ATOM 6132 C C . GLU A 1 766 ? 39.504 -4.619 -6.944 1.00 79.06 766 GLU A C 1
ATOM 6134 O O . GLU A 1 766 ? 39.510 -4.240 -8.119 1.00 79.06 766 GLU A O 1
ATOM 6139 N N . THR A 1 767 ? 39.118 -3.811 -5.950 1.00 75.56 767 THR A N 1
ATOM 6140 C CA . THR A 1 767 ? 38.573 -2.462 -6.178 1.00 75.56 767 THR A CA 1
ATOM 6141 C C . THR A 1 767 ? 39.601 -1.518 -6.820 1.00 75.56 767 THR A C 1
ATOM 6143 O O . THR A 1 767 ? 39.279 -0.757 -7.739 1.00 75.56 767 THR A O 1
ATOM 6146 N N . LEU A 1 768 ? 40.869 -1.579 -6.400 1.00 76.06 768 LEU A N 1
ATOM 6147 C CA . LEU A 1 768 ? 41.937 -0.761 -6.987 1.00 76.06 768 LEU A CA 1
ATOM 6148 C C . LEU A 1 768 ? 42.288 -1.167 -8.425 1.00 76.06 768 LEU A C 1
ATOM 6150 O O . LEU A 1 768 ? 42.630 -0.301 -9.239 1.00 76.06 768 LEU A O 1
ATOM 6154 N N . GLU A 1 769 ? 42.230 -2.456 -8.760 1.00 71.06 769 GLU A N 1
ATOM 6155 C CA . GLU A 1 769 ? 42.444 -2.931 -10.133 1.00 71.06 769 GLU A CA 1
ATOM 6156 C C . GLU A 1 769 ? 41.342 -2.439 -11.081 1.00 71.06 769 GLU A C 1
ATOM 6158 O O . GLU A 1 769 ? 41.638 -1.951 -12.181 1.00 71.06 769 GLU A O 1
ATOM 6163 N N . GLU A 1 770 ? 40.082 -2.496 -10.643 1.00 68.06 770 GLU A N 1
ATOM 6164 C CA . GLU A 1 770 ? 38.938 -1.986 -11.403 1.00 68.06 770 GLU A CA 1
ATOM 6165 C C . GLU A 1 770 ? 39.040 -0.474 -11.641 1.00 68.06 770 GLU A C 1
ATOM 6167 O O . GLU A 1 770 ? 38.893 -0.007 -12.779 1.00 68.06 770 GLU A O 1
ATOM 6172 N N . TYR A 1 771 ? 39.378 0.286 -10.595 1.00 65.81 771 TYR A N 1
ATOM 6173 C CA . TYR A 1 771 ? 39.557 1.732 -10.687 1.00 65.81 771 TYR A CA 1
ATOM 6174 C C . TYR A 1 771 ? 40.661 2.103 -11.688 1.00 65.81 771 TYR A C 1
ATOM 6176 O O . TYR A 1 771 ? 40.401 2.827 -12.652 1.00 65.81 771 TYR A O 1
ATOM 6184 N N . ASN A 1 772 ? 41.863 1.534 -11.546 1.00 56.97 772 ASN A N 1
ATOM 6185 C CA . ASN A 1 772 ? 43.016 1.849 -12.400 1.00 56.97 772 ASN A CA 1
ATOM 6186 C C . ASN A 1 772 ? 42.823 1.459 -13.881 1.00 56.97 772 ASN A C 1
ATOM 6188 O O . ASN A 1 772 ? 43.386 2.095 -14.781 1.00 56.97 772 ASN A O 1
ATOM 6192 N N . SER A 1 773 ? 42.023 0.426 -14.159 1.00 53.28 773 SER A N 1
ATOM 6193 C CA . SER A 1 773 ? 41.641 0.029 -15.523 1.00 53.28 773 SER A CA 1
ATOM 6194 C C . SER A 1 773 ? 40.753 1.080 -16.208 1.00 53.28 773 SER A C 1
ATOM 6196 O O . SER A 1 773 ? 40.925 1.397 -17.395 1.00 53.28 773 SER A O 1
ATOM 6198 N N . SER A 1 774 ? 39.835 1.678 -15.444 1.00 50.25 774 SER A N 1
ATOM 6199 C CA . SER A 1 774 ? 38.885 2.673 -15.944 1.00 50.25 774 SER A CA 1
ATOM 6200 C C . SER A 1 774 ? 39.565 3.996 -16.334 1.00 50.25 774 SER A C 1
ATOM 6202 O O . SER A 1 774 ? 39.315 4.527 -17.422 1.00 50.25 774 SER A O 1
ATOM 6204 N N . THR A 1 775 ? 40.513 4.476 -15.524 1.00 47.09 775 THR A N 1
ATOM 6205 C CA . THR A 1 775 ? 41.227 5.748 -15.733 1.00 47.09 775 THR A CA 1
ATOM 6206 C C . THR A 1 775 ? 42.140 5.702 -16.960 1.00 47.09 775 THR A C 1
ATOM 6208 O O . THR A 1 775 ? 42.143 6.630 -17.771 1.00 47.09 775 THR A O 1
ATOM 6211 N N . ARG A 1 776 ? 42.861 4.589 -17.176 1.00 44.59 776 ARG A N 1
ATOM 6212 C CA . ARG A 1 776 ? 43.724 4.405 -18.365 1.00 44.59 776 ARG A CA 1
ATOM 6213 C C . ARG A 1 776 ? 42.941 4.415 -19.678 1.00 44.59 776 ARG A C 1
ATOM 6215 O O . ARG A 1 776 ? 43.445 4.891 -20.697 1.00 44.59 776 ARG A O 1
ATOM 6222 N N . SER A 1 777 ? 41.710 3.908 -19.666 1.00 44.25 777 SER A N 1
ATOM 6223 C CA . SER A 1 777 ? 40.844 3.897 -20.850 1.00 44.25 777 SER A CA 1
ATOM 6224 C C . SER A 1 777 ? 40.350 5.302 -21.221 1.00 44.25 777 SER A C 1
ATOM 6226 O O . SER A 1 777 ? 40.268 5.621 -22.408 1.00 44.25 777 SER A O 1
ATOM 6228 N N . ALA A 1 778 ? 40.099 6.165 -20.230 1.00 47.28 778 ALA A N 1
ATOM 6229 C CA . ALA A 1 778 ? 39.678 7.551 -20.448 1.00 47.28 778 ALA A CA 1
ATOM 6230 C C . ALA A 1 778 ? 40.786 8.415 -21.082 1.00 47.28 778 ALA A C 1
ATOM 6232 O O . ALA A 1 778 ? 40.533 9.115 -22.063 1.00 47.28 778 ALA A O 1
ATOM 6233 N N . VAL A 1 779 ? 42.030 8.296 -20.600 1.00 47.41 779 VAL A N 1
ATOM 6234 C CA . VAL A 1 779 ? 43.190 9.028 -21.154 1.00 47.41 779 VAL A CA 1
ATOM 6235 C C . VAL A 1 779 ? 43.457 8.631 -22.612 1.00 47.41 779 VAL A C 1
ATOM 6237 O O . VAL A 1 779 ? 43.661 9.481 -23.479 1.00 47.41 779 VAL A O 1
ATOM 6240 N N . LYS A 1 780 ? 43.374 7.331 -22.927 1.00 51.88 780 LYS A N 1
ATOM 6241 C CA . LYS A 1 780 ? 43.561 6.829 -24.298 1.00 51.88 780 LYS A CA 1
ATOM 6242 C C . LYS A 1 780 ? 42.497 7.352 -25.274 1.00 51.88 780 LYS A C 1
ATOM 6244 O O . LYS A 1 780 ? 42.796 7.541 -26.452 1.00 51.88 780 LYS A O 1
ATOM 6249 N N . MET A 1 781 ? 41.273 7.579 -24.796 1.00 58.12 781 MET A N 1
ATOM 6250 C CA . MET A 1 781 ? 40.182 8.139 -25.596 1.00 58.12 781 MET A CA 1
ATOM 6251 C C . MET A 1 781 ? 40.412 9.622 -25.912 1.00 58.12 781 MET A C 1
ATOM 6253 O O . MET A 1 781 ? 40.260 10.025 -27.063 1.00 58.12 781 MET A O 1
ATOM 6257 N N . ALA A 1 782 ? 40.844 10.415 -24.926 1.00 52.41 782 ALA A N 1
ATOM 6258 C CA . ALA A 1 782 ? 41.128 11.840 -25.109 1.00 52.41 782 ALA A CA 1
ATOM 6259 C C . ALA A 1 782 ? 42.201 12.086 -26.187 1.00 52.41 782 ALA A C 1
ATOM 6261 O O . ALA A 1 782 ? 42.000 12.897 -27.090 1.00 52.41 782 ALA A O 1
ATOM 6262 N N . ASN A 1 783 ? 43.288 11.306 -26.170 1.00 56.84 783 ASN A N 1
ATOM 6263 C CA . ASN A 1 783 ? 44.354 11.413 -27.172 1.00 56.84 783 ASN A CA 1
ATOM 6264 C C . ASN A 1 783 ? 43.861 11.126 -28.601 1.00 56.84 783 ASN A C 1
ATOM 6266 O O . ASN A 1 783 ? 44.259 11.811 -29.541 1.00 56.84 783 ASN A O 1
ATOM 6270 N N . ARG A 1 784 ? 42.949 10.158 -28.769 1.00 66.06 784 ARG A N 1
ATOM 6271 C CA . ARG A 1 784 ? 42.358 9.830 -30.078 1.00 66.06 784 ARG A CA 1
ATOM 6272 C C . ARG A 1 784 ? 41.417 10.914 -30.605 1.00 66.06 784 ARG A C 1
ATOM 6274 O O . ARG A 1 784 ? 41.368 11.137 -31.811 1.00 66.06 784 ARG A O 1
ATOM 6281 N N . VAL A 1 785 ? 40.675 11.580 -29.721 1.00 67.75 785 VAL A N 1
ATOM 6282 C CA . VAL A 1 785 ? 39.798 12.702 -30.098 1.00 67.75 785 VAL A CA 1
ATOM 6283 C C . VAL A 1 785 ? 40.622 13.906 -30.563 1.00 67.75 785 VAL A C 1
ATOM 6285 O O . VAL A 1 785 ? 40.280 14.525 -31.570 1.00 67.75 785 VAL A O 1
ATOM 6288 N N . ASN A 1 786 ? 41.734 14.201 -29.887 1.00 63.81 786 ASN A N 1
ATOM 6289 C CA . ASN A 1 786 ? 42.628 15.293 -30.278 1.00 63.81 786 ASN A CA 1
ATOM 6290 C C . ASN A 1 786 ? 43.255 15.050 -31.660 1.00 63.81 786 ASN A C 1
ATOM 6292 O O . ASN A 1 786 ? 43.155 15.906 -32.535 1.00 63.81 786 ASN A O 1
ATOM 6296 N N . GLU A 1 787 ? 43.789 13.848 -31.898 1.00 73.88 787 GLU A N 1
ATOM 6297 C CA . GLU A 1 787 ? 44.352 13.460 -33.200 1.00 73.88 787 GLU A CA 1
ATOM 6298 C C . GLU A 1 787 ? 43.327 13.592 -34.346 1.00 73.88 787 GLU A C 1
ATOM 6300 O O . GLU A 1 787 ? 43.634 14.104 -35.426 1.00 73.88 787 GLU A O 1
ATOM 6305 N N . MET A 1 788 ? 42.077 13.184 -34.105 1.00 85.69 788 MET A N 1
ATOM 6306 C CA . MET A 1 788 ? 40.979 13.333 -35.064 1.00 85.69 788 MET A CA 1
ATOM 6307 C C . MET A 1 788 ? 40.688 14.808 -35.390 1.00 85.69 788 MET A C 1
ATOM 6309 O O . MET A 1 788 ? 40.518 15.158 -36.563 1.00 85.69 788 MET A O 1
ATOM 6313 N N . ASN A 1 789 ? 40.634 15.672 -34.373 1.00 76.44 789 ASN A N 1
ATOM 6314 C CA . ASN A 1 789 ? 40.361 17.102 -34.540 1.00 76.44 789 ASN A CA 1
ATOM 6315 C C . ASN A 1 789 ? 41.486 17.817 -35.308 1.00 76.44 789 ASN A C 1
ATOM 6317 O O . ASN A 1 789 ? 41.201 18.654 -36.172 1.00 76.44 789 ASN A O 1
ATOM 6321 N N . ASP A 1 790 ? 42.744 17.441 -35.073 1.00 74.00 790 ASP A N 1
ATOM 6322 C CA . ASP A 1 790 ? 43.898 17.966 -35.811 1.00 74.00 790 ASP A CA 1
ATOM 6323 C C . ASP A 1 790 ? 43.822 17.610 -37.301 1.00 74.00 790 ASP A C 1
ATOM 6325 O O . ASP A 1 790 ? 43.995 18.466 -38.177 1.00 74.00 790 ASP A O 1
ATOM 6329 N N . ILE A 1 791 ? 43.487 16.353 -37.608 1.00 78.50 791 ILE A N 1
ATOM 6330 C CA . ILE A 1 791 ? 43.329 15.870 -38.985 1.00 78.50 791 ILE A CA 1
ATOM 6331 C C . ILE A 1 791 ? 42.163 16.571 -39.688 1.00 78.50 791 ILE A C 1
ATOM 6333 O O . ILE A 1 791 ? 42.310 16.991 -40.842 1.00 78.50 791 ILE A O 1
ATOM 6337 N N . ALA A 1 792 ? 41.024 16.726 -39.007 1.00 74.94 792 ALA A N 1
ATOM 6338 C CA . ALA A 1 792 ? 39.853 17.420 -39.539 1.00 74.94 792 ALA A CA 1
ATOM 6339 C C . ALA A 1 792 ? 40.159 18.898 -39.839 1.00 74.94 792 ALA A C 1
ATOM 6341 O O . ALA A 1 792 ? 39.805 19.400 -40.909 1.00 74.94 792 ALA A O 1
ATOM 6342 N N . THR A 1 793 ? 40.888 19.570 -38.944 1.00 76.00 793 THR A N 1
ATOM 6343 C CA . THR A 1 793 ? 41.299 20.975 -39.094 1.00 76.00 793 THR A CA 1
ATOM 6344 C C . THR A 1 793 ? 42.280 21.160 -40.252 1.00 76.00 793 THR A C 1
ATOM 6346 O O . THR A 1 793 ? 42.110 22.058 -41.082 1.00 76.00 793 THR A O 1
ATOM 6349 N N . ALA A 1 794 ? 43.287 20.288 -40.359 1.00 74.50 794 ALA A N 1
ATOM 6350 C CA . ALA A 1 794 ? 44.248 20.318 -41.459 1.00 74.50 794 ALA A CA 1
ATOM 6351 C C . ALA A 1 794 ? 43.561 20.112 -42.818 1.00 74.50 794 ALA A C 1
ATOM 6353 O O . ALA A 1 794 ? 43.852 20.822 -43.780 1.00 74.50 794 ALA A O 1
ATOM 6354 N N . PHE A 1 795 ? 42.605 19.184 -42.886 1.00 84.88 795 PHE A N 1
ATOM 6355 C CA . PHE A 1 795 ? 41.831 18.910 -44.093 1.00 84.88 795 PHE A CA 1
ATOM 6356 C C . PHE A 1 795 ? 40.917 20.085 -44.475 1.00 84.88 795 PHE A C 1
ATOM 6358 O O . PHE A 1 795 ? 40.870 20.468 -45.644 1.00 84.88 795 PHE A O 1
ATOM 6365 N N . ALA A 1 796 ? 40.243 20.705 -43.498 1.00 76.25 796 ALA A N 1
ATOM 6366 C CA . ALA A 1 796 ? 39.388 21.868 -43.733 1.00 76.25 796 ALA A CA 1
ATOM 6367 C C . ALA A 1 796 ? 40.159 23.056 -44.318 1.00 76.25 796 ALA A C 1
ATOM 6369 O O . ALA A 1 796 ? 39.664 23.745 -45.212 1.00 76.25 796 ALA A O 1
ATOM 6370 N N . LYS A 1 797 ? 41.400 23.249 -43.863 1.00 80.25 797 LYS A N 1
ATOM 6371 C CA . LYS A 1 797 ? 42.305 24.284 -44.372 1.00 80.25 797 LYS A CA 1
ATOM 6372 C C . LYS A 1 797 ? 42.854 23.973 -45.768 1.00 80.25 797 LYS A C 1
ATOM 6374 O O . LYS A 1 797 ? 43.073 24.891 -46.547 1.00 80.25 797 LYS A O 1
ATOM 6379 N N . GLU A 1 798 ? 43.098 22.702 -46.074 1.00 84.31 798 GLU A N 1
ATOM 6380 C CA . GLU A 1 798 ? 43.679 22.256 -47.348 1.00 84.31 798 GLU A CA 1
ATOM 6381 C C . GLU A 1 798 ? 42.653 22.248 -48.496 1.00 84.31 798 GLU A C 1
ATOM 6383 O O . GLU A 1 798 ? 42.995 22.587 -49.628 1.00 84.31 798 GLU A O 1
ATOM 6388 N N . TYR A 1 799 ? 41.396 21.893 -48.210 1.00 81.00 799 TYR A N 1
ATOM 6389 C CA . TYR A 1 799 ? 40.356 21.683 -49.228 1.00 81.00 799 TYR A CA 1
ATOM 6390 C C . TYR A 1 799 ? 39.198 22.691 -49.167 1.00 81.00 799 TYR A C 1
ATOM 6392 O O . TYR A 1 799 ? 38.229 22.531 -49.910 1.00 81.00 799 TYR A O 1
ATOM 6400 N N . GLU A 1 800 ? 39.282 23.698 -48.289 1.00 82.88 800 GLU A N 1
ATOM 6401 C CA . GLU A 1 800 ? 38.258 24.737 -48.062 1.00 82.88 800 GLU A CA 1
ATOM 6402 C C . GLU A 1 800 ? 36.844 24.167 -47.817 1.00 82.88 800 GLU A C 1
ATOM 6404 O O . GLU A 1 800 ? 35.825 24.766 -48.165 1.00 82.88 800 GLU A O 1
ATOM 6409 N N . ARG A 1 801 ? 36.769 22.974 -47.219 1.00 84.38 801 ARG A N 1
ATOM 6410 C CA . ARG A 1 801 ? 35.522 22.294 -46.845 1.00 84.38 801 ARG A CA 1
ATOM 6411 C C . ARG A 1 801 ? 35.750 21.337 -45.685 1.00 84.38 801 ARG A C 1
ATOM 6413 O O . ARG A 1 801 ? 36.841 20.796 -45.544 1.00 84.38 801 ARG A O 1
ATOM 6420 N N . GLU A 1 802 ? 34.702 21.034 -44.929 1.00 76.56 802 GLU A N 1
ATOM 6421 C CA . GLU A 1 802 ? 34.776 20.028 -43.866 1.00 76.56 802 GLU A CA 1
ATOM 6422 C C . GLU A 1 802 ? 35.168 18.637 -44.399 1.00 76.56 802 GLU A C 1
ATOM 6424 O O . GLU A 1 802 ? 34.768 18.212 -45.498 1.00 76.56 802 GLU A O 1
ATOM 6429 N N . ALA A 1 803 ? 35.975 17.933 -43.603 1.00 82.81 803 ALA A N 1
ATOM 6430 C CA . ALA A 1 803 ? 36.397 16.566 -43.872 1.00 82.81 803 ALA A CA 1
ATOM 6431 C C . ALA A 1 803 ? 35.247 15.591 -43.620 1.00 82.81 803 ALA A C 1
ATOM 6433 O O . ALA A 1 803 ? 34.550 15.672 -42.607 1.00 82.81 803 ALA A O 1
ATOM 6434 N N . LYS A 1 804 ? 35.053 14.632 -44.526 1.00 89.75 804 LYS A N 1
ATOM 6435 C CA . LYS A 1 804 ? 34.090 13.551 -44.304 1.00 89.75 804 LYS A CA 1
ATOM 6436 C C . LYS A 1 804 ? 34.662 12.536 -43.309 1.00 89.75 804 LYS A C 1
ATOM 6438 O O . LYS A 1 804 ? 35.868 12.288 -43.335 1.00 89.75 804 LYS A O 1
ATOM 6443 N N . PRO A 1 805 ? 33.813 11.849 -42.523 1.00 83.94 805 PRO A N 1
ATOM 6444 C CA . PRO A 1 805 ? 34.266 10.806 -41.602 1.00 83.94 805 PRO A CA 1
ATOM 6445 C C . PRO A 1 805 ? 35.125 9.722 -42.271 1.00 83.94 805 PRO A C 1
ATOM 6447 O O . PRO A 1 805 ? 36.108 9.277 -41.690 1.00 83.94 805 PRO A O 1
ATOM 6450 N N . SER A 1 806 ? 34.825 9.357 -43.524 1.00 87.19 806 SER A N 1
ATOM 6451 C CA . SER A 1 806 ? 35.622 8.408 -44.315 1.00 87.19 806 SER A CA 1
ATOM 6452 C C . SER A 1 806 ? 37.047 8.900 -44.617 1.00 87.19 806 SER A C 1
ATOM 6454 O O . SER A 1 806 ? 37.972 8.101 -44.682 1.00 87.19 806 SER A O 1
ATOM 6456 N N . GLU A 1 807 ? 37.227 10.211 -44.805 1.00 86.38 807 GLU A N 1
ATOM 6457 C CA . GLU A 1 807 ? 38.512 10.844 -45.153 1.00 86.38 807 GLU A CA 1
ATOM 6458 C C . GLU A 1 807 ? 39.414 10.980 -43.914 1.00 86.38 807 GLU A C 1
ATOM 6460 O O . GLU A 1 807 ? 40.631 10.814 -43.993 1.00 86.38 807 GLU A O 1
ATOM 6465 N N . ILE A 1 808 ? 38.807 11.233 -42.752 1.00 85.06 808 ILE A N 1
ATOM 6466 C CA . ILE A 1 808 ? 39.493 11.229 -41.454 1.00 85.06 808 ILE A CA 1
ATOM 6467 C C . ILE A 1 808 ? 39.894 9.795 -41.079 1.00 85.06 808 ILE A C 1
ATOM 6469 O O . ILE A 1 808 ? 41.020 9.566 -40.643 1.00 85.06 808 ILE A O 1
ATOM 6473 N N . ALA A 1 809 ? 39.008 8.822 -41.314 1.00 87.88 809 ALA A N 1
ATOM 6474 C CA . ALA A 1 809 ? 39.237 7.409 -41.011 1.00 87.88 809 ALA A CA 1
ATOM 6475 C C . ALA A 1 809 ? 40.442 6.847 -41.770 1.00 87.88 809 ALA A C 1
ATOM 6477 O O . ALA A 1 809 ? 41.300 6.187 -41.184 1.00 87.88 809 ALA A O 1
ATOM 6478 N N . GLU A 1 810 ? 40.556 7.194 -43.054 1.00 89.00 810 GLU A N 1
ATOM 6479 C CA . GLU A 1 810 ? 41.694 6.820 -43.891 1.00 89.00 810 GLU A CA 1
ATOM 6480 C C . GLU A 1 810 ? 43.020 7.406 -43.372 1.00 89.00 810 GLU A C 1
ATOM 6482 O O . GLU A 1 810 ? 44.028 6.701 -43.345 1.00 89.00 810 GLU A O 1
ATOM 6487 N N . ARG A 1 811 ? 43.026 8.662 -42.894 1.00 84.25 811 ARG A N 1
ATOM 6488 C CA . ARG A 1 811 ? 44.229 9.313 -42.333 1.00 84.25 811 ARG A CA 1
ATOM 6489 C C . ARG A 1 811 ? 44.610 8.795 -40.941 1.00 84.25 811 ARG A C 1
ATOM 6491 O O . ARG A 1 811 ? 45.796 8.727 -40.641 1.00 84.25 811 ARG A O 1
ATOM 6498 N N . MET A 1 812 ? 43.631 8.412 -40.123 1.00 83.69 812 MET A N 1
ATOM 6499 C CA . MET A 1 812 ? 43.842 7.841 -38.784 1.00 83.69 812 MET A CA 1
ATOM 6500 C C . MET A 1 812 ? 44.122 6.328 -38.800 1.00 83.69 812 MET A C 1
ATOM 6502 O O . MET A 1 812 ? 44.496 5.760 -37.775 1.00 83.69 812 MET A O 1
ATOM 6506 N N . GLY A 1 813 ? 43.919 5.649 -39.935 1.00 85.19 813 GLY A N 1
ATOM 6507 C CA . GLY A 1 813 ? 44.062 4.193 -40.037 1.00 85.19 813 GLY A CA 1
ATOM 6508 C C . GLY A 1 813 ? 43.013 3.413 -39.235 1.00 85.19 813 GLY A C 1
ATOM 6509 O O . GLY A 1 813 ? 43.287 2.299 -38.788 1.00 85.19 813 GLY A O 1
ATOM 6510 N N . ILE A 1 814 ? 41.829 3.998 -39.037 1.00 85.38 814 ILE A N 1
ATOM 6511 C CA . ILE A 1 814 ? 40.701 3.406 -38.301 1.00 85.38 814 ILE A CA 1
ATOM 6512 C C . ILE A 1 814 ? 39.462 3.337 -39.198 1.00 85.38 814 ILE A C 1
ATOM 6514 O O . ILE A 1 814 ? 39.482 3.785 -40.344 1.00 85.38 814 ILE A O 1
ATOM 6518 N N . THR A 1 815 ? 38.376 2.740 -38.716 1.00 85.69 815 THR A N 1
ATOM 6519 C CA . THR A 1 815 ? 37.131 2.649 -39.487 1.00 85.69 815 THR A CA 1
ATOM 6520 C C . THR A 1 815 ? 36.341 3.961 -39.463 1.00 85.69 815 THR A C 1
ATOM 6522 O O . THR A 1 815 ? 36.442 4.766 -38.539 1.00 85.69 815 THR A O 1
ATOM 6525 N N . GLU A 1 816 ? 35.506 4.183 -40.482 1.00 84.19 816 GLU A N 1
ATOM 6526 C CA . GLU A 1 816 ? 34.619 5.356 -40.535 1.00 84.19 816 GLU A CA 1
ATOM 6527 C C . GLU A 1 816 ? 33.642 5.402 -39.350 1.00 84.19 816 GLU A C 1
ATOM 6529 O O . GLU A 1 816 ? 33.268 6.478 -38.887 1.00 84.19 816 GLU A O 1
ATOM 6534 N N . GLU A 1 817 ? 33.246 4.236 -38.843 1.00 75.50 817 GLU A N 1
ATOM 6535 C CA . GLU A 1 817 ? 32.367 4.118 -37.682 1.00 75.50 817 GLU A CA 1
ATOM 6536 C C . GLU A 1 817 ? 33.079 4.570 -36.398 1.00 75.50 817 GLU A C 1
ATOM 6538 O O . GLU A 1 817 ? 32.528 5.389 -35.666 1.00 75.50 817 GLU A O 1
ATOM 6543 N N . GLU A 1 818 ? 34.344 4.182 -36.204 1.00 67.12 818 GLU A N 1
ATOM 6544 C CA . GLU A 1 818 ? 35.171 4.648 -35.079 1.00 67.12 818 GLU A CA 1
ATOM 6545 C C . GLU A 1 818 ? 35.416 6.167 -35.114 1.00 67.12 818 GLU A C 1
ATOM 6547 O O . GLU A 1 818 ? 35.388 6.819 -34.072 1.00 67.12 818 GLU A O 1
ATOM 6552 N N . VAL A 1 819 ? 35.594 6.772 -36.295 1.00 77.06 819 VAL A N 1
ATOM 6553 C CA . VAL A 1 819 ? 35.681 8.242 -36.409 1.00 77.06 819 VAL A CA 1
ATOM 6554 C C . VAL A 1 819 ? 34.373 8.906 -35.997 1.00 77.06 819 VAL A C 1
ATOM 6556 O O . VAL A 1 819 ? 34.393 9.899 -35.277 1.00 77.06 819 VAL A O 1
ATOM 6559 N N . ARG A 1 820 ? 33.219 8.378 -36.425 1.00 78.88 820 ARG A N 1
ATOM 6560 C CA . ARG A 1 820 ? 31.913 8.950 -36.051 1.00 78.88 820 ARG A CA 1
ATOM 6561 C C . ARG A 1 820 ? 31.667 8.867 -34.547 1.00 78.88 820 ARG A C 1
ATOM 6563 O O . ARG A 1 820 ? 31.059 9.779 -33.988 1.00 78.88 820 ARG A O 1
ATOM 6570 N N . GLU A 1 821 ? 32.154 7.813 -33.901 1.00 69.38 821 GLU A N 1
ATOM 6571 C CA . GLU A 1 821 ? 32.134 7.695 -32.444 1.00 69.38 821 GLU A CA 1
ATOM 6572 C C . GLU A 1 821 ? 33.025 8.750 -31.778 1.00 69.38 821 GLU A C 1
ATOM 6574 O O . GLU A 1 821 ? 32.554 9.459 -30.889 1.00 69.38 821 GLU A O 1
ATOM 6579 N N . LEU A 1 822 ? 34.260 8.946 -32.253 1.00 72.50 822 LEU A N 1
ATOM 6580 C CA . LEU A 1 822 ? 35.159 9.989 -31.740 1.00 72.50 822 LEU A CA 1
ATOM 6581 C C . LEU A 1 822 ? 34.600 11.411 -31.951 1.00 72.50 822 LEU A C 1
ATOM 6583 O O . LEU A 1 822 ? 34.665 12.239 -31.041 1.00 72.50 822 LEU A O 1
ATOM 6587 N N . MET A 1 823 ? 33.978 11.690 -33.104 1.00 72.25 823 MET A N 1
ATOM 6588 C CA . MET A 1 823 ? 33.316 12.975 -33.388 1.00 72.25 823 MET A CA 1
ATOM 6589 C C . MET A 1 823 ? 32.166 13.243 -32.418 1.00 72.25 823 MET A C 1
ATOM 6591 O O . MET A 1 823 ? 31.989 14.372 -31.959 1.00 72.25 823 MET A O 1
ATOM 6595 N N . LYS A 1 824 ? 31.402 12.203 -32.072 1.00 67.19 824 LYS A N 1
ATOM 6596 C CA . LYS A 1 824 ? 30.305 12.302 -31.108 1.00 67.19 824 LYS A CA 1
ATOM 6597 C C . LYS A 1 824 ? 30.823 12.611 -29.701 1.00 67.19 824 LYS A C 1
ATOM 6599 O O . LYS A 1 824 ? 30.304 13.517 -29.060 1.00 67.19 824 LYS A O 1
ATOM 6604 N N . VAL A 1 825 ? 31.898 11.943 -29.275 1.00 62.25 825 VAL A N 1
ATOM 6605 C CA . VAL A 1 825 ? 32.565 12.211 -27.987 1.00 62.25 825 VAL A CA 1
ATOM 6606 C C . VAL A 1 825 ? 33.086 13.655 -27.912 1.00 62.25 825 VAL A C 1
ATOM 6608 O O . VAL A 1 825 ? 32.907 14.314 -26.889 1.00 62.25 825 VAL A O 1
ATOM 6611 N N . SER A 1 826 ? 33.667 14.184 -28.996 1.00 56.28 826 SER A N 1
ATOM 6612 C CA . SER A 1 826 ? 34.133 15.580 -29.053 1.00 56.28 826 SER A CA 1
ATOM 6613 C C . SER A 1 826 ? 32.986 16.597 -28.962 1.00 56.28 826 SER A C 1
ATOM 6615 O O . SER A 1 826 ? 33.122 17.621 -28.295 1.00 56.28 826 SER A O 1
ATOM 6617 N N . LEU A 1 827 ? 31.853 16.329 -29.622 1.00 54.00 827 LEU A N 1
ATOM 6618 C CA . LEU A 1 827 ? 30.665 17.193 -29.592 1.00 54.00 827 LEU A CA 1
ATOM 6619 C C . LEU A 1 827 ? 29.996 17.206 -28.213 1.00 54.00 827 LEU A C 1
ATOM 6621 O O . LEU A 1 827 ? 29.574 18.265 -27.747 1.00 54.00 827 LEU A O 1
ATOM 6625 N N . ASP A 1 828 ? 29.949 16.055 -27.544 1.00 44.75 828 ASP A N 1
ATOM 6626 C CA . ASP A 1 828 ? 29.386 15.935 -26.199 1.00 44.75 828 ASP A CA 1
ATOM 6627 C C . ASP A 1 828 ? 30.250 16.684 -25.163 1.00 44.75 828 ASP A C 1
ATOM 6629 O O . ASP A 1 828 ? 29.710 17.372 -24.297 1.00 44.75 828 ASP A O 1
ATOM 6633 N N . ALA A 1 829 ? 31.585 16.664 -25.294 1.00 43.12 829 ALA A N 1
ATOM 6634 C CA . ALA A 1 829 ? 32.487 17.448 -24.440 1.00 43.12 829 ALA A CA 1
ATOM 6635 C C . ALA A 1 829 ? 32.283 18.972 -24.593 1.00 43.12 829 ALA A C 1
ATOM 6637 O O . ALA A 1 829 ? 32.256 19.705 -23.602 1.00 43.12 829 ALA A O 1
ATOM 6638 N N . ILE A 1 830 ? 32.058 19.449 -25.825 1.00 41.22 830 ILE A N 1
ATOM 6639 C CA . ILE A 1 830 ? 31.723 20.856 -26.115 1.00 41.22 830 ILE A CA 1
ATOM 6640 C C . ILE A 1 830 ? 30.333 21.218 -25.565 1.00 41.22 830 ILE A C 1
ATOM 6642 O O . ILE A 1 830 ? 30.118 22.336 -25.095 1.00 41.22 830 ILE A O 1
ATOM 6646 N N . ALA A 1 831 ? 29.377 20.287 -25.586 1.00 37.19 831 ALA A N 1
ATOM 6647 C CA . ALA A 1 831 ? 28.042 20.505 -25.035 1.00 37.19 831 ALA A CA 1
ATOM 6648 C C . ALA A 1 831 ? 28.046 20.624 -23.501 1.00 37.19 831 ALA A C 1
ATOM 6650 O O . ALA A 1 831 ? 27.258 21.399 -22.961 1.00 37.19 831 ALA A O 1
ATOM 6651 N N . VAL A 1 832 ? 28.944 19.913 -22.811 1.00 34.44 832 VAL A N 1
ATOM 6652 C CA . VAL A 1 832 ? 29.113 19.984 -21.347 1.00 34.44 832 VAL A CA 1
ATOM 6653 C C . VAL A 1 832 ? 29.746 21.311 -20.911 1.00 34.44 832 VAL A C 1
ATOM 6655 O O . VAL A 1 832 ? 29.238 21.944 -19.992 1.00 34.44 832 VAL A O 1
ATOM 6658 N N . LEU A 1 833 ? 30.770 21.810 -21.616 1.00 31.73 833 LEU A N 1
ATOM 6659 C CA . LEU A 1 833 ? 31.399 23.113 -21.315 1.00 31.73 833 LEU A CA 1
ATOM 6660 C C . LEU A 1 833 ? 30.454 24.317 -21.508 1.00 31.73 833 LEU A C 1
ATOM 6662 O O . LEU A 1 833 ? 30.684 25.390 -20.956 1.00 31.73 833 LEU A O 1
ATOM 6666 N N . ASN A 1 834 ? 29.376 24.143 -22.275 1.00 32.69 834 ASN A N 1
ATOM 6667 C CA . ASN A 1 834 ? 28.354 25.165 -22.506 1.00 32.69 834 ASN A CA 1
ATOM 6668 C C . ASN A 1 834 ? 27.212 25.155 -21.468 1.00 32.69 834 ASN A C 1
ATOM 6670 O O . ASN A 1 834 ? 26.303 25.977 -21.587 1.00 32.69 834 ASN A O 1
ATOM 6674 N N . GLN A 1 835 ? 27.231 24.249 -20.481 1.00 31.52 835 GLN A N 1
ATOM 6675 C CA . GLN A 1 835 ? 26.171 24.116 -19.468 1.00 31.52 835 GLN A CA 1
ATOM 6676 C C . GLN A 1 835 ? 26.461 24.829 -18.134 1.00 31.52 835 GLN A C 1
ATOM 6678 O O . GLN A 1 835 ? 25.522 25.019 -17.368 1.00 31.52 835 GLN A O 1
ATOM 6683 N N . ASP A 1 836 ? 27.686 25.313 -17.890 1.00 31.23 836 ASP A N 1
ATOM 6684 C CA . ASP A 1 836 ? 28.040 26.123 -16.703 1.00 31.23 836 ASP A CA 1
ATOM 6685 C C . ASP A 1 836 ? 27.895 27.650 -16.938 1.00 31.23 836 ASP A C 1
ATOM 6687 O O . ASP A 1 836 ? 28.708 28.455 -16.476 1.00 31.23 836 ASP A O 1
ATOM 6691 N N . LYS A 1 837 ? 26.858 28.071 -17.677 1.00 29.92 837 LYS A N 1
ATOM 6692 C CA . LYS A 1 837 ? 26.513 29.483 -17.939 1.00 29.92 837 LYS A CA 1
ATOM 6693 C C . LYS A 1 837 ? 25.131 29.862 -17.426 1.00 29.92 837 LYS A C 1
ATOM 6695 O O . LYS A 1 837 ? 24.166 29.131 -17.741 1.00 29.92 837 LYS A O 1
#

pLDDT: mean 80.88, std 18.65, range [23.81, 98.81]

Secondary structure (DSSP, 8-state):
---EEEE-SBTTTEE-HHHHHHHHHHHHHHTT---S-GGGGGGGSSS-HHHHHHHHH---HHHHHHHHHHHHHHHTTTGGGS-EEPTTHHHHHHHHHHTT-EEEEEEEEEHHHHHHHHHHTT-GGG-SEEEEE-TTSSS-SHHHHHHHHHHHTT--GGGEEEEESSHHHHHHHHHHT-EEEEESSSS--HHHHHHHT-SEEESSHHHHHHHHHTTT--TTS--HHHHHH-----SS-----EEEEEE--SHHHHHHHHHHTT-TTEEEEEEE-SSHHHHHHHHTTSSS-EEES-HHHHHT-TT-SEEEE-S-HHHHHHHHHHHHHTT-EEEEESSSSSSHHHHHHHHHHHHHHT--EEEE-HHHHSHHHHHHHHHHHTT-SEEEEEEEEE---HHHHHHHTT---GGG-GGGT-SHIIIIIHHHHHHHHHHH-S-SEEEEEEEEPTTS-EEEEEEEEE-SS-EEEEEEESSS---PPEEEEESS-EEEES-SSS-SEEEEEETTEEEEEE----S-THHHHHHHHHHHHHHS-SHHHHHHHHHHHHHHHHHHHHHHHTTS-----S--------------STHHHHHHHHHHHHHHHHHHHHTTSEEEHHHHHHHTGGG---HHHHHHHHHHHHHTT-EEET----------SS-------HHHHHHHHHHHHHHTTSPPPPHHHHHHHHHHGGGT-HHHHHHHHHTTHHHHHHHHHTTTTSSS-HHHHHHHHHHHHHHHHHH--TTT-S-HHHHHHHHHHHHHHHHHHHHHHHHHHHHHHHHHHHHHHHHHHHHHHHHSSPPPHHHHHHHHTS-HHHHHHHHHHHHHHHHHHTS--

Sequence (837 aa):
MKQYLLFDLDGTLTDPMVGITSSVQYALEKFGIHVKYLKDLIPFIGPPLDDSFQEFYGLSKEDAGKAVEYYREYFAPKGIFENEVYPGIPEMLSRLVEAGFTLIVATSKPAVFAKQILEHFGLSDYFSFVGGSELDGTRKRKAEVIGYILETCEIKPQDAIMIGDRKHDIEGAKLCGLESVGVLYGYGSEEELSKAGADHIIKDVKLLEEYLRKQGENPDNLTWYDRLKGRTGGEGKETKMIRFGMIGTGKIAQKFWQANRYGKDFELTAVYSRTLERAREFGFQKGRLQYFDDLEAFANSDCIDAVYVASPNCCHHDQVMTLLKAGKHVLCEKPMASNLKEAEEMFSEAEKQNLILLEGMRSIYAPSFEKMLPYMESLGKIRRATLQYCQYSSRYDNYKRGIIENAFKPELSNGALMDIGVYVVACMIRLFGAPVSIKASGIKLSNGVDGAGTILMEYPDMIGEAIYSKITDSAMPSQIQGEDASMLVQEIENIKDLRIVRKGVVQSIHFEQSDNILNYETQEFIKMIKTGMGWEKSREITLETMKVLDEARRQLISYFLLMRNHRERKNKKRPQKRRSKDMAGQTEFLQAIQELERLGETNGNQLSMEEINSYFSDMKLEEKQLDFICNYFESHHIYITNRVQRFEEEIGDEEIPNKEDPMDAEIVAFYLKEMEKANSLSGEQERVIARKLVSGDDTARNLLIEANLSRAVEIAKEYEGRGLLLSDLIQESNIGLMVAVNEFEPDIDKDFHTFSEKMIRKHLEETLEEYNSSTRSAVKMANRVNEMNDIATAFAKEYEREAKPSEIAERMGITEEEVRELMKVSLDAIAVLNQDK

Foldseek 3Di:
DAAEEEEECDQTFKPLQCLQLVLLQQLCVVVVHHDDDSVVVLVCTAADQLVVCCVVVVDDSVSSVSSVVSSCVRNVPDSLQSMGGPPCNVVLLVVLLLQRHAYEYQYLAAQVSVCVSCVVVVNNLSHPYYQYAHPVRPRHASLSSVVCCCVVVVNQQDNYEFEEAALRSLLSSVVSVHQYEHEQSGSHDPVRCVVSPHVYYYYDSVRVSVVSSVPDRDSVNCGLVCLLFVDDDDDDDADAAAEEEEEDLDPVSVLLCVLPVPPSRYDHAEYEDCDQVSRCVSCVPVDHHHTDNDLLCVLLDPRHAAYEYDDQQQCLLVSLLSNLVNLHAYAYEFPNHLFLVSLVVSVVSCVVSLHHYFYLLLLCLFVLNVVCLVVVVQQAAWAEWEAEDEDAAPCVVCVLVVNDDSQQDVVSSHAQCRPPLLNQLLSCCSNPNFFPDKDKDADADPVRGTAWIKIWGHHPRYIYIYTTGNRDDDQAFTWIHGPAWIKGARHSSDGAWMWIAGPNDIDIDGDDDDPSSSNRSVVVSSSCRSNSDDCVSSSSSSSSSSVSSNVNVCNHQPPDDDPDDPDDDDDDDDDDDDDDDPCPVVVLVVVLLVVQLVVLVVVVLEDELVSNCVSCVVPPDDPVVSVVSQVVSVVVSRHYPPDDDDDDDDDDDDADDPDPDVVLVVVVVVVVVVLVPFDADDQVRLLVLLVCVVVVPVVSLVNNLSNCLVVLLVLLVVCPPLQDRSVVSSVQSSVLQSVLSNPDDVVVDVGSVVSSSVSSNVSSVVVSVVVVVVVVVVVVLVVVLVLLVVLQVVCCVVPVDGDQLCRSCVVSVHDSVVSVVSVSSVVSVVVVVVPVD

Organism: NCBI:txid39488

InterPro domains:
  IPR000683 Gfo/Idh/MocA-like oxidoreductase, N-terminal [PF01408] (242-359)
  IPR006439 HAD hydrolase, subfamily IA [TIGR01549] (73-177)
  IPR007624 RNA polymerase sigma-70 region 3 [PF04539] (785-830)
  IPR007627 RNA polymerase sigma-70 region 2 [PF04542] (704-761)
  IPR013324 RNA polymerase sigma factor, region 3/4-like [SSF88659] (776-825)
  IPR013325 RNA polymerase sigma factor, region 2 [SSF88946] (665-765)
  IPR023198 Phosphoglycolate phosphatase-like, domain 2 [G3DSA:1.10.150.240] (16-82)
  IPR023214 HAD superfamily [G3DSA:3.40.50.1000] (5-205)
  IPR036291 NAD(P)-binding domain superfamily [SSF51735] (238-392)
  IPR036388 Winged helix-like DNA-binding domain superfamily [G3DSA:1.10.10.10] (779-834)
  IPR036412 HAD-like superfamily [SSF56784] (1-214)
  IPR041492 Haloacid dehalogenase-like hydrolase [PF13419] (6-183)
  IPR055170 GFO/IDH/MocA-like oxidoreductase domain [PF22725] (378-474)